Protein 3LL8 (pdb70)

CATH classification: 3.60.21.10

GO terms:
  GO:0005515 protein binding (F, IPI)
  GO:0033192 calmodulin-dependent protein phosphatase activity (F, IDA)
  GO:0110062 negative regulation of angiotensin-activated signaling pathway (P, IDA)
  GO:0005737 cytoplasm (C, IDA)
  GO:0005886 plasma membrane (C, IDA)
  GO:0019897 extrinsic component of plasma membrane (C, IC)
  GO:0045785 positive regulation of cell adhesion (P, IMP)
  GO:0030335 positive regulation of cell migration (P, IMP)
  GO:0033173 calcineurin-NFAT signaling cascade (P, IMP)
  GO:0051117 ATPase binding (F, IPI)
  GO:0004722 protein serine/threonine phosphatase activity (F, IDA)
  GO:0051592 response to calcium ion (P, IDA)
  GO:0006470 protein dephosphorylation (P, IDA)
  GO:0004722 protein serine/threonine phosphatase activity (F, EXP)
  GO:0005654 nucleoplasm (C, TAS)
  GO:0005829 cytosol (C, TAS)
  GO:0045944 positive regulation of transcription by RNA polymerase II (P, IDA)
  GO:0005955 calcineurin complex (C, IDA)
  GO:0033173 calcineurin-NFAT signaling cascade (P, IDA)
  GO:0042060 wound healing (P, TAS)

Foldseek 3Di:
DPDDDDDDDDD/DVDPPVVDDDQDADAAEPCRQAPPVRAGPLVSLLVNVQSVHHHAQVNLLVLLVLLLVLLLPDFLAAEAEPQEKEAEADAQQVQLVVVVCVQQDPLVPHAYEYAEHLHFLHLRSSSSVSNLSSSCSNNVPRYAYAYALCQADVNCVVTQNCLSCVVRPRNVSVVSSRQSNLSGHAWYQYNVAEIEGAADFAPQDLEPVSSRPDNSNDGQDQADGSCQRRHEHADPCAPNDPPPDQWDADVPRPGGTHGHNVNLLSSCVVHVHQAYEYENDDDQAQKDFADHDPVPRGGNYMYGHSHACRSVNSNGWHWMWRDHVPDTDITTHHGDDDDDADPSNDDVCVVCVVVVVVVVVVVVVVVVD/DVVVLVVLVVVQCVLPVVSPQWHAPVSVCVPVVCVPPLQSQLLQLLLPVVPPRIHHSVSVVVSQVLAAPPHDPLSLLVVVVSSQCNVPPQWRALVSNLVSVCSVCPPVDDSVRSSVVSQVVQVVLVPPPPRIHGSVSSCVVCVPVPCSVVRHDDD/DVDPPVVDQDADADAAEQCRQAPPVRAGPLVVLLVNVQSVHHHAQVNLLVLLQLLLVLLLPAFLAAEAEDQAKEAEAAAQQVQLVVVVCVQQDPLVPHAYAYAENQHFLHLRSSSSSSSLSSSCNNCVRRYAYAYALCQADVNCVVTFNCLSCVVPPRNVSVVSSNQSNLSHHAWYCYNVAEIEGAADFAPQDQEPVSSRVDRSNDGQDQADGSCQRRAEHAPPPAPNDPDPDQWDDDVVRPGGTHGHNVNLLNSCVSHVHQEYEYENDDDQAQKDFAAAHDVPRGGRYMYGHRHACRSVHSRGWHWMWGDGVVDIDIDTDHGDDGDDADPSNDDVCNVCVVVVVVVVVVVVVVVVD/DPVVLVVLVVVVVVLCVVPPQWHAPVSQVVDPVQVPPLQSQLLQCQLCPPNPRTHHSVSSVVSQVLQAPPHDPLSVLVSVVSSQVPVPPQWRALVSNLVSVCSVCPPVDDSVRSSVVSVVVCVVQVPPPPRIHGSVSSCVVCVVVPCSVVSHDDD

Organism: Homo sapiens (NCBI:txid9606)

InterPro domains:
  IPR004843 Calcineurin-like, phosphoesterase domain [PF00149] (84-283)
  IPR006186 Serine/threonine-specific protein phosphatase/bis(5-nucleosyl)-tetraphosphatase [PR00114] (84-111)
  IPR006186 Serine/threonine-specific protein phosphatase/bis(5-nucleosyl)-tetraphosphatase [PR00114] (113-140)
  IPR006186 Serine/threonine-specific protein phosphatase/bis(5-nucleosyl)-tetraphosphatase [PR00114] (146-170)
  IPR006186 Serine/threonine-specific protein phosphatase/bis(5-nucleosyl)-tetraphosphatase [PR00114] (180-206)
  IPR006186 Serine/threonine-specific protein phosphatase/bis(5-nucleosyl)-tetraphosphatase [PR00114] (209-236)
  IPR006186 Serine/threonine-specific protein phosphatase/bis(5-nucleosyl)-tetraphosphatase [PR00114] (273-293)
  IPR006186 Serine/threonine-specific protein phosphatase/bis(5-nucleosyl)-tetraphosphatase [PR00114] (301-317)
  IPR006186 Serine/threonine-specific protein phosphatase/bis(5-nucleosyl)-tetraphosphatase [PS00125] (147-152)
  IPR006186 Serine/threonine-specific protein phosphatase/bis(5-nucleosyl)-tetraphosphatase [SM00156] (56-347)
  IPR029052 Metallo-dependent phosphatase-like [G3DSA:3.60.21.10] (7-425)
  IPR029052 Metallo-dependent phosphatase-like [SSF56300] (15-485)
  IPR041751 PP2B, metallophosphatase domain [cd07416] (41-345)
  IPR043360 PP2B [PTHR45673] (11-502)

Sequence (1035 aa):
EPIAIIITDTETDRVVKAVPFPPSHRLTAKEVFDNDGKPRVDILKAHLMKEGRLEESVALRIITEGASILRQEKNLLDIDAPVTVCGDIHGQFFDLMKLFEVGGSPANTRYLFLGDYVDRGYFSIECVLYLWALKILYPKTLFLLRGNHECRHLTEYFTFKQECKIKYSERVYDACMDAFDCLPLAALMNQQFLCVHGGLSPEINTLDDIRKLDRFKEPPAYGPMCDILWSDPLEDFGNEKTQEHFTHNTVRGCSYFYSYPAVCEFLQHNNLLSILRAHEAQDAGYRMYRKSQTTGFPSLITIFSAPNYLDVYNNKAAVLKYENNVMNIRQFNCSPHPYWLPNFMDVFTWSLPFVGEKVTEMLVNVLNDADEIKRLGKRFKKLDLDNSGSLSVEEFMSLPELQQNPLVQRVIDIFDTDGNGEVDFKEFIEGVSQFSVKGDKEQKLRFAFRIYDMDKDGYISNGELFQVLKMMVGNNLKDTQLQQIVDKTIINADKDGDGRISFEEFCAVVGGLDIHKKMVVDVTDRVVKAVPFPPSHRLTAKEVFDNDGKPRVDILKAHLMKEGRLEESVALRIITEGASILRQEKNLLDIDAPVTVCGDIHGQFFDLMKLFEVGGSPANTRYLFLGDYVDRGYFSIECVLYLWALKILYPKTLFLLRGNHECRHLTEYFTFKQECKIKYSERVYDACMDAFDCLPLAALMNQQFLCVHGGLSPEINTLDDIRKLDRFKEPPAYGPMCDILWSDPLEDFGNEKTQEHFTHNTVRGCSYFYSYPAVCEFLQHNNLLSILRAHEAQDAGYRMYRKSQTTGFPSLITIFSAPNYLDVYNNKAAVLKYENNVMNIRQFNCSPHPYWLPNFMDVFTWSLPFVGEKVTEMLVNVLNDADEIKRLGKRFKKLDLDNSGSLSVEEFMSLPELQQNPLVQRVIDIFDTDGNGEVDFKEFIEGVSQFSVKGDKEQKLRFAFRIYDMDKDGYISNGELFQVLKMMVGNNLKDTQLQQIVDKTIINADKDGDGRISFEEFCAVVGGLDIHKKMVVDV

Structure (mmCIF, N/CA/C/O backbone):
data_3LL8
#
_entry.id   3LL8
#
_cell.length_a   86.275
_cell.length_b   89.699
_cell.length_c   158.914
_cell.angle_alpha   90.00
_cell.angle_beta   90.00
_cell.angle_gamma   90.00
#
_symmetry.space_group_name_H-M   'P 21 21 21'
#
loop_
_entity.id
_entity.type
_entity.pdbx_description
1 polymer 'AKAP79 peptide'
2 polymer 'Serine/threonine-protein phosphatase 2B catalytic subunit alpha isoform'
3 polymer 'Calcineurin subunit B type 1'
4 non-polymer 'PHOSPHATE ION'
5 non-polymer 'ZINC ION'
6 non-polymer 'FE (III) ION'
7 non-polymer 'CALCIUM ION'
8 water water
#
loop_
_atom_site.group_PDB
_atom_site.id
_atom_site.type_symbol
_atom_site.label_atom_id
_atom_site.label_alt_id
_atom_site.label_comp_id
_atom_site.label_asym_id
_atom_site.label_entity_id
_atom_site.label_seq_id
_atom_site.pdbx_PDB_ins_code
_atom_site.Cartn_x
_atom_site.Cartn_y
_atom_site.Cartn_z
_atom_site.occupancy
_atom_site.B_iso_or_equiv
_atom_site.auth_seq_id
_atom_site.auth_comp_id
_atom_site.auth_asym_id
_atom_site.auth_atom_id
_atom_site.pdbx_PDB_model_num
ATOM 1 N N . GLU A 1 1 ? -25.636 -25.831 28.967 1.00 70.32 4 GLU E N 1
ATOM 2 C CA . GLU A 1 1 ? -25.778 -24.409 28.503 1.00 70.14 4 GLU E CA 1
ATOM 3 C C . GLU A 1 1 ? -24.658 -23.883 27.569 1.00 69.08 4 GLU E C 1
ATOM 4 O O . GLU A 1 1 ? -24.589 -22.659 27.353 1.00 68.74 4 GLU E O 1
ATOM 10 N N . PRO A 1 2 ? -23.766 -24.778 27.044 1.00 67.83 5 PRO E N 1
ATOM 11 C CA . PRO A 1 2 ? -22.861 -24.256 25.991 1.00 66.69 5 PRO E CA 1
ATOM 12 C C . PRO A 1 2 ? -23.680 -23.994 24.714 1.00 64.88 5 PRO E C 1
ATOM 13 O O . PRO A 1 2 ? -24.381 -24.893 24.236 1.00 65.10 5 PRO E O 1
ATOM 17 N N . ILE A 1 3 ? -23.642 -22.761 24.202 1.00 62.08 6 ILE E N 1
ATOM 18 C CA . ILE A 1 3 ? -24.513 -22.405 23.080 1.00 58.44 6 ILE E CA 1
ATOM 19 C C . ILE A 1 3 ? -23.958 -23.084 21.820 1.00 55.97 6 ILE E C 1
ATOM 20 O O . ILE A 1 3 ? -22.733 -23.286 21.705 1.00 55.97 6 ILE E O 1
ATOM 25 N N . ALA A 1 4 ? -24.862 -23.454 20.911 1.00 51.80 7 ALA E N 1
ATOM 26 C CA . ALA A 1 4 ? -24.494 -24.116 19.660 1.00 48.33 7 ALA E CA 1
ATOM 27 C C . ALA A 1 4 ? -24.296 -23.152 18.454 1.00 44.90 7 ALA E C 1
ATOM 28 O O . ALA A 1 4 ? -25.038 -22.196 18.275 1.00 44.49 7 ALA E O 1
ATOM 30 N N . ILE A 1 5 ? -23.316 -23.458 17.620 1.00 40.80 8 ILE E N 1
ATOM 31 C CA . ILE A 1 5 ? -23.054 -22.714 16.415 1.00 36.26 8 ILE E CA 1
ATOM 32 C C . ILE A 1 5 ? -23.536 -23.525 15.197 1.00 33.80 8 ILE E C 1
ATOM 33 O O . ILE A 1 5 ? -23.122 -24.660 15.014 1.00 31.23 8 ILE E O 1
ATOM 38 N N . ILE A 1 6 ? -24.418 -22.941 14.393 1.00 30.49 9 ILE E N 1
ATOM 39 C CA . ILE A 1 6 ? -24.895 -23.547 13.137 1.00 29.18 9 ILE E CA 1
ATOM 40 C C . ILE A 1 6 ? -24.474 -22.616 11.987 1.00 29.95 9 ILE E C 1
ATOM 41 O O . ILE A 1 6 ? -24.819 -21.432 12.011 1.00 27.83 9 ILE E O 1
ATOM 46 N N . ILE A 1 7 ? -23.737 -23.159 11.010 1.00 28.88 10 ILE E N 1
ATOM 47 C CA . ILE A 1 7 ? -23.239 -22.407 9.850 1.00 29.39 10 ILE E CA 1
ATOM 48 C C . ILE A 1 7 ? -23.934 -22.990 8.605 1.00 32.18 10 ILE E C 1
ATOM 49 O O . ILE A 1 7 ? -23.857 -24.207 8.344 1.00 31.76 10 ILE E O 1
ATOM 54 N N . THR A 1 8 ? -24.633 -22.122 7.884 1.00 33.93 11 THR E N 1
ATOM 55 C CA . THR A 1 8 ? -25.372 -22.470 6.671 1.00 38.92 11 THR E CA 1
ATOM 56 C C . THR A 1 8 ? -25.045 -21.375 5.607 1.00 41.74 11 THR E C 1
ATOM 57 O O . THR A 1 8 ? -24.730 -20.237 5.966 1.00 40.03 11 THR E O 1
ATOM 61 N N . ASP A 1 9 ? -25.133 -21.729 4.330 1.00 45.85 12 ASP E N 1
ATOM 62 C CA . ASP A 1 9 ? -25.053 -20.765 3.217 1.00 51.20 12 ASP E CA 1
ATOM 63 C C . ASP A 1 9 ? -26.426 -20.269 2.745 1.00 54.10 12 ASP E C 1
ATOM 64 O O . ASP A 1 9 ? -27.415 -20.988 2.808 1.00 54.35 12 ASP E O 1
ATOM 69 N N . THR A 1 10 ? -26.472 -19.037 2.219 1.00 58.28 13 THR E N 1
ATOM 70 C CA . THR A 1 10 ? -27.702 -18.454 1.661 1.00 62.16 13 THR E CA 1
ATOM 71 C C . THR A 1 10 ? -27.493 -18.202 0.160 1.00 64.15 13 THR E C 1
ATOM 72 O O . THR A 1 10 ? -28.166 -18.812 -0.660 1.00 64.76 13 THR E O 1
ATOM 76 N N . GLU A 1 11 ? -26.542 -17.317 -0.182 1.00 66.75 14 GLU E N 1
ATOM 77 C CA . GLU A 1 11 ? -26.090 -17.108 -1.567 1.00 69.10 14 GLU E CA 1
ATOM 78 C C . GLU A 1 11 ? -27.147 -16.815 -2.645 1.00 70.09 14 GLU E C 1
ATOM 79 O O . GLU A 1 11 ? -28.278 -16.705 -2.467 1.00 70.22 14 GLU E O 1
ATOM 86 N N . THR B 2 1 ? -31.491 7.172 -29.252 1.00 54.87 14 THR A N 1
ATOM 87 C CA . THR B 2 1 ? -30.179 7.897 -29.306 1.00 54.56 14 THR A CA 1
ATOM 88 C C . THR B 2 1 ? -29.137 6.962 -29.882 1.00 53.41 14 THR A C 1
ATOM 89 O O . THR B 2 1 ? -29.461 5.805 -30.214 1.00 53.13 14 THR A O 1
ATOM 93 N N . ASP B 2 2 ? -27.892 7.433 -30.010 1.00 51.38 15 ASP A N 1
ATOM 94 C CA . ASP B 2 2 ? -26.836 6.574 -30.573 1.00 49.45 15 ASP A CA 1
ATOM 95 C C . ASP B 2 2 ? -26.078 5.717 -29.516 1.00 48.28 15 ASP A C 1
ATOM 96 O O . ASP B 2 2 ? -25.024 5.158 -29.800 1.00 48.00 15 ASP A O 1
ATOM 101 N N . ARG B 2 3 ? -26.633 5.616 -28.314 1.00 46.64 16 ARG A N 1
ATOM 102 C CA . ARG B 2 3 ? -26.056 4.834 -27.232 1.00 45.67 16 ARG A CA 1
ATOM 103 C C . ARG B 2 3 ? -25.768 3.382 -27.679 1.00 45.16 16 ARG A C 1
ATOM 104 O O . ARG B 2 3 ? -26.659 2.714 -28.199 1.00 44.23 16 ARG A O 1
ATOM 112 N N . VAL B 2 4 ? -24.534 2.907 -27.484 1.00 44.37 17 VAL A N 1
ATOM 113 C CA . VAL B 2 4 ? -24.096 1.664 -28.134 1.00 44.39 17 VAL A CA 1
ATOM 114 C C . VAL B 2 4 ? -24.558 0.395 -27.420 1.00 45.04 17 VAL A C 1
ATOM 115 O O . VAL B 2 4 ? -25.113 -0.518 -28.059 1.00 45.26 17 VAL A O 1
ATOM 119 N N . VAL B 2 5 ? -24.324 0.337 -26.107 1.00 44.49 18 VAL A N 1
ATOM 120 C CA . VAL B 2 5 ? -24.648 -0.856 -25.319 1.00 44.11 18 VAL A CA 1
ATOM 121 C C . VAL B 2 5 ? -25.969 -0.651 -24.634 1.00 44.37 18 VAL A C 1
ATOM 122 O O . VAL B 2 5 ? -26.055 -0.318 -23.446 1.00 43.37 18 VAL A O 1
ATOM 126 N N . LYS B 2 6 ? -27.014 -0.878 -25.414 1.00 45.48 19 LYS A N 1
ATOM 127 C CA . LYS B 2 6 ? -28.384 -0.633 -24.996 1.00 46.84 19 LYS A CA 1
ATOM 128 C C . LYS B 2 6 ? -28.810 -1.427 -23.769 1.00 46.92 19 LYS A C 1
ATOM 129 O O . LYS B 2 6 ? -29.534 -0.898 -22.922 1.00 47.31 19 LYS A O 1
ATOM 135 N N . ALA B 2 7 ? -28.354 -2.682 -23.668 1.00 46.97 20 ALA A N 1
ATOM 136 C CA . ALA B 2 7 ? -28.732 -3.544 -22.553 1.00 47.05 20 ALA A CA 1
ATOM 137 C C . ALA B 2 7 ? -28.368 -2.949 -21.179 1.00 47.13 20 ALA A C 1
ATOM 138 O O . ALA B 2 7 ? -29.023 -3.220 -20.172 1.00 48.01 20 ALA A O 1
ATOM 140 N N . VAL B 2 8 ? -27.335 -2.119 -21.145 1.00 46.65 21 VAL A N 1
ATOM 141 C CA . VAL B 2 8 ? -26.833 -1.528 -19.900 1.00 45.82 21 VAL A CA 1
ATOM 142 C C . VAL B 2 8 ? -27.763 -0.416 -19.451 1.00 45.38 21 VAL A C 1
ATOM 143 O O . VAL B 2 8 ? -27.950 0.533 -20.194 1.00 44.62 21 VAL A O 1
ATOM 147 N N . PRO B 2 9 ? -28.324 -0.506 -18.221 1.00 45.73 22 PRO A N 1
ATOM 148 C CA . PRO B 2 9 ? -29.192 0.584 -17.787 1.00 45.83 22 PRO A CA 1
ATOM 149 C C . PRO B 2 9 ? -28.415 1.870 -17.458 1.00 46.11 22 PRO A C 1
ATOM 150 O O . PRO B 2 9 ? -27.243 1.823 -17.049 1.00 45.40 22 PRO A O 1
ATOM 154 N N . PHE B 2 10 ? -29.105 2.986 -17.652 1.00 45.76 23 PHE A N 1
ATOM 155 C CA . PHE B 2 10 ? -28.570 4.337 -17.669 1.00 46.29 23 PHE A CA 1
ATOM 156 C C . PHE B 2 10 ? -28.945 4.913 -16.291 1.00 44.63 23 PHE A C 1
ATOM 157 O O . PHE B 2 10 ? -30.103 4.829 -15.907 1.00 44.68 23 PHE A O 1
ATOM 165 N N . PRO B 2 11 ? -27.992 5.486 -15.537 1.00 42.87 24 PRO A N 1
ATOM 166 C CA . PRO B 2 11 ? -28.383 6.069 -14.249 1.00 41.96 24 PRO A CA 1
ATOM 167 C C . PRO B 2 11 ? -29.375 7.231 -14.399 1.00 41.21 24 PRO A C 1
ATOM 168 O O . PRO B 2 11 ? -29.329 7.928 -15.387 1.00 40.46 24 PRO A O 1
ATOM 172 N N . PRO B 2 12 ? -30.264 7.450 -13.414 1.00 41.37 25 PRO A N 1
ATOM 173 C CA . PRO B 2 12 ? -31.149 8.621 -13.535 1.00 40.67 25 PRO A CA 1
ATOM 174 C C . PRO B 2 12 ? -30.384 9.897 -13.286 1.00 41.03 25 PRO A C 1
ATOM 175 O O . PRO B 2 12 ? -29.512 9.913 -12.420 1.00 39.73 25 PRO A O 1
ATOM 179 N N . SER B 2 13 ? -30.732 10.982 -13.996 1.00 40.60 26 SER A N 1
ATOM 180 C CA . SER B 2 13 ? -30.097 12.261 -13.732 1.00 40.47 26 SER A CA 1
ATOM 181 C C . SER B 2 13 ? -30.904 13.077 -12.734 1.00 39.80 26 SER A C 1
ATOM 182 O O . SER B 2 13 ? -30.381 13.994 -12.104 1.00 39.79 26 SER A O 1
ATOM 185 N N . HIS B 2 14 ? -32.164 12.711 -12.534 1.00 38.58 27 HIS A N 1
ATOM 186 C CA . HIS B 2 14 ? -32.959 13.396 -11.539 1.00 37.32 27 HIS A CA 1
ATOM 187 C C . HIS B 2 14 ? -32.384 13.170 -10.121 1.00 36.74 27 HIS A C 1
ATOM 188 O O . HIS B 2 14 ? -32.116 12.022 -9.734 1.00 35.79 27 HIS A O 1
ATOM 195 N N . ARG B 2 15 ? -32.196 14.243 -9.358 1.00 34.44 28 ARG A N 1
ATOM 196 C CA . ARG B 2 15 ? -31.704 14.113 -8.004 1.00 36.21 28 ARG A CA 1
ATOM 197 C C . ARG B 2 15 ? -32.880 14.158 -6.997 1.00 36.27 28 ARG A C 1
ATOM 198 O O . ARG B 2 15 ? -33.649 15.123 -7.019 1.00 35.89 28 ARG A O 1
ATOM 206 N N . LEU B 2 16 ? -33.001 13.162 -6.097 1.00 35.33 29 LEU A N 1
ATOM 207 C CA . LEU B 2 16 ? -34.152 13.102 -5.177 1.00 34.72 29 LEU A CA 1
ATOM 208 C C . LEU B 2 16 ? -34.228 14.314 -4.288 1.00 34.94 29 LEU A C 1
ATOM 209 O O . LEU B 2 16 ? -33.238 14.708 -3.671 1.00 33.73 29 LEU A O 1
ATOM 214 N N . THR B 2 17 ? -35.432 14.880 -4.191 1.00 35.24 30 THR A N 1
ATOM 215 C CA . THR B 2 17 ? -35.694 16.026 -3.322 1.00 36.52 30 THR A CA 1
ATOM 216 C C . THR B 2 17 ? -36.073 15.646 -1.880 1.00 35.93 30 THR A C 1
ATOM 217 O O . THR B 2 17 ? -36.320 14.494 -1.557 1.00 35.85 30 THR A O 1
ATOM 221 N N . ALA B 2 18 ? -36.182 16.649 -1.029 1.00 36.17 31 ALA A N 1
ATOM 222 C CA . ALA B 2 18 ? -36.529 16.451 0.367 1.00 37.49 31 ALA A CA 1
ATOM 223 C C . ALA B 2 18 ? -37.896 15.772 0.559 1.00 38.70 31 ALA A C 1
ATOM 224 O O . ALA B 2 18 ? -38.032 14.868 1.405 1.00 38.33 31 ALA A O 1
ATOM 226 N N . LYS B 2 19 ? -38.894 16.172 -0.237 1.00 39.54 32 LYS A N 1
ATOM 227 C CA . LYS B 2 19 ? -40.245 15.568 -0.126 1.00 40.63 32 LYS A CA 1
ATOM 228 C C . LYS B 2 19 ? -40.305 14.154 -0.674 1.00 40.65 32 LYS A C 1
ATOM 229 O O . LYS B 2 19 ? -41.155 13.336 -0.255 1.00 41.70 32 LYS A O 1
ATOM 235 N N . GLU B 2 20 ? -39.419 13.853 -1.612 1.00 39.57 33 GLU A N 1
ATOM 236 C CA . GLU B 2 20 ? -39.386 12.510 -2.157 1.00 39.50 33 GLU A CA 1
ATOM 237 C C . GLU B 2 20 ? -38.741 11.560 -1.147 1.00 38.11 33 GLU A C 1
ATOM 238 O O . GLU B 2 20 ? -39.178 10.431 -1.014 1.00 38.26 33 GLU A O 1
ATOM 244 N N . VAL B 2 21 ? -37.707 12.017 -0.446 1.00 36.49 34 VAL A N 1
ATOM 245 C CA . VAL B 2 21 ? -36.987 11.172 0.513 1.00 36.50 34 VAL A CA 1
ATOM 246 C C . VAL B 2 21 ? -37.614 11.125 1.914 1.00 37.21 34 VAL A C 1
ATOM 247 O O . VAL B 2 21 ? -37.689 10.036 2.513 1.00 37.76 34 VAL A O 1
ATOM 251 N N . PHE B 2 22 ? -38.062 12.277 2.432 1.00 36.24 35 PHE A N 1
ATOM 252 C CA . PHE B 2 22 ? -38.670 12.336 3.753 1.00 36.22 35 PHE A CA 1
ATOM 253 C C . PHE B 2 22 ? -40.198 12.618 3.660 1.00 37.37 35 PHE A C 1
ATOM 254 O O . PHE B 2 22 ? -40.582 13.666 3.120 1.00 35.89 35 PHE A O 1
ATOM 262 N N . ASP B 2 23 ? -41.032 11.726 4.214 1.00 38.00 36 ASP A N 1
ATOM 263 C CA . ASP B 2 23 ? -42.481 11.969 4.316 1.00 39.80 36 ASP A CA 1
ATOM 264 C C . ASP B 2 23 ? -42.796 13.041 5.381 1.00 39.93 36 ASP A C 1
ATOM 265 O O . ASP B 2 23 ? -41.891 13.497 6.127 1.00 38.42 36 ASP A O 1
ATOM 270 N N . ASN B 2 24 ? -44.065 13.456 5.455 1.00 39.69 37 ASN A N 1
ATOM 271 C CA . ASN B 2 24 ? -44.429 14.610 6.269 1.00 40.58 37 ASN A CA 1
ATOM 272 C C . ASN B 2 24 ? -44.416 14.318 7.764 1.00 42.01 37 ASN A C 1
ATOM 273 O O . ASN B 2 24 ? -44.697 15.191 8.575 1.00 43.05 37 ASN A O 1
ATOM 278 N N . ASP B 2 25 ? -44.094 13.080 8.122 1.00 43.89 38 ASP A N 1
ATOM 279 C CA . ASP B 2 25 ? -43.855 12.699 9.512 1.00 45.07 38 ASP A CA 1
ATOM 280 C C . ASP B 2 25 ? -42.357 12.682 9.860 1.00 45.06 38 ASP A C 1
ATOM 281 O O . ASP B 2 25 ? -41.983 12.299 10.955 1.00 45.02 38 ASP A O 1
ATOM 286 N N . GLY B 2 26 ? -41.487 13.067 8.926 1.00 44.58 39 GLY A N 1
ATOM 287 C CA . GLY B 2 26 ? -40.062 13.112 9.228 1.00 42.90 39 GLY A CA 1
ATOM 288 C C . GLY B 2 26 ? -39.323 11.811 8.995 1.00 43.25 39 GLY A C 1
ATOM 289 O O . GLY B 2 26 ? -38.118 11.748 9.209 1.00 42.01 39 GLY A O 1
ATOM 290 N N . LYS B 2 27 ? -40.033 10.775 8.533 1.00 43.42 40 LYS A N 1
ATOM 291 C CA . LYS B 2 27 ? -39.459 9.441 8.328 1.00 42.52 40 LYS A CA 1
ATOM 292 C C . LYS B 2 27 ? -38.943 9.296 6.902 1.00 41.49 40 LYS A C 1
ATOM 293 O O . LYS B 2 27 ? -39.662 9.632 5.948 1.00 41.37 40 LYS A O 1
ATOM 299 N N . PRO B 2 28 ? -37.692 8.798 6.741 1.00 40.23 41 PRO A N 1
ATOM 300 C CA . PRO B 2 28 ? -37.163 8.561 5.405 1.00 39.37 41 PRO A CA 1
ATOM 301 C C . PRO B 2 28 ? -37.897 7.412 4.720 1.00 39.00 41 PRO A C 1
ATOM 302 O O . PRO B 2 28 ? -38.242 6.402 5.375 1.00 38.36 41 PRO A O 1
ATOM 306 N N . ARG B 2 29 ? -38.071 7.526 3.412 1.00 38.42 42 ARG A N 1
ATOM 307 C CA . ARG B 2 29 ? -38.659 6.454 2.649 1.00 38.43 42 ARG A CA 1
ATOM 308 C C . ARG B 2 29 ? -37.538 5.572 2.170 1.00 38.50 42 ARG A C 1
ATOM 309 O O . ARG B 2 29 ? -36.976 5.809 1.107 1.00 37.95 42 ARG A O 1
ATOM 317 N N . VAL B 2 30 ? -37.207 4.548 2.948 1.00 38.24 43 VAL A N 1
ATOM 318 C CA . VAL B 2 30 ? -36.008 3.767 2.664 1.00 38.12 43 VAL A CA 1
ATOM 319 C C . VAL B 2 30 ? -36.121 2.916 1.399 1.00 38.54 43 VAL A C 1
ATOM 320 O O . VAL B 2 30 ? -35.111 2.616 0.757 1.00 37.94 43 VAL A O 1
ATOM 324 N N . ASP B 2 31 ? -37.347 2.538 1.026 1.00 39.54 44 ASP A N 1
ATOM 325 C CA . ASP B 2 31 ? -37.582 1.732 -0.177 1.00 40.74 44 ASP A CA 1
ATOM 326 C C . ASP B 2 31 ? -37.248 2.537 -1.447 1.00 39.96 44 ASP A C 1
ATOM 327 O O . ASP B 2 31 ? -36.700 2.018 -2.434 1.00 39.92 44 ASP A O 1
ATOM 332 N N . ILE B 2 32 ? -37.599 3.810 -1.390 1.00 39.10 45 ILE A N 1
ATOM 333 C CA . ILE B 2 32 ? -37.440 4.712 -2.504 1.00 38.83 45 ILE A CA 1
ATOM 334 C C . ILE B 2 32 ? -35.960 5.019 -2.614 1.00 37.40 45 ILE A C 1
ATOM 335 O O . ILE B 2 32 ? -35.376 4.903 -3.684 1.00 37.75 45 ILE A O 1
ATOM 340 N N . LEU B 2 33 ? -35.355 5.318 -1.483 1.00 36.19 46 LEU A N 1
ATOM 341 C CA . LEU B 2 33 ? -33.898 5.492 -1.399 1.00 36.22 46 LEU A CA 1
ATOM 342 C C . LEU B 2 33 ? -33.155 4.263 -1.937 1.00 35.72 46 LEU A C 1
ATOM 343 O O . LEU B 2 33 ? -32.288 4.389 -2.790 1.00 34.95 46 LEU A O 1
ATOM 348 N N . LYS B 2 34 ? -33.543 3.063 -1.503 1.00 35.72 47 LYS A N 1
ATOM 349 C CA . LYS B 2 34 ? -32.888 1.843 -1.977 1.00 35.58 47 LYS A CA 1
ATOM 350 C C . LYS B 2 34 ? -32.971 1.700 -3.495 1.00 35.36 47 LYS A C 1
ATOM 351 O O . LYS B 2 34 ? -31.965 1.478 -4.155 1.00 35.53 47 LYS A O 1
ATOM 357 N N . ALA B 2 35 ? -34.166 1.863 -4.060 1.00 34.45 48 ALA A N 1
ATOM 358 C CA . ALA B 2 35 ? -34.330 1.748 -5.508 1.00 34.46 48 ALA A CA 1
ATOM 359 C C . ALA B 2 35 ? -33.482 2.806 -6.277 1.00 33.97 48 ALA A C 1
ATOM 360 O O . ALA B 2 35 ? -32.806 2.482 -7.247 1.00 34.30 48 ALA A O 1
ATOM 362 N N . HIS B 2 36 ? -33.522 4.052 -5.839 1.00 32.59 49 HIS A N 1
ATOM 363 C CA . HIS B 2 36 ? -32.771 5.107 -6.523 1.00 32.96 49 HIS A CA 1
ATOM 364 C C . HIS B 2 36 ? -31.257 4.833 -6.459 1.00 32.19 49 HIS A C 1
ATOM 365 O O . HIS B 2 36 ? -30.567 4.953 -7.440 1.00 31.24 49 HIS A O 1
ATOM 372 N N . LEU B 2 37 ? -30.759 4.471 -5.274 1.00 33.85 50 LEU A N 1
ATOM 373 C CA . LEU B 2 37 ? -29.315 4.304 -5.061 1.00 33.37 50 LEU A CA 1
ATOM 374 C C . LEU B 2 37 ? -28.827 3.077 -5.835 1.00 34.28 50 LEU A C 1
ATOM 375 O O . LEU B 2 37 ? -27.748 3.083 -6.447 1.00 34.59 50 LEU A O 1
ATOM 380 N N . MET B 2 38 ? -29.644 2.029 -5.886 1.00 35.21 51 MET A N 1
ATOM 381 C CA . MET B 2 38 ? -29.289 0.874 -6.715 1.00 34.85 51 MET A CA 1
ATOM 382 C C . MET B 2 38 ? -29.104 1.224 -8.194 1.00 35.29 51 MET A C 1
ATOM 383 O O . MET B 2 38 ? -28.434 0.500 -8.931 1.00 35.25 51 MET A O 1
ATOM 388 N N . LYS B 2 39 ? -29.694 2.325 -8.637 1.00 35.35 52 LYS A N 1
ATOM 389 C CA . LYS B 2 39 ? -29.563 2.717 -10.024 1.00 35.63 52 LYS A CA 1
ATOM 390 C C . LYS B 2 39 ? -28.449 3.735 -10.226 1.00 35.27 52 LYS A C 1
ATOM 391 O O . LYS B 2 39 ? -28.280 4.265 -11.327 1.00 35.91 52 LYS A O 1
ATOM 397 N N . GLU B 2 40 ? -27.700 4.013 -9.170 1.00 34.86 53 GLU A N 1
ATOM 398 C CA . GLU B 2 40 ? -26.609 4.994 -9.195 1.00 35.54 53 GLU A CA 1
ATOM 399 C C . GLU B 2 40 ? -27.187 6.397 -9.328 1.00 34.80 53 GLU A C 1
ATOM 400 O O . GLU B 2 40 ? -26.574 7.294 -9.882 1.00 34.21 53 GLU A O 1
ATOM 406 N N . GLY B 2 41 ? -28.382 6.578 -8.779 1.00 34.81 54 GLY A N 1
ATOM 407 C CA . GLY B 2 41 ? -28.936 7.918 -8.625 1.00 33.46 54 GLY A CA 1
ATOM 408 C C . GLY B 2 41 ? -28.293 8.610 -7.445 1.00 34.29 54 GLY A C 1
ATOM 409 O O . GLY B 2 41 ? -27.634 7.960 -6.586 1.00 33.78 54 GLY A O 1
ATOM 410 N N . ARG B 2 42 ? -28.500 9.927 -7.405 1.00 31.98 55 ARG A N 1
ATOM 411 C CA . ARG B 2 42 ? -27.972 10.806 -6.388 1.00 32.66 55 ARG A CA 1
ATOM 412 C C . ARG B 2 42 ? -29.115 11.533 -5.698 1.00 32.16 55 ARG A C 1
ATOM 413 O O . ARG B 2 42 ? -30.192 11.613 -6.257 1.00 33.15 55 ARG A O 1
ATOM 421 N N . LEU B 2 43 ? -28.878 12.047 -4.495 1.00 32.29 56 LEU A N 1
ATOM 422 C CA . LEU B 2 43 ? -29.847 12.929 -3.833 1.00 32.40 56 LEU A CA 1
ATOM 423 C C . LEU B 2 43 ? -29.447 14.365 -4.122 1.00 34.12 56 LEU A C 1
ATOM 424 O O . LEU B 2 43 ? -28.295 14.630 -4.482 1.00 33.62 56 LEU A O 1
ATOM 429 N N . GLU B 2 44 ? -30.377 15.301 -3.965 1.00 35.35 57 GLU A N 1
ATOM 430 C CA . GLU B 2 44 ? -29.981 16.714 -3.930 1.00 36.88 57 GLU A CA 1
ATOM 431 C C . GLU B 2 44 ? -29.019 16.770 -2.808 1.00 36.76 57 GLU A C 1
ATOM 432 O O . GLU B 2 44 ? -29.151 15.978 -1.854 1.00 35.86 57 GLU A O 1
ATOM 438 N N . GLU B 2 45 ? -28.037 17.659 -2.899 1.00 36.82 58 GLU A N 1
ATOM 439 C CA . GLU B 2 45 ? -27.035 17.727 -1.840 1.00 37.26 58 GLU A CA 1
ATOM 440 C C . GLU B 2 45 ? -27.553 18.114 -0.468 1.00 36.58 58 GLU A C 1
ATOM 441 O O . GLU B 2 45 ? -27.089 17.571 0.556 1.00 36.38 58 GLU A O 1
ATOM 447 N N . SER B 2 46 ? -28.499 19.061 -0.417 1.00 36.22 59 SER A N 1
ATOM 448 C CA . SER B 2 46 ? -29.130 19.441 0.836 1.00 34.73 59 SER A CA 1
ATOM 449 C C . SER B 2 46 ? -29.859 18.217 1.462 1.00 33.81 59 SER A C 1
ATOM 450 O O . SER B 2 46 ? -30.000 18.148 2.654 1.00 33.37 59 SER A O 1
ATOM 453 N N . VAL B 2 47 ? -30.328 17.274 0.657 1.00 33.64 60 VAL A N 1
ATOM 454 C CA . VAL B 2 47 ? -31.039 16.108 1.221 1.00 33.64 60 VAL A CA 1
ATOM 455 C C . VAL B 2 47 ? -30.026 15.098 1.844 1.00 32.94 60 VAL A C 1
ATOM 456 O O . VAL B 2 47 ? -30.274 14.522 2.885 1.00 32.91 60 VAL A O 1
ATOM 460 N N . ALA B 2 48 ? -28.872 14.936 1.200 1.00 32.39 61 ALA A N 1
ATOM 461 C CA . ALA B 2 48 ? -27.827 14.067 1.688 1.00 31.44 61 ALA A CA 1
ATOM 462 C C . ALA B 2 48 ? -27.356 14.645 3.006 1.00 31.78 61 ALA A C 1
ATOM 463 O O . ALA B 2 48 ? -27.257 13.929 4.026 1.00 31.77 61 ALA A O 1
ATOM 465 N N . LEU B 2 49 ? -27.144 15.958 3.029 1.00 30.58 62 LEU A N 1
ATOM 466 C CA . LEU B 2 49 ? -26.784 16.669 4.270 1.00 31.41 62 LEU A CA 1
ATOM 467 C C . LEU B 2 49 ? -27.773 16.439 5.431 1.00 31.35 62 LEU A C 1
ATOM 468 O O . LEU B 2 49 ? -27.376 16.265 6.608 1.00 30.51 62 LEU A O 1
ATOM 473 N N . ARG B 2 50 ? -29.069 16.431 5.103 1.00 30.27 63 ARG A N 1
ATOM 474 C CA . ARG B 2 50 ? -30.099 16.253 6.134 1.00 30.26 63 ARG A CA 1
ATOM 475 C C . ARG B 2 50 ? -30.050 14.857 6.718 1.00 29.69 63 ARG A C 1
ATOM 476 O O . ARG B 2 50 ? -30.115 14.696 7.919 1.00 29.54 63 ARG A O 1
ATOM 484 N N . ILE B 2 51 ? -29.919 13.843 5.869 1.00 30.39 64 ILE A N 1
ATOM 485 C CA . ILE B 2 51 ? -29.724 12.481 6.364 1.00 29.88 64 ILE A CA 1
ATOM 486 C C . ILE B 2 51 ? -28.482 12.380 7.267 1.00 29.68 64 ILE A C 1
ATOM 487 O O . ILE B 2 51 ? -28.512 11.797 8.357 1.00 29.45 64 ILE A O 1
ATOM 492 N N . ILE B 2 52 ? -27.365 12.902 6.789 1.00 28.37 65 ILE A N 1
ATOM 493 C CA . ILE B 2 52 ? -26.117 12.758 7.531 1.00 29.25 65 ILE A CA 1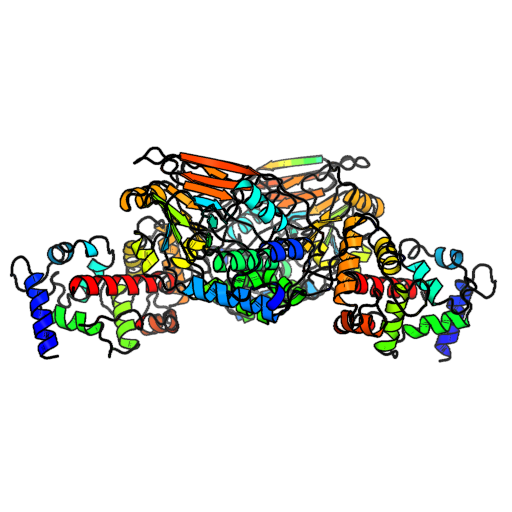
ATOM 494 C C . ILE B 2 52 ? -26.191 13.412 8.900 1.00 29.59 65 ILE A C 1
ATOM 495 O O . ILE B 2 52 ? -25.782 12.835 9.917 1.00 29.67 65 ILE A O 1
ATOM 500 N N . THR B 2 53 ? -26.752 14.604 8.951 1.00 29.13 66 THR A N 1
ATOM 501 C CA . THR B 2 53 ? -26.744 15.344 10.213 1.00 30.39 66 THR A CA 1
ATOM 502 C C . THR B 2 53 ? -27.865 14.864 11.130 1.00 30.97 66 THR A C 1
ATOM 503 O O . THR B 2 53 ? -27.738 14.969 12.363 1.00 30.59 66 THR A O 1
ATOM 507 N N . GLU B 2 54 ? -28.961 14.348 10.549 1.00 30.82 67 GLU A N 1
ATOM 508 C CA . GLU B 2 54 ? -30.029 13.814 11.428 1.00 32.50 67 GLU A CA 1
ATOM 509 C C . GLU B 2 54 ? -29.597 12.482 12.027 1.00 32.58 67 GLU A C 1
ATOM 510 O O . GLU B 2 54 ? -29.945 12.196 13.166 1.00 31.99 67 GLU A O 1
ATOM 516 N N . GLY B 2 55 ? -28.844 11.664 11.261 1.00 32.73 68 GLY A N 1
ATOM 517 C CA . GLY B 2 55 ? -28.243 10.441 11.838 1.00 32.25 68 GLY A CA 1
ATOM 518 C C . GLY B 2 55 ? -27.263 10.744 12.966 1.00 32.18 68 GLY A C 1
ATOM 519 O O . GLY B 2 55 ? -27.236 10.084 14.014 1.00 32.63 68 GLY A O 1
ATOM 520 N N . ALA B 2 56 ? -26.405 11.715 12.716 1.00 33.00 69 ALA A N 1
ATOM 521 C CA . ALA B 2 56 ? -25.396 12.161 13.666 1.00 33.37 69 ALA A CA 1
ATOM 522 C C . ALA B 2 56 ? -25.996 12.669 14.974 1.00 33.72 69 ALA A C 1
ATOM 523 O O . ALA B 2 56 ? -25.435 12.427 16.022 1.00 34.24 69 ALA A O 1
ATOM 525 N N . SER B 2 57 ? -27.120 13.383 14.935 1.00 34.41 70 SER A N 1
ATOM 526 C CA . SER B 2 57 ? -27.795 13.810 16.204 1.00 33.97 70 SER A CA 1
ATOM 527 C C . SER B 2 57 ? -28.365 12.639 17.006 1.00 32.89 70 SER A C 1
ATOM 528 O O . SER B 2 57 ? -28.353 12.661 18.242 1.00 32.78 70 SER A O 1
ATOM 531 N N . ILE B 2 58 ? -28.829 11.597 16.323 1.00 31.43 71 ILE A N 1
ATOM 532 C CA . ILE B 2 58 ? -29.200 10.367 17.036 1.00 30.97 71 ILE A CA 1
ATOM 533 C C . ILE B 2 58 ? -27.956 9.689 17.611 1.00 31.14 71 ILE A C 1
ATOM 534 O O . ILE B 2 58 ? -27.946 9.312 18.785 1.00 31.85 71 ILE A O 1
ATOM 539 N N . LEU B 2 59 ? -26.883 9.546 16.815 1.00 31.13 72 LEU A N 1
ATOM 540 C CA . LEU B 2 59 ? -25.640 8.881 17.300 1.00 31.24 72 LEU A CA 1
ATOM 541 C C . LEU B 2 59 ? -25.043 9.577 18.519 1.00 32.57 72 LEU A C 1
ATOM 542 O O . LEU B 2 59 ? -24.551 8.943 19.456 1.00 32.55 72 LEU A O 1
ATOM 547 N N . ARG B 2 60 ? -25.047 10.897 18.468 1.00 33.14 73 ARG A N 1
ATOM 548 C CA . ARG B 2 60 ? -24.460 11.756 19.502 1.00 34.72 73 ARG A CA 1
ATOM 549 C C . ARG B 2 60 ? -25.073 11.514 20.895 1.00 35.51 73 ARG A C 1
ATOM 550 O O . ARG B 2 60 ? -24.389 11.632 21.892 1.00 35.51 73 ARG A O 1
ATOM 558 N N . GLN B 2 61 ? -26.358 11.178 20.949 1.00 35.74 74 GLN A N 1
ATOM 559 C CA . GLN B 2 61 ? -27.030 10.882 22.200 1.00 37.12 74 GLN A CA 1
ATOM 560 C C . GLN B 2 61 ? -26.768 9.494 22.745 1.00 37.23 74 GLN A C 1
ATOM 561 O O . GLN B 2 61 ? -27.119 9.227 23.872 1.00 38.94 74 GLN A O 1
ATOM 567 N N . GLU B 2 62 ? -26.193 8.590 21.950 1.00 36.16 75 GLU A N 1
ATOM 568 C CA . GLU B 2 62 ? -25.884 7.234 22.416 1.00 35.75 75 GLU A CA 1
ATOM 569 C C . GLU B 2 62 ? -24.614 7.164 23.270 1.00 33.29 75 GLU A C 1
ATOM 570 O O . GLU B 2 62 ? -23.748 8.004 23.201 1.00 32.79 75 GLU A O 1
ATOM 576 N N . LYS B 2 63 ? -24.504 6.105 24.046 1.00 33.66 76 LYS A N 1
ATOM 577 C CA . LYS B 2 63 ? -23.362 5.857 24.917 1.00 33.15 76 LYS A CA 1
ATOM 578 C C . LYS B 2 63 ? -22.155 5.345 24.142 1.00 32.30 76 LYS A C 1
ATOM 579 O O . LYS B 2 63 ? -22.304 4.804 23.038 1.00 30.98 76 LYS A O 1
ATOM 585 N N . ASN B 2 64 ? -20.973 5.448 24.743 1.00 31.77 77 ASN A N 1
ATOM 586 C CA . ASN B 2 64 ? -19.749 4.894 24.144 1.00 31.22 77 ASN A CA 1
ATOM 587 C C . ASN B 2 64 ? -19.886 3.397 23.950 1.00 31.73 77 ASN A C 1
ATOM 588 O O . ASN B 2 64 ? -19.460 2.859 22.948 1.00 30.59 77 ASN A O 1
ATOM 593 N N . LEU B 2 65 ? -20.475 2.751 24.962 1.00 31.47 78 LEU A N 1
ATOM 594 C CA . LEU B 2 65 ? -20.679 1.308 25.035 1.00 30.70 78 LEU A CA 1
ATOM 595 C C . LEU B 2 65 ? -22.200 1.037 24.988 1.00 32.09 78 LEU A C 1
ATOM 596 O O . LEU B 2 65 ? -22.901 1.388 25.946 1.00 31.36 78 LEU A O 1
ATOM 601 N N . LEU B 2 66 ? -22.701 0.461 23.890 1.00 31.39 79 LEU A N 1
ATOM 602 C CA . LEU B 2 66 ? -24.148 0.238 23.694 1.00 33.49 79 LEU A CA 1
ATOM 603 C C . LEU B 2 66 ? -24.663 -1.018 24.431 1.00 33.91 79 LEU A C 1
ATOM 604 O O . LEU B 2 66 ? -23.952 -1.982 24.532 1.00 32.76 79 LEU A O 1
ATOM 609 N N . ASP B 2 67 ? -25.900 -1.037 24.913 1.00 35.74 80 ASP A N 1
ATOM 610 C CA . ASP B 2 67 ? -26.392 -2.265 25.578 1.00 37.97 80 ASP A CA 1
ATOM 611 C C . ASP B 2 67 ? -27.455 -2.820 24.651 1.00 38.01 80 ASP A C 1
ATOM 612 O O . ASP B 2 67 ? -28.494 -2.203 24.479 1.00 39.08 80 ASP A O 1
ATOM 617 N N . ILE B 2 68 ? -27.190 -3.979 24.045 1.00 37.48 81 ILE A N 1
ATOM 618 C CA . ILE B 2 68 ? -27.978 -4.507 22.921 1.00 36.11 81 ILE A CA 1
ATOM 619 C C . ILE B 2 68 ? -28.538 -5.886 23.256 1.00 35.34 81 ILE A C 1
ATOM 620 O O . ILE B 2 68 ? -27.784 -6.794 23.613 1.00 34.31 81 ILE A O 1
ATOM 625 N N . ASP B 2 69 ? -29.846 -6.052 23.079 1.00 35.12 82 ASP A N 1
ATOM 626 C CA . ASP B 2 69 ? -30.545 -7.284 23.421 1.00 35.85 82 ASP A CA 1
ATOM 627 C C . ASP B 2 69 ? -30.477 -8.337 22.313 1.00 35.37 82 ASP A C 1
ATOM 628 O O . ASP B 2 69 ? -30.375 -7.979 21.147 1.00 35.24 82 ASP A O 1
ATOM 633 N N . ALA B 2 70 ? -30.575 -9.620 22.652 1.00 34.73 83 ALA A N 1
ATOM 634 C CA . ALA B 2 70 ? -30.801 -10.650 21.605 1.00 34.07 83 ALA A CA 1
ATOM 635 C C . ALA B 2 70 ? -32.310 -10.677 21.283 1.00 34.04 83 ALA A C 1
ATOM 636 O O . ALA B 2 70 ? -33.091 -10.216 22.100 1.00 34.36 83 ALA A O 1
ATOM 638 N N . PRO B 2 71 ? -32.738 -11.144 20.091 1.00 32.74 84 PRO A N 1
ATOM 639 C CA . PRO B 2 71 ? -31.934 -11.568 18.963 1.00 32.15 84 PRO A CA 1
ATOM 640 C C . PRO B 2 71 ? -31.407 -10.352 18.212 1.00 30.43 84 PRO A C 1
ATOM 641 O O . PRO B 2 71 ? -31.997 -9.245 18.254 1.0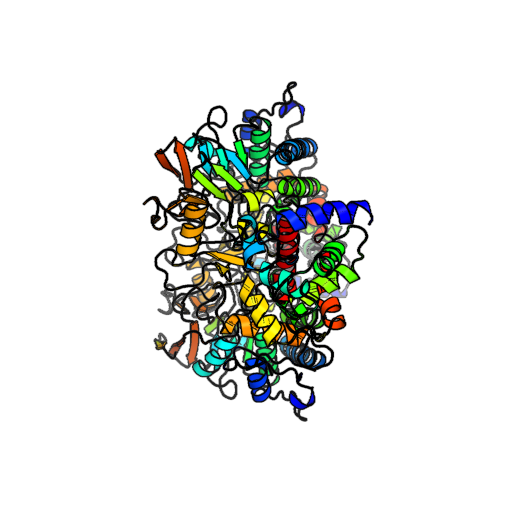0 29.49 84 PRO A O 1
ATOM 645 N N . VAL B 2 72 ? -30.301 -10.567 17.526 1.00 29.89 85 VAL A N 1
ATOM 646 C CA . VAL B 2 72 ? -29.633 -9.477 16.779 1.00 28.70 85 VAL A CA 1
ATOM 647 C C . VAL B 2 72 ? -28.787 -10.060 15.658 1.00 28.96 85 VAL A C 1
ATOM 648 O O . VAL B 2 72 ? -28.296 -11.187 15.791 1.00 29.32 85 VAL A O 1
ATOM 652 N N . THR B 2 73 ? -28.688 -9.325 14.540 1.00 28.22 86 THR A N 1
ATOM 653 C CA . THR B 2 73 ? -27.817 -9.700 13.455 1.00 27.80 86 THR A CA 1
ATOM 654 C C . THR B 2 73 ? -26.569 -8.806 13.494 1.00 28.19 86 THR A C 1
ATOM 655 O O . THR B 2 73 ? -26.658 -7.585 13.426 1.00 26.98 86 THR A O 1
ATOM 659 N N . VAL B 2 74 ? -25.414 -9.421 13.640 1.00 27.52 87 VAL A N 1
ATOM 660 C CA . VAL B 2 74 ? -24.157 -8.678 13.813 1.00 27.96 87 VAL A CA 1
ATOM 661 C C . VAL B 2 74 ? -23.400 -8.812 12.508 1.00 28.69 87 VAL A C 1
ATOM 662 O O . VAL B 2 74 ? -23.251 -9.945 11.987 1.00 27.13 87 VAL A O 1
ATOM 666 N N . CYS B 2 75 ? -22.983 -7.654 11.969 1.00 28.13 88 CYS A N 1
ATOM 667 C CA . CYS B 2 75 ? -22.332 -7.571 10.667 1.00 28.34 88 CYS A CA 1
ATOM 668 C C . CYS B 2 75 ? -20.974 -6.919 10.824 1.00 27.24 88 CYS A C 1
ATOM 669 O O . CYS B 2 75 ? -20.830 -6.046 11.639 1.00 25.08 88 CYS A O 1
ATOM 672 N N . GLY B 2 76 ? -20.006 -7.360 10.022 1.00 26.49 89 GLY A N 1
ATOM 673 C CA . GLY B 2 76 ? -18.639 -6.848 9.999 1.00 25.98 89 GLY A CA 1
ATOM 674 C C . GLY B 2 76 ? -18.488 -5.941 8.783 1.00 26.52 89 GLY A C 1
ATOM 675 O O . GLY B 2 76 ? -19.471 -5.343 8.325 1.00 27.27 89 GLY A O 1
ATOM 676 N N . ASP B 2 77 ? -17.291 -5.860 8.222 1.00 26.32 90 ASP A N 1
ATOM 677 C CA . ASP B 2 77 ? -16.984 -4.816 7.241 1.00 26.67 90 ASP A CA 1
ATOM 678 C C . ASP B 2 77 ? -17.823 -4.836 5.993 1.00 26.81 90 ASP A C 1
ATOM 679 O O . ASP B 2 77 ? -18.110 -5.905 5.459 1.00 28.20 90 ASP A O 1
ATOM 684 N N . ILE B 2 78 ? -18.133 -3.641 5.493 1.00 26.51 91 ILE A N 1
ATOM 685 C CA . ILE B 2 78 ? -18.894 -3.374 4.285 1.00 27.43 91 ILE A CA 1
ATOM 686 C C . ILE B 2 78 ? -17.990 -2.714 3.189 1.00 25.89 91 ILE A C 1
ATOM 687 O O . ILE B 2 78 ? -18.057 -3.072 2.007 1.00 25.99 91 ILE A O 1
ATOM 692 N N . HIS B 2 79 ? -17.181 -1.764 3.616 1.00 23.17 92 HIS A N 1
ATOM 693 C CA . HIS B 2 79 ? -16.230 -1.104 2.688 1.00 24.82 92 HIS A CA 1
ATOM 694 C C . HIS B 2 79 ? -16.826 -0.691 1.336 1.00 24.70 92 HIS A C 1
ATOM 695 O O . HIS B 2 79 ? -16.329 -1.093 0.263 1.00 26.28 92 HIS A O 1
ATOM 702 N N . GLY B 2 80 ? -17.916 0.049 1.392 1.00 24.92 93 GLY A N 1
ATOM 703 C CA . GLY B 2 80 ? -18.474 0.697 0.184 1.00 25.39 93 GLY A CA 1
ATOM 704 C C . GLY B 2 80 ? -19.062 -0.274 -0.816 1.00 25.44 93 GLY A C 1
ATOM 705 O O . GLY B 2 80 ? -19.273 0.096 -1.944 1.00 24.51 93 GLY A O 1
ATOM 706 N N . GLN B 2 81 ? -19.303 -1.507 -0.410 1.00 25.88 94 GLN A N 1
ATOM 707 C CA . GLN B 2 81 ? -19.871 -2.552 -1.317 1.00 26.58 94 GLN A CA 1
ATOM 708 C C . GLN B 2 81 ? -21.402 -2.533 -1.249 1.00 27.34 94 GLN A C 1
ATOM 709 O O . GLN B 2 81 ? -22.046 -3.461 -0.753 1.00 26.46 94 GLN A O 1
ATOM 715 N N . PHE B 2 82 ? -21.988 -1.447 -1.757 1.00 27.76 95 PHE A N 1
ATOM 716 C CA . PHE B 2 82 ? -23.416 -1.157 -1.560 1.00 27.98 95 PHE A CA 1
ATOM 717 C C . PHE B 2 82 ? -24.302 -2.308 -2.073 1.00 27.99 95 PHE A C 1
ATOM 718 O O . PHE B 2 82 ? -25.356 -2.625 -1.483 1.00 28.49 95 PHE A O 1
ATOM 726 N N . PHE B 2 83 ? -23.884 -2.927 -3.160 1.00 27.53 96 PHE A N 1
ATOM 727 C CA . PHE B 2 83 ? -24.706 -3.951 -3.802 1.00 29.29 96 PHE A CA 1
ATOM 728 C C . PHE B 2 83 ? -24.703 -5.283 -2.991 1.00 30.64 96 PHE A C 1
ATOM 729 O O . PHE B 2 83 ? -25.682 -6.046 -2.978 1.00 31.86 96 PHE A O 1
ATOM 737 N N . ASP B 2 84 ? -23.629 -5.504 -2.265 1.00 29.56 97 ASP A N 1
ATOM 738 C CA . ASP B 2 84 ? -23.561 -6.604 -1.314 1.00 29.83 97 ASP A CA 1
ATOM 739 C C . ASP B 2 84 ? -24.297 -6.245 -0.063 1.00 29.41 97 ASP A C 1
ATOM 740 O O . ASP B 2 84 ? -24.950 -7.100 0.506 1.00 29.14 97 ASP A O 1
ATOM 745 N N . LEU B 2 85 ? -24.243 -4.978 0.352 1.00 28.66 98 LEU A N 1
ATOM 746 C CA . LEU B 2 85 ? -25.086 -4.573 1.474 1.00 28.23 98 LEU A CA 1
ATOM 747 C C . LEU B 2 85 ? -26.591 -4.813 1.219 1.00 29.12 98 LEU A C 1
ATOM 748 O O . LEU B 2 85 ? -27.330 -5.187 2.131 1.00 28.15 98 LEU A O 1
ATOM 753 N N . MET B 2 86 ? -27.047 -4.596 -0.011 1.00 29.02 99 MET A N 1
ATOM 754 C CA . MET B 2 86 ? -28.435 -4.956 -0.355 1.00 30.13 99 MET A CA 1
ATOM 755 C C . MET B 2 86 ? -28.674 -6.434 -0.100 1.00 29.58 99 MET A C 1
ATOM 756 O O . MET B 2 86 ? -29.646 -6.771 0.538 1.00 30.58 99 MET A O 1
ATOM 761 N N . LYS B 2 87 ? -27.758 -7.312 -0.511 1.00 29.60 100 LYS A N 1
ATOM 762 C CA . LYS B 2 87 ? -27.965 -8.721 -0.268 1.00 29.98 100 LYS A CA 1
ATOM 763 C C . LYS B 2 87 ? -27.881 -9.090 1.209 1.00 30.58 100 LYS A C 1
ATOM 764 O O . LYS B 2 87 ? -28.689 -9.896 1.702 1.00 30.78 100 LYS A O 1
ATOM 770 N N . LEU B 2 88 ? -26.904 -8.516 1.924 1.00 29.42 101 LEU A N 1
ATOM 771 C CA . LEU B 2 88 ? -26.799 -8.663 3.391 1.00 29.70 101 LEU A CA 1
ATOM 772 C C . LEU B 2 88 ? -28.159 -8.522 4.080 1.00 30.69 101 LEU A C 1
ATOM 773 O O . LEU B 2 88 ? -28.524 -9.334 4.964 1.00 30.86 101 LEU A O 1
ATOM 778 N N . PHE B 2 89 ? -28.902 -7.465 3.743 1.00 30.97 102 PHE A N 1
ATOM 779 C CA . PHE B 2 89 ? -30.235 -7.258 4.386 1.00 31.60 102 PHE A CA 1
ATOM 780 C C . PHE B 2 89 ? -31.220 -8.395 4.081 1.00 32.95 102 PHE A C 1
ATOM 781 O O . PHE B 2 89 ? -31.981 -8.799 4.953 1.00 33.20 102 PHE A O 1
ATOM 789 N N . GLU B 2 90 ? -31.163 -8.967 2.888 1.00 34.43 103 GLU A N 1
ATOM 790 C CA . GLU B 2 90 ? -31.946 -10.196 2.588 1.00 35.89 103 GLU A CA 1
ATOM 791 C C . GLU B 2 90 ? -31.524 -11.386 3.453 1.00 35.36 103 GLU A C 1
ATOM 792 O O . GLU B 2 90 ? -32.357 -12.141 3.950 1.00 34.49 103 GLU A O 1
ATOM 798 N N . VAL B 2 91 ? -30.230 -11.542 3.650 1.00 34.12 104 VAL A N 1
ATOM 799 C CA . VAL B 2 91 ? -29.693 -12.701 4.352 1.00 33.48 104 VAL A CA 1
ATOM 800 C C . VAL B 2 91 ? -30.002 -12.525 5.848 1.00 34.03 104 VAL A C 1
ATOM 801 O O . VAL B 2 91 ? -30.420 -13.448 6.524 1.00 32.77 104 VAL A O 1
ATOM 805 N N . GLY B 2 92 ? -29.844 -11.314 6.342 1.00 33.16 105 GLY A N 1
ATOM 806 C CA . GLY B 2 92 ? -29.910 -11.062 7.763 1.00 34.70 105 GLY A CA 1
ATOM 807 C C . GLY B 2 92 ? -31.287 -10.774 8.339 1.00 35.30 105 GLY A C 1
ATOM 808 O O . GLY B 2 92 ? -31.452 -10.839 9.577 1.00 37.25 105 GLY A O 1
ATOM 809 N N . GLY B 2 93 ? -32.254 -10.439 7.478 1.00 35.03 106 GLY A N 1
ATOM 810 C CA . GLY B 2 93 ? -33.592 -10.028 7.931 1.00 34.74 106 GLY A CA 1
ATOM 811 C C . GLY B 2 93 ? -33.845 -8.547 7.689 1.00 35.84 106 GLY A C 1
ATOM 812 O O . GLY B 2 93 ? -32.922 -7.724 7.702 1.00 34.14 106 GLY A O 1
ATOM 813 N N . SER B 2 94 ? -35.119 -8.218 7.480 1.00 36.37 107 SER A N 1
ATOM 814 C CA . SER B 2 94 ? -35.573 -6.865 7.273 1.00 36.88 107 SER A CA 1
ATOM 815 C C . SER B 2 94 ? -35.351 -6.049 8.526 1.00 35.79 107 SER A C 1
ATOM 816 O O . SER B 2 94 ? -35.746 -6.470 9.617 1.00 35.76 107 SER A O 1
ATOM 819 N N . PRO B 2 95 ? -34.743 -4.864 8.380 1.00 35.50 108 PRO A N 1
ATOM 820 C CA . PRO B 2 95 ? -34.596 -3.936 9.517 1.00 34.49 108 PRO A CA 1
ATOM 821 C C . PRO B 2 95 ? -35.938 -3.559 10.170 1.00 34.43 108 PRO A C 1
ATOM 822 O O . PRO B 2 95 ? -35.946 -3.148 11.336 1.00 34.52 108 PRO A O 1
ATOM 826 N N . ALA B 2 96 ? -37.044 -3.699 9.434 1.00 34.43 109 ALA A N 1
ATOM 827 C CA . ALA B 2 96 ? -38.381 -3.503 9.980 1.00 36.10 109 ALA A CA 1
ATOM 828 C C . ALA B 2 96 ? -38.651 -4.462 11.123 1.00 36.59 109 ALA A C 1
ATOM 829 O O . ALA B 2 96 ? -39.396 -4.147 12.032 1.00 37.57 109 ALA A O 1
ATOM 831 N N . ASN B 2 97 ? -38.080 -5.656 11.088 1.00 37.61 110 ASN A N 1
ATOM 832 C CA . ASN B 2 97 ? -38.325 -6.586 12.206 1.00 38.40 110 ASN A CA 1
ATOM 833 C C . ASN B 2 97 ? -37.102 -7.330 12.749 1.00 37.94 110 ASN A C 1
ATOM 834 O O . ASN B 2 97 ? -37.257 -8.318 13.412 1.00 38.13 110 ASN A O 1
ATOM 839 N N . THR B 2 98 ? -35.889 -6.813 12.508 1.00 36.53 111 THR A N 1
ATOM 840 C CA . THR B 2 98 ? -34.664 -7.467 12.927 1.00 34.95 111 THR A CA 1
ATOM 841 C C . THR B 2 98 ? -33.801 -6.368 13.560 1.00 34.32 111 THR A C 1
ATOM 842 O O . THR B 2 98 ? -33.688 -5.275 12.994 1.00 34.10 111 THR A O 1
ATOM 846 N N . ARG B 2 99 ? -33.231 -6.650 14.731 1.00 32.10 112 ARG A N 1
ATOM 847 C CA . ARG B 2 99 ? -32.236 -5.798 15.342 1.00 31.44 112 ARG A CA 1
ATOM 848 C C . ARG B 2 99 ? -30.907 -6.019 14.619 1.00 30.16 112 ARG A C 1
ATOM 849 O O . ARG B 2 99 ? -30.553 -7.181 14.343 1.00 28.22 112 ARG A O 1
ATOM 857 N N . TYR B 2 100 ? -30.177 -4.926 14.326 1.00 28.44 113 TYR A N 1
ATOM 858 C CA . TYR B 2 100 ? -28.892 -5.049 13.609 1.00 27.74 113 TYR A CA 1
ATOM 859 C C . TYR B 2 100 ? -27.773 -4.389 14.417 1.00 26.76 113 TYR A C 1
ATOM 860 O O . TYR B 2 100 ? -28.012 -3.368 15.079 1.00 27.15 113 TYR A O 1
ATOM 869 N N . LEU B 2 101 ? -26.560 -4.917 14.320 1.00 25.49 114 LEU A N 1
ATOM 870 C CA . LEU B 2 101 ? -25.393 -4.242 14.905 1.00 25.85 114 LEU A CA 1
ATOM 871 C C . LEU B 2 101 ? -24.294 -4.338 13.904 1.00 25.87 114 LEU A C 1
ATOM 872 O O . LEU B 2 101 ? -23.927 -5.458 13.513 1.00 27.30 114 LEU A O 1
ATOM 877 N N . PHE B 2 102 ? -23.812 -3.196 13.420 1.00 24.57 115 PHE A N 1
ATOM 878 C CA . PHE B 2 102 ? -22.732 -3.184 12.446 1.00 24.88 115 PHE A CA 1
ATOM 879 C C . PHE B 2 102 ? -21.459 -2.796 13.139 1.00 25.61 115 PHE A C 1
ATOM 880 O O . PHE B 2 102 ? -21.452 -1.860 13.943 1.00 26.25 115 PHE A O 1
ATOM 888 N N . LEU B 2 103 ? -20.355 -3.434 12.772 1.00 25.21 116 LEU A N 1
ATOM 889 C CA . LEU B 2 103 ? -19.143 -3.211 13.526 1.00 25.92 116 LEU A CA 1
ATOM 890 C C . LEU B 2 103 ? -18.105 -2.259 12.905 1.00 26.91 116 LEU A C 1
ATOM 891 O O . LEU B 2 103 ? -16.969 -2.228 13.391 1.00 26.92 116 LEU A O 1
ATOM 896 N N . GLY B 2 104 ? -18.485 -1.458 11.903 1.00 27.20 117 GLY A N 1
ATOM 897 C CA . GLY B 2 104 ? -17.610 -0.385 11.375 1.00 26.36 117 GLY A CA 1
ATOM 898 C C . GLY B 2 104 ? -17.072 -0.647 9.980 1.00 26.83 117 GLY A C 1
ATOM 899 O O . GLY B 2 104 ? -17.446 -1.633 9.351 1.00 27.30 117 GLY A O 1
ATOM 900 N N . ASP B 2 105 ? -16.199 0.242 9.470 1.00 26.58 118 ASP A N 1
ATOM 901 C CA . ASP B 2 105 ? -15.638 0.092 8.101 1.00 25.63 118 ASP A CA 1
ATOM 902 C C . ASP B 2 105 ? -16.709 0.038 7.020 1.00 25.59 118 ASP A C 1
ATOM 903 O O . ASP B 2 105 ? -16.771 -0.878 6.221 1.00 24.88 118 ASP A O 1
ATOM 908 N N . TYR B 2 106 ? -17.558 1.050 7.035 1.00 25.67 119 TYR A N 1
ATOM 909 C CA . TYR B 2 106 ? -18.618 1.253 6.011 1.00 26.45 119 TYR A CA 1
ATOM 910 C C . TYR B 2 106 ? -18.060 1.807 4.738 1.00 27.07 119 TYR A C 1
ATOM 911 O O . TYR B 2 106 ? -18.617 1.540 3.676 1.00 28.43 119 TYR A O 1
ATOM 920 N N . VAL B 2 107 ? -16.916 2.503 4.840 1.00 26.75 120 VAL A N 1
ATOM 921 C CA . VAL B 2 107 ? -16.359 3.279 3.715 1.00 26.20 120 VAL A CA 1
ATOM 922 C C . VAL B 2 107 ? -14.956 2.819 3.241 1.00 27.34 120 VAL A C 1
ATOM 923 O O . VAL B 2 107 ? -14.275 2.074 3.970 1.00 26.50 120 VAL A O 1
ATOM 927 N N . ASP B 2 108 ? -14.531 3.319 2.067 1.00 26.75 121 ASP A N 1
ATOM 928 C CA . ASP B 2 108 ? -13.177 3.107 1.490 1.00 27.49 121 ASP A CA 1
ATOM 929 C C . ASP B 2 108 ? -13.102 1.763 0.795 1.00 27.99 121 ASP A C 1
ATOM 930 O O . ASP B 2 108 ? -13.782 0.795 1.203 1.00 28.52 121 ASP A O 1
ATOM 935 N N . ARG B 2 109 ? -12.289 1.713 -0.264 1.00 29.04 122 ARG A N 1
ATOM 936 C CA . ARG B 2 109 ? -11.976 0.487 -0.992 1.00 30.47 122 ARG A CA 1
ATOM 937 C C . ARG B 2 109 ? -13.063 0.171 -2.040 1.00 30.34 122 ARG A C 1
ATOM 938 O O . ARG B 2 109 ? -12.732 0.075 -3.212 1.00 31.96 122 ARG A O 1
ATOM 946 N N . GLY B 2 110 ? -14.323 0.014 -1.624 1.00 29.78 123 GLY A N 1
ATOM 947 C CA . GLY B 2 110 ? -15.499 -0.080 -2.525 1.00 29.14 123 GLY A CA 1
ATOM 948 C C . GLY B 2 110 ? -15.903 1.300 -3.042 1.00 29.63 123 GLY A C 1
ATOM 949 O O . GLY B 2 110 ? -15.786 2.316 -2.335 1.00 30.05 123 GLY A O 1
ATOM 950 N N . TYR B 2 111 ? -16.430 1.339 -4.265 1.00 28.60 124 TYR A N 1
ATOM 951 C CA . TYR B 2 111 ? -16.725 2.599 -4.898 1.00 29.36 124 TYR A CA 1
ATOM 952 C C . TYR B 2 111 ? -18.164 3.112 -4.619 1.00 28.55 124 TYR A C 1
ATOM 953 O O . TYR B 2 111 ? -18.627 4.056 -5.277 1.00 27.36 124 TYR A O 1
ATOM 962 N N . PHE B 2 112 ? -18.863 2.522 -3.637 1.00 25.85 125 PHE A N 1
ATOM 963 C CA . PHE B 2 112 ? -20.206 3.030 -3.303 1.00 25.66 125 PHE A CA 1
ATOM 964 C C . PHE B 2 112 ? -20.367 3.349 -1.834 1.00 25.69 125 PHE A C 1
ATOM 965 O O . PHE B 2 112 ? -21.419 3.053 -1.218 1.00 26.78 125 PHE A O 1
ATOM 973 N N . SER B 2 113 ? -19.337 3.980 -1.260 1.00 24.46 126 SER A N 1
ATOM 974 C CA . SER B 2 113 ? -19.293 4.221 0.165 1.00 25.91 126 SER A CA 1
ATOM 975 C C . SER B 2 113 ? -20.341 5.211 0.573 1.00 27.08 126 SER A C 1
ATOM 976 O O . SER B 2 113 ? -20.890 5.102 1.658 1.00 26.32 126 SER A O 1
ATOM 979 N N . ILE B 2 114 ? -20.568 6.244 -0.258 1.00 26.69 127 ILE A N 1
ATOM 980 C CA . ILE B 2 114 ? -21.523 7.296 0.161 1.00 27.36 127 ILE A CA 1
ATOM 981 C C . ILE B 2 114 ? -22.949 6.706 0.159 1.00 27.89 127 ILE A C 1
ATOM 982 O O . ILE B 2 114 ? -23.784 7.030 1.001 1.00 27.96 127 ILE A O 1
ATOM 987 N N . GLU B 2 115 ? -23.202 5.791 -0.775 1.00 27.90 128 GLU A N 1
ATOM 988 C CA . GLU B 2 115 ? -24.504 5.136 -0.821 1.00 29.65 128 GLU A CA 1
ATOM 989 C C . GLU B 2 115 ? -24.697 4.234 0.409 1.00 28.35 128 GLU A C 1
ATOM 990 O O . GLU B 2 115 ? -25.780 4.228 0.992 1.00 27.61 128 GLU A O 1
ATOM 996 N N . CYS B 2 116 ? -23.654 3.501 0.820 1.00 27.94 129 CYS A N 1
ATOM 997 C CA . CYS B 2 116 ? -23.736 2.721 2.071 1.00 26.96 129 CYS A CA 1
ATOM 998 C C . CYS B 2 116 ? -24.045 3.649 3.251 1.00 27.11 129 CYS A C 1
ATOM 999 O O . CYS B 2 116 ? -24.895 3.326 4.045 1.00 27.06 129 CYS A O 1
ATOM 1002 N N . VAL B 2 117 ? -23.324 4.768 3.376 1.00 26.83 130 VAL A N 1
ATOM 1003 C CA . VAL B 2 117 ? -23.509 5.710 4.496 1.00 27.36 130 VAL A CA 1
ATOM 1004 C C . VAL B 2 117 ? -24.887 6.337 4.412 1.00 27.27 130 VAL A C 1
ATOM 1005 O O . VAL B 2 117 ? -25.570 6.424 5.399 1.00 28.70 130 VAL A O 1
ATOM 1009 N N . LEU B 2 118 ? -25.315 6.782 3.236 1.00 27.98 131 LEU A N 1
ATOM 1010 C CA . LEU B 2 118 ? -26.642 7.400 3.162 1.00 27.21 131 LEU A CA 1
ATOM 1011 C C . LEU B 2 118 ? -27.728 6.401 3.583 1.00 26.96 131 LEU A C 1
ATOM 1012 O O . LEU B 2 118 ? -28.597 6.721 4.393 1.00 27.43 131 LEU A O 1
ATOM 1017 N N . TYR B 2 119 ? -27.645 5.190 3.065 1.00 27.15 132 TYR A N 1
ATOM 1018 C CA . TYR B 2 119 ? -28.607 4.114 3.405 1.00 27.20 132 TYR A CA 1
ATOM 1019 C C . TYR B 2 119 ? -28.633 3.753 4.897 1.00 27.75 132 TYR A C 1
ATOM 1020 O O . TYR B 2 119 ? -29.719 3.705 5.532 1.00 28.77 132 TYR A O 1
ATOM 1029 N N . LEU B 2 120 ? -27.467 3.488 5.481 1.00 27.18 133 LEU A N 1
ATOM 1030 C CA . LEU B 2 120 ? -27.399 3.098 6.898 1.00 26.45 133 LEU A CA 1
ATOM 1031 C C . LEU B 2 120 ? -27.806 4.251 7.776 1.00 27.48 133 LEU A C 1
ATOM 1032 O O . LEU B 2 120 ? -28.494 4.041 8.809 1.00 27.39 133 LEU A O 1
ATOM 1037 N N . TRP B 2 121 ? -27.425 5.483 7.411 1.00 27.33 134 TRP A N 1
ATOM 1038 C CA . TRP B 2 121 ? -27.856 6.635 8.262 1.00 28.14 134 TRP A CA 1
ATOM 1039 C C . TRP B 2 121 ? -29.395 6.801 8.168 1.00 28.57 134 TRP A C 1
ATOM 1040 O O . TRP B 2 121 ? -30.092 7.066 9.164 1.00 29.33 134 TRP A O 1
ATOM 1051 N N . ALA B 2 122 ? -29.942 6.602 6.976 1.00 29.69 135 ALA A N 1
ATOM 1052 C CA . ALA B 2 122 ? -31.403 6.660 6.766 1.00 29.40 135 ALA A CA 1
ATOM 1053 C C . ALA B 2 122 ? -32.115 5.592 7.619 1.00 30.66 135 ALA A C 1
ATOM 1054 O O . ALA B 2 122 ? -33.127 5.875 8.248 1.00 31.00 135 ALA A O 1
ATOM 1056 N N . LEU B 2 123 ? -31.559 4.388 7.609 1.00 30.22 136 LEU A N 1
ATOM 1057 C CA . LEU B 2 123 ? -32.059 3.314 8.488 1.00 30.16 136 LEU A CA 1
ATOM 1058 C C . LEU B 2 123 ? -31.960 3.617 9.968 1.00 30.33 136 LEU A C 1
ATOM 1059 O O . LEU B 2 123 ? -32.866 3.247 10.730 1.00 31.14 136 LEU A O 1
ATOM 1064 N N . LYS B 2 124 ? -30.866 4.243 10.392 1.00 30.47 137 LYS A N 1
ATOM 1065 C CA . LYS B 2 124 ? -30.745 4.689 11.781 1.00 31.33 137 LYS A CA 1
ATOM 1066 C C . LYS B 2 124 ? -31.808 5.734 12.197 1.00 32.05 137 LYS A C 1
ATOM 1067 O O . LYS B 2 124 ? -32.289 5.695 13.325 1.00 32.48 137 LYS A O 1
ATOM 1073 N N . ILE B 2 125 ? -32.093 6.701 11.311 1.00 32.30 138 ILE A N 1
ATOM 1074 C CA . ILE B 2 125 ? -33.161 7.668 11.532 1.00 33.03 138 ILE A CA 1
ATOM 1075 C C . ILE B 2 125 ? -34.528 6.953 11.647 1.00 33.05 138 ILE A C 1
ATOM 1076 O O . ILE B 2 125 ? -35.314 7.296 12.519 1.00 34.64 138 ILE A O 1
ATOM 1081 N N . LEU B 2 126 ? -34.787 5.974 10.781 1.00 31.09 139 LEU A N 1
ATOM 1082 C CA . LEU B 2 126 ? -36.058 5.260 10.789 1.00 31.86 139 LEU A CA 1
ATOM 1083 C C . LEU B 2 126 ? -36.202 4.260 11.969 1.00 32.15 139 LEU A C 1
ATOM 1084 O O . LEU B 2 126 ? -37.276 4.145 12.580 1.00 31.95 139 LEU A O 1
ATOM 1089 N N . TYR B 2 127 ? -35.120 3.564 12.305 1.00 31.54 140 TYR A N 1
ATOM 1090 C CA . TYR B 2 127 ? -35.150 2.570 13.391 1.00 31.72 140 TYR A CA 1
ATOM 1091 C C . TYR B 2 127 ? -34.146 2.905 14.478 1.00 31.91 140 TYR A C 1
ATOM 1092 O O . TYR B 2 127 ? -33.225 2.120 14.686 1.00 31.48 140 TYR A O 1
ATOM 1101 N N . PRO B 2 128 ? -34.323 4.060 15.188 1.00 32.15 141 PRO A N 1
ATOM 1102 C CA . PRO B 2 128 ? -33.278 4.470 16.111 1.00 31.94 141 PRO A CA 1
ATOM 1103 C C . PRO B 2 128 ? -32.997 3.509 17.246 1.00 32.49 141 PRO A C 1
ATOM 1104 O O . PRO B 2 128 ? -31.899 3.550 17.783 1.00 32.69 141 PRO A O 1
ATOM 1108 N N . LYS B 2 129 ? -33.932 2.635 17.591 1.00 33.09 142 LYS A N 1
ATOM 1109 C CA . LYS B 2 129 ? -33.737 1.761 18.746 1.00 34.53 142 LYS A CA 1
ATOM 1110 C C . LYS B 2 129 ? -33.358 0.349 18.370 1.00 33.92 142 LYS A C 1
ATOM 1111 O O . LYS B 2 129 ? -33.143 -0.473 19.258 1.00 34.54 142 LYS A O 1
ATOM 1117 N N . THR B 2 130 ? -33.332 0.027 17.085 1.00 33.82 143 THR A N 1
ATOM 1118 C CA . THR B 2 130 ? -33.075 -1.366 16.7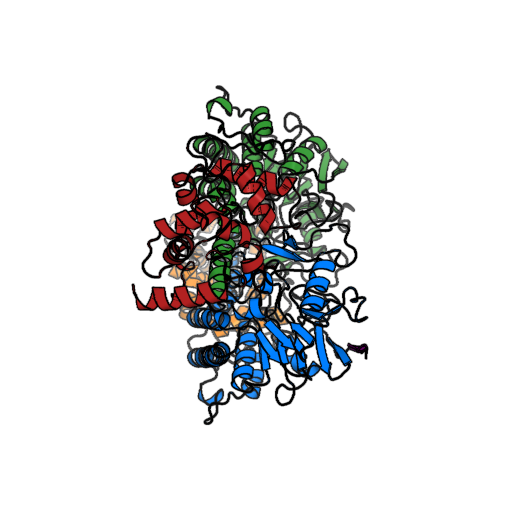14 1.00 34.57 143 THR A CA 1
ATOM 1119 C C . THR B 2 130 ? -31.941 -1.558 15.702 1.00 33.89 143 THR A C 1
ATOM 1120 O O . THR B 2 130 ? -31.540 -2.694 15.402 1.00 34.58 143 THR A O 1
ATOM 1124 N N . LEU B 2 131 ? -31.424 -0.461 15.180 1.00 32.33 144 LEU A N 1
ATOM 1125 C CA . LEU B 2 131 ? -30.302 -0.546 14.247 1.00 32.05 144 LEU A CA 1
ATOM 1126 C C . LEU B 2 131 ? -29.160 0.220 14.889 1.00 31.55 144 LEU A C 1
ATOM 1127 O O . LEU B 2 131 ? -29.330 1.382 15.256 1.00 30.49 144 LEU A O 1
ATOM 1132 N N . PHE B 2 132 ? -28.022 -0.456 15.060 1.00 29.57 145 PHE A N 1
ATOM 1133 C CA . PHE B 2 132 ? -26.869 0.108 15.792 1.00 29.00 145 PHE A CA 1
ATOM 1134 C C . PHE B 2 132 ? -25.618 0.069 14.927 1.00 28.46 145 PHE A C 1
ATOM 1135 O O . PHE B 2 132 ? -25.366 -0.900 14.137 1.00 26.19 145 PHE A O 1
ATOM 1143 N N . LEU B 2 133 ? -24.867 1.145 15.028 1.00 26.47 146 LEU A N 1
ATOM 1144 C CA . LEU B 2 133 ? -23.690 1.361 14.148 1.00 26.83 146 LEU A CA 1
ATOM 1145 C C . LEU B 2 133 ? -22.534 1.670 15.067 1.00 26.47 146 LEU A C 1
ATOM 1146 O O . LEU B 2 133 ? -22.644 2.561 15.951 1.00 27.09 146 LEU A O 1
ATOM 1151 N N . LEU B 2 134 ? -21.459 0.905 14.933 1.00 26.51 147 LEU A N 1
ATOM 1152 C CA . LEU B 2 134 ? -20.192 1.218 15.650 1.00 25.78 147 LEU A CA 1
ATOM 1153 C C . LEU B 2 134 ? -19.183 1.896 14.716 1.00 26.24 147 LEU A C 1
ATOM 1154 O O . LEU B 2 134 ? -19.283 1.817 13.474 1.00 26.08 147 LEU A O 1
ATOM 1159 N N . ARG B 2 135 ? -18.173 2.510 15.324 1.00 25.83 148 ARG A N 1
ATOM 1160 C CA . ARG B 2 135 ? -17.029 3.085 14.599 1.00 25.77 148 ARG A CA 1
ATOM 1161 C C . ARG B 2 135 ? -15.998 2.039 14.213 1.00 25.35 148 ARG A C 1
ATOM 1162 O O . ARG B 2 135 ? -15.665 1.154 15.025 1.00 26.35 148 ARG A O 1
ATOM 1170 N N . GLY B 2 136 ? -15.509 2.118 12.984 1.00 25.08 149 GLY A N 1
ATOM 1171 C CA . GLY B 2 136 ? -14.391 1.248 12.547 1.00 24.80 149 GLY A CA 1
ATOM 1172 C C . GLY B 2 136 ? -13.190 2.159 12.334 1.00 24.76 149 GLY A C 1
ATOM 1173 O O . GLY B 2 136 ? -13.355 3.390 12.410 1.00 25.50 149 GLY A O 1
ATOM 1174 N N . ASN B 2 137 ? -12.000 1.593 12.093 1.00 24.17 150 ASN A N 1
ATOM 1175 C CA . ASN B 2 137 ? -10.782 2.413 11.894 1.00 24.78 150 ASN A CA 1
ATOM 1176 C C . ASN B 2 137 ? -10.830 3.297 10.641 1.00 25.40 150 ASN A C 1
ATOM 1177 O O . ASN B 2 137 ? -10.162 4.350 10.589 1.00 26.87 150 ASN A O 1
ATOM 1182 N N . HIS B 2 138 ? -11.631 2.915 9.657 1.00 24.54 151 HIS A N 1
ATOM 1183 C CA . HIS B 2 138 ? -11.814 3.787 8.443 1.00 24.97 151 HIS A CA 1
ATOM 1184 C C . HIS B 2 138 ? -12.708 5.013 8.581 1.00 25.26 151 HIS A C 1
ATOM 1185 O O . HIS B 2 138 ? -12.675 5.923 7.741 1.00 26.08 151 HIS A O 1
ATOM 1192 N N . GLU B 2 139 ? -13.482 5.054 9.642 1.00 24.99 152 GLU A N 1
ATOM 1193 C CA . GLU B 2 139 ? -14.437 6.110 9.823 1.00 26.13 152 GLU A CA 1
ATOM 1194 C C . GLU B 2 139 ? -13.717 7.279 10.484 1.00 27.14 152 GLU A C 1
ATOM 1195 O O . GLU B 2 139 ? -14.015 7.624 11.639 1.00 27.15 152 GLU A O 1
ATOM 1201 N N . CYS B 2 140 ? -12.758 7.862 9.759 1.00 26.41 153 CYS A N 1
ATOM 1202 C CA . CYS B 2 140 ? -12.039 8.983 10.314 1.00 27.99 153 CYS A CA 1
ATOM 1203 C C . CYS B 2 140 ? -11.465 9.781 9.154 1.00 28.02 153 CYS A C 1
ATOM 1204 O O . CYS B 2 140 ? -11.542 9.349 7.989 1.00 29.03 153 CYS A O 1
ATOM 1207 N N . ARG B 2 141 ? -10.848 10.894 9.481 1.00 27.57 154 ARG A N 1
ATOM 1208 C CA . ARG B 2 141 ? -10.322 11.787 8.448 1.00 29.73 154 ARG A CA 1
ATOM 1209 C C . ARG B 2 141 ? -9.074 11.213 7.854 1.00 29.01 154 ARG A C 1
ATOM 1210 O O . ARG B 2 141 ? -8.935 11.246 6.659 1.00 29.24 154 ARG A O 1
ATOM 1218 N N . HIS B 2 142 ? -8.166 10.716 8.688 1.00 28.94 155 HIS A N 1
ATOM 1219 C CA . HIS B 2 142 ? -6.835 10.323 8.218 1.00 28.37 155 HIS A CA 1
ATOM 1220 C C . HIS B 2 142 ? -6.911 9.229 7.128 1.00 27.35 155 HIS A C 1
ATOM 1221 O O . HIS B 2 142 ? -6.229 9.309 6.071 1.00 25.95 155 HIS A O 1
ATOM 1228 N N . LEU B 2 143 ? -7.743 8.204 7.360 1.00 24.52 156 LEU A N 1
ATOM 1229 C CA . LEU B 2 143 ? -7.875 7.135 6.394 1.00 23.82 156 LEU A CA 1
ATOM 1230 C C . LEU B 2 143 ? -8.722 7.494 5.162 1.00 24.66 156 LEU A C 1
ATOM 1231 O O . LEU B 2 143 ? -8.413 7.090 4.054 1.00 24.88 156 LEU A O 1
ATOM 1236 N N . THR B 2 144 ? -9.792 8.250 5.327 1.00 24.72 157 THR A N 1
ATOM 1237 C CA . THR B 2 144 ? -10.638 8.537 4.155 1.00 25.63 157 THR A CA 1
ATOM 1238 C C . THR B 2 144 ? -9.990 9.539 3.187 1.00 27.61 157 THR A C 1
ATOM 1239 O O . THR B 2 144 ? -10.322 9.570 2.027 1.00 27.19 157 THR A O 1
ATOM 1243 N N . GLU B 2 145 ? -9.087 10.360 3.695 1.00 28.08 158 GLU A N 1
ATOM 1244 C CA . GLU B 2 145 ? -8.284 11.198 2.834 1.00 30.43 158 GLU A CA 1
ATOM 1245 C C . GLU B 2 145 ? -7.259 10.371 2.031 1.00 30.84 158 GLU A C 1
ATOM 1246 O O . GLU B 2 145 ? -7.016 10.695 0.869 1.00 32.02 158 GLU A O 1
ATOM 1252 N N . TYR B 2 146 ? -6.719 9.279 2.591 1.00 30.59 159 TYR A N 1
ATOM 1253 C CA . TYR B 2 146 ? -5.649 8.482 1.913 1.00 30.04 159 TYR A CA 1
ATOM 1254 C C . TYR B 2 146 ? -6.264 7.445 0.971 1.00 30.75 159 TYR A C 1
ATOM 1255 O O . TYR B 2 146 ? -5.731 7.170 -0.104 1.00 29.45 159 TYR A O 1
ATOM 1264 N N . PHE B 2 147 ? -7.374 6.836 1.403 1.00 29.73 160 PHE A N 1
ATOM 1265 C CA . PHE B 2 147 ? -8.140 5.892 0.599 1.00 30.71 160 PHE A CA 1
ATOM 1266 C C . PHE B 2 147 ? -9.123 6.663 -0.330 1.00 32.57 160 PHE A C 1
ATOM 1267 O O . PHE B 2 147 ? -8.745 7.669 -0.873 1.00 34.63 160 PHE A O 1
ATOM 1275 N N . THR B 2 148 ? -10.352 6.240 -0.537 1.00 32.41 161 THR A N 1
ATOM 1276 C CA . THR B 2 148 ? -11.123 6.776 -1.673 1.00 32.61 161 THR A CA 1
ATOM 1277 C C . THR B 2 148 ? -12.309 7.638 -1.267 1.00 31.08 161 THR A C 1
ATOM 1278 O O . THR B 2 148 ? -12.879 8.341 -2.122 1.00 30.32 161 THR A O 1
ATOM 1282 N N . PHE B 2 149 ? -12.701 7.567 -0.002 1.00 29.07 162 PHE A N 1
ATOM 1283 C CA . PHE B 2 149 ? -13.948 8.225 0.445 1.00 28.93 162 PHE A CA 1
ATOM 1284 C C . PHE B 2 149 ? -13.986 9.737 0.242 1.00 28.86 162 PHE A C 1
ATOM 1285 O O . PHE B 2 149 ? -15.015 10.284 -0.137 1.00 28.66 162 PHE A O 1
ATOM 1293 N N . LYS B 2 150 ? -12.908 10.436 0.552 1.00 30.03 163 LYS A N 1
ATOM 1294 C CA . LYS B 2 150 ? -12.956 11.900 0.374 1.00 30.29 163 LYS A CA 1
ATOM 1295 C C . LYS B 2 150 ? -13.143 12.271 -1.113 1.00 30.67 163 LYS A C 1
ATOM 1296 O O . LYS B 2 150 ? -13.964 13.116 -1.481 1.00 30.10 163 LYS A O 1
ATOM 1302 N N . GLN B 2 151 ? -12.407 11.570 -1.968 1.00 31.03 164 GLN A N 1
ATOM 1303 C CA . GLN B 2 151 ? -12.524 11.721 -3.410 1.00 31.46 164 GLN A CA 1
ATOM 1304 C C . GLN B 2 151 ? -13.925 11.339 -3.911 1.00 30.73 164 GLN A C 1
ATOM 1305 O O . GLN B 2 151 ? -14.478 12.025 -4.777 1.00 28.77 164 GLN A O 1
ATOM 1311 N N . GLU B 2 152 ? -14.495 10.259 -3.377 1.00 30.16 165 GLU A N 1
ATOM 1312 C CA . GLU B 2 152 ? -15.851 9.843 -3.728 1.00 30.61 165 GLU A CA 1
ATOM 1313 C C . GLU B 2 152 ? -16.864 10.968 -3.467 1.00 31.56 165 GLU A C 1
ATOM 1314 O O . GLU B 2 152 ? -17.712 11.248 -4.300 1.00 31.67 165 GLU A O 1
ATOM 1320 N N . CYS B 2 153 ? -16.786 11.572 -2.286 1.00 31.76 166 CYS A N 1
ATOM 1321 C CA . CYS B 2 153 ? -17.655 12.684 -1.930 1.00 32.94 166 CYS A CA 1
ATOM 1322 C C . CYS B 2 153 ? -17.409 13.866 -2.844 1.00 34.42 166 CYS A C 1
ATOM 1323 O O . CYS B 2 153 ? -18.366 14.428 -3.358 1.00 33.78 166 CYS A O 1
ATOM 1326 N N . LYS B 2 154 ? -16.141 14.240 -3.067 1.00 35.36 167 LYS A N 1
ATOM 1327 C CA . LYS B 2 154 ? -15.843 15.343 -4.002 1.00 36.44 167 LYS A CA 1
ATOM 1328 C C . LYS B 2 154 ? -16.462 15.173 -5.400 1.00 36.38 167 LYS A C 1
ATOM 1329 O O . LYS B 2 154 ? -17.000 16.117 -5.968 1.00 36.63 167 LYS A O 1
ATOM 1335 N N . ILE B 2 155 ? -16.367 13.971 -5.954 1.00 34.86 168 ILE A N 1
ATOM 1336 C CA . ILE B 2 155 ? -16.848 13.733 -7.292 1.00 35.11 168 ILE A CA 1
ATOM 1337 C C . ILE B 2 155 ? -18.377 13.529 -7.327 1.00 35.22 168 ILE A C 1
ATOM 1338 O O . ILE B 2 155 ? -19.063 14.028 -8.240 1.00 35.80 168 ILE A O 1
ATOM 1343 N N . LYS B 2 156 ? -18.922 12.797 -6.360 1.00 33.32 169 LYS A N 1
ATOM 1344 C CA . LYS B 2 156 ? -20.360 12.527 -6.406 1.00 32.84 169 LYS A CA 1
ATOM 1345 C C . LYS B 2 156 ? -21.160 13.672 -5.837 1.00 32.57 169 LYS A C 1
ATOM 1346 O O . LYS B 2 156 ? -22.224 13.972 -6.349 1.00 32.28 169 LYS A O 1
ATOM 1352 N N . TYR B 2 157 ? -20.685 14.253 -4.735 1.00 32.35 170 TYR A N 1
ATOM 1353 C CA . TYR B 2 157 ? -21.387 15.325 -4.056 1.00 33.97 170 TYR A CA 1
ATOM 1354 C C . TYR B 2 157 ? -20.497 16.556 -3.960 1.00 35.15 170 TYR A C 1
ATOM 1355 O O . TYR B 2 157 ? -20.265 17.219 -4.956 1.00 37.01 170 TYR A O 1
ATOM 1364 N N . SER B 2 158 ? -20.001 16.865 -2.781 1.00 36.27 171 SER A N 1
ATOM 1365 C CA . SER B 2 158 ? -19.065 17.954 -2.618 1.00 35.87 171 SER A CA 1
ATOM 1366 C C . SER B 2 158 ? -18.306 17.716 -1.317 1.00 36.26 171 SER A C 1
ATOM 1367 O O . SER B 2 158 ? -18.639 16.779 -0.574 1.00 35.18 171 SER A O 1
ATOM 1370 N N . GLU B 2 159 ? -17.335 18.588 -1.009 1.00 35.44 172 GLU A N 1
ATOM 1371 C CA . GLU B 2 159 ? -16.585 18.492 0.239 1.00 35.26 172 GLU A CA 1
ATOM 1372 C C . GLU B 2 159 ? -17.421 18.792 1.479 1.00 34.69 172 GLU A C 1
ATOM 1373 O O . GLU B 2 159 ? -17.091 18.320 2.553 1.00 33.26 172 GLU A O 1
ATOM 1379 N N . ARG B 2 160 ? -18.496 19.573 1.355 1.00 34.11 173 ARG A N 1
ATOM 1380 C CA . ARG B 2 160 ? -19.406 19.742 2.500 1.00 33.59 173 ARG A CA 1
ATOM 1381 C C . ARG B 2 160 ? -20.014 18.414 2.899 1.00 31.47 173 ARG A C 1
ATOM 1382 O O . ARG B 2 160 ? -20.307 18.207 4.043 1.00 31.27 173 ARG A O 1
ATOM 1390 N N . VAL B 2 161 ? -20.315 17.562 1.932 1.00 30.13 174 VAL A N 1
ATOM 1391 C CA . VAL B 2 161 ? -20.876 16.225 2.269 1.00 28.76 174 VAL A CA 1
ATOM 1392 C C . VAL B 2 161 ? -19.789 15.421 3.008 1.00 28.18 174 VAL A C 1
ATOM 1393 O O . VAL B 2 161 ? -20.001 14.889 4.104 1.00 29.55 174 VAL A O 1
ATOM 1397 N N . TYR B 2 162 ? -18.579 15.414 2.459 1.00 28.22 175 TYR A N 1
ATOM 1398 C CA . TYR B 2 162 ? -17.446 14.845 3.225 1.00 28.01 175 TYR A CA 1
ATOM 1399 C C . TYR B 2 162 ? -17.289 15.366 4.641 1.00 28.65 175 TYR A C 1
ATOM 1400 O O . TYR B 2 162 ? -17.244 14.570 5.580 1.00 28.59 175 TYR A O 1
ATOM 1409 N N . ASP B 2 163 ? -17.208 16.692 4.828 1.00 30.38 176 ASP A N 1
ATOM 1410 C CA . ASP B 2 163 ? -17.056 17.258 6.207 1.00 31.40 176 ASP A CA 1
ATOM 1411 C C . ASP B 2 163 ? -18.215 16.875 7.149 1.00 30.21 176 ASP A C 1
ATOM 1412 O O . ASP B 2 163 ? -18.012 16.625 8.351 1.00 29.44 176 ASP A O 1
ATOM 1417 N N . ALA B 2 164 ? -19.439 16.841 6.624 1.00 30.42 177 ALA A N 1
ATOM 1418 C CA . ALA B 2 164 ? -20.576 16.445 7.462 1.00 29.81 177 ALA A CA 1
ATOM 1419 C C . ALA B 2 164 ? -20.400 14.967 7.884 1.00 28.95 177 ALA A C 1
ATOM 1420 O O . ALA B 2 164 ? -20.642 14.610 9.036 1.00 29.18 177 ALA A O 1
ATOM 1422 N N . CYS B 2 165 ? -19.966 14.109 6.954 1.00 29.14 178 CYS A N 1
ATOM 1423 C CA . CYS B 2 165 ? -19.695 12.715 7.314 1.00 28.40 178 CYS A CA 1
ATOM 1424 C C . CYS B 2 165 ? -18.657 12.628 8.392 1.00 27.63 178 CYS A C 1
ATOM 1425 O O . CYS B 2 165 ? -18.789 11.801 9.302 1.00 26.52 178 CYS A O 1
ATOM 1428 N N . MET B 2 166 ? -17.590 13.436 8.293 1.00 28.08 179 MET A N 1
ATOM 1429 C CA . MET B 2 166 ? -16.536 13.349 9.312 1.00 28.77 179 MET A CA 1
ATOM 1430 C C . MET B 2 166 ? -17.056 13.688 10.713 1.00 30.20 179 MET A C 1
ATOM 1431 O O . MET B 2 166 ? -16.646 13.052 11.702 1.00 29.99 179 MET A O 1
ATOM 1436 N N . ASP B 2 167 ? -17.916 14.712 10.804 1.00 31.59 180 ASP A N 1
ATOM 1437 C CA . ASP B 2 167 ? -18.548 15.055 12.072 1.00 32.32 180 ASP A CA 1
ATOM 1438 C C . ASP B 2 167 ? -19.461 13.929 12.493 1.00 32.04 180 ASP A C 1
ATOM 1439 O O . ASP B 2 167 ? -19.514 13.653 13.666 1.00 32.76 180 ASP A O 1
ATOM 1444 N N . ALA B 2 168 ? -20.144 13.257 11.558 1.00 30.63 181 ALA A N 1
ATOM 1445 C CA . ALA B 2 168 ? -21.060 12.167 11.947 1.00 31.03 181 ALA A CA 1
ATOM 1446 C C . ALA B 2 168 ? -20.281 10.968 12.486 1.00 30.55 181 ALA A C 1
ATOM 1447 O O . ALA B 2 168 ? -20.688 10.324 13.433 1.00 29.12 181 ALA A O 1
ATOM 1449 N N . PHE B 2 169 ? -19.144 10.687 11.839 1.00 29.12 182 PHE A N 1
ATOM 1450 C CA . PHE B 2 169 ? -18.280 9.576 12.226 1.00 28.51 182 PHE A CA 1
ATOM 1451 C C . PHE B 2 169 ? -17.708 9.736 13.621 1.00 27.94 182 PHE A C 1
ATOM 1452 O O . PHE B 2 169 ? -17.544 8.770 14.328 1.00 26.86 182 PHE A O 1
ATOM 1460 N N . ASP B 2 170 ? -17.410 10.973 14.013 1.00 28.63 183 ASP A N 1
ATOM 1461 C CA . ASP B 2 170 ? -16.999 11.265 15.397 1.00 29.70 183 ASP A CA 1
ATOM 1462 C C . ASP B 2 170 ? -18.042 10.895 16.461 1.00 29.74 183 ASP A C 1
ATOM 1463 O O . ASP B 2 170 ? -17.679 10.642 17.598 1.00 30.99 183 ASP A O 1
ATOM 1468 N N . CYS B 2 171 ? -19.323 10.913 16.111 1.00 29.51 184 CYS A N 1
ATOM 1469 C CA . CYS B 2 171 ? -20.385 10.523 17.035 1.00 29.24 184 CYS A CA 1
ATOM 1470 C C . CYS B 2 171 ? -20.645 9.018 17.157 1.00 29.54 184 CYS A C 1
ATOM 1471 O O . CYS B 2 171 ? -21.374 8.642 18.029 1.00 28.58 184 CYS A O 1
ATOM 1474 N N . LEU B 2 172 ? -20.046 8.176 16.301 1.00 28.16 185 LEU A N 1
ATOM 1475 C CA . LEU B 2 172 ? -20.306 6.740 16.346 1.00 28.06 185 LEU A CA 1
ATOM 1476 C C . LEU B 2 172 ? -19.821 6.113 17.658 1.00 27.90 185 LEU A C 1
ATOM 1477 O O . LEU B 2 172 ? -18.690 6.366 18.083 1.00 27.01 185 LEU A O 1
ATOM 1482 N N . PRO B 2 173 ? -20.676 5.296 18.263 1.00 27.60 186 PRO A N 1
ATOM 1483 C CA . PRO B 2 173 ? -20.225 4.571 19.450 1.00 28.06 186 PRO A CA 1
ATOM 1484 C C . PRO B 2 173 ? -19.035 3.639 19.143 1.00 28.75 186 PRO A C 1
ATOM 1485 O O . PRO B 2 173 ? -18.822 3.253 17.964 1.00 27.46 186 PRO A O 1
ATOM 1489 N N . LEU B 2 174 ? -18.291 3.281 20.192 1.00 27.87 187 LEU A N 1
ATOM 1490 C CA . LEU B 2 174 ? -17.063 2.458 20.054 1.00 28.72 187 LEU A CA 1
ATOM 1491 C C . LEU B 2 174 ? -17.244 0.959 20.273 1.00 27.17 187 LEU A C 1
ATOM 1492 O O . LEU B 2 174 ? -16.437 0.160 19.802 1.00 28.74 187 LEU A O 1
ATOM 1497 N N . ALA B 2 175 ? -18.293 0.580 20.990 1.00 26.76 188 ALA A N 1
ATOM 1498 C CA . ALA B 2 175 ? -18.464 -0.792 21.427 1.00 26.29 188 ALA A CA 1
ATOM 1499 C C . ALA B 2 175 ? -19.902 -1.078 21.838 1.00 26.28 188 ALA A C 1
ATOM 1500 O O . ALA B 2 175 ? -20.679 -0.133 22.079 1.00 26.84 188 ALA A O 1
ATOM 1502 N N . ALA B 2 176 ? -20.266 -2.364 21.932 1.00 26.56 189 ALA A N 1
ATOM 1503 C CA . ALA B 2 176 ? -21.624 -2.777 22.326 1.00 26.49 189 ALA A CA 1
ATOM 1504 C C . ALA B 2 176 ? -21.461 -4.012 23.209 1.00 28.31 189 ALA A C 1
ATOM 1505 O O . ALA B 2 176 ? -20.594 -4.858 22.959 1.00 28.12 189 ALA A O 1
ATOM 1507 N N . LEU B 2 177 ? -22.278 -4.101 24.244 1.00 28.48 190 LEU A N 1
ATOM 1508 C CA . LEU B 2 177 ? -22.404 -5.308 25.047 1.00 30.43 190 LEU A CA 1
ATOM 1509 C C . LEU B 2 177 ? -23.683 -5.961 24.600 1.00 30.35 190 LEU A C 1
ATOM 1510 O O . LEU B 2 177 ? -24.762 -5.356 24.652 1.00 31.63 190 LEU A O 1
ATOM 1515 N N . MET B 2 178 ? -23.557 -7.152 24.066 1.00 30.61 191 MET A N 1
ATOM 1516 C CA . MET B 2 178 ? -24.693 -7.819 23.481 1.00 31.25 191 MET A CA 1
ATOM 1517 C C . MET B 2 178 ? -25.159 -8.976 24.363 1.00 30.73 191 MET A C 1
ATOM 1518 O O . MET B 2 178 ? -24.358 -9.887 24.675 1.00 30.37 191 MET A O 1
ATOM 1523 N N . ASN B 2 179 ? -26.442 -8.938 24.745 1.00 30.81 192 ASN A N 1
ATOM 1524 C CA . ASN B 2 179 ? -27.097 -10.038 25.514 1.00 31.40 192 ASN A CA 1
ATOM 1525 C C . ASN B 2 179 ? -26.398 -10.233 26.846 1.00 32.03 192 ASN A C 1
ATOM 1526 O O . ASN B 2 179 ? -26.416 -11.335 27.416 1.00 32.31 192 ASN A O 1
ATOM 1531 N N . GLN B 2 180 ? -25.779 -9.155 27.324 1.00 32.32 193 GLN A N 1
ATOM 1532 C CA . GLN B 2 180 ? -24.923 -9.164 28.510 1.00 34.27 193 GLN A CA 1
ATOM 1533 C C . GLN B 2 180 ? -23.790 -10.214 28.479 1.00 34.39 193 GLN A C 1
ATOM 1534 O O . GLN B 2 180 ? -23.229 -10.540 29.516 1.00 35.41 193 GLN A O 1
ATOM 1540 N N . GLN B 2 181 ? -23.465 -10.737 27.304 1.00 32.79 194 GLN A N 1
ATOM 1541 C CA . GLN B 2 181 ? -22.489 -11.819 27.182 1.00 32.84 194 GLN A CA 1
ATOM 1542 C C . GLN B 2 181 ? -21.306 -11.519 26.272 1.00 32.47 194 GLN A C 1
ATOM 1543 O O . GLN B 2 181 ? -20.230 -12.093 26.438 1.00 32.67 194 GLN A O 1
ATOM 1549 N N . PHE B 2 182 ? -21.508 -10.665 25.270 1.00 31.65 195 PHE A N 1
ATOM 1550 C CA . PHE B 2 182 ? -20.468 -10.452 24.255 1.00 32.24 195 PHE A CA 1
ATOM 1551 C C . PHE B 2 182 ? -20.038 -9.035 24.211 1.00 31.84 195 PHE A C 1
ATOM 1552 O O . PHE B 2 182 ? -20.876 -8.158 24.149 1.00 33.16 195 PHE A O 1
ATOM 1560 N N . LEU B 2 183 ? -18.741 -8.799 24.179 1.00 31.48 196 LEU A N 1
ATOM 1561 C CA . LEU B 2 183 ? -18.257 -7.478 23.816 1.00 30.89 196 LEU A CA 1
ATOM 1562 C C . LEU B 2 183 ? -17.978 -7.419 22.306 1.00 30.24 196 LEU A C 1
ATOM 1563 O O . LEU B 2 183 ? -17.235 -8.235 21.768 1.00 29.47 196 LEU A O 1
ATOM 1568 N N . CYS B 2 184 ? -18.585 -6.431 21.652 1.00 28.98 197 CYS A N 1
ATOM 1569 C CA . CYS B 2 184 ? -18.515 -6.267 20.207 1.00 28.20 197 CYS A CA 1
ATOM 1570 C C . CYS B 2 184 ? -17.784 -4.967 19.920 1.00 27.37 197 CYS A C 1
ATOM 1571 O O . CYS B 2 184 ? -18.156 -3.937 20.494 1.00 27.75 197 CYS A O 1
ATOM 1574 N N . VAL B 2 185 ? -16.763 -5.031 19.059 1.00 25.49 198 VAL A N 1
ATOM 1575 C CA . VAL B 2 185 ? -15.910 -3.870 18.724 1.00 25.08 198 VAL A CA 1
ATOM 1576 C C . VAL B 2 185 ? -15.387 -4.084 17.325 1.00 24.58 198 VAL A C 1
ATOM 1577 O O . VAL B 2 185 ? -15.414 -5.198 16.832 1.00 23.44 198 VAL A O 1
ATOM 1581 N N . HIS B 2 186 ? -14.849 -3.040 16.686 1.00 23.48 199 HIS A N 1
ATOM 1582 C CA . HIS B 2 186 ? -14.299 -3.267 15.372 1.00 23.50 199 HIS A CA 1
ATOM 1583 C C . HIS B 2 186 ? -13.034 -4.098 15.462 1.00 24.18 199 HIS A C 1
ATOM 1584 O O . HIS B 2 186 ? -12.925 -5.148 14.790 1.00 25.98 199 HIS A O 1
ATOM 1591 N N . GLY B 2 187 ? -12.068 -3.640 16.254 1.00 24.80 200 GLY A N 1
ATOM 1592 C CA . GLY B 2 187 ? -10.721 -4.247 16.293 1.00 25.71 200 GLY A CA 1
ATOM 1593 C C . GLY B 2 187 ? -10.509 -5.197 17.469 1.00 26.27 200 GLY A C 1
ATOM 1594 O O . GLY B 2 187 ? -10.314 -6.418 17.302 1.00 25.34 200 GLY A O 1
ATOM 1595 N N . GLY B 2 188 ? -10.541 -4.658 18.678 1.00 26.38 201 GLY A N 1
ATOM 1596 C CA . GLY B 2 188 ? -10.351 -5.532 19.819 1.00 28.10 201 GLY A CA 1
ATOM 1597 C C . GLY B 2 188 ? -10.000 -4.794 21.093 1.00 30.05 201 GLY A C 1
ATOM 1598 O O . GLY B 2 188 ? -10.582 -3.741 21.399 1.00 29.84 201 GLY A O 1
ATOM 1599 N N . LEU B 2 189 ? -9.024 -5.355 21.800 1.00 30.87 202 LEU A N 1
ATOM 1600 C CA . LEU B 2 189 ? -8.686 -4.994 23.173 1.00 31.98 202 LEU A CA 1
ATOM 1601 C C . LEU B 2 189 ? -7.506 -4.061 23.252 1.00 31.83 202 LEU A C 1
ATOM 1602 O O . LEU B 2 189 ? -6.743 -3.927 22.274 1.00 31.02 202 LEU A O 1
ATOM 1607 N N . SER B 2 190 ? -7.385 -3.404 24.408 1.00 31.49 203 SER A N 1
ATOM 1608 C CA . SER B 2 190 ? -6.269 -2.511 24.737 1.00 32.53 203 SER A CA 1
ATOM 1609 C C . SER B 2 190 ? -5.583 -3.006 26.022 1.00 32.21 203 SER A C 1
ATOM 1610 O O . SER B 2 190 ? -6.266 -3.439 26.959 1.00 31.32 203 SER A O 1
ATOM 1613 N N . PRO B 2 191 ? -4.252 -2.796 26.153 1.00 33.36 204 PRO A N 1
ATOM 1614 C CA . PRO B 2 191 ? -3.658 -2.995 27.453 1.00 34.70 204 PRO A CA 1
ATOM 1615 C C . PRO B 2 191 ? -4.239 -2.000 28.499 1.00 36.37 204 PRO A C 1
ATOM 1616 O O . PRO B 2 191 ? -4.110 -2.223 29.701 1.00 37.42 204 PRO A O 1
ATOM 1620 N N . GLU B 2 192 ? -4.871 -0.920 28.048 1.00 37.45 205 GLU A N 1
ATOM 1621 C CA . GLU B 2 192 ? -5.500 0.055 28.972 1.00 40.61 205 GLU A CA 1
ATOM 1622 C C . GLU B 2 192 ? -6.991 -0.172 29.283 1.00 41.21 205 GLU A C 1
ATOM 1623 O O . GLU B 2 192 ? -7.587 0.581 30.059 1.00 43.19 205 GLU A O 1
ATOM 1629 N N . ILE B 2 193 ? -7.616 -1.168 28.679 1.00 40.49 206 ILE A N 1
ATOM 1630 C CA . ILE B 2 193 ? -9.020 -1.452 28.954 1.00 39.88 206 ILE A CA 1
ATOM 1631 C C . ILE B 2 193 ? -9.107 -2.774 29.686 1.00 39.76 206 ILE A C 1
ATOM 1632 O O . ILE B 2 193 ? -9.011 -3.831 29.077 1.00 40.44 206 ILE A O 1
ATOM 1637 N N . ASN B 2 194 ? -9.260 -2.715 31.001 1.00 39.12 207 ASN A N 1
ATOM 1638 C CA . ASN B 2 194 ? -9.408 -3.942 31.812 1.00 38.41 207 ASN A CA 1
ATOM 1639 C C . ASN B 2 194 ? -10.848 -4.255 32.207 1.00 37.31 207 ASN A C 1
ATOM 1640 O O . ASN B 2 194 ? -11.169 -5.400 32.550 1.00 36.14 207 ASN A O 1
ATOM 1645 N N . THR B 2 195 ? -11.704 -3.225 32.172 1.00 36.80 208 THR A N 1
ATOM 1646 C CA . THR B 2 195 ? -13.134 -3.357 32.473 1.00 36.94 208 THR A CA 1
ATOM 1647 C C . THR B 2 195 ? -13.980 -2.584 31.468 1.00 36.41 208 THR A C 1
ATOM 1648 O O . THR B 2 195 ? -13.475 -1.749 30.703 1.00 35.21 208 THR A O 1
ATOM 1652 N N . LEU B 2 196 ? -15.279 -2.845 31.477 1.00 36.41 209 LEU A N 1
ATOM 1653 C CA . LEU B 2 196 ? -16.203 -2.091 30.642 1.00 36.95 209 LEU A CA 1
ATOM 1654 C C . LEU B 2 196 ? -16.272 -0.596 31.001 1.00 38.37 209 LEU A C 1
ATOM 1655 O O . LEU B 2 196 ? -16.413 0.258 30.112 1.00 37.33 209 LEU A O 1
ATOM 1660 N N . ASP B 2 197 ? -16.125 -0.274 32.289 1.00 39.88 210 ASP A N 1
ATOM 1661 C CA . ASP B 2 197 ? -15.993 1.139 32.717 1.00 41.23 210 ASP A CA 1
ATOM 1662 C C . ASP B 2 197 ? -14.899 1.887 32.004 1.00 40.36 210 ASP A C 1
ATOM 1663 O O . ASP B 2 197 ? -15.026 3.112 31.780 1.00 40.74 210 ASP A O 1
ATOM 1668 N N . ASP B 2 198 ? -13.815 1.185 31.651 1.00 39.41 211 ASP A N 1
ATOM 1669 C CA . ASP B 2 198 ? -12.721 1.820 30.926 1.00 38.69 211 ASP A CA 1
ATOM 1670 C C . ASP B 2 198 ? -13.221 2.296 29.556 1.00 37.98 211 ASP A C 1
ATOM 1671 O O . ASP B 2 198 ? -12.695 3.259 29.016 1.00 37.09 211 ASP A O 1
ATOM 1676 N N . ILE B 2 199 ? -14.249 1.653 28.997 1.00 36.59 212 ILE A N 1
ATOM 1677 C CA . ILE B 2 199 ? -14.780 2.131 27.699 1.00 35.44 212 ILE A CA 1
ATOM 1678 C C . ILE B 2 199 ? -15.707 3.312 27.911 1.00 36.86 212 ILE A C 1
ATOM 1679 O O . ILE B 2 199 ? -15.686 4.297 27.133 1.00 36.35 212 ILE A O 1
ATOM 1684 N N . ARG B 2 200 ? -16.514 3.236 28.978 1.00 37.43 213 ARG A N 1
ATOM 1685 C CA . ARG B 2 200 ? -17.484 4.306 29.287 1.00 38.43 213 ARG A CA 1
ATOM 1686 C C . ARG B 2 200 ? -16.835 5.659 29.564 1.00 38.49 213 ARG A C 1
ATOM 1687 O O . ARG B 2 200 ? -17.448 6.703 29.344 1.00 39.57 213 ARG A O 1
ATOM 1695 N N . LYS B 2 201 ? -15.589 5.644 29.994 1.00 38.59 214 LYS A N 1
ATOM 1696 C CA . LYS B 2 201 ? -14.876 6.864 30.419 1.00 39.07 214 LYS A CA 1
ATOM 1697 C C . LYS B 2 201 ? -14.259 7.627 29.252 1.00 38.76 214 LYS A C 1
ATOM 1698 O O . LYS B 2 201 ? -13.790 8.745 29.431 1.00 38.91 214 LYS A O 1
ATOM 1704 N N . LEU B 2 202 ? -14.217 7.031 28.058 1.00 37.61 215 LEU A N 1
ATOM 1705 C CA . LEU B 2 202 ? -13.495 7.660 26.958 1.00 36.64 215 LEU A CA 1
ATOM 1706 C C . LEU B 2 202 ? -14.247 8.846 26.402 1.00 36.31 215 LEU A C 1
ATOM 1707 O O . LEU B 2 202 ? -15.490 8.882 26.430 1.00 35.34 215 LEU A O 1
ATOM 1712 N N . ASP B 2 203 ? -13.503 9.814 25.882 1.00 36.09 216 ASP A N 1
ATOM 1713 C CA . ASP B 2 203 ? -14.124 10.856 25.060 1.00 37.08 216 ASP A CA 1
ATOM 1714 C C . ASP B 2 203 ? -14.041 10.455 23.601 1.00 36.13 216 ASP A C 1
ATOM 1715 O O . ASP B 2 203 ? -12.971 10.608 22.964 1.00 35.69 216 ASP A O 1
ATOM 1720 N N . ARG B 2 204 ? -15.162 9.981 23.046 1.00 34.41 217 ARG A N 1
ATOM 1721 C CA . ARG B 2 204 ? -15.131 9.439 21.679 1.00 34.28 217 ARG A CA 1
ATOM 1722 C C . ARG B 2 204 ? -15.279 10.483 20.565 1.00 34.78 217 ARG A C 1
ATOM 1723 O O . ARG B 2 204 ? -15.048 10.202 19.386 1.00 33.37 217 ARG A O 1
ATOM 1731 N N . PHE B 2 205 ? -15.640 11.705 20.945 1.00 35.32 218 PHE A N 1
ATOM 1732 C CA . PHE B 2 205 ? -16.083 12.693 19.937 1.00 34.85 218 PHE A CA 1
ATOM 1733 C C . PHE B 2 205 ? -14.927 13.420 19.317 1.00 35.89 218 PHE A C 1
ATOM 1734 O O . PHE B 2 205 ? -14.773 14.626 19.483 1.00 35.13 218 PHE A O 1
ATOM 1742 N N . LYS B 2 206 ? -14.108 12.681 18.577 1.00 34.51 219 LYS A N 1
ATOM 1743 C CA . LYS B 2 206 ? -12.916 13.262 18.028 1.00 34.12 219 LYS A CA 1
ATOM 1744 C C . LYS B 2 206 ? -12.350 12.290 17.010 1.00 33.56 219 LYS A C 1
ATOM 1745 O O . LYS B 2 206 ? -12.762 11.138 16.922 1.00 31.77 219 LYS A O 1
ATOM 1751 N N . GLU B 2 207 ? -11.420 12.791 16.220 1.00 33.33 220 GLU A N 1
ATOM 1752 C CA . GLU B 2 207 ? -10.602 11.974 15.347 1.00 33.13 220 GLU A CA 1
ATOM 1753 C C . GLU B 2 207 ? -9.842 10.978 16.235 1.00 34.20 220 GLU A C 1
ATOM 1754 O O . GLU B 2 207 ? -9.340 11.362 17.285 1.00 34.05 220 GLU A O 1
ATOM 1760 N N . PRO B 2 208 ? -9.788 9.688 15.846 1.00 34.35 221 PRO A N 1
ATOM 1761 C CA . PRO B 2 208 ? -9.126 8.728 16.724 1.00 35.53 221 PRO A CA 1
ATOM 1762 C C . PRO B 2 208 ? -7.626 9.056 16.857 1.00 36.48 221 PRO A C 1
ATOM 1763 O O . PRO B 2 208 ? -6.984 9.429 15.864 1.00 36.55 221 PRO A O 1
ATOM 1767 N N . PRO B 2 209 ? -7.081 8.972 18.078 1.00 36.92 222 PRO A N 1
ATOM 1768 C CA . PRO B 2 209 ? -5.655 9.352 18.255 1.00 37.59 222 PRO A CA 1
ATOM 1769 C C . PRO B 2 209 ? -4.729 8.302 17.662 1.00 37.69 222 PRO A C 1
ATOM 1770 O O . PRO B 2 209 ? -5.191 7.220 17.307 1.00 37.27 222 PRO A O 1
ATOM 1774 N N . ALA B 2 210 ? -3.426 8.589 17.582 1.00 37.96 223 ALA A N 1
ATOM 1775 C CA . ALA B 2 210 ? -2.468 7.630 17.027 1.00 37.23 223 ALA A CA 1
ATOM 1776 C C . ALA B 2 210 ? -2.089 6.503 17.990 1.00 36.82 223 ALA A C 1
ATOM 1777 O O . ALA B 2 210 ? -1.431 5.534 17.594 1.00 36.90 223 ALA A O 1
ATOM 1779 N N . TYR B 2 211 ? -2.499 6.617 19.252 1.00 35.25 224 TYR A N 1
ATOM 1780 C CA . TYR B 2 211 ? -2.248 5.557 20.227 1.00 33.93 224 TYR A CA 1
ATOM 1781 C C . TYR B 2 211 ? -3.218 5.720 21.373 1.00 32.91 224 TYR A C 1
ATOM 1782 O O . TYR B 2 211 ? -3.857 6.746 21.474 1.00 32.08 224 TYR A O 1
ATOM 1791 N N . GLY B 2 212 ? -3.279 4.739 22.258 1.00 32.18 225 GLY A N 1
ATOM 1792 C CA . GLY B 2 212 ? -4.213 4.811 23.377 1.00 32.72 225 G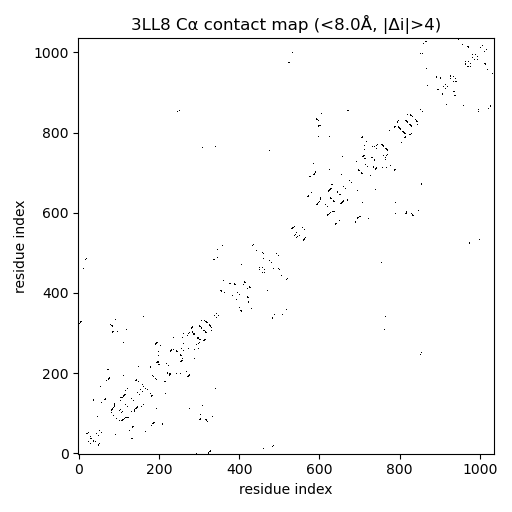LY A CA 1
ATOM 1793 C C . GLY B 2 212 ? -5.433 3.928 23.158 1.00 33.55 225 GLY A C 1
ATOM 1794 O O . GLY B 2 212 ? -5.532 3.221 22.122 1.00 33.25 225 GLY A O 1
ATOM 1795 N N . PRO B 2 213 ? -6.350 3.921 24.134 1.00 33.19 226 PRO A N 1
ATOM 1796 C CA . PRO B 2 213 ? -7.473 2.977 24.182 1.00 33.16 226 PRO A CA 1
ATOM 1797 C C . PRO B 2 213 ? -8.462 3.114 23.026 1.00 32.02 226 PRO A C 1
ATOM 1798 O O . PRO B 2 213 ? -8.877 2.099 22.458 1.00 31.11 226 PRO A O 1
ATOM 1802 N N . MET B 2 214 ? -8.807 4.335 22.652 1.00 32.19 227 MET A N 1
ATOM 1803 C CA . MET B 2 214 ? -9.690 4.537 21.516 1.00 32.13 227 MET A CA 1
ATOM 1804 C C . MET B 2 214 ? -9.070 3.973 20.248 1.00 31.87 227 MET A C 1
ATOM 1805 O O . MET B 2 214 ? -9.749 3.283 19.507 1.00 30.97 227 MET A O 1
ATOM 1810 N N . CYS B 2 215 ? -7.789 4.279 20.006 1.00 30.57 228 CYS A N 1
ATOM 1811 C CA . CYS B 2 215 ? -7.044 3.734 18.882 1.00 30.45 228 CYS A CA 1
ATOM 1812 C C . CYS B 2 215 ? -7.116 2.215 18.931 1.00 29.30 228 CYS A C 1
ATOM 1813 O O . CYS B 2 215 ? -7.508 1.571 17.939 1.00 27.62 228 CYS A O 1
ATOM 1816 N N . ASP B 2 216 ? -6.823 1.631 20.094 1.00 28.04 229 ASP A N 1
ATOM 1817 C CA . ASP B 2 216 ? -6.754 0.174 20.177 1.00 28.00 229 ASP A CA 1
ATOM 1818 C C . ASP B 2 216 ? -8.094 -0.521 19.904 1.00 27.68 229 ASP A C 1
ATOM 1819 O O . ASP B 2 216 ? -8.129 -1.567 19.233 1.00 29.15 229 ASP A O 1
ATOM 1824 N N . ILE B 2 217 ? -9.184 0.005 20.437 1.00 26.29 230 ILE A N 1
ATOM 1825 C CA . ILE B 2 217 ? -10.508 -0.588 20.186 1.00 26.21 230 ILE A CA 1
ATOM 1826 C C . ILE B 2 217 ? -10.750 -0.707 18.662 1.00 26.28 230 ILE A C 1
ATOM 1827 O O . ILE B 2 217 ? -11.337 -1.680 18.180 1.00 26.72 230 ILE A O 1
ATOM 1832 N N . LEU B 2 218 ? -10.331 0.299 17.901 1.00 25.25 231 LEU A N 1
ATOM 1833 C CA . LEU B 2 218 ? -10.579 0.328 16.461 1.00 24.78 231 LEU A CA 1
ATOM 1834 C C . LEU B 2 218 ? -9.530 -0.448 15.630 1.00 24.42 231 LEU A C 1
ATOM 1835 O O . LEU B 2 218 ? -9.816 -0.805 14.506 1.00 24.48 231 LEU A O 1
ATOM 1840 N N . TRP B 2 219 ? -8.328 -0.648 16.159 1.00 22.14 232 TRP A N 1
ATOM 1841 C CA . TRP B 2 219 ? -7.199 -1.084 15.324 1.00 24.61 232 TRP A CA 1
ATOM 1842 C C . TRP B 2 219 ? -6.543 -2.428 15.671 1.00 23.48 232 TRP A C 1
ATOM 1843 O O . TRP B 2 219 ? -5.837 -2.985 14.838 1.00 23.91 232 TRP A O 1
ATOM 1854 N N . SER B 2 220 ? -6.759 -2.957 16.861 1.00 22.45 233 SER A N 1
ATOM 1855 C CA . SER B 2 220 ? -5.954 -4.099 17.300 1.00 22.88 233 SER A CA 1
ATOM 1856 C C . SER B 2 220 ? -6.452 -5.397 16.655 1.00 22.34 233 SER A C 1
ATOM 1857 O O . SER B 2 220 ? -7.556 -5.438 16.116 1.00 22.05 233 SER A O 1
ATOM 1860 N N . ASP B 2 221 ? -5.618 -6.430 16.668 1.00 22.62 234 ASP A N 1
ATOM 1861 C CA . ASP B 2 221 ? -5.916 -7.679 15.989 1.00 21.72 234 ASP A CA 1
ATOM 1862 C C . ASP B 2 221 ? -5.442 -8.793 16.932 1.00 22.39 234 ASP A C 1
ATOM 1863 O O . ASP B 2 221 ? -4.472 -8.592 17.670 1.00 21.41 234 ASP A O 1
ATOM 1868 N N . PRO B 2 222 ? -5.971 -10.017 16.774 1.00 22.73 235 PRO A N 1
ATOM 1869 C CA . PRO B 2 222 ? -5.405 -11.158 17.522 1.00 22.56 235 PRO A CA 1
ATOM 1870 C C . PRO B 2 222 ? -4.068 -11.498 16.889 1.00 24.45 235 PRO A C 1
ATOM 1871 O O . PRO B 2 222 ? -3.860 -11.197 15.705 1.00 23.88 235 PRO A O 1
ATOM 1875 N N . LEU B 2 223 ? -3.140 -12.073 17.661 1.00 25.37 236 LEU A N 1
ATOM 1876 C CA . LEU B 2 223 ? -1.929 -12.626 17.096 1.00 26.69 236 LEU A CA 1
ATOM 1877 C C . LEU B 2 223 ? -2.235 -13.595 15.992 1.00 28.28 236 LEU A C 1
ATOM 1878 O O . LEU B 2 223 ? -3.203 -14.334 16.057 1.00 26.92 236 LEU A O 1
ATOM 1883 N N . GLU B 2 224 ? -1.351 -13.615 15.011 1.00 29.50 237 GLU A N 1
ATOM 1884 C CA . GLU B 2 224 ? -1.374 -14.597 13.968 1.00 32.21 237 GLU A CA 1
ATOM 1885 C C . GLU B 2 224 ? -1.544 -16.014 14.531 1.00 32.64 237 GLU A C 1
ATOM 1886 O O . GLU B 2 224 ? -2.295 -16.794 13.999 1.00 32.20 237 GLU A O 1
ATOM 1892 N N . ASP B 2 225 ? -0.818 -16.317 15.606 1.00 32.80 238 ASP A N 1
ATOM 1893 C CA . ASP B 2 225 ? -0.862 -17.616 16.302 1.00 34.18 238 ASP A CA 1
ATOM 1894 C C . ASP B 2 225 ? -1.735 -17.642 17.537 1.00 32.53 238 ASP A C 1
ATOM 1895 O O . ASP B 2 225 ? -1.469 -18.438 18.488 1.00 31.81 238 ASP A O 1
ATOM 1900 N N . PHE B 2 226 ? -2.745 -16.769 17.542 1.00 29.06 239 PHE A N 1
ATOM 1901 C CA . PHE B 2 226 ? -3.662 -16.648 18.640 1.00 28.58 239 PHE A CA 1
ATOM 1902 C C . PHE B 2 226 ? -4.130 -18.072 19.103 1.00 28.69 239 PHE A C 1
ATOM 1903 O O . PHE B 2 226 ? -4.609 -18.843 18.302 1.00 27.06 239 PHE A O 1
ATOM 1911 N N . GLY B 2 227 ? -3.983 -18.353 20.396 1.00 28.77 240 GLY A N 1
ATOM 1912 C CA . GLY B 2 227 ? -4.345 -19.649 20.993 1.00 30.93 240 GLY A CA 1
ATOM 1913 C C . GLY B 2 227 ? -3.216 -20.655 21.032 1.00 31.55 240 GLY A C 1
ATOM 1914 O O . GLY B 2 227 ? -3.266 -21.657 21.754 1.00 31.53 240 GLY A O 1
ATOM 1915 N N . ASN B 2 228 ? -2.189 -20.387 20.259 1.00 31.76 241 ASN A N 1
ATOM 1916 C CA . ASN B 2 228 ? -1.087 -21.336 20.093 1.00 35.07 241 ASN A CA 1
ATOM 1917 C C . ASN B 2 228 ? 0.213 -20.617 20.386 1.00 34.74 241 ASN A C 1
ATOM 1918 O O . ASN B 2 228 ? 1.212 -20.866 19.752 1.00 35.86 241 ASN A O 1
ATOM 1923 N N . GLU B 2 229 ? 0.176 -19.701 21.353 1.00 36.98 242 GLU A N 1
ATOM 1924 C CA . GLU B 2 229 ? 1.296 -18.809 21.655 1.00 38.66 242 GLU A CA 1
ATOM 1925 C C . GLU B 2 229 ? 2.519 -19.526 22.211 1.00 41.39 242 GLU A C 1
ATOM 1926 O O . GLU B 2 229 ? 2.395 -20.478 22.973 1.00 40.89 242 GLU A O 1
ATOM 1932 N N . LYS B 2 230 ? 3.688 -19.001 21.853 1.00 44.72 243 LYS A N 1
ATOM 1933 C CA . LYS B 2 230 ? 4.940 -19.187 22.578 1.00 48.93 243 LYS A CA 1
ATOM 1934 C C . LYS B 2 230 ? 5.517 -17.806 23.015 1.00 50.90 243 LYS A C 1
ATOM 1935 O O . LYS B 2 230 ? 6.614 -17.717 23.526 1.00 52.20 243 LYS A O 1
ATOM 1941 N N . THR B 2 231 ? 4.784 -16.717 22.738 1.00 54.33 244 THR A N 1
ATOM 1942 C CA . THR B 2 231 ? 5.078 -15.396 23.312 1.00 55.25 244 THR A CA 1
ATOM 1943 C C . THR B 2 231 ? 4.148 -15.158 24.488 1.00 56.56 244 THR A C 1
ATOM 1944 O O . THR B 2 231 ? 2.945 -14.818 24.323 1.00 57.63 244 THR A O 1
ATOM 1948 N N . GLN B 2 232 ? 4.693 -15.296 25.691 1.00 56.17 245 GLN A N 1
ATOM 1949 C CA . GLN B 2 232 ? 3.886 -14.996 26.878 1.00 55.31 245 GLN A CA 1
ATOM 1950 C C . GLN B 2 232 ? 3.498 -13.496 26.980 1.00 53.11 245 GLN A C 1
ATOM 1951 O O . GLN B 2 232 ? 3.025 -13.044 28.028 1.00 53.65 245 GLN A O 1
ATOM 1957 N N . GLU B 2 233 ? 3.646 -12.743 25.878 1.00 49.57 246 GLU A N 1
ATOM 1958 C CA . GLU B 2 233 ? 3.211 -11.347 25.872 1.00 44.97 246 GLU A CA 1
ATOM 1959 C C . GLU B 2 233 ? 1.742 -11.141 25.488 1.00 40.65 246 GLU A C 1
ATOM 1960 O O . GLU B 2 233 ? 1.288 -11.571 24.433 1.00 38.57 246 GLU A O 1
ATOM 1966 N N . HIS B 2 234 ? 1.009 -10.461 26.364 1.00 36.37 247 HIS A N 1
ATOM 1967 C CA . HIS B 2 234 ? -0.416 -10.275 26.179 1.00 33.06 247 HIS A CA 1
ATOM 1968 C C . HIS B 2 234 ? -0.692 -9.311 24.985 1.00 32.06 247 HIS A C 1
ATOM 1969 O O . HIS B 2 234 ? -1.613 -9.548 24.171 1.00 29.51 247 HIS A O 1
ATOM 1976 N N . PHE B 2 235 ? 0.105 -8.232 24.910 1.00 27.91 248 PHE A N 1
ATOM 1977 C CA . PHE B 2 235 ? -0.088 -7.173 23.906 1.00 28.58 248 PHE A CA 1
ATOM 1978 C C . PHE B 2 235 ? 1.282 -6.900 23.326 1.00 29.96 248 PHE A C 1
ATOM 1979 O O . PHE B 2 235 ? 2.232 -6.570 24.074 1.00 30.72 248 PHE A O 1
ATOM 1987 N N . THR B 2 236 ? 1.426 -7.125 22.024 1.00 29.66 249 THR A N 1
ATOM 1988 C CA . THR B 2 236 ? 2.680 -6.848 21.343 1.00 30.25 249 THR A CA 1
ATOM 1989 C C . THR B 2 236 ? 2.410 -5.792 20.261 1.00 29.57 249 THR A C 1
ATOM 1990 O O . THR B 2 236 ? 1.326 -5.765 19.668 1.00 28.19 249 THR A O 1
ATOM 1994 N N . HIS B 2 237 ? 3.346 -4.882 20.017 1.00 27.88 250 HIS A N 1
ATOM 1995 C CA . HIS B 2 237 ? 3.042 -3.829 19.038 1.00 28.45 250 HIS A CA 1
ATOM 1996 C C . HIS B 2 237 ? 2.706 -4.373 17.646 1.00 27.25 250 HIS A C 1
ATOM 1997 O O . HIS B 2 237 ? 3.329 -5.355 17.175 1.00 26.18 250 HIS A O 1
ATOM 2004 N N . ASN B 2 238 ? 1.653 -3.797 17.048 1.00 25.86 251 ASN A N 1
ATOM 2005 C CA . ASN B 2 238 ? 1.114 -4.279 15.785 1.00 25.83 251 ASN A CA 1
ATOM 2006 C C . ASN B 2 238 ? 1.895 -3.676 14.621 1.00 27.98 251 ASN A C 1
ATOM 2007 O O . ASN B 2 238 ? 1.587 -2.554 14.143 1.00 28.25 251 ASN A O 1
ATOM 2012 N N . THR B 2 239 ? 2.906 -4.405 14.139 1.00 28.99 252 THR A N 1
ATOM 2013 C CA . THR B 2 239 ? 3.747 -3.851 13.081 1.00 32.22 252 THR A CA 1
ATOM 2014 C C . THR B 2 239 ? 3.072 -3.829 11.704 1.00 32.73 252 THR A C 1
ATOM 2015 O O . THR B 2 239 ? 3.454 -3.032 10.847 1.00 34.89 252 THR A O 1
ATOM 2019 N N . VAL B 2 240 ? 2.050 -4.661 11.514 1.00 30.59 253 VAL A N 1
ATOM 2020 C CA . VAL B 2 240 ? 1.295 -4.736 10.275 1.00 29.51 253 VAL A CA 1
ATOM 2021 C C . VAL B 2 240 ? 0.415 -3.500 10.112 1.00 29.48 253 VAL A C 1
ATOM 2022 O O . VAL B 2 240 ? 0.365 -2.905 9.042 1.00 30.15 253 VAL A O 1
ATOM 2026 N N . ARG B 2 241 ? -0.322 -3.134 11.149 1.00 28.01 254 ARG A N 1
ATOM 2027 C CA . ARG B 2 241 ? -1.119 -1.908 11.104 1.00 28.88 254 ARG A CA 1
ATOM 2028 C C . ARG B 2 241 ? -0.287 -0.629 11.284 1.00 29.04 254 ARG A C 1
ATOM 2029 O O . ARG B 2 241 ? -0.745 0.475 10.868 1.00 29.04 254 ARG A O 1
ATOM 2037 N N . GLY B 2 242 ? 0.827 -0.730 12.010 1.00 28.10 255 GLY A N 1
ATOM 2038 C CA . GLY B 2 242 ? 1.681 0.467 12.237 1.00 28.77 255 GLY A CA 1
ATOM 2039 C C . GLY B 2 242 ? 1.207 1.289 13.433 1.00 28.62 255 GLY A C 1
ATOM 2040 O O . GLY B 2 242 ? 1.684 2.396 13.701 1.00 28.38 255 GLY A O 1
ATOM 2041 N N . CYS B 2 243 ? 0.280 0.715 14.197 1.00 28.08 256 CYS A N 1
ATOM 2042 C CA . CYS B 2 243 ? -0.202 1.321 15.422 1.00 27.61 256 CYS A CA 1
ATOM 2043 C C . CYS B 2 243 ? -0.888 0.199 16.185 1.00 27.18 256 CYS A C 1
ATOM 2044 O O . CYS B 2 243 ? -1.212 -0.867 15.594 1.00 26.35 256 CYS A O 1
ATOM 2047 N N . SER B 2 244 ? -1.100 0.466 17.468 1.00 25.76 257 SER A N 1
ATOM 2048 C CA . SER B 2 244 ? -1.862 -0.400 18.360 1.00 26.64 257 SER A CA 1
ATOM 2049 C C . SER B 2 244 ? -1.185 -1.750 18.507 1.00 25.99 257 SER A C 1
ATOM 2050 O O . SER B 2 244 ? 0.051 -1.838 18.442 1.00 27.66 257 SER A O 1
ATOM 2053 N N . TYR B 2 245 ? -1.969 -2.809 18.690 1.00 25.12 258 TYR A N 1
ATOM 2054 C CA . TYR B 2 245 ? -1.422 -4.059 19.237 1.00 25.04 258 TYR A CA 1
ATOM 2055 C C . TYR B 2 245 ? -1.988 -5.316 18.537 1.00 25.37 258 TYR A C 1
ATOM 2056 O O . TYR B 2 245 ? -3.060 -5.244 17.928 1.00 24.46 258 TYR A O 1
ATOM 2065 N N . PHE B 2 246 ? -1.244 -6.434 18.673 1.00 24.01 259 PHE A N 1
ATOM 2066 C CA . PHE B 2 246 ? -1.768 -7.786 18.595 1.00 24.57 259 PHE A CA 1
ATOM 2067 C C . PHE B 2 246 ? -2.045 -8.256 20.005 1.00 24.66 259 PHE A C 1
ATOM 2068 O O . PHE B 2 246 ? -1.190 -8.095 20.912 1.00 26.09 259 PHE A O 1
ATOM 2076 N N . TYR B 2 247 ? -3.192 -8.879 20.209 1.00 23.44 260 TYR A N 1
ATOM 2077 C CA . TYR B 2 247 ? -3.495 -9.398 21.545 1.00 24.16 260 TYR A CA 1
ATOM 2078 C C . TYR B 2 247 ? -3.504 -10.916 21.524 1.00 24.39 260 TYR A C 1
ATOM 2079 O O . TYR B 2 247 ? -3.784 -11.548 20.466 1.00 22.91 260 TYR A O 1
ATOM 2088 N N . SER B 2 248 ? -3.149 -11.535 22.657 1.00 25.77 261 SER A N 1
ATOM 2089 C CA . SER B 2 248 ? -3.016 -12.981 22.683 1.00 24.91 261 SER A CA 1
ATOM 2090 C C . SER B 2 248 ? -4.260 -13.606 23.314 1.00 26.05 261 SER A C 1
ATOM 2091 O O . SER B 2 248 ? -5.110 -12.903 23.870 1.00 24.71 261 SER A O 1
ATOM 2094 N N . TYR B 2 249 ? -4.329 -14.932 23.234 1.00 25.24 262 TYR A N 1
ATOM 2095 C CA . TYR B 2 249 ? -5.406 -15.734 23.865 1.00 27.03 262 TYR A CA 1
ATOM 2096 C C . TYR B 2 249 ? -5.515 -15.572 25.383 1.00 26.63 262 TYR A C 1
ATOM 2097 O O . TYR B 2 249 ? -6.620 -15.355 25.906 1.00 28.54 262 TYR A O 1
ATOM 2106 N N . PRO B 2 250 ? -4.384 -15.648 26.121 1.00 27.63 263 PRO A N 1
ATOM 2107 C CA . PRO B 2 250 ? -4.439 -15.326 27.563 1.00 26.63 263 PRO A CA 1
ATOM 2108 C C . PRO B 2 250 ? -4.923 -13.893 27.856 1.00 27.48 263 PRO A C 1
ATOM 2109 O O . PRO B 2 250 ? -5.669 -13.681 28.806 1.00 26.13 263 PRO A O 1
ATOM 2113 N N . ALA B 2 251 ? -4.535 -12.905 27.043 1.00 27.36 264 ALA A N 1
ATOM 2114 C CA . ALA B 2 251 ? -5.071 -11.552 27.179 1.00 26.73 264 ALA A CA 1
ATOM 2115 C C . ALA B 2 251 ? -6.590 -11.484 27.095 1.00 27.68 264 ALA A C 1
ATOM 2116 O O . ALA B 2 251 ? -7.269 -10.742 27.862 1.00 26.72 264 ALA A O 1
ATOM 2118 N N . VAL B 2 252 ? -7.148 -12.207 26.119 1.00 27.89 265 VAL A N 1
ATOM 2119 C CA . VAL B 2 252 ? -8.579 -12.213 25.925 1.00 28.57 265 VAL A CA 1
ATOM 2120 C C . VAL B 2 252 ? -9.275 -12.965 27.077 1.00 29.74 265 VAL A C 1
ATOM 2121 O O . VAL B 2 252 ? -10.290 -12.512 27.608 1.00 30.22 265 VAL A O 1
ATOM 2125 N N . CYS B 2 253 ? -8.759 -14.120 27.448 1.00 31.00 266 CYS A N 1
ATOM 2126 C CA . CYS B 2 253 ? -9.394 -14.887 28.519 1.00 33.59 266 CYS A CA 1
ATOM 2127 C C . CYS B 2 253 ? -9.322 -14.125 29.828 1.00 33.99 266 CYS A C 1
ATOM 2128 O O . CYS B 2 253 ? -10.264 -14.153 30.628 1.00 34.56 266 CYS A O 1
ATOM 2131 N N . GLU B 2 254 ? -8.228 -13.410 30.049 1.00 34.13 267 GLU A N 1
ATOM 2132 C CA . GLU B 2 254 ? -8.161 -12.620 31.253 1.00 34.23 267 GLU A CA 1
ATOM 2133 C C . GLU B 2 254 ? -9.284 -11.582 31.302 1.00 33.56 267 GLU A C 1
ATOM 2134 O O . GLU B 2 254 ? -9.920 -11.374 32.359 1.00 33.26 267 GLU A O 1
ATOM 2140 N N . PHE B 2 255 ? -9.477 -10.880 30.188 1.00 31.13 268 PHE A N 1
ATOM 2141 C CA . PHE B 2 255 ? -10.490 -9.839 30.115 1.00 31.22 268 PHE A CA 1
ATOM 2142 C C . PHE B 2 255 ? -11.875 -10.472 30.282 1.00 31.14 268 PHE A C 1
ATOM 2143 O O . PHE B 2 255 ? -12.714 -9.943 31.011 1.00 30.91 268 PHE A O 1
ATOM 2151 N N . LEU B 2 256 ? -12.118 -11.592 29.596 1.00 30.82 269 LEU A N 1
ATOM 2152 C CA . LEU B 2 256 ? -13.420 -12.248 29.656 1.00 32.89 269 LEU A CA 1
ATOM 2153 C C . LEU B 2 256 ? -13.802 -12.707 31.082 1.00 34.57 269 LEU A C 1
ATOM 2154 O O . LEU B 2 256 ? -14.910 -12.418 31.565 1.00 33.52 269 LEU A O 1
ATOM 2159 N N . GLN B 2 257 ? -12.910 -13.429 31.759 1.00 36.09 270 GLN A N 1
ATOM 2160 C CA . GLN B 2 257 ? -13.257 -13.862 33.130 1.00 38.62 270 GLN A CA 1
ATOM 2161 C C . GLN B 2 257 ? -13.354 -12.714 34.115 1.00 38.72 270 GLN A C 1
ATOM 2162 O O . GLN B 2 257 ? -14.250 -12.692 34.940 1.00 39.36 270 GLN A O 1
ATOM 2168 N N . HIS B 2 258 ? -12.501 -11.712 33.969 1.00 38.84 271 HIS A N 1
ATOM 2169 C CA . HIS B 2 258 ? -12.558 -10.573 34.848 1.00 39.44 271 HIS A CA 1
ATOM 2170 C C . HIS B 2 258 ? -13.916 -9.887 34.717 1.00 39.90 271 HIS A C 1
ATOM 2171 O O . HIS B 2 258 ? -14.527 -9.551 35.719 1.00 39.69 271 HIS A O 1
ATOM 2178 N N . ASN B 2 259 ? -14.412 -9.737 33.490 1.00 38.77 272 ASN A N 1
ATOM 2179 C CA . ASN B 2 259 ? -15.638 -9.007 33.271 1.00 38.75 272 ASN A CA 1
ATOM 2180 C C . ASN B 2 259 ? -16.888 -9.873 33.173 1.00 39.15 272 ASN A C 1
ATOM 2181 O O . ASN B 2 259 ? -17.947 -9.367 32.804 1.00 39.59 272 ASN A O 1
ATOM 2186 N N . ASN B 2 260 ? -16.760 -11.155 33.493 1.00 38.65 273 ASN A N 1
ATOM 2187 C CA . ASN B 2 260 ? -17.822 -12.151 33.291 1.00 39.38 273 ASN A CA 1
ATOM 2188 C C . ASN B 2 260 ? -18.482 -12.123 31.922 1.00 38.76 273 ASN A C 1
ATOM 2189 O O . ASN B 2 260 ? -19.723 -12.120 31.821 1.00 37.98 273 ASN A O 1
ATOM 2194 N N . LEU B 2 261 ? -17.657 -12.142 30.870 1.00 36.83 274 LEU A N 1
ATOM 2195 C CA . LEU B 2 261 ? -18.181 -12.215 29.494 1.00 35.45 274 LEU A CA 1
ATOM 2196 C C . LEU B 2 261 ? -17.885 -13.562 28.875 1.00 34.57 274 LEU A C 1
ATOM 2197 O O . LEU B 2 261 ? -17.032 -14.275 29.363 1.00 33.65 274 LEU A O 1
ATOM 2202 N N . LEU B 2 262 ? -18.618 -13.916 27.815 1.00 34.02 275 LEU A N 1
ATOM 2203 C CA . LEU B 2 262 ? -18.416 -15.171 27.089 1.00 34.40 275 LEU A CA 1
ATOM 2204 C C . LEU B 2 262 ? -17.413 -15.062 25.921 1.00 33.53 275 LEU A C 1
ATOM 2205 O O . LEU B 2 262 ? -16.612 -15.959 25.721 1.00 32.92 275 LEU A O 1
ATOM 2210 N N . SER B 2 263 ? -17.454 -13.963 25.143 1.00 31.64 276 SER A N 1
ATOM 2211 C CA . SER B 2 263 ? -16.620 -13.873 23.946 1.00 31.72 276 SER A CA 1
ATOM 2212 C C . SER B 2 263 ? -16.493 -12.420 23.486 1.00 30.09 276 SER A C 1
ATOM 2213 O O . SER B 2 263 ? -17.280 -11.570 23.849 1.00 29.63 276 SER A O 1
ATOM 2216 N N . ILE B 2 264 ? -15.467 -12.145 22.711 1.00 30.03 277 ILE A N 1
ATOM 2217 C CA . ILE B 2 264 ? -15.349 -10.896 21.950 1.00 28.28 277 ILE A CA 1
ATOM 2218 C C . ILE B 2 264 ? -15.763 -11.124 20.459 1.00 27.19 277 ILE A C 1
ATOM 2219 O O . ILE B 2 264 ? -15.240 -12.014 19.769 1.00 27.14 277 ILE A O 1
ATOM 2224 N N . LEU B 2 265 ? -16.692 -10.317 19.957 1.00 27.28 278 LEU A N 1
ATOM 2225 C CA . LEU B 2 265 ? -17.132 -10.415 18.575 1.00 26.72 278 LEU A CA 1
ATOM 2226 C C . LEU B 2 265 ? -16.502 -9.208 17.881 1.00 25.85 278 LEU A C 1
ATOM 2227 O O . LEU B 2 265 ? -16.710 -8.082 18.303 1.00 25.84 278 LEU A O 1
ATOM 2232 N N . ARG B 2 266 ? -15.694 -9.441 16.861 1.00 24.36 279 ARG A N 1
ATOM 2233 C CA . ARG B 2 266 ? -15.053 -8.309 16.197 1.00 24.06 279 ARG A CA 1
ATOM 2234 C C . ARG B 2 266 ? -15.001 -8.543 14.701 1.00 22.64 279 ARG A C 1
ATOM 2235 O O . ARG B 2 266 ? -15.474 -9.593 14.209 1.00 23.03 279 ARG A O 1
ATOM 2243 N N . ALA B 2 267 ? -14.457 -7.577 13.957 1.00 22.34 280 ALA A N 1
ATOM 2244 C CA . ALA B 2 267 ? -14.430 -7.643 12.479 1.00 21.88 280 ALA A CA 1
ATOM 2245 C C . ALA B 2 267 ? -12.989 -7.336 12.031 1.00 22.30 280 ALA A C 1
ATOM 2246 O O . ALA B 2 267 ? -12.069 -7.979 12.523 1.00 23.17 280 ALA A O 1
ATOM 2248 N N . HIS B 2 268 ? -12.770 -6.397 11.105 1.00 21.95 281 HIS A N 1
ATOM 2249 C CA . HIS B 2 268 ? -11.405 -5.816 10.878 1.00 21.99 281 HIS A CA 1
ATOM 2250 C C . HIS B 2 268 ? -10.400 -6.659 10.106 1.00 23.14 281 HIS A C 1
ATOM 2251 O O . HIS B 2 268 ? -9.464 -6.089 9.566 1.00 24.08 281 HIS A O 1
ATOM 2258 N N . GLU B 2 269 ? -10.560 -7.974 10.033 1.00 23.23 282 GLU A N 1
ATOM 2259 C CA . GLU B 2 269 ? -9.681 -8.793 9.167 1.00 25.26 282 GLU A CA 1
ATOM 2260 C C . GLU B 2 269 ? -10.478 -9.675 8.210 1.00 25.84 282 GLU A C 1
ATOM 2261 O O . GLU B 2 269 ? -11.374 -10.434 8.640 1.00 26.46 282 GLU A O 1
ATOM 2267 N N . ALA B 2 270 ? -10.172 -9.577 6.921 1.00 26.47 283 ALA A N 1
ATOM 2268 C CA . ALA B 2 270 ? -10.855 -10.375 5.904 1.00 27.15 283 ALA A CA 1
ATOM 2269 C C . ALA B 2 270 ? -10.757 -11.878 6.173 1.00 27.72 283 ALA A C 1
ATOM 2270 O O . ALA B 2 270 ? -9.715 -12.384 6.625 1.00 27.20 283 ALA A O 1
ATOM 2272 N N . GLN B 2 271 ? -11.847 -12.592 5.900 1.00 26.25 284 GLN A N 1
ATOM 2273 C CA . GLN B 2 271 ? -11.877 -14.020 6.096 1.00 27.22 284 GLN A CA 1
ATOM 2274 C C . GLN B 2 271 ? -12.465 -14.718 4.868 1.00 28.16 284 GLN A C 1
ATOM 2275 O O . GLN B 2 271 ? -13.496 -14.316 4.332 1.00 26.92 284 GLN A O 1
ATOM 2281 N N . ASP B 2 272 ? -11.819 -15.800 4.451 1.00 28.64 285 ASP A N 1
ATOM 2282 C CA . ASP B 2 272 ? -12.260 -16.494 3.257 1.00 30.21 285 ASP A CA 1
ATOM 2283 C C . ASP B 2 272 ? -13.684 -17.012 3.368 1.00 29.26 285 ASP A C 1
ATOM 2284 O O . ASP B 2 272 ? -14.439 -16.938 2.405 1.00 29.96 285 ASP A O 1
ATOM 2289 N N . ALA B 2 273 ? -14.011 -17.551 4.540 1.00 28.11 286 ALA A N 1
ATOM 2290 C CA . ALA B 2 273 ? -15.343 -18.054 4.889 1.00 26.95 286 ALA A CA 1
ATOM 2291 C C . ALA B 2 273 ? -16.338 -16.971 5.329 1.00 27.01 286 ALA A C 1
ATOM 2292 O O . ALA B 2 273 ? -17.523 -17.256 5.495 1.00 26.68 286 ALA A O 1
ATOM 2294 N N . GLY B 2 274 ? -15.865 -15.732 5.518 1.00 26.55 287 GLY A N 1
ATOM 2295 C CA . GLY B 2 274 ? -16.723 -14.645 6.064 1.00 24.41 287 GLY A CA 1
ATOM 2296 C C . GLY B 2 274 ? -16.731 -14.577 7.585 1.00 25.08 287 GLY A C 1
ATOM 2297 O O . GLY B 2 274 ? -17.283 -13.636 8.195 1.00 24.82 287 GLY A O 1
ATOM 2298 N N . TYR B 2 275 ? -16.102 -15.567 8.232 1.00 24.90 288 TYR A N 1
ATOM 2299 C CA . TYR B 2 275 ? -16.016 -15.571 9.683 1.00 25.31 288 TYR A CA 1
ATOM 2300 C C . TYR B 2 275 ? -14.831 -16.455 10.092 1.00 25.97 288 TYR A C 1
ATOM 2301 O O . TYR B 2 275 ? -14.293 -17.234 9.274 1.00 25.29 288 TYR A O 1
ATOM 2310 N N . ARG B 2 276 ? -14.422 -16.334 11.345 1.00 26.26 289 ARG A N 1
ATOM 2311 C CA . ARG B 2 276 ? -13.429 -17.259 11.917 1.00 26.66 289 ARG A CA 1
ATOM 2312 C C . ARG B 2 276 ? -13.674 -17.374 13.395 1.00 26.97 289 ARG A C 1
ATOM 2313 O O . ARG B 2 276 ? -13.900 -16.371 14.080 1.00 26.28 289 ARG A O 1
ATOM 2321 N N . MET B 2 277 ? -13.657 -18.605 13.887 1.00 27.22 290 MET A N 1
ATOM 2322 C CA . MET B 2 277 ? -13.847 -18.802 15.303 1.00 28.48 290 MET A CA 1
ATOM 2323 C C . MET B 2 277 ? -12.510 -19.214 15.863 1.00 28.61 290 MET A C 1
ATOM 2324 O O . MET B 2 277 ? -11.809 -19.989 15.228 1.00 28.86 290 MET A O 1
ATOM 2329 N N . TYR B 2 278 ? -12.140 -18.641 16.999 1.00 26.75 291 TYR A N 1
ATOM 2330 C CA . TYR B 2 278 ? -10.819 -18.883 17.541 1.00 28.33 291 TYR A CA 1
ATOM 2331 C C . TYR B 2 278 ? -10.938 -19.803 18.736 1.00 29.38 291 TYR A C 1
ATOM 2332 O O . TYR B 2 278 ? -12.035 -20.245 19.069 1.00 29.28 291 TYR A O 1
ATOM 2341 N N . ARG B 2 279 ? -9.809 -20.067 19.386 1.00 30.04 292 ARG A N 1
ATOM 2342 C CA . ARG B 2 279 ? -9.762 -21.074 20.438 1.00 30.80 292 ARG A CA 1
ATOM 2343 C C . ARG B 2 279 ? -10.806 -20.880 21.532 1.00 31.21 292 ARG A C 1
ATOM 2344 O O . ARG B 2 279 ? -11.045 -19.755 22.049 1.00 30.38 292 ARG A O 1
ATOM 2352 N N . LYS B 2 280 ? -11.417 -21.997 21.898 1.00 33.95 293 LYS A N 1
ATOM 2353 C CA . LYS B 2 280 ? -12.449 -21.995 22.903 1.00 38.06 293 LYS A CA 1
ATOM 2354 C C . LYS B 2 280 ? -11.856 -21.574 24.234 1.00 39.36 293 LYS A C 1
ATOM 2355 O O . LYS B 2 280 ? -10.708 -21.900 24.538 1.00 38.17 293 LYS A O 1
ATOM 2361 N N . SER B 2 281 ? -12.631 -20.817 24.996 1.00 42.35 294 SER A N 1
ATOM 2362 C CA . SER B 2 281 ? -12.380 -20.670 26.413 1.00 46.94 294 SER A CA 1
ATOM 2363 C C . SER B 2 281 ? -12.574 -22.044 27.117 1.00 48.68 294 SER A C 1
ATOM 2364 O O . SER B 2 281 ? -13.534 -22.778 26.880 1.00 48.57 294 SER A O 1
ATOM 2367 N N . GLN B 2 282 ? -11.647 -22.396 27.984 1.00 52.33 295 GLN A N 1
ATOM 2368 C CA . GLN B 2 282 ? -11.774 -23.669 28.727 1.00 55.03 295 GLN A CA 1
ATOM 2369 C C . GLN B 2 282 ? -12.878 -23.600 29.821 1.00 55.37 295 GLN A C 1
ATOM 2370 O O . GLN B 2 282 ? -13.602 -24.576 30.030 1.00 55.71 295 GLN A O 1
ATOM 2376 N N . THR B 2 283 ? -13.038 -22.435 30.457 1.00 55.62 296 THR A N 1
ATOM 2377 C CA . THR B 2 283 ? -14.125 -22.238 31.428 1.00 55.71 296 THR A CA 1
ATOM 2378 C C . THR B 2 283 ? -15.554 -22.358 30.845 1.00 55.39 296 THR A C 1
ATOM 2379 O O . THR B 2 283 ? -16.480 -22.669 31.599 1.00 56.02 296 THR A O 1
ATOM 2383 N N . THR B 2 284 ? -15.738 -22.121 29.530 1.00 53.32 297 THR A N 1
ATOM 2384 C CA . THR B 2 284 ? -17.085 -22.088 28.895 1.00 50.83 297 THR A CA 1
ATOM 2385 C C . THR B 2 284 ? -17.296 -23.060 27.722 1.00 50.05 297 THR A C 1
ATOM 2386 O O . THR B 2 284 ? -18.451 -23.356 27.363 1.00 50.53 297 THR A O 1
ATOM 2390 N N . GLY B 2 285 ? -16.205 -23.497 27.088 1.00 47.82 298 GLY A N 1
ATOM 2391 C CA . GLY B 2 285 ? -16.298 -24.295 25.853 1.00 45.60 298 GLY A CA 1
ATOM 2392 C C . GLY B 2 285 ? -16.733 -23.505 24.603 1.00 44.28 298 GLY A C 1
ATOM 2393 O O . GLY B 2 285 ? -16.979 -24.096 23.545 1.00 43.88 298 GLY A O 1
ATOM 2394 N N . PHE B 2 286 ? -16.819 -22.174 24.718 1.00 41.59 299 PHE A N 1
ATOM 2395 C CA . PHE B 2 286 ? -17.245 -21.321 23.597 1.00 39.39 299 PHE A CA 1
ATOM 2396 C C . PHE B 2 286 ? -16.044 -20.539 23.007 1.00 36.72 299 PHE A C 1
ATOM 2397 O O . PHE B 2 286 ? -15.141 -20.177 23.778 1.00 35.60 299 PHE A O 1
ATOM 2405 N N . PRO B 2 287 ? -16.031 -20.260 21.661 1.00 34.06 300 PRO A N 1
ATOM 2406 C CA . PRO B 2 287 ? -14.858 -19.540 21.100 1.00 32.25 300 PRO A CA 1
ATOM 2407 C C . PRO B 2 287 ? -14.570 -18.272 21.916 1.00 30.22 300 PRO A C 1
ATOM 2408 O O . PRO B 2 287 ? -15.493 -17.556 22.210 1.00 30.33 300 PRO A O 1
ATOM 2412 N N . SER B 2 288 ? -13.318 -18.016 22.305 1.00 28.39 301 SER A N 1
ATOM 2413 C CA . SER B 2 288 ? -12.961 -16.782 23.038 1.00 27.24 301 SER A CA 1
ATOM 2414 C C . SER B 2 288 ? -13.138 -15.488 22.209 1.00 27.03 301 SER A C 1
ATOM 2415 O O . SER B 2 288 ? -13.261 -14.384 22.761 1.00 27.06 301 SER A O 1
ATOM 2418 N N . LEU B 2 289 ? -13.078 -15.643 20.895 1.00 25.58 302 LEU A N 1
ATOM 2419 C CA . LEU B 2 289 ? -13.055 -14.541 19.935 1.00 24.75 302 LEU A CA 1
ATOM 2420 C C . LEU B 2 289 ? -13.677 -15.070 18.678 1.00 24.45 302 LEU A C 1
ATOM 2421 O O . LEU B 2 289 ? -13.398 -16.217 18.295 1.00 25.69 302 LEU A O 1
ATOM 2426 N N . ILE B 2 290 ? -14.465 -14.229 18.009 1.00 24.63 303 ILE A N 1
ATOM 2427 C CA . ILE B 2 290 ? -14.998 -14.505 16.694 1.00 23.95 303 ILE A CA 1
ATOM 2428 C C . ILE B 2 290 ? -14.776 -13.259 15.809 1.00 24.48 303 ILE A C 1
ATOM 2429 O O . ILE B 2 290 ? -15.032 -12.142 16.248 1.00 25.38 303 ILE A O 1
ATOM 2434 N N . THR B 2 291 ? -14.276 -13.457 14.582 1.00 23.76 304 THR A N 1
ATOM 2435 C CA . THR B 2 291 ? -14.173 -12.367 13.604 1.00 22.86 304 THR A CA 1
ATOM 2436 C C . THR B 2 291 ? -15.308 -12.580 12.619 1.00 24.22 304 THR A C 1
ATOM 2437 O O . THR B 2 291 ? -15.518 -13.715 12.106 1.00 24.25 304 THR A O 1
ATOM 2441 N N . ILE B 2 292 ? -16.047 -11.522 12.340 1.00 24.89 305 ILE A N 1
ATOM 2442 C CA . ILE B 2 292 ? -17.094 -11.575 11.311 1.00 25.42 305 ILE A CA 1
ATOM 2443 C C . ILE B 2 292 ? -16.715 -10.557 10.214 1.00 25.38 305 ILE A C 1
ATOM 2444 O O . ILE B 2 292 ? -16.236 -9.484 10.520 1.00 26.84 305 ILE A O 1
ATOM 2449 N N . PHE B 2 293 ? -16.960 -10.883 8.956 1.00 23.80 306 PHE A N 1
ATOM 2450 C CA . PHE B 2 293 ? -16.537 -10.013 7.840 1.00 24.63 306 PHE A CA 1
ATOM 2451 C C . PHE B 2 293 ? -17.621 -10.126 6.771 1.00 25.27 306 PHE A C 1
ATOM 2452 O O . PHE B 2 293 ? -17.886 -11.239 6.266 1.00 26.69 306 PHE A O 1
ATOM 2460 N N . SER B 2 294 ? -18.210 -8.994 6.397 1.00 25.79 307 SER A N 1
ATOM 2461 C CA . SER B 2 294 ? -19.458 -8.993 5.652 1.00 25.38 307 SER A CA 1
ATOM 2462 C C . SER B 2 294 ? -19.304 -8.417 4.217 1.00 26.94 307 SER A C 1
ATOM 2463 O O . SER B 2 294 ? -20.314 -8.044 3.586 1.00 28.46 307 SER A O 1
ATOM 2466 N N . ALA B 2 295 ? -18.080 -8.395 3.683 1.00 26.29 308 ALA A N 1
ATOM 2467 C CA . ALA B 2 295 ? -17.803 -7.912 2.313 1.00 25.39 308 ALA A CA 1
ATOM 2468 C C . ALA B 2 295 ? -17.391 -9.082 1.400 1.00 25.85 308 ALA A C 1
ATOM 2469 O O . ALA B 2 295 ? -16.237 -9.479 1.380 1.00 25.42 308 ALA A O 1
ATOM 2471 N N . PRO B 2 296 ? -18.356 -9.644 0.627 1.00 25.72 309 PRO A N 1
ATOM 2472 C CA . PRO B 2 296 ? -18.013 -10.811 -0.208 1.00 26.63 309 PRO A CA 1
ATOM 2473 C C . PRO B 2 296 ? -17.142 -10.415 -1.383 1.00 26.63 309 PRO A C 1
ATOM 2474 O O . PRO B 2 296 ? -17.197 -9.259 -1.822 1.00 26.69 309 PRO A O 1
ATOM 2478 N N . ASN B 2 297 ? -16.370 -11.360 -1.901 1.00 26.65 310 ASN A N 1
ATOM 2479 C CA . ASN B 2 297 ? -15.440 -11.042 -3.001 1.00 28.38 310 ASN A CA 1
ATOM 2480 C C . ASN B 2 297 ? -14.812 -9.677 -2.781 1.00 28.18 310 ASN A C 1
ATOM 2481 O O . ASN B 2 297 ? -14.930 -8.775 -3.607 1.00 29.66 310 ASN A O 1
ATOM 2486 N N . TYR B 2 298 ? -14.208 -9.520 -1.619 1.00 27.01 311 TYR A N 1
ATOM 2487 C CA . TYR B 2 298 ? -13.545 -8.268 -1.198 1.00 27.10 311 TYR A CA 1
ATOM 2488 C C . TYR B 2 298 ? -12.554 -7.749 -2.232 1.00 26.64 311 TYR A C 1
ATOM 2489 O O . TYR B 2 298 ? -11.702 -8.472 -2.730 1.00 23.87 311 TYR A O 1
ATOM 2498 N N . LEU B 2 299 ? -12.673 -6.448 -2.536 1.00 27.34 312 LEU A N 1
ATOM 2499 C CA . LEU B 2 299 ? -11.768 -5.791 -3.524 1.00 29.60 312 LEU A CA 1
ATOM 2500 C C . LEU B 2 299 ? -11.921 -6.368 -4.943 1.00 30.67 312 LEU A C 1
ATOM 2501 O O . LEU B 2 299 ? -11.039 -6.168 -5.790 1.00 32.10 312 LEU A O 1
ATOM 2506 N N . ASP B 2 300 ? -13.027 -7.082 -5.192 1.00 31.61 313 ASP A N 1
ATOM 2507 C CA . ASP B 2 300 ? -13.306 -7.735 -6.455 1.00 32.95 313 ASP A CA 1
ATOM 2508 C C . ASP B 2 300 ? -12.298 -8.844 -6.793 1.00 33.70 313 ASP A C 1
ATOM 2509 O O . ASP B 2 300 ? -12.268 -9.343 -7.931 1.00 34.83 313 ASP A O 1
ATOM 2514 N N . VAL B 2 301 ? -11.453 -9.229 -5.845 1.00 32.88 314 VAL A N 1
ATOM 2515 C CA . VAL B 2 301 ? -10.475 -10.285 -6.089 1.00 34.14 314 VAL A CA 1
ATOM 2516 C C . VAL B 2 301 ? -10.422 -11.410 -5.034 1.00 35.05 314 VAL A C 1
ATOM 2517 O O . VAL B 2 301 ? -9.998 -12.534 -5.358 1.00 35.45 314 VAL A O 1
ATOM 2521 N N . TYR B 2 302 ? -10.813 -11.159 -3.787 1.00 34.30 315 TYR A N 1
ATOM 2522 C CA . TYR B 2 302 ? -10.516 -12.184 -2.773 1.00 35.01 315 TYR A CA 1
ATOM 2523 C C . TYR B 2 302 ? -11.288 -13.473 -3.041 1.00 34.20 315 TYR A C 1
ATOM 2524 O O . TYR B 2 302 ? -10.871 -14.529 -2.569 1.00 34.32 315 TYR A O 1
ATOM 2533 N N . ASN B 2 303 ? -12.406 -13.382 -3.756 1.00 33.35 316 ASN A N 1
ATOM 2534 C CA . ASN B 2 303 ? -13.335 -14.536 -3.915 1.00 34.16 316 ASN A CA 1
ATOM 2535 C C . ASN B 2 303 ? -13.824 -15.129 -2.587 1.00 32.60 316 ASN A C 1
ATOM 2536 O O . ASN B 2 303 ? -14.118 -16.332 -2.514 1.00 31.92 316 ASN A O 1
ATOM 2541 N N . ASN B 2 304 ? -13.917 -14.313 -1.538 1.00 29.18 317 ASN A N 1
ATOM 2542 C CA . ASN B 2 304 ? -14.351 -14.864 -0.262 1.00 28.33 317 ASN A CA 1
ATOM 2543 C C . ASN B 2 304 ? -15.850 -14.793 -0.199 1.00 27.37 317 ASN A C 1
ATOM 2544 O O . ASN B 2 304 ? -16.475 -14.031 -0.929 1.00 27.14 317 ASN A O 1
ATOM 2549 N N . LYS B 2 305 ? -16.427 -15.597 0.692 1.00 26.99 318 LYS A N 1
ATOM 2550 C CA . LYS B 2 305 ? -17.806 -15.428 1.113 1.00 27.28 318 LYS A CA 1
ATOM 2551 C C . LYS B 2 305 ? -17.797 -14.324 2.165 1.00 25.87 318 LYS A C 1
ATOM 2552 O O . LYS B 2 305 ? -16.749 -14.043 2.794 1.00 26.27 318 LYS A O 1
ATOM 2558 N N . ALA B 2 306 ? -18.953 -13.723 2.373 1.00 25.00 319 ALA A N 1
ATOM 2559 C CA . ALA B 2 306 ? -19.140 -12.850 3.527 1.00 25.48 319 ALA A CA 1
ATOM 2560 C C . ALA B 2 306 ? -20.027 -13.642 4.506 1.00 25.09 319 ALA A C 1
ATOM 2561 O O . ALA B 2 306 ? -20.598 -14.644 4.117 1.00 24.58 319 ALA A O 1
ATOM 2563 N N . ALA B 2 307 ? -20.173 -13.177 5.751 1.00 24.49 320 ALA A N 1
ATOM 2564 C CA . ALA B 2 307 ? -21.143 -13.773 6.647 1.00 23.31 320 ALA A CA 1
ATOM 2565 C C . ALA B 2 307 ? -21.690 -12.683 7.525 1.00 24.94 320 ALA A C 1
ATOM 2566 O O . ALA B 2 307 ? -21.051 -11.620 7.674 1.00 24.51 320 ALA A O 1
ATOM 2568 N N . VAL B 2 308 ? -22.862 -12.939 8.107 1.00 25.03 321 VAL A N 1
ATOM 2569 C CA . VAL B 2 308 ? -23.328 -12.201 9.294 1.00 25.75 321 VAL A CA 1
ATOM 2570 C C . VAL B 2 308 ? -23.633 -13.232 10.412 1.00 26.82 321 VAL A C 1
ATOM 2571 O O . VAL B 2 308 ? -23.790 -14.423 10.142 1.00 26.98 321 VAL A O 1
ATOM 2575 N N . LEU B 2 309 ? -23.713 -12.780 11.645 1.00 26.40 322 LEU A N 1
ATOM 2576 C CA . LEU B 2 309 ? -24.014 -13.684 12.731 1.00 28.23 322 LEU A CA 1
ATOM 2577 C C . LEU B 2 309 ? -25.392 -13.411 13.205 1.00 29.01 322 LEU A C 1
ATOM 2578 O O . LEU B 2 309 ? -25.660 -12.317 13.674 1.00 30.36 322 LEU A O 1
ATOM 2583 N N . LYS B 2 310 ? -26.280 -14.386 13.177 1.00 29.81 323 LYS A N 1
ATOM 2584 C CA . LYS B 2 310 ? -27.625 -14.117 13.712 1.00 31.12 323 LYS A CA 1
ATOM 2585 C C . LYS B 2 310 ? -27.682 -14.767 15.076 1.00 32.77 323 LYS A C 1
ATOM 2586 O O . LYS B 2 310 ? -27.740 -16.008 15.188 1.00 32.14 323 LYS A O 1
ATOM 2592 N N . TYR B 2 311 ? -27.606 -13.954 16.124 1.00 31.80 324 TYR A N 1
ATOM 2593 C CA . TYR B 2 311 ? -27.579 -14.532 17.453 1.00 34.25 324 TYR A CA 1
ATOM 2594 C C . TYR B 2 311 ? -28.969 -14.542 18.074 1.00 35.13 324 TYR A C 1
ATOM 2595 O O . TYR B 2 311 ? -29.678 -13.549 18.057 1.00 33.04 324 TYR A O 1
ATOM 2604 N N . GLU B 2 312 ? -29.325 -15.671 18.651 1.00 36.69 325 GLU A N 1
ATOM 2605 C CA . GLU B 2 312 ? -30.626 -15.823 19.254 1.00 40.09 325 GLU A CA 1
ATOM 2606 C C . GLU B 2 312 ? -30.464 -16.761 20.449 1.00 41.02 325 GLU A C 1
ATOM 2607 O O . GLU B 2 312 ? -29.525 -17.559 20.478 1.00 39.91 325 GLU A O 1
ATOM 2613 N N . ASN B 2 313 ? -31.383 -16.672 21.421 1.00 42.70 326 ASN A N 1
ATOM 2614 C CA . ASN B 2 313 ? -31.293 -17.491 22.646 1.00 43.95 326 ASN A CA 1
ATOM 2615 C C . ASN B 2 313 ? -30.785 -18.890 22.399 1.00 43.90 326 ASN A C 1
ATOM 2616 O O . ASN B 2 313 ? -31.471 -19.719 21.775 1.00 43.79 326 ASN A O 1
ATOM 2621 N N . ASN B 2 314 ? -29.547 -19.098 22.858 1.00 43.82 327 ASN A N 1
ATOM 2622 C CA . ASN B 2 314 ? -28.802 -20.358 22.790 1.00 44.57 327 ASN A CA 1
ATOM 2623 C C . ASN B 2 314 ? -28.256 -20.846 21.443 1.00 43.64 327 ASN A C 1
ATOM 2624 O O . ASN B 2 314 ? -27.828 -22.003 21.338 1.00 42.12 327 ASN A O 1
ATOM 2629 N N . VAL B 2 315 ? -28.254 -19.969 20.435 1.00 41.97 328 VAL A N 1
ATOM 2630 C CA . VAL B 2 315 ? -27.741 -20.346 19.119 1.00 40.53 328 VAL A CA 1
ATOM 2631 C C . VAL B 2 315 ? -27.106 -19.195 18.359 1.00 38.90 328 VAL A C 1
ATOM 2632 O O . VAL B 2 315 ? -27.673 -18.113 18.205 1.00 37.35 328 VAL A O 1
ATOM 2636 N N . MET B 2 316 ? -25.926 -19.475 17.842 1.00 36.97 329 MET A N 1
ATOM 2637 C CA . MET B 2 316 ? -25.242 -18.557 16.981 1.00 35.39 329 MET A CA 1
ATOM 2638 C C . MET B 2 316 ? -25.334 -19.085 15.543 1.00 33.51 329 MET A C 1
ATOM 2639 O O . MET B 2 316 ? -24.635 -20.034 15.173 1.00 31.46 329 MET A O 1
ATOM 2644 N N . ASN B 2 317 ? -26.226 -18.523 14.742 1.00 31.66 330 ASN A N 1
ATOM 2645 C CA . ASN B 2 317 ? -26.321 -18.964 13.345 1.00 33.22 330 ASN A CA 1
ATOM 2646 C C . ASN B 2 317 ? -25.420 -18.076 12.493 1.00 32.08 330 ASN A C 1
ATOM 2647 O O . ASN B 2 317 ? -25.631 -16.860 12.382 1.00 32.89 330 ASN A O 1
ATOM 2652 N N . ILE B 2 318 ? -24.396 -18.647 11.912 1.00 29.93 331 ILE A N 1
ATOM 2653 C CA . ILE B 2 318 ? -23.559 -17.849 11.025 1.00 28.83 331 ILE A CA 1
ATOM 2654 C C . ILE B 2 318 ? -24.127 -18.045 9.613 1.00 29.40 331 ILE A C 1
ATOM 2655 O O . ILE B 2 318 ? -24.274 -19.201 9.179 1.00 29.74 331 ILE A O 1
ATOM 2660 N N . ARG B 2 319 ? -24.484 -16.961 8.918 1.00 28.27 332 ARG A N 1
ATOM 2661 C CA . ARG B 2 319 ? -25.067 -17.108 7.576 1.00 28.56 332 ARG A CA 1
ATOM 2662 C C . ARG B 2 319 ? -24.141 -16.518 6.535 1.00 28.83 332 ARG A C 1
ATOM 2663 O O . ARG B 2 319 ? -23.818 -15.319 6.576 1.00 27.41 332 ARG A O 1
ATOM 2671 N N . GLN B 2 320 ? -23.680 -17.378 5.641 1.00 28.00 333 GLN A N 1
ATOM 2672 C CA . GLN B 2 320 ? -22.754 -16.971 4.595 1.00 28.52 333 GLN A CA 1
ATOM 2673 C C . GLN B 2 320 ? -23.512 -16.561 3.324 1.00 28.37 333 GLN A C 1
ATOM 2674 O O . GLN B 2 320 ? -24.617 -17.028 3.067 1.00 26.80 333 GLN A O 1
ATOM 2680 N N . PHE B 2 321 ? -22.897 -15.677 2.539 1.00 27.65 334 PHE A N 1
ATOM 2681 C CA . PHE B 2 321 ? -23.445 -15.287 1.244 1.00 27.76 334 PHE A CA 1
ATOM 2682 C C . PHE B 2 321 ? -22.305 -14.888 0.327 1.00 28.97 334 PHE A C 1
ATOM 2683 O O . PHE B 2 321 ? -21.200 -14.619 0.786 1.00 27.04 334 PHE A O 1
ATOM 2691 N N . ASN B 2 322 ? -22.594 -14.889 -0.970 1.00 30.27 335 ASN A N 1
ATOM 2692 C CA . ASN B 2 322 ? -21.668 -14.534 -2.025 1.00 32.36 335 ASN A CA 1
ATOM 2693 C C . ASN B 2 322 ? -21.915 -13.144 -2.574 1.00 32.22 335 ASN A C 1
ATOM 2694 O O . ASN B 2 322 ? -22.923 -12.520 -2.261 1.00 31.30 335 ASN A O 1
ATOM 2699 N N . CYS B 2 323 ? -21.014 -12.682 -3.443 1.00 33.00 336 CYS A N 1
ATOM 2700 C CA . CYS B 2 323 ? -21.114 -11.306 -3.973 1.00 33.57 336 CYS A CA 1
ATOM 2701 C C . CYS B 2 323 ? -22.229 -11.171 -5.014 1.00 33.48 336 CYS A C 1
ATOM 2702 O O . CYS B 2 323 ? -22.730 -12.164 -5.514 1.00 33.75 336 CYS A O 1
ATOM 2705 N N . SER B 2 324 ? -22.635 -9.943 -5.296 1.00 33.03 337 SER A N 1
ATOM 2706 C CA . SER B 2 324 ? -23.618 -9.604 -6.339 1.00 33.32 337 SER A CA 1
ATOM 2707 C C . SER B 2 324 ? -22.965 -8.647 -7.351 1.00 32.71 337 SER A C 1
ATOM 2708 O O . SER B 2 324 ? -21.957 -7.961 -7.006 1.00 32.85 337 SER A O 1
ATOM 2711 N N . PRO B 2 325 ? -23.547 -8.540 -8.576 1.00 32.93 338 PRO A N 1
ATOM 2712 C CA . PRO B 2 325 ? -22.985 -7.615 -9.586 1.00 32.12 338 PRO A CA 1
ATOM 2713 C C . PRO B 2 325 ? -22.987 -6.196 -9.088 1.00 30.61 338 PRO A C 1
ATOM 2714 O O . PRO B 2 325 ? -23.837 -5.839 -8.297 1.00 28.25 338 PRO A O 1
ATOM 2718 N N . HIS B 2 326 ? -22.049 -5.376 -9.583 1.00 29.85 339 HIS A N 1
ATOM 2719 C CA . HIS B 2 326 ? -22.108 -3.932 -9.318 1.00 29.01 339 HIS A CA 1
ATOM 2720 C C . HIS B 2 326 ? -21.534 -3.182 -10.525 1.00 29.17 339 HIS A C 1
ATOM 2721 O O . HIS B 2 326 ? -20.812 -3.769 -11.331 1.00 28.77 339 HIS A O 1
ATOM 2728 N N . PRO B 2 327 ? -21.890 -1.903 -10.666 1.00 28.92 340 PRO A N 1
ATOM 2729 C CA . PRO B 2 327 ? -21.405 -1.057 -11.745 1.00 29.31 340 PRO A CA 1
ATOM 2730 C C . PRO B 2 327 ? -19.892 -0.804 -11.695 1.00 30.23 340 PRO A C 1
ATOM 2731 O O . PRO B 2 327 ? -19.291 -0.851 -10.610 1.00 31.39 340 PRO A O 1
ATOM 2735 N N . TYR B 2 328 ? -19.314 -0.459 -12.849 1.00 29.97 341 TYR A N 1
ATOM 2736 C CA . TYR B 2 328 ? -17.890 -0.274 -13.006 1.00 29.92 341 TYR A CA 1
ATOM 2737 C C . TYR B 2 328 ? -17.574 1.177 -12.785 1.00 30.79 341 TYR A C 1
ATOM 2738 O O . TYR B 2 328 ? -18.381 2.061 -13.141 1.00 30.13 341 TYR A O 1
ATOM 2747 N N . TRP B 2 329 ? -16.419 1.416 -12.167 1.00 29.33 342 TRP A N 1
ATOM 2748 C CA . TRP B 2 329 ? -15.899 2.763 -11.958 1.00 30.31 342 TRP A CA 1
ATOM 2749 C C . TRP B 2 329 ? -14.389 2.726 -12.272 1.00 31.34 342 TRP A C 1
ATOM 2750 O O . TRP B 2 329 ? -13.694 1.778 -11.842 1.00 30.84 342 TRP A O 1
ATOM 2761 N N . LEU B 2 330 ? -13.873 3.763 -12.944 1.00 30.60 343 LEU A N 1
ATOM 2762 C CA . LEU B 2 330 ? -12.415 3.912 -13.097 1.00 30.82 343 LEU A CA 1
ATOM 2763 C C . LEU B 2 330 ? -11.794 4.231 -11.747 1.00 30.89 343 LEU A C 1
ATOM 2764 O O . LEU B 2 330 ? -12.471 4.842 -10.904 1.00 29.83 343 LEU A O 1
ATOM 2769 N N . PRO B 2 331 ? -10.484 3.902 -11.554 1.00 31.02 344 PRO A N 1
ATOM 2770 C CA . PRO B 2 331 ? -9.835 4.378 -10.297 1.00 30.85 344 PRO A CA 1
ATOM 2771 C C . PRO B 2 331 ? -10.065 5.843 -9.969 1.00 31.49 344 PRO A C 1
ATOM 2772 O O . PRO B 2 331 ? -10.040 6.716 -10.868 1.00 32.69 344 PRO A O 1
ATOM 2776 N N . ASN B 2 332 ? -10.202 6.123 -8.684 1.00 31.87 345 ASN A N 1
ATOM 2777 C CA . ASN B 2 332 ? -10.407 7.499 -8.205 1.00 33.20 345 ASN A CA 1
ATOM 2778 C C . ASN B 2 332 ? -11.574 8.219 -8.782 1.00 31.79 345 ASN A C 1
ATOM 2779 O O . ASN B 2 332 ? -11.544 9.443 -8.805 1.00 30.76 345 ASN A O 1
ATOM 2784 N N . PHE B 2 333 ? -12.577 7.489 -9.248 1.00 30.66 346 PHE A N 1
ATOM 2785 C CA . PHE B 2 333 ? -13.799 8.131 -9.770 1.00 30.90 346 PHE A CA 1
ATOM 2786 C C . PHE B 2 333 ? -13.482 9.106 -10.921 1.00 32.07 346 PHE A C 1
ATOM 2787 O O . PHE B 2 333 ? -14.178 10.096 -11.111 1.00 32.24 346 PHE A O 1
ATOM 2795 N N . MET B 2 334 ? -12.436 8.812 -11.685 1.00 32.00 347 MET A N 1
ATOM 2796 C CA . MET B 2 334 ? -12.021 9.649 -12.797 1.00 34.19 347 MET A CA 1
ATOM 2797 C C . MET B 2 334 ? -13.085 9.617 -13.905 1.00 34.39 347 MET A C 1
ATOM 2798 O O . MET B 2 334 ? -13.636 8.553 -14.208 1.00 34.51 347 MET A O 1
ATOM 2803 N N . ASP B 2 335 ? -13.326 10.756 -14.560 1.00 34.66 348 ASP A N 1
ATOM 2804 C CA . ASP B 2 335 ? -14.164 10.765 -15.765 1.00 35.70 348 ASP A CA 1
ATOM 2805 C C . ASP B 2 335 ? -13.385 10.282 -17.018 1.00 34.50 348 ASP A C 1
ATOM 2806 O O . ASP B 2 335 ? -12.143 10.293 -17.025 1.00 33.87 348 ASP A O 1
ATOM 2811 N N . VAL B 2 336 ? -14.074 9.839 -18.079 1.00 32.95 349 VAL A N 1
ATOM 2812 C CA . VAL B 2 336 ? -13.347 9.332 -19.266 1.00 32.35 349 VAL A CA 1
ATOM 2813 C C . VAL B 2 336 ? -12.529 10.364 -20.051 1.00 32.22 349 VAL A C 1
ATOM 2814 O O . VAL B 2 336 ? -11.594 9.984 -20.737 1.00 31.98 349 VAL A O 1
ATOM 2818 N N . PHE B 2 337 ? -12.855 11.652 -19.937 1.00 32.30 350 PHE A N 1
ATOM 2819 C CA . PHE B 2 337 ? -12.043 12.700 -20.596 1.00 32.95 350 PHE A CA 1
ATOM 2820 C C . PHE B 2 337 ? -10.702 12.841 -19.885 1.00 33.46 350 PHE A C 1
ATOM 2821 O O . PHE B 2 337 ? -9.643 12.787 -20.502 1.00 33.31 350 PHE A O 1
ATOM 2829 N N . THR B 2 338 ? -10.751 12.992 -18.569 1.00 34.31 351 THR A N 1
ATOM 2830 C CA . THR B 2 338 ? -9.526 13.078 -17.781 1.00 33.75 351 THR A CA 1
ATOM 2831 C C . THR B 2 338 ? -8.659 11.855 -18.011 1.00 33.64 351 THR A C 1
ATOM 2832 O O . THR B 2 338 ? -7.437 11.967 -18.176 1.00 32.75 351 THR A O 1
ATOM 2836 N N . TRP B 2 339 ? -9.295 10.689 -18.036 1.00 32.92 352 TRP A N 1
ATOM 2837 C CA . TRP B 2 339 ? -8.598 9.435 -18.218 1.00 32.56 352 TRP A CA 1
ATOM 2838 C C . TRP B 2 339 ? -7.895 9.337 -19.559 1.00 32.83 352 TRP A C 1
ATOM 2839 O O . TRP B 2 339 ? -6.735 8.887 -19.604 1.00 32.53 352 TRP A O 1
ATOM 2850 N N . SER B 2 340 ? -8.571 9.781 -20.642 1.00 32.64 353 SER A N 1
ATOM 2851 C CA . SER B 2 340 ? -8.128 9.511 -22.041 1.00 32.45 353 SER A CA 1
ATOM 2852 C C . SER B 2 340 ? -7.384 10.669 -22.698 1.00 33.09 353 SER A C 1
ATOM 2853 O O . SER B 2 340 ? -6.563 10.458 -23.601 1.00 32.62 353 SER A O 1
ATOM 2856 N N . LEU B 2 341 ? -7.666 11.888 -22.246 1.00 34.31 354 LEU A N 1
ATOM 2857 C CA . LEU B 2 341 ? -7.167 13.082 -22.921 1.00 35.86 354 LEU A CA 1
ATOM 2858 C C . LEU B 2 341 ? -5.633 13.185 -23.017 1.00 36.98 354 LEU A C 1
ATOM 2859 O O . LEU B 2 341 ? -5.107 13.478 -24.090 1.00 37.21 354 LEU A O 1
ATOM 2864 N N . PRO B 2 342 ? -4.893 12.921 -21.914 1.00 36.87 355 PRO A N 1
ATOM 2865 C CA . PRO B 2 342 ? -3.435 12.914 -22.095 1.00 36.46 355 PRO A CA 1
ATOM 2866 C C . PRO B 2 342 ? -2.971 11.962 -23.181 1.00 35.82 355 PRO A C 1
ATOM 2867 O O . PRO B 2 342 ? -2.044 12.265 -23.928 1.00 35.65 355 PRO A O 1
ATOM 2871 N N . PHE B 2 343 ? -3.615 10.820 -23.308 1.00 35.48 356 PHE A N 1
ATOM 2872 C CA . PHE B 2 343 ? -3.144 9.830 -24.266 1.00 36.35 356 PHE A CA 1
ATOM 2873 C C . PHE B 2 343 ? -3.513 10.310 -25.659 1.00 35.96 356 PHE A C 1
ATOM 2874 O O . PHE B 2 343 ? -2.785 10.079 -26.632 1.00 36.08 356 PHE A O 1
ATOM 2882 N N . VAL B 2 344 ? -4.660 10.955 -25.747 1.00 35.29 357 VAL A N 1
ATOM 2883 C CA . VAL B 2 344 ? -5.146 11.502 -27.025 1.00 35.34 357 VAL A CA 1
ATOM 2884 C C . VAL B 2 344 ? -4.110 12.529 -27.475 1.00 35.97 357 VAL A C 1
ATOM 2885 O O . VAL B 2 344 ? -3.592 12.453 -28.586 1.00 36.06 357 VAL A O 1
ATOM 2889 N N . GLY B 2 345 ? -3.791 13.462 -26.579 1.00 37.50 358 GLY A N 1
ATOM 2890 C CA . GLY B 2 345 ? -2.783 14.475 -26.848 1.00 39.46 358 GLY A CA 1
ATOM 2891 C C . GLY B 2 345 ? -1.468 13.922 -27.356 1.00 40.30 358 GLY A C 1
ATOM 2892 O O . GLY B 2 345 ? -0.950 14.365 -28.396 1.00 41.49 358 GLY A O 1
ATOM 2893 N N . GLU B 2 346 ? -0.891 12.974 -26.638 1.00 41.48 359 GLU A N 1
ATOM 2894 C CA . GLU B 2 346 ? 0.370 12.439 -27.068 1.00 42.74 359 GLU A CA 1
ATOM 2895 C C . GLU B 2 346 ? 0.267 11.647 -28.410 1.00 42.79 359 GLU A C 1
ATOM 2896 O O . GLU B 2 346 ? 1.178 11.738 -29.243 1.00 42.69 359 GLU A O 1
ATOM 2902 N N . LYS B 2 347 ? -0.827 10.908 -28.633 1.00 41.56 360 LYS A N 1
ATOM 2903 C CA . LYS B 2 347 ? -0.960 10.110 -29.861 1.00 41.35 360 LYS A CA 1
ATOM 2904 C C . LYS B 2 347 ? -1.232 10.928 -31.144 1.00 40.97 360 LYS A C 1
ATOM 2905 O O . LYS B 2 347 ? -0.793 10.512 -32.221 1.00 41.07 360 LYS A O 1
ATOM 2911 N N . VAL B 2 348 ? -1.931 12.061 -31.039 1.00 39.91 361 VAL A N 1
ATOM 2912 C CA . VAL B 2 348 ? -2.106 12.942 -32.197 1.00 40.72 361 VAL A CA 1
ATOM 2913 C C . VAL B 2 348 ? -0.798 13.662 -32.547 1.00 42.08 361 VAL A C 1
ATOM 2914 O O . VAL B 2 348 ? -0.373 13.665 -33.707 1.00 41.80 361 VAL A O 1
ATOM 2918 N N . THR B 2 349 ? -0.150 14.238 -31.536 1.00 42.04 362 THR A N 1
ATOM 2919 C CA . THR B 2 349 ? 1.117 14.884 -31.711 1.00 42.96 362 THR A CA 1
ATOM 2920 C C . THR B 2 349 ? 2.125 13.921 -32.304 1.00 43.34 362 THR A C 1
ATOM 2921 O O . THR B 2 349 ? 2.795 14.271 -33.268 1.00 42.55 362 THR A O 1
ATOM 2925 N N . GLU B 2 350 ? 2.215 12.708 -31.769 1.00 43.69 363 GLU A N 1
ATOM 2926 C CA . GLU B 2 350 ? 3.142 11.711 -32.306 1.00 44.47 363 GLU A CA 1
ATOM 2927 C C . GLU B 2 350 ? 2.880 11.342 -33.777 1.00 44.73 363 GLU A C 1
ATOM 2928 O O . GLU B 2 350 ? 3.828 11.141 -34.571 1.00 43.71 363 GLU A O 1
ATOM 2934 N N . MET B 2 351 ? 1.601 11.246 -34.136 1.00 44.19 364 MET A N 1
ATOM 2935 C CA . MET B 2 351 ? 1.232 11.021 -35.525 1.00 45.17 364 MET A CA 1
ATOM 2936 C C . MET B 2 351 ? 1.782 12.144 -36.397 1.00 45.33 364 MET A C 1
ATOM 2937 O O . MET B 2 351 ? 2.470 11.884 -37.383 1.00 45.18 364 MET A O 1
ATOM 2942 N N . LEU B 2 352 ? 1.494 13.382 -36.029 1.00 46.46 365 LEU A N 1
ATOM 2943 C CA . LEU B 2 352 ? 1.963 14.515 -36.834 1.00 47.76 365 LEU A CA 1
ATOM 2944 C C . LEU B 2 352 ? 3.489 14.607 -36.912 1.00 48.38 365 LEU A C 1
ATOM 2945 O O . LEU B 2 352 ? 4.020 14.966 -37.958 1.00 47.62 365 LEU A O 1
ATOM 2950 N N . VAL B 2 353 ? 4.188 14.261 -35.827 1.00 49.25 366 VAL A N 1
ATOM 2951 C CA . VAL B 2 353 ? 5.661 14.261 -35.852 1.00 50.21 366 VAL A CA 1
ATOM 2952 C C . VAL B 2 353 ? 6.139 13.267 -36.908 1.00 50.87 366 VAL A C 1
ATOM 2953 O O . VAL B 2 353 ? 7.003 13.595 -37.726 1.00 50.99 366 VAL A O 1
ATOM 2957 N N . ASN B 2 354 ? 5.552 12.081 -36.925 1.00 51.47 367 ASN A N 1
ATOM 2958 C CA . ASN B 2 354 ? 5.945 11.075 -37.900 1.00 53.18 367 ASN A CA 1
ATOM 2959 C C . ASN B 2 354 ? 5.560 11.442 -39.314 1.00 53.67 367 ASN A C 1
ATOM 2960 O O . ASN B 2 354 ? 6.331 11.191 -40.229 1.00 54.10 367 ASN A O 1
ATOM 2965 N N . VAL B 2 355 ? 4.396 12.065 -39.496 1.00 54.33 368 VAL A N 1
ATOM 2966 C CA . VAL B 2 355 ? 4.014 12.563 -40.817 1.00 55.07 368 VAL A CA 1
ATOM 2967 C C . VAL B 2 355 ? 4.992 13.672 -41.278 1.00 56.36 368 VAL A C 1
ATOM 2968 O O . VAL B 2 355 ? 5.547 13.595 -42.373 1.00 57.09 368 VAL A O 1
ATOM 2972 N N . LEU B 2 356 ? 5.237 14.674 -40.443 1.00 57.49 369 LEU A N 1
ATOM 2973 C CA . LEU B 2 356 ? 6.123 15.754 -40.849 1.00 59.09 369 LEU A CA 1
ATOM 2974 C C . LEU B 2 356 ? 7.586 15.307 -41.020 1.00 60.17 369 LEU A C 1
ATOM 2975 O O . LEU B 2 356 ? 8.338 15.921 -41.779 1.00 60.79 369 LEU A O 1
ATOM 2980 N N . ASN B 2 357 ? 7.984 14.222 -40.363 1.00 61.34 370 ASN A N 1
ATOM 2981 C CA . ASN B 2 357 ? 9.370 13.743 -40.452 1.00 62.71 370 ASN A CA 1
ATOM 2982 C C . ASN B 2 357 ? 9.591 12.848 -41.665 1.00 63.35 370 ASN A C 1
ATOM 2983 O O . ASN B 2 357 ? 9.651 11.620 -41.530 1.00 63.74 370 ASN A O 1
ATOM 2989 N N . ASP C 3 1 ? 1.903 31.197 -43.728 1.00 81.24 15 ASP B N 1
ATOM 2990 C CA . ASP C 3 1 ? 3.284 30.808 -43.985 1.00 81.21 15 ASP B CA 1
ATOM 2991 C C . ASP C 3 1 ? 3.557 30.699 -45.481 1.00 80.93 15 ASP B C 1
ATOM 2992 O O . ASP C 3 1 ? 2.746 30.157 -46.232 1.00 81.01 15 ASP B O 1
ATOM 2997 N N . ALA C 3 2 ? 4.704 31.217 -45.908 1.00 80.27 16 ALA B N 1
ATOM 2998 C CA . ALA C 3 2 ? 5.086 31.179 -47.314 1.00 79.85 16 ALA B CA 1
ATOM 2999 C C . ALA C 3 2 ? 5.943 29.955 -47.620 1.00 79.35 16 ALA B C 1
ATOM 3000 O O . ALA C 3 2 ? 5.556 29.097 -48.414 1.00 79.30 16 ALA B O 1
ATOM 3002 N N . ASP C 3 3 ? 7.107 29.880 -46.985 1.00 78.83 17 ASP B N 1
ATOM 3003 C CA . ASP C 3 3 ? 8.020 28.761 -47.188 1.00 78.25 17 ASP B CA 1
ATOM 3004 C C . ASP C 3 3 ? 7.612 27.557 -46.345 1.00 77.26 17 ASP B C 1
ATOM 3005 O O . ASP C 3 3 ? 8.100 26.447 -46.554 1.00 76.97 17 ASP B O 1
ATOM 3010 N N . GLU C 3 4 ? 6.715 27.786 -45.391 1.00 76.07 18 GLU B N 1
ATOM 3011 C CA . GLU C 3 4 ? 6.240 26.724 -44.517 1.00 75.28 18 GLU B CA 1
ATOM 3012 C C . GLU C 3 4 ? 5.263 25.847 -45.304 1.00 73.79 18 GLU B C 1
ATOM 3013 O O . GLU C 3 4 ? 5.213 24.632 -45.100 1.00 73.21 18 GLU B O 1
ATOM 3019 N N . ILE C 3 5 ? 4.497 26.485 -46.198 1.00 72.32 19 ILE B N 1
ATOM 3020 C CA . ILE C 3 5 ? 3.593 25.792 -47.127 1.00 71.10 19 ILE B CA 1
ATOM 3021 C C . ILE C 3 5 ? 4.410 24.998 -48.143 1.00 70.57 19 ILE B C 1
ATOM 3022 O O . ILE C 3 5 ? 4.096 23.843 -48.447 1.00 70.38 19 ILE B O 1
ATOM 3027 N N . LYS C 3 6 ? 5.470 25.619 -48.652 1.00 69.74 20 LYS B N 1
ATOM 3028 C CA . LYS C 3 6 ? 6.340 24.958 -49.613 1.00 68.90 20 LYS B CA 1
ATOM 3029 C C . LYS C 3 6 ? 7.023 23.714 -49.035 1.00 67.93 20 LYS B C 1
ATOM 3030 O O . LYS C 3 6 ? 7.156 22.694 -49.716 1.00 67.76 20 LYS B O 1
ATOM 3036 N N . ARG C 3 7 ? 7.426 23.788 -47.772 1.00 66.82 21 ARG B N 1
ATOM 3037 C CA . ARG C 3 7 ? 8.015 22.636 -47.098 1.00 66.08 21 ARG B CA 1
ATOM 3038 C C . ARG C 3 7 ? 6.980 21.534 -46.821 1.00 64.79 21 ARG B C 1
ATOM 3039 O O . ARG C 3 7 ? 7.263 20.346 -47.014 1.00 64.63 21 ARG B O 1
ATOM 3047 N N . LEU C 3 8 ? 5.779 21.929 -46.398 1.00 63.14 22 LEU B N 1
ATOM 3048 C CA . LEU C 3 8 ? 4.669 20.986 -46.262 1.00 61.87 22 LEU B CA 1
ATOM 3049 C C . LEU C 3 8 ? 4.318 20.305 -47.599 1.00 61.38 22 LEU B C 1
ATOM 3050 O O . LEU C 3 8 ? 4.097 19.083 -47.651 1.00 60.87 22 LEU B O 1
ATOM 3055 N N . GLY C 3 9 ? 4.293 21.101 -48.671 1.00 60.70 23 GLY B N 1
ATOM 3056 C CA . GLY C 3 9 ? 4.167 20.595 -50.039 1.00 60.19 23 GLY B CA 1
ATOM 3057 C C . GLY C 3 9 ? 5.153 19.480 -50.363 1.00 60.48 23 GLY B C 1
ATOM 3058 O O . GLY C 3 9 ? 4.768 18.471 -50.960 1.00 60.59 23 GLY B O 1
ATOM 3059 N N . LYS C 3 10 ? 6.420 19.636 -49.959 1.00 59.89 24 LYS B N 1
ATOM 3060 C CA . LYS C 3 10 ? 7.406 18.575 -50.160 1.00 59.18 24 LYS B CA 1
ATOM 3061 C C . LYS C 3 10 ? 6.983 17.275 -49.510 1.00 58.65 24 LYS B C 1
ATOM 3062 O O . LYS C 3 10 ? 6.912 16.250 -50.212 1.00 59.01 24 LYS B O 1
ATOM 3068 N N . ARG C 3 11 ? 6.685 17.317 -48.198 1.00 57.21 25 ARG B N 1
ATOM 3069 C CA . ARG C 3 11 ? 6.252 16.119 -47.447 1.00 56.82 25 ARG B CA 1
ATOM 3070 C C . ARG C 3 11 ? 4.947 15.524 -47.995 1.00 55.36 25 ARG B C 1
ATOM 3071 O O . ARG C 3 11 ? 4.763 14.311 -47.989 1.00 54.92 25 ARG B O 1
ATOM 3079 N N . PHE C 3 12 ? 4.056 16.388 -48.463 1.00 54.76 26 PHE B N 1
ATOM 3080 C CA . PHE C 3 12 ? 2.777 15.966 -49.038 1.00 54.33 26 PHE B CA 1
ATOM 3081 C C . PHE C 3 12 ? 2.974 15.122 -50.277 1.00 53.60 26 PHE B C 1
ATOM 3082 O O . PHE C 3 12 ? 2.413 14.048 -50.377 1.00 53.23 26 PHE B O 1
ATOM 3090 N N . LYS C 3 13 ? 3.759 15.635 -51.221 1.00 54.27 27 LYS B N 1
ATOM 3091 C CA . LYS C 3 13 ? 4.082 14.914 -52.460 1.00 54.39 27 LYS B CA 1
ATOM 3092 C C . LYS C 3 13 ? 4.791 13.603 -52.155 1.00 54.44 27 LYS B C 1
ATOM 3093 O O . LYS C 3 13 ? 4.486 12.579 -52.759 1.00 54.72 27 LYS B O 1
ATOM 3099 N N . LYS C 3 14 ? 5.705 13.609 -51.191 1.00 54.75 28 LYS B N 1
ATOM 3100 C CA . LYS C 3 14 ? 6.348 12.356 -50.778 1.00 55.65 28 LYS B CA 1
ATOM 3101 C C . LYS C 3 14 ? 5.365 11.323 -50.233 1.00 55.63 28 LYS B C 1
ATOM 3102 O O . LYS C 3 14 ? 5.551 10.126 -50.430 1.00 56.21 28 LYS B O 1
ATOM 3108 N N . LEU C 3 15 ? 4.316 11.775 -49.543 1.00 55.48 29 LEU B N 1
ATOM 3109 C CA . LEU C 3 15 ? 3.332 10.847 -48.964 1.00 55.43 29 LEU B CA 1
ATOM 3110 C C . LEU C 3 15 ? 2.314 10.336 -50.008 1.00 54.73 29 LEU B C 1
ATOM 3111 O O . LEU C 3 15 ? 1.790 9.240 -49.894 1.00 54.01 29 LEU B O 1
ATOM 3116 N N . ASP C 3 16 ? 2.043 11.164 -51.009 1.00 54.90 30 ASP B N 1
ATOM 3117 C CA . ASP C 3 16 ? 1.036 10.892 -52.028 1.00 54.54 30 ASP B CA 1
ATOM 3118 C C . ASP C 3 16 ? 1.609 9.907 -53.056 1.00 55.49 30 ASP B C 1
ATOM 3119 O O . ASP C 3 16 ? 1.944 10.277 -54.188 1.00 55.51 30 ASP B O 1
ATOM 3124 N N . LEU C 3 17 ? 1.731 8.652 -52.625 1.00 56.15 31 LEU B N 1
ATOM 3125 C CA . LEU C 3 17 ? 2.284 7.565 -53.432 1.00 57.52 31 LEU B CA 1
ATOM 3126 C C . LEU C 3 17 ? 1.738 7.557 -54.863 1.00 58.06 31 LEU B C 1
ATOM 3127 O O . LEU C 3 17 ? 2.506 7.705 -55.808 1.00 59.54 31 LEU B O 1
ATOM 3132 N N . ASP C 3 18 ? 0.424 7.450 -55.026 1.00 57.93 32 ASP B N 1
ATOM 3133 C CA . ASP C 3 18 ? -0.166 7.374 -56.359 1.00 57.82 32 ASP B CA 1
ATOM 3134 C C . ASP C 3 18 ? -0.321 8.749 -57.055 1.00 57.76 32 ASP B C 1
ATOM 3135 O O . ASP C 3 18 ? -1.127 8.907 -57.973 1.00 58.54 32 ASP B O 1
ATOM 3140 N N . ASN C 3 19 ? 0.454 9.736 -56.619 1.00 57.11 33 ASN B N 1
ATOM 3141 C CA . ASN C 3 19 ? 0.362 11.113 -57.127 1.00 56.09 33 ASN B CA 1
ATOM 3142 C C . ASN C 3 19 ? -1.027 11.631 -57.438 1.00 55.22 33 ASN B C 1
ATOM 3143 O O . ASN C 3 19 ? -1.170 12.498 -58.298 1.00 55.13 33 ASN B O 1
ATOM 3148 N N . SER C 3 20 ? -2.045 11.136 -56.739 1.00 53.78 34 SER B N 1
ATOM 3149 C CA . SER C 3 20 ? -3.410 11.623 -56.969 1.00 51.95 34 SER B CA 1
ATOM 3150 C C . SER C 3 20 ? -3.656 13.101 -56.610 1.00 51.76 34 SER B C 1
ATOM 3151 O O . SER C 3 20 ? -4.618 13.696 -57.091 1.00 51.85 34 SER B O 1
ATOM 3154 N N . GLY C 3 21 ? -2.798 13.700 -55.781 1.00 50.84 35 GLY B N 1
ATOM 3155 C CA . GLY C 3 21 ? -3.122 15.004 -55.184 1.00 49.40 35 GLY B CA 1
ATOM 3156 C C . GLY C 3 21 ? -3.874 14.940 -53.848 1.00 48.48 35 GLY B C 1
ATOM 3157 O O . GLY C 3 21 ? -4.261 15.969 -53.290 1.00 48.21 35 GLY B O 1
ATOM 3158 N N . SER C 3 22 ? -4.095 13.737 -53.333 1.00 47.41 36 SER B N 1
ATOM 3159 C CA . SER C 3 22 ? -4.772 13.591 -52.059 1.00 47.34 36 SER B CA 1
ATOM 3160 C C . SER C 3 22 ? -4.230 12.411 -51.310 1.00 46.64 36 SER B C 1
ATOM 3161 O O . SER C 3 22 ? -3.713 11.492 -51.900 1.00 46.69 36 SER B O 1
ATOM 3164 N N . LEU C 3 23 ? -4.352 12.447 -49.995 1.00 46.07 37 LEU B N 1
ATOM 3165 C CA . LEU C 3 23 ? -3.805 11.397 -49.188 1.00 45.51 37 LEU B CA 1
ATOM 3166 C C . LEU C 3 23 ? -4.923 10.500 -48.703 1.00 44.99 37 LEU B C 1
ATOM 3167 O O . LEU C 3 23 ? -5.871 10.965 -48.055 1.00 44.30 37 LEU B O 1
ATOM 3172 N N . SER C 3 24 ? -4.790 9.217 -49.032 1.00 44.89 38 SER B N 1
ATOM 3173 C CA . SER C 3 24 ? -5.706 8.174 -48.621 1.00 44.98 38 SER B CA 1
ATOM 3174 C C . SER C 3 24 ? -5.270 7.606 -47.284 1.00 45.27 38 SER B C 1
ATOM 3175 O O . SER C 3 24 ? -4.097 7.678 -46.920 1.00 45.44 38 SER B O 1
ATOM 3178 N N . VAL C 3 25 ? -6.197 6.987 -46.577 1.00 45.71 39 VAL B N 1
ATOM 3179 C CA . VAL C 3 25 ? -5.889 6.255 -45.357 1.00 46.41 39 VAL B CA 1
ATOM 3180 C C . VAL C 3 25 ? -4.713 5.289 -45.582 1.00 47.09 39 VAL B C 1
ATOM 3181 O O . VAL C 3 25 ? -3.729 5.308 -44.847 1.00 46.57 39 VAL B O 1
ATOM 3185 N N . GLU C 3 26 ? -4.804 4.484 -46.635 1.00 48.21 40 GLU B N 1
ATOM 3186 C CA . GLU C 3 26 ? -3.709 3.592 -47.053 1.00 49.25 40 GLU B CA 1
ATOM 3187 C C . GLU C 3 26 ? -2.333 4.294 -47.137 1.00 48.58 40 GLU B C 1
ATOM 3188 O O . GLU C 3 26 ? -1.327 3.750 -46.719 1.00 48.20 40 GLU B O 1
ATOM 3194 N N . GLU C 3 27 ? -2.308 5.516 -47.655 1.00 48.95 41 GLU B N 1
ATOM 3195 C CA . GLU C 3 27 ? -1.070 6.278 -47.789 1.00 49.46 41 GLU B CA 1
ATOM 3196 C C . GLU C 3 27 ? -0.496 6.818 -46.471 1.00 50.05 41 GLU B C 1
ATOM 3197 O O . GLU C 3 27 ? 0.717 7.060 -46.372 1.00 50.69 41 GLU B O 1
ATOM 3203 N N . PHE C 3 28 ? -1.354 7.030 -45.472 1.00 49.90 42 PHE B N 1
ATOM 3204 C CA . PHE C 3 28 ? -0.884 7.369 -44.128 1.00 49.76 42 PHE B CA 1
ATOM 3205 C C . PHE C 3 28 ? -0.401 6.083 -43.483 1.00 50.16 42 PHE B C 1
ATOM 3206 O O . PHE C 3 28 ? 0.602 6.071 -42.793 1.00 50.02 42 PHE B O 1
ATOM 3214 N N . MET C 3 29 ? -1.118 4.995 -43.732 1.00 51.22 43 MET B N 1
ATOM 3215 C CA . MET C 3 29 ? -0.787 3.700 -43.140 1.00 53.38 43 MET B CA 1
ATOM 3216 C C . MET C 3 29 ? 0.495 3.057 -43.717 1.00 53.98 43 MET B C 1
ATOM 3217 O O . MET C 3 29 ? 0.897 1.980 -43.297 1.00 54.07 43 MET B O 1
ATOM 3222 N N . SER C 3 30 ? 1.123 3.735 -44.668 1.00 55.46 44 SER B N 1
ATOM 3223 C CA . SER C 3 30 ? 2.370 3.280 -45.280 1.00 56.97 44 SER B CA 1
ATOM 3224 C C . SER C 3 30 ? 3.550 3.584 -44.382 1.00 57.64 44 SER B C 1
ATOM 3225 O O . SER C 3 30 ? 4.579 2.918 -44.483 1.00 57.94 44 SER B O 1
ATOM 3228 N N . LEU C 3 31 ? 3.419 4.614 -43.544 1.00 58.09 45 LEU B N 1
ATOM 3229 C CA . LEU C 3 31 ? 4.439 4.938 -42.544 1.00 58.88 45 LEU B CA 1
ATOM 3230 C C . LEU C 3 31 ? 4.285 3.955 -41.391 1.00 59.23 45 LEU B C 1
ATOM 3231 O O . LEU C 3 31 ? 3.215 3.855 -40.794 1.00 59.14 45 LEU B O 1
ATOM 3236 N N . PRO C 3 32 ? 5.355 3.217 -41.074 1.00 59.85 46 PRO B N 1
ATOM 3237 C CA . PRO C 3 32 ? 5.219 2.157 -40.073 1.00 59.85 46 PRO B CA 1
ATOM 3238 C C . PRO C 3 32 ? 4.990 2.684 -38.651 1.00 59.71 46 PRO B C 1
ATOM 3239 O O . PRO C 3 32 ? 4.396 1.987 -37.837 1.00 59.69 46 PRO B O 1
ATOM 3243 N N . GLU C 3 33 ? 5.435 3.907 -38.368 1.00 59.48 47 GLU B N 1
ATOM 3244 C CA . GLU C 3 33 ? 5.270 4.492 -37.039 1.00 59.38 47 GLU B CA 1
ATOM 3245 C C . GLU C 3 33 ? 3.815 4.881 -36.719 1.00 58.74 47 GLU B C 1
ATOM 3246 O O . GLU C 3 33 ? 3.489 5.178 -35.565 1.00 58.89 47 GLU B O 1
ATOM 3252 N N . LEU C 3 34 ? 2.949 4.860 -37.739 1.00 57.42 48 LEU B N 1
ATOM 3253 C CA . LEU C 3 34 ? 1.524 5.196 -37.596 1.00 55.48 48 LEU B CA 1
ATOM 3254 C C . LEU C 3 34 ? 0.641 3.960 -37.513 1.00 55.57 48 LEU B C 1
ATOM 3255 O O . LEU C 3 34 ? -0.571 4.059 -37.247 1.00 55.27 48 LEU B O 1
ATOM 3260 N N . GLN C 3 35 ? 1.232 2.793 -37.730 1.00 55.12 49 GLN B N 1
ATOM 3261 C CA . GLN C 3 35 ? 0.411 1.617 -37.966 1.00 55.16 49 GLN B CA 1
ATOM 3262 C C . GLN C 3 35 ? -0.196 1.104 -36.677 1.00 54.41 49 GLN B C 1
ATOM 3263 O O . GLN C 3 35 ? -1.260 0.488 -36.685 1.00 54.64 49 GLN B O 1
ATOM 3269 N N . GLN C 3 36 ? 0.444 1.436 -35.565 1.00 53.46 50 GLN B N 1
ATOM 3270 C CA . GLN C 3 36 ? -0.045 1.009 -34.274 1.00 53.06 50 GLN B CA 1
ATOM 3271 C C . GLN C 3 36 ? -0.656 2.150 -33.441 1.00 51.17 50 GLN B C 1
ATOM 3272 O O . GLN C 3 36 ? -0.807 1.999 -32.218 1.00 51.92 50 GLN B O 1
ATOM 3278 N N . ASN C 3 37 ? -0.983 3.271 -34.097 1.00 48.21 51 ASN B N 1
ATOM 3279 C CA . ASN C 3 37 ? -1.533 4.481 -33.443 1.00 45.98 51 ASN B CA 1
ATOM 3280 C C . ASN C 3 37 ? -3.038 4.503 -33.650 1.00 44.58 51 ASN B C 1
ATOM 3281 O O . ASN C 3 37 ? -3.496 4.728 -34.760 1.00 43.73 51 ASN B O 1
ATOM 3286 N N . PRO C 3 38 ? -3.816 4.243 -32.588 1.00 43.36 52 PRO B N 1
ATOM 3287 C CA . PRO C 3 38 ? -5.253 4.049 -32.822 1.00 42.18 52 PRO B CA 1
ATOM 3288 C C . PRO C 3 38 ? -6.001 5.337 -33.143 1.00 41.16 52 PRO B C 1
ATOM 3289 O O . PRO C 3 38 ? -7.192 5.278 -33.358 1.00 40.87 52 PRO B O 1
ATOM 3293 N N . LEU C 3 39 ? -5.318 6.478 -33.154 1.00 40.39 53 LEU B N 1
ATOM 3294 C CA . LEU C 3 39 ? -5.966 7.784 -33.365 1.00 39.88 53 LEU B CA 1
ATOM 3295 C C . LEU C 3 39 ? -5.784 8.337 -34.770 1.00 39.12 53 LEU B C 1
ATOM 3296 O O . LEU C 3 39 ? -6.387 9.355 -35.128 1.00 36.54 53 LEU B O 1
ATOM 3301 N N . VAL C 3 40 ? -4.964 7.656 -35.566 1.00 38.23 54 VAL B N 1
ATOM 3302 C CA . VAL C 3 40 ? -4.742 8.055 -36.945 1.00 37.86 54 VAL B CA 1
ATOM 3303 C C . VAL C 3 40 ? -6.075 8.222 -37.688 1.00 37.40 54 VAL B C 1
ATOM 3304 O O . VAL C 3 40 ? -6.303 9.247 -38.313 1.00 36.19 54 VAL B O 1
ATOM 3308 N N . GLN C 3 41 ? -6.970 7.245 -37.596 1.00 38.05 55 GLN B N 1
ATOM 3309 C CA . GLN C 3 41 ? -8.242 7.330 -38.340 1.00 39.30 55 GLN B CA 1
ATOM 3310 C C . GLN C 3 41 ? -9.134 8.515 -37.904 1.00 37.78 55 GLN B C 1
ATOM 3311 O O . GLN C 3 41 ? -9.905 9.055 -38.724 1.00 37.60 55 GLN B O 1
ATOM 3317 N N . ARG C 3 42 ? -9.025 8.915 -36.632 1.00 35.84 56 ARG B N 1
ATOM 3318 C CA . ARG C 3 42 ? -9.718 10.135 -36.134 1.00 35.18 56 ARG B CA 1
ATOM 3319 C C . ARG C 3 42 ? -9.089 11.391 -36.705 1.00 33.87 56 ARG B C 1
ATOM 3320 O O . ARG C 3 42 ? -9.809 12.276 -37.146 1.00 33.95 56 ARG B O 1
ATOM 3328 N N . VAL C 3 43 ? -7.756 11.475 -36.694 1.00 32.51 57 VAL B N 1
ATOM 3329 C CA . VAL C 3 43 ? -7.055 12.669 -37.200 1.00 32.23 57 VAL B CA 1
ATOM 3330 C C . VAL C 3 43 ? -7.326 12.866 -38.697 1.00 32.52 57 VAL B C 1
ATOM 3331 O O . VAL C 3 43 ? -7.613 14.003 -39.147 1.00 31.26 57 VAL B O 1
ATOM 3335 N N . ILE C 3 44 ? -7.272 11.766 -39.457 1.00 31.58 58 ILE B N 1
ATOM 3336 C CA . ILE C 3 44 ? -7.589 11.837 -40.897 1.00 33.35 58 ILE B CA 1
ATOM 3337 C C . ILE C 3 44 ? -9.010 12.371 -41.080 1.00 33.36 58 ILE B C 1
ATOM 3338 O O . ILE C 3 44 ? -9.249 13.284 -41.888 1.00 34.60 58 ILE B O 1
ATOM 3343 N N . ASP C 3 45 ? -9.953 11.819 -40.337 1.00 33.36 59 ASP B N 1
ATOM 3344 C CA . ASP C 3 45 ? -11.351 12.195 -40.531 1.00 34.77 59 ASP B CA 1
ATOM 3345 C C . ASP C 3 45 ? -11.609 13.664 -40.231 1.00 34.33 59 ASP B C 1
ATOM 3346 O O . ASP C 3 45 ? -12.485 14.311 -40.864 1.00 34.66 59 ASP B O 1
ATOM 3351 N N . ILE C 3 46 ? -10.868 14.169 -39.247 1.00 32.60 60 ILE B N 1
ATOM 3352 C CA . ILE C 3 46 ? -10.960 15.571 -38.863 1.00 31.96 60 ILE B CA 1
ATOM 3353 C C . ILE C 3 46 ? -10.344 16.463 -39.932 1.00 32.79 60 ILE B C 1
ATOM 3354 O O . ILE C 3 46 ? -10.895 17.532 -40.230 1.00 33.18 60 ILE B O 1
ATOM 3359 N N . PHE C 3 47 ? -9.199 16.049 -40.481 1.00 32.04 61 PHE B N 1
ATOM 3360 C CA . PHE C 3 47 ? -8.555 16.829 -41.537 1.00 33.20 61 PHE B CA 1
ATOM 3361 C C . PHE C 3 47 ? -9.430 16.826 -42.785 1.00 33.66 61 PHE B C 1
ATOM 3362 O O . PHE C 3 47 ? -9.475 17.823 -43.513 1.00 34.84 61 PHE B O 1
ATOM 3370 N N . ASP C 3 48 ? -10.072 15.684 -43.051 1.00 33.99 62 ASP B N 1
ATOM 3371 C CA . ASP C 3 48 ? -10.979 15.484 -44.203 1.00 35.20 62 ASP B CA 1
ATOM 3372 C C . ASP C 3 48 ? -12.303 16.289 -44.065 1.00 36.21 62 ASP B C 1
ATOM 3373 O O . ASP C 3 48 ? -13.401 15.730 -43.883 1.00 35.73 62 ASP B O 1
ATOM 3378 N N . THR C 3 49 ? -12.170 17.603 -44.174 1.00 36.96 63 THR B N 1
ATOM 3379 C CA . THR C 3 49 ? -13.302 18.532 -44.081 1.00 40.41 63 THR B CA 1
ATOM 3380 C C . THR C 3 49 ? -14.481 18.281 -45.043 1.00 40.35 63 THR B C 1
ATOM 3381 O O . THR C 3 49 ? -15.627 18.567 -44.704 1.00 41.28 63 THR B O 1
ATOM 3385 N N . ASP C 3 50 ? -14.226 17.787 -46.248 1.00 40.86 64 ASP B N 1
ATOM 3386 C CA . ASP C 3 50 ? -15.351 17.550 -47.175 1.00 41.07 64 ASP B CA 1
ATOM 3387 C C . ASP C 3 50 ? -15.908 16.121 -47.074 1.00 41.04 64 ASP B C 1
ATOM 3388 O O . ASP C 3 50 ? -16.798 15.739 -47.839 1.00 42.00 64 ASP B O 1
ATOM 3393 N N . GLY C 3 51 ? -15.410 15.322 -46.143 1.00 38.98 65 GLY B N 1
ATOM 3394 C CA . GLY C 3 51 ? -15.957 13.977 -45.997 1.00 38.04 65 GLY B CA 1
ATOM 3395 C C . GLY C 3 51 ? -15.790 13.048 -47.201 1.00 37.77 65 GLY B C 1
ATOM 3396 O O . GLY C 3 51 ? -16.518 12.084 -47.348 1.00 37.05 65 GLY B O 1
ATOM 3397 N N . ASN C 3 52 ? -14.832 13.308 -48.082 1.00 37.66 66 ASN B N 1
ATOM 3398 C CA . ASN C 3 52 ? -14.661 12.356 -49.211 1.00 38.20 66 ASN B CA 1
ATOM 3399 C C . ASN C 3 52 ? -13.747 11.164 -48.894 1.00 38.51 66 ASN B C 1
ATOM 3400 O O . ASN C 3 52 ? -13.653 10.228 -49.684 1.00 39.48 66 ASN B O 1
ATOM 3405 N N . GLY C 3 53 ? -13.105 11.177 -47.726 1.00 38.47 67 GLY B N 1
ATOM 3406 C CA . GLY C 3 53 ? -12.307 10.026 -47.263 1.00 37.82 67 GLY B CA 1
ATOM 3407 C C . GLY C 3 53 ? -10.816 10.230 -47.457 1.00 38.03 67 GLY B C 1
ATOM 3408 O O . GLY C 3 53 ? -9.991 9.414 -47.025 1.00 38.83 67 GLY B O 1
ATOM 3409 N N . GLU C 3 54 ? -10.462 11.301 -48.164 1.00 37.64 68 GLU B N 1
ATOM 3410 C CA . GLU C 3 54 ? -9.074 11.599 -48.444 1.00 38.28 68 GLU B CA 1
ATOM 3411 C C . GLU C 3 54 ? -8.757 13.020 -48.022 1.00 36.15 68 GLU B C 1
ATOM 3412 O O . GLU C 3 54 ? -9.650 13.875 -47.949 1.00 35.01 68 GLU B O 1
ATOM 3418 N N . VAL C 3 55 ? -7.471 13.260 -47.793 1.00 35.14 69 VAL B N 1
ATOM 3419 C CA . VAL C 3 55 ? -6.959 14.603 -47.379 1.00 35.30 69 VAL B CA 1
ATOM 3420 C C . VAL C 3 55 ? -6.294 15.322 -48.540 1.00 35.34 69 VAL B C 1
ATOM 3421 O O . VAL C 3 55 ? -5.231 14.923 -48.990 1.00 36.38 69 VAL B O 1
ATOM 3425 N N . ASP C 3 56 ? -6.928 16.367 -49.041 1.00 36.37 70 ASP B N 1
ATOM 3426 C CA . ASP C 3 56 ? -6.324 17.171 -50.110 1.00 37.53 70 ASP B CA 1
ATOM 3427 C C . ASP C 3 56 ? -5.335 18.170 -49.478 1.00 37.99 70 ASP B C 1
ATOM 3428 O O . ASP C 3 56 ? -5.185 18.176 -48.264 1.00 37.22 70 ASP B O 1
ATOM 3433 N N . PHE C 3 57 ? -4.675 19.008 -50.294 1.00 38.76 71 PHE B N 1
ATOM 3434 C CA . PHE C 3 57 ? -3.525 19.783 -49.802 1.00 38.79 71 PHE B CA 1
ATOM 3435 C C . PHE C 3 57 ? -3.985 20.895 -48.881 1.00 39.19 71 PHE B C 1
ATOM 3436 O O . PHE C 3 57 ? -3.367 21.136 -47.843 1.00 37.91 71 PHE B O 1
ATOM 3444 N N . LYS C 3 58 ? -5.092 21.530 -49.247 1.00 39.18 72 LYS B N 1
ATOM 3445 C CA . LYS C 3 58 ? -5.662 22.589 -48.437 1.00 40.88 72 LYS B CA 1
ATOM 3446 C C . LYS C 3 58 ? -6.086 22.038 -47.075 1.00 39.78 72 LYS B C 1
ATOM 3447 O O . LYS C 3 58 ? -5.856 22.664 -46.052 1.00 39.94 72 LYS B O 1
ATOM 3453 N N . GLU C 3 59 ? -6.721 20.871 -47.095 1.00 39.25 73 GLU B N 1
ATOM 3454 C CA . GLU C 3 59 ? -7.126 20.147 -45.888 1.00 38.26 73 GLU B CA 1
ATOM 3455 C C . GLU C 3 59 ? -5.917 19.845 -44.992 1.00 39.13 73 GLU B C 1
ATOM 3456 O O . GLU C 3 59 ? -5.990 20.030 -43.755 1.00 39.11 73 GLU B O 1
ATOM 3462 N N . PHE C 3 60 ? -4.838 19.370 -45.623 1.00 39.31 74 PHE B N 1
ATOM 3463 C CA . PHE C 3 60 ? -3.561 19.082 -44.987 1.00 39.80 74 PHE B CA 1
ATOM 3464 C C . PHE C 3 60 ? -2.947 20.311 -44.326 1.00 40.91 74 PHE B C 1
ATOM 3465 O O . PHE C 3 60 ? -2.580 20.259 -43.137 1.00 41.50 74 PHE B O 1
ATOM 3473 N N . ILE C 3 61 ? -2.830 21.413 -45.064 1.00 41.07 75 ILE B N 1
ATOM 3474 C CA . ILE C 3 61 ? -2.350 22.663 -44.492 1.00 41.64 75 ILE B CA 1
ATOM 3475 C C . ILE C 3 61 ? -3.148 23.056 -43.263 1.00 42.53 75 ILE B C 1
ATOM 3476 O O . ILE C 3 61 ? -2.571 23.227 -42.190 1.00 41.58 75 ILE B O 1
ATOM 3481 N N . GLU C 3 62 ? -4.462 23.217 -43.430 1.00 43.31 76 GLU B N 1
ATOM 3482 C CA . GLU C 3 62 ? -5.294 23.778 -42.371 1.00 44.69 76 GLU B CA 1
ATOM 3483 C C . GLU C 3 62 ? -5.326 22.854 -41.146 1.00 44.93 76 GLU B C 1
ATOM 3484 O O . GLU C 3 62 ? -5.485 23.321 -40.025 1.00 44.63 76 GLU B O 1
ATOM 3490 N N . GLY C 3 63 ? -5.176 21.554 -41.371 1.00 44.37 77 GLY B N 1
ATOM 3491 C CA . GLY C 3 63 ? -5.151 20.596 -40.282 1.00 45.00 77 GLY B CA 1
ATOM 3492 C C . GLY C 3 63 ? -3.879 20.782 -39.472 1.00 46.01 77 GLY B C 1
ATOM 3493 O O . GLY C 3 63 ? -3.934 20.902 -38.255 1.00 46.09 77 GLY B O 1
ATOM 3494 N N . VAL C 3 64 ? -2.745 20.880 -40.166 1.00 46.77 78 VAL B N 1
ATOM 3495 C CA . VAL C 3 64 ? -1.436 20.936 -39.527 1.00 48.02 78 VAL B CA 1
ATOM 3496 C C . VAL C 3 64 ? -1.237 22.239 -38.777 1.00 48.89 78 VAL B C 1
ATOM 3497 O O . VAL C 3 64 ? -0.564 22.266 -37.738 1.00 49.11 78 VAL B O 1
ATOM 3501 N N . SER C 3 65 ? -1.852 23.306 -39.274 1.00 49.88 79 SER B N 1
ATOM 3502 C CA . SER C 3 65 ? -1.724 24.614 -38.642 1.00 51.34 79 SER B CA 1
ATOM 3503 C C . SER C 3 65 ? -2.514 24.709 -37.321 1.00 51.91 79 SER B C 1
ATOM 3504 O O . SER C 3 65 ? -2.442 25.705 -36.617 1.00 52.42 79 SER B O 1
ATOM 3507 N N . GLN C 3 66 ? -3.268 23.673 -36.979 1.00 52.64 80 GLN B N 1
ATOM 3508 C CA . GLN C 3 66 ? -3.904 23.622 -35.661 1.00 53.47 80 GLN B CA 1
ATOM 3509 C C . GLN C 3 66 ? -2.875 23.323 -34.553 1.00 54.07 80 GLN B C 1
ATOM 3510 O O . GLN C 3 66 ? -3.147 23.530 -33.377 1.00 54.76 80 GLN B O 1
ATOM 3516 N N . PHE C 3 67 ? -1.694 22.858 -34.934 1.00 54.57 81 PHE B N 1
ATOM 3517 C CA . PHE C 3 67 ? -0.688 22.446 -33.967 1.00 55.60 81 PHE B CA 1
ATOM 3518 C C . PHE C 3 67 ? 0.525 23.378 -33.874 1.00 56.77 81 PHE B C 1
ATOM 3519 O O . PHE C 3 67 ? 1.599 22.968 -33.439 1.00 56.87 81 PHE B O 1
ATOM 3527 N N . SER C 3 68 ? 0.340 24.635 -34.263 1.00 58.28 82 SER B N 1
ATOM 3528 C CA . SER C 3 68 ? 1.408 25.639 -34.183 1.00 60.52 82 SER B CA 1
ATOM 3529 C C . SER C 3 68 ? 1.671 26.123 -32.738 1.00 61.86 82 SER B C 1
ATOM 3530 O O . SER C 3 68 ? 0.822 25.960 -31.856 1.00 61.46 82 SER B O 1
ATOM 3533 N N . VAL C 3 69 ? 2.848 26.717 -32.506 1.00 63.49 83 VAL B N 1
ATOM 3534 C CA . VAL C 3 69 ? 3.212 27.190 -31.155 1.00 64.99 83 VAL B CA 1
ATOM 3535 C C . VAL C 3 69 ? 2.377 28.398 -30.755 1.00 65.70 83 VAL B C 1
ATOM 3536 O O . VAL C 3 69 ? 2.105 28.602 -29.567 1.00 66.13 83 VAL B O 1
ATOM 3540 N N . LYS C 3 70 ? 1.988 29.190 -31.758 1.00 66.57 84 LYS B N 1
ATOM 3541 C CA . LYS C 3 70 ? 1.207 30.411 -31.572 1.00 67.43 84 LYS B CA 1
ATOM 3542 C C . LYS C 3 70 ? -0.195 30.084 -31.094 1.00 67.33 84 LYS B C 1
ATOM 3543 O O . LYS C 3 70 ? -0.775 30.865 -30.341 1.00 68.03 84 LYS B O 1
ATOM 3549 N N . GLY C 3 71 ? -0.728 28.932 -31.513 1.00 66.85 85 GLY B N 1
ATOM 3550 C CA . GLY C 3 71 ? -2.094 28.523 -31.154 1.00 65.93 85 GLY B CA 1
ATOM 3551 C C . GLY C 3 71 ? -2.413 28.628 -29.671 1.00 65.31 85 GLY B C 1
ATOM 3552 O O . GLY C 3 71 ? -1.687 28.083 -28.830 1.00 65.56 85 GLY B O 1
ATOM 3553 N N . ASP C 3 72 ? -3.499 29.322 -29.329 1.00 64.30 86 ASP B N 1
ATOM 3554 C CA . ASP C 3 72 ? -3.846 29.464 -27.918 1.00 63.29 86 ASP B CA 1
ATOM 3555 C C . ASP C 3 72 ? -4.564 28.241 -27.364 1.00 62.04 86 ASP B C 1
ATOM 3556 O O . ASP C 3 72 ? -4.848 27.278 -28.099 1.00 61.86 86 ASP B O 1
ATOM 3561 N N . LYS C 3 73 ? -4.829 28.283 -26.063 1.00 60.28 87 LYS B N 1
ATOM 3562 C CA . LYS C 3 73 ? -5.384 27.161 -25.328 1.00 58.44 87 LYS B CA 1
ATOM 3563 C C . LYS C 3 73 ? -6.716 26.701 -25.912 1.00 57.07 87 LYS B C 1
ATOM 3564 O O . LYS C 3 73 ? -6.933 25.499 -26.117 1.00 56.55 87 LYS B O 1
ATOM 3570 N N . GLU C 3 74 ? -7.591 27.664 -26.188 1.00 55.14 88 GLU B N 1
ATOM 3571 C CA . GLU C 3 74 ? -8.933 27.367 -26.652 1.00 53.34 88 GLU B CA 1
ATOM 3572 C C . GLU C 3 74 ? -8.912 26.589 -27.968 1.00 51.72 88 GLU B C 1
ATOM 3573 O O . GLU C 3 74 ? -9.704 25.669 -28.152 1.00 50.57 88 GLU B O 1
ATOM 3579 N N . GLN C 3 75 ? -7.999 26.968 -28.860 1.00 50.19 89 GLN B N 1
ATOM 3580 C CA . GLN C 3 75 ? -7.845 26.326 -30.161 1.00 49.55 89 GLN B CA 1
ATOM 3581 C C . GLN C 3 75 ? -7.420 24.851 -30.060 1.00 48.03 89 GLN B C 1
ATOM 3582 O O . GLN C 3 75 ? -7.831 24.013 -30.879 1.00 48.36 89 GLN B O 1
ATOM 3588 N N . LYS C 3 76 ? -6.563 24.549 -29.093 1.00 46.24 90 LYS B N 1
ATOM 3589 C CA . LYS C 3 76 ? -6.115 23.176 -28.882 1.00 44.82 90 LYS B CA 1
ATOM 3590 C C . LYS C 3 76 ? -7.198 22.350 -28.254 1.00 42.33 90 LYS B C 1
ATOM 3591 O O . LYS C 3 76 ? -7.359 21.176 -28.597 1.00 41.33 90 LYS B O 1
ATOM 3597 N N . LEU C 3 77 ? -7.915 22.953 -27.310 1.00 39.45 91 LEU B N 1
ATOM 3598 C CA . LEU C 3 77 ? -9.076 22.293 -26.745 1.00 38.85 91 LEU B CA 1
ATOM 3599 C C . LEU C 3 77 ? -10.132 21.967 -27.812 1.00 37.15 91 LEU B C 1
ATOM 3600 O O . LEU C 3 77 ? -10.811 20.939 -27.716 1.00 36.18 91 LEU B O 1
ATOM 3605 N N . ARG C 3 78 ? -10.236 22.826 -28.839 1.00 36.36 92 ARG B N 1
ATOM 3606 C CA . ARG C 3 78 ? -11.180 22.601 -29.938 1.00 36.02 92 ARG B CA 1
ATOM 3607 C C . ARG C 3 78 ? -10.794 21.363 -30.715 1.00 35.10 92 ARG B C 1
ATOM 3608 O O . ARG C 3 78 ? -11.649 20.555 -31.028 1.00 34.31 92 ARG B O 1
ATOM 3616 N N . PHE C 3 79 ? -9.497 21.225 -30.994 1.00 33.80 93 PHE B N 1
ATOM 3617 C CA . PHE C 3 79 ? -9.022 20.079 -31.727 1.00 33.62 93 PHE B CA 1
ATOM 3618 C C . PHE C 3 79 ? -9.288 18.844 -30.900 1.00 32.89 93 PHE B C 1
ATOM 3619 O O . PHE C 3 79 ? -9.812 17.866 -31.404 1.00 32.29 93 PHE B O 1
ATOM 3627 N N . ALA C 3 80 ? -8.970 18.895 -29.616 1.00 31.75 94 ALA B N 1
ATOM 3628 C CA . ALA C 3 80 ? -9.258 17.727 -28.767 1.00 30.54 94 ALA B CA 1
ATOM 3629 C C . ALA C 3 80 ? -10.766 17.384 -28.774 1.00 29.88 94 ALA B C 1
ATOM 3630 O O . ALA C 3 80 ? -11.142 16.218 -28.806 1.00 29.95 94 ALA B O 1
ATOM 3632 N N . PHE C 3 81 ? -11.636 18.381 -28.745 1.00 28.94 95 PHE B N 1
ATOM 3633 C CA . PHE C 3 81 ? -13.092 18.109 -28.806 1.00 28.40 95 PHE B CA 1
ATOM 3634 C C . PHE C 3 81 ? -13.492 17.348 -30.100 1.00 27.87 95 PHE B C 1
ATOM 3635 O O . PHE C 3 81 ? -14.317 16.403 -30.073 1.00 27.71 95 PHE B O 1
ATOM 3643 N N . ARG C 3 82 ? -12.903 17.769 -31.224 1.00 29.26 96 ARG B N 1
ATOM 3644 C CA . ARG C 3 82 ? -13.124 17.170 -32.546 1.00 30.39 96 ARG B CA 1
ATOM 3645 C C . ARG C 3 82 ? -12.757 15.703 -32.607 1.00 30.02 96 ARG B C 1
ATOM 3646 O O . ARG C 3 82 ? -13.355 14.906 -33.351 1.00 29.64 96 ARG B O 1
ATOM 3654 N N . ILE C 3 83 ? -11.765 15.335 -31.823 1.00 29.95 97 ILE B N 1
ATOM 3655 C CA . ILE C 3 83 ? -11.448 13.939 -31.683 1.00 29.46 97 ILE B CA 1
ATOM 3656 C C . ILE C 3 83 ? -12.674 13.144 -31.254 1.00 28.20 97 ILE B C 1
ATOM 3657 O O . ILE C 3 83 ? -12.926 12.095 -31.798 1.00 28.06 97 ILE B O 1
ATOM 3662 N N . TYR C 3 84 ? -13.434 13.641 -30.290 1.00 27.54 98 TYR B N 1
ATOM 3663 C CA . TYR C 3 84 ? -14.572 12.882 -29.758 1.00 28.40 98 TYR B CA 1
ATOM 3664 C C . TYR C 3 84 ? -15.854 13.076 -30.557 1.00 29.69 98 TYR B C 1
ATOM 3665 O O . TYR C 3 84 ? -16.725 12.213 -30.564 1.00 29.38 98 TYR B O 1
ATOM 3674 N N . ASP C 3 85 ? -15.986 14.226 -31.210 1.00 29.23 99 ASP B N 1
ATOM 3675 C CA . ASP C 3 85 ? -17.238 14.560 -31.893 1.00 30.14 99 ASP B CA 1
ATOM 3676 C C . ASP C 3 85 ? -17.246 13.962 -33.294 1.00 30.45 99 ASP B C 1
ATOM 3677 O O . ASP C 3 85 ? -17.046 14.694 -34.275 1.00 30.59 99 ASP B O 1
ATOM 3682 N N . MET C 3 86 ? -17.459 12.652 -33.400 1.00 30.92 100 MET B N 1
ATOM 3683 C CA . MET C 3 86 ? -17.278 11.980 -34.695 1.00 32.17 100 MET B CA 1
ATOM 3684 C C . MET C 3 86 ? -18.107 12.611 -35.808 1.00 32.76 100 MET B C 1
ATOM 3685 O O . MET C 3 86 ? -17.612 12.750 -36.896 1.00 33.06 100 MET B O 1
ATOM 3690 N N . ASP C 3 87 ? -19.347 13.009 -35.531 1.00 33.96 101 ASP B N 1
ATOM 3691 C CA . ASP C 3 87 ? -20.215 13.508 -36.633 1.00 34.93 101 ASP B CA 1
ATOM 3692 C C . ASP C 3 87 ? -20.088 15.001 -36.885 1.00 34.42 101 ASP B C 1
ATOM 3693 O O . ASP C 3 87 ? -20.762 15.543 -37.783 1.00 34.77 101 ASP B O 1
ATOM 3698 N N . LYS C 3 88 ? -19.251 15.674 -36.098 1.00 33.31 102 LYS B N 1
ATOM 3699 C CA . LYS C 3 88 ? -18.928 17.084 -36.334 1.00 33.09 102 LYS B CA 1
ATOM 3700 C C . LYS C 3 88 ? -20.105 18.061 -36.111 1.00 34.05 102 LYS B C 1
ATOM 3701 O O . LYS C 3 88 ? -20.094 19.176 -36.655 1.00 33.96 102 LYS B O 1
ATOM 3707 N N . ASP C 3 89 ? -21.095 17.678 -35.314 1.00 33.25 103 ASP B N 1
ATOM 3708 C CA . ASP C 3 89 ? -22.261 18.564 -35.086 1.00 33.59 103 ASP B CA 1
ATOM 3709 C C . ASP C 3 89 ? -22.139 19.515 -33.909 1.00 32.93 103 ASP B C 1
ATOM 3710 O O . ASP C 3 89 ? -23.075 20.246 -33.608 1.00 33.88 103 ASP B O 1
ATOM 3715 N N . GLY C 3 90 ? -21.000 19.480 -33.222 1.00 32.12 104 GLY B N 1
ATOM 3716 C CA . GLY C 3 90 ? -20.775 20.331 -32.074 1.00 30.76 104 GLY B CA 1
ATOM 3717 C C . GLY C 3 90 ? -21.088 19.710 -30.709 1.00 29.72 104 GLY B C 1
ATOM 3718 O O . GLY C 3 90 ? -20.935 20.386 -29.701 1.00 29.05 104 GLY B O 1
ATOM 3719 N N . TYR C 3 91 ? -21.599 18.470 -30.671 1.00 28.72 105 TYR B N 1
ATOM 3720 C CA . TYR C 3 91 ? -22.021 17.857 -29.398 1.00 29.12 105 TYR B CA 1
ATOM 3721 C C . TYR C 3 91 ? -21.492 16.446 -29.338 1.00 29.98 105 TYR B C 1
ATOM 3722 O O . TYR C 3 91 ? -21.608 15.734 -30.300 1.00 28.68 105 TYR B O 1
ATOM 3731 N N . ILE C 3 92 ? -20.885 16.066 -28.221 1.00 29.05 106 ILE B N 1
ATOM 3732 C CA . ILE C 3 92 ? -20.361 14.719 -28.088 1.00 27.43 106 ILE B CA 1
ATOM 3733 C C . ILE C 3 92 ? -21.493 13.907 -27.497 1.00 27.98 106 ILE B C 1
ATOM 3734 O O . ILE C 3 92 ? -21.998 14.228 -26.403 1.00 27.01 106 ILE B O 1
ATOM 3739 N N . SER C 3 93 ? -21.963 12.918 -28.251 1.00 28.50 107 SER B N 1
ATOM 3740 C CA . SER C 3 93 ? -23.050 12.095 -27.794 1.00 28.77 107 SER B CA 1
ATOM 3741 C C . SER C 3 93 ? -22.491 10.860 -27.067 1.00 29.10 107 SER B C 1
ATOM 3742 O O . SER C 3 93 ? -21.296 10.528 -27.164 1.00 28.40 107 SER B O 1
ATOM 3745 N N . ASN C 3 94 ? -23.352 10.188 -26.322 1.00 30.15 108 ASN B N 1
ATOM 3746 C CA . ASN C 3 94 ? -22.995 8.938 -25.657 1.00 29.89 108 ASN B CA 1
ATOM 3747 C C . ASN C 3 94 ? -22.355 7.892 -26.612 1.00 30.46 108 ASN B C 1
ATOM 3748 O O . ASN C 3 94 ? -21.269 7.357 -26.331 1.00 31.02 108 ASN B O 1
ATOM 3753 N N . GLY C 3 95 ? -23.004 7.612 -27.750 1.00 29.35 109 GLY B N 1
ATOM 3754 C CA . GLY C 3 95 ? -22.434 6.724 -28.772 1.00 29.35 109 GLY B CA 1
ATOM 3755 C C . GLY C 3 95 ? -21.065 7.144 -29.286 1.00 30.42 109 GLY B C 1
ATOM 3756 O O . GLY C 3 95 ? -20.182 6.301 -29.447 1.00 31.09 109 GLY B O 1
ATOM 3757 N N . GLU C 3 96 ? -20.858 8.438 -29.538 1.00 29.22 110 GLU B N 1
ATOM 3758 C CA . GLU C 3 96 ? -19.564 8.899 -30.043 1.00 29.78 110 GLU B CA 1
ATOM 3759 C C . GLU C 3 96 ? -18.462 8.667 -29.027 1.00 29.63 110 GLU B C 1
ATOM 3760 O O . GLU C 3 96 ? -17.358 8.187 -29.362 1.00 29.30 110 GLU B O 1
ATOM 3766 N N . LEU C 3 97 ? -18.754 9.062 -27.797 1.00 29.82 111 LEU B N 1
ATOM 3767 C CA . LEU C 3 97 ? -17.784 8.998 -26.722 1.00 30.08 111 LEU B CA 1
ATOM 3768 C C . LEU C 3 97 ? -17.401 7.511 -26.470 1.00 30.35 111 LEU B C 1
ATOM 3769 O O . LEU C 3 97 ? -16.225 7.173 -26.346 1.00 30.84 111 LEU B O 1
ATOM 3774 N N . PHE C 3 98 ? -18.388 6.636 -26.436 1.00 31.32 112 PHE B N 1
ATOM 3775 C CA . PHE C 3 98 ? -18.132 5.191 -26.409 1.00 32.00 112 PHE B CA 1
ATOM 3776 C C . PHE C 3 98 ? -17.214 4.712 -27.547 1.00 32.58 112 PHE B C 1
ATOM 3777 O O . PHE C 3 98 ? -16.196 4.065 -27.290 1.00 30.64 112 PHE B O 1
ATOM 3785 N N . GLN C 3 99 ? -17.554 5.042 -28.800 1.00 33.16 113 GLN B N 1
ATOM 3786 C CA . GLN C 3 99 ? -16.779 4.548 -29.946 1.00 34.26 113 GLN B CA 1
ATOM 3787 C C . GLN C 3 99 ? -15.348 5.040 -29.993 1.00 33.77 113 GLN B C 1
ATOM 3788 O O . GLN C 3 99 ? -14.417 4.263 -30.321 1.00 34.00 113 GLN B O 1
ATOM 3794 N N . VAL C 3 100 ? -15.145 6.300 -29.645 1.00 32.07 114 VAL B N 1
ATOM 3795 C CA . VAL C 3 100 ? -13.814 6.833 -29.654 1.00 31.61 114 VAL B CA 1
ATOM 3796 C C . VAL C 3 100 ? -12.984 6.204 -28.507 1.00 32.36 114 VAL B C 1
ATOM 3797 O O . VAL C 3 100 ? -11.814 5.839 -28.692 1.00 31.76 114 VAL B O 1
ATOM 3801 N N . LEU C 3 101 ? -13.562 6.113 -27.316 1.00 32.35 115 LEU B N 1
ATOM 3802 C CA . LEU C 3 101 ? -12.846 5.433 -26.237 1.00 33.88 115 LEU B CA 1
ATOM 3803 C C . LEU C 3 101 ? -12.498 3.980 -26.627 1.00 34.40 115 LEU B C 1
ATOM 3804 O O . LEU C 3 101 ? -11.350 3.552 -26.426 1.00 35.09 115 LEU B O 1
ATOM 3809 N N . LYS C 3 102 ? -13.457 3.269 -27.235 1.00 35.05 116 LYS B N 1
ATOM 3810 C CA . LYS C 3 102 ? -13.261 1.887 -27.697 1.00 36.15 116 LYS B CA 1
ATOM 3811 C C . LYS C 3 102 ? -12.027 1.746 -28.584 1.00 37.31 116 LYS B C 1
ATOM 3812 O O . LYS C 3 102 ? -11.270 0.778 -28.444 1.00 37.34 116 LYS B O 1
ATOM 3818 N N . MET C 3 103 ? -11.771 2.734 -29.448 1.00 37.33 117 MET B N 1
ATOM 3819 C CA . MET C 3 103 ? -10.568 2.723 -30.300 1.00 38.38 117 MET B CA 1
ATOM 3820 C C . MET C 3 103 ? -9.273 2.683 -29.516 1.00 38.37 117 MET B C 1
ATOM 3821 O O . MET C 3 103 ? -8.301 2.111 -29.985 1.00 39.44 117 MET B O 1
ATOM 3826 N N . MET C 3 104 ? -9.254 3.346 -28.366 1.00 37.58 118 MET B N 1
ATOM 3827 C CA . MET C 3 104 ? -8.063 3.500 -27.541 1.00 38.76 118 MET B CA 1
ATOM 3828 C C . MET C 3 104 ? -7.861 2.389 -26.527 1.00 39.22 118 MET B C 1
ATOM 3829 O O . MET C 3 104 ? -6.722 2.023 -26.228 1.00 39.26 118 MET B O 1
ATOM 3834 N N . VAL C 3 105 ? -8.957 1.881 -25.978 1.00 39.02 119 VAL B N 1
ATOM 3835 C CA . VAL C 3 105 ? -8.928 0.928 -24.869 1.00 39.88 119 VAL B CA 1
ATOM 3836 C C . VAL C 3 105 ? -8.736 -0.529 -25.364 1.00 41.35 119 VAL B C 1
ATOM 3837 O O . VAL C 3 105 ? -8.200 -1.400 -24.656 1.00 39.69 119 VAL B O 1
ATOM 3841 N N . GLY C 3 106 ? -9.259 -0.778 -26.564 1.00 42.50 120 GLY B N 1
ATOM 3842 C CA . GLY C 3 106 ? -9.248 -2.098 -27.201 1.00 42.85 120 GLY B CA 1
ATOM 3843 C C . GLY C 3 106 ? -10.043 -3.076 -26.369 1.00 42.65 120 GLY B C 1
ATOM 3844 O O . GLY C 3 106 ? -11.206 -2.838 -26.007 1.00 42.85 120 GLY B O 1
ATOM 3845 N N . ASN C 3 107 ? -9.380 -4.165 -26.030 1.00 42.54 121 ASN B N 1
ATOM 3846 C CA . ASN C 3 107 ? -10.006 -5.242 -25.261 1.00 43.10 121 ASN B CA 1
ATOM 3847 C C . ASN C 3 107 ? -9.859 -5.051 -23.757 1.00 40.11 121 ASN B C 1
ATOM 3848 O O . ASN C 3 107 ? -10.368 -5.866 -23.006 1.00 40.78 121 ASN B O 1
ATOM 3853 N N . ASN C 3 108 ? -9.216 -3.973 -23.306 1.00 37.11 122 ASN B N 1
ATOM 3854 C CA . ASN C 3 108 ? -8.981 -3.786 -21.864 1.00 36.13 122 ASN B CA 1
ATOM 3855 C C . ASN C 3 108 ? -10.214 -3.540 -20.992 1.00 35.62 122 ASN B C 1
ATOM 3856 O O . ASN C 3 108 ? -10.184 -3.713 -19.755 1.00 36.07 122 ASN B O 1
ATOM 3861 N N . LEU C 3 109 ? -11.311 -3.175 -21.626 1.00 33.77 123 LEU B N 1
ATOM 3862 C CA . LEU C 3 109 ? -12.584 -3.047 -20.922 1.00 33.75 123 LEU B CA 1
ATOM 3863 C C . LEU C 3 109 ? -13.623 -3.841 -21.652 1.00 33.79 123 LEU B C 1
ATOM 3864 O O . LEU C 3 109 ? -13.647 -3.819 -22.873 1.00 33.37 123 LEU B O 1
ATOM 3869 N N . LYS C 3 110 ? -14.528 -4.448 -20.914 1.00 33.43 124 LYS B N 1
ATOM 3870 C CA . LYS C 3 110 ? -15.696 -5.054 -21.538 1.00 34.67 124 LYS B CA 1
ATOM 3871 C C . LYS C 3 110 ? -16.613 -3.922 -22.013 1.00 34.60 124 LYS B C 1
ATOM 3872 O O . LYS C 3 110 ? -16.635 -2.836 -21.423 1.00 31.06 124 LYS B O 1
ATOM 3878 N N . ASP C 3 111 ? -17.393 -4.182 -23.062 1.00 35.24 125 ASP B N 1
ATOM 3879 C CA . ASP C 3 111 ? -18.430 -3.217 -23.485 1.00 36.01 125 ASP B CA 1
ATOM 3880 C C . ASP C 3 111 ? -19.309 -2.686 -22.350 1.00 34.24 125 ASP B C 1
ATOM 3881 O O . ASP C 3 111 ? -19.535 -1.490 -22.243 1.00 35.08 125 ASP B O 1
ATOM 3886 N N . THR C 3 112 ? -19.828 -3.549 -21.503 1.00 32.92 126 THR B N 1
ATOM 3887 C CA . THR C 3 112 ? -20.696 -3.098 -20.406 1.00 32.68 126 THR B CA 1
ATOM 3888 C C . THR C 3 112 ? -19.998 -2.106 -19.447 1.00 31.61 126 THR B C 1
ATOM 3889 O O . THR C 3 112 ? -20.616 -1.137 -19.003 1.00 30.18 126 THR B O 1
ATOM 3893 N N . GLN C 3 113 ? -18.721 -2.385 -19.118 1.00 28.65 127 GLN B N 1
ATOM 3894 C CA . GLN C 3 113 ? -17.886 -1.492 -18.252 1.00 28.49 127 GLN B CA 1
ATOM 3895 C C . GLN C 3 113 ? -17.662 -0.154 -18.944 1.00 27.39 127 GLN B C 1
ATOM 3896 O O . GLN C 3 113 ? -17.810 0.904 -18.331 1.00 26.96 127 GLN B O 1
ATOM 3902 N N . LEU C 3 114 ? -17.273 -0.213 -20.212 1.00 27.15 128 LEU B N 1
ATOM 3903 C CA . LEU C 3 114 ? -17.038 1.061 -20.941 1.00 28.93 128 LEU B CA 1
ATOM 3904 C C . LEU C 3 114 ? -18.295 1.920 -21.032 1.00 28.97 128 LEU B C 1
ATOM 3905 O O . LEU C 3 114 ? -18.284 3.144 -20.819 1.00 30.89 128 LEU B O 1
ATOM 3910 N N . GLN C 3 115 ? -19.413 1.278 -21.319 1.00 30.03 129 GLN B N 1
ATOM 3911 C CA . GLN C 3 115 ? -20.687 2.008 -21.403 1.00 29.03 129 GLN B CA 1
ATOM 3912 C C . GLN C 3 115 ? -21.075 2.661 -20.068 1.00 28.51 129 GLN B C 1
ATOM 3913 O O . GLN C 3 115 ? -21.582 3.780 -20.016 1.00 26.79 129 GLN B O 1
ATOM 3919 N N . GLN C 3 116 ? -20.848 1.960 -18.966 1.00 28.32 130 GLN B N 1
ATOM 3920 C CA . GLN C 3 116 ? -21.160 2.505 -17.636 1.00 28.61 130 GLN B CA 1
ATOM 3921 C C . GLN C 3 116 ? -20.340 3.731 -17.292 1.00 27.96 130 GLN B C 1
ATOM 3922 O O . GLN C 3 116 ? -20.865 4.663 -16.714 1.00 28.20 130 GLN B O 1
ATOM 3928 N N . ILE C 3 117 ? -19.048 3.738 -17.622 1.00 28.65 131 ILE B N 1
ATOM 3929 C CA . ILE C 3 117 ? -18.225 4.912 -17.309 1.00 28.29 131 ILE B CA 1
ATOM 3930 C C . ILE C 3 117 ? -18.456 6.086 -18.301 1.00 28.97 131 ILE B C 1
ATOM 3931 O O . ILE C 3 117 ? -18.289 7.236 -17.912 1.00 26.90 131 ILE B O 1
ATOM 3936 N N . VAL C 3 118 ? -18.873 5.763 -19.534 1.00 28.74 132 VAL B N 1
ATOM 3937 C CA . VAL C 3 118 ? -19.343 6.782 -20.501 1.00 29.38 132 VAL B CA 1
ATOM 3938 C C . VAL C 3 118 ? -20.573 7.455 -19.938 1.00 29.04 132 VAL B C 1
ATOM 3939 O O . VAL C 3 118 ? -20.609 8.696 -19.866 1.00 29.01 132 VAL B O 1
ATOM 3943 N N . ASP C 3 119 ? -21.566 6.668 -19.505 1.00 29.38 133 ASP B N 1
ATOM 3944 C CA . ASP C 3 119 ? -22.801 7.231 -18.960 1.00 31.07 133 ASP B CA 1
ATOM 3945 C C . ASP C 3 119 ? -22.517 8.167 -17.793 1.00 31.31 133 ASP B C 1
ATOM 3946 O O . ASP C 3 119 ? -23.070 9.273 -17.739 1.00 32.44 133 ASP B O 1
ATOM 3951 N N . LYS C 3 120 ? -21.707 7.710 -16.839 1.00 29.19 134 LYS B N 1
ATOM 3952 C CA . LYS C 3 120 ? -21.386 8.519 -15.676 1.00 29.69 134 LYS B CA 1
ATOM 3953 C C . LYS C 3 120 ? -20.621 9.778 -16.006 1.00 29.07 134 LYS B C 1
ATOM 3954 O O . LYS C 3 120 ? -20.766 10.786 -15.328 1.00 29.65 134 LYS B O 1
ATOM 3960 N N . THR C 3 121 ? -19.788 9.752 -17.028 1.00 29.21 135 THR B N 1
ATOM 3961 C CA . THR C 3 121 ? -19.029 10.976 -17.354 1.00 29.83 135 THR B CA 1
ATOM 3962 C C . THR C 3 121 ? -20.012 12.010 -17.923 1.00 30.64 135 THR B C 1
ATOM 3963 O O . THR C 3 121 ? -19.992 13.180 -17.542 1.00 28.62 135 THR B O 1
ATOM 3967 N N . ILE C 3 122 ? -20.861 11.557 -18.833 1.00 29.21 136 ILE B N 1
ATOM 3968 C CA . ILE C 3 122 ? -21.903 12.421 -19.378 1.00 31.41 136 ILE B CA 1
ATOM 3969 C C . ILE C 3 122 ? -22.836 12.996 -18.298 1.00 31.89 136 ILE B C 1
ATOM 3970 O O . ILE C 3 122 ? -23.024 14.196 -18.234 1.00 32.21 136 ILE B O 1
ATOM 3975 N N . ILE C 3 123 ? -23.390 12.159 -17.423 1.00 33.06 137 ILE B N 1
ATOM 3976 C CA . ILE C 3 123 ? -24.263 12.670 -16.352 1.00 35.12 137 ILE B CA 1
ATOM 3977 C C . ILE C 3 123 ? -23.547 13.735 -15.517 1.00 35.44 137 ILE B C 1
ATOM 3978 O O . ILE C 3 123 ? -24.110 14.805 -15.238 1.00 35.09 137 ILE B O 1
ATOM 3983 N N . ASN C 3 124 ? -22.287 13.489 -15.169 1.00 36.02 138 ASN B N 1
ATOM 3984 C CA . ASN C 3 124 ? -21.586 14.449 -14.342 1.00 37.75 138 ASN B CA 1
ATOM 3985 C C . ASN C 3 124 ? -21.267 15.752 -15.105 1.00 37.85 138 ASN B C 1
ATOM 3986 O O . ASN C 3 124 ? -21.292 16.828 -14.536 1.00 38.61 138 ASN B O 1
ATOM 3991 N N . ALA C 3 125 ? -20.998 15.655 -16.397 1.00 37.48 139 ALA B N 1
ATOM 3992 C CA . ALA C 3 125 ? -20.592 16.824 -17.179 1.00 37.95 139 ALA B CA 1
ATOM 3993 C C . ALA C 3 125 ? -21.724 17.579 -17.891 1.00 37.87 139 ALA B C 1
ATOM 3994 O O . ALA C 3 125 ? -21.487 18.681 -18.417 1.00 37.50 139 ALA B O 1
ATOM 3996 N N . ASP C 3 126 ? -22.925 16.997 -17.897 1.00 37.96 140 ASP B N 1
ATOM 3997 C CA . ASP C 3 126 ? -24.063 17.493 -18.697 1.00 40.21 140 ASP B CA 1
ATOM 3998 C C . ASP C 3 126 ? -24.860 18.547 -17.922 1.00 41.49 140 ASP B C 1
ATOM 3999 O O . ASP C 3 126 ? -25.868 18.247 -17.303 1.00 42.23 140 ASP B O 1
ATOM 4004 N N . LYS C 3 127 ? -24.415 19.791 -17.984 1.00 43.41 141 LYS B N 1
ATOM 4005 C CA . LYS C 3 127 ? -25.037 20.846 -17.190 1.00 45.88 141 LYS B CA 1
ATOM 4006 C C . LYS C 3 127 ? -26.418 21.230 -17.702 1.00 46.39 141 LYS B C 1
ATOM 4007 O O . LYS C 3 127 ? -27.268 21.622 -16.920 1.00 47.16 141 LYS B O 1
ATOM 4013 N N . ASP C 3 128 ? -26.661 21.101 -19.005 1.00 47.27 142 ASP B N 1
ATOM 4014 C CA . ASP C 3 128 ? -27.940 21.540 -19.557 1.00 48.01 142 ASP B CA 1
ATOM 4015 C C . ASP C 3 128 ? -28.939 20.415 -19.762 1.00 47.54 142 ASP B C 1
ATOM 4016 O O . ASP C 3 128 ? -29.973 20.629 -20.367 1.00 48.25 142 ASP B O 1
ATOM 4021 N N . GLY C 3 129 ? -28.608 19.213 -19.307 1.00 47.03 143 GLY B N 1
ATOM 4022 C CA . GLY C 3 129 ? -29.553 18.100 -19.315 1.00 45.70 143 GLY B CA 1
ATOM 4023 C C . GLY C 3 129 ? -29.962 17.473 -20.635 1.00 44.59 143 GLY B C 1
ATOM 4024 O O . GLY C 3 129 ? -30.974 16.803 -20.690 1.00 45.13 143 GLY B O 1
ATOM 4025 N N . ASP C 3 130 ? -29.205 17.682 -21.711 1.00 43.18 144 ASP B N 1
ATOM 4026 C CA . ASP C 3 130 ? -29.614 17.101 -22.997 1.00 41.28 144 ASP B CA 1
ATOM 4027 C C . ASP C 3 130 ? -28.974 15.724 -23.266 1.00 39.94 144 ASP B C 1
ATOM 4028 O O . ASP C 3 130 ? -29.162 15.123 -24.333 1.00 38.81 144 ASP B O 1
ATOM 4033 N N . GLY C 3 131 ? -28.179 15.235 -22.325 1.00 38.46 145 GLY B N 1
ATOM 4034 C CA . GLY C 3 131 ? -27.555 13.934 -22.526 1.00 37.23 145 GLY B CA 1
ATOM 4035 C C . GLY C 3 131 ? -26.399 13.952 -23.510 1.00 36.66 145 GLY B C 1
ATOM 4036 O O . GLY C 3 131 ? -25.937 12.883 -23.898 1.00 37.75 145 GLY B O 1
ATOM 4037 N N . ARG C 3 132 ? -25.919 15.145 -23.903 1.00 34.69 146 ARG B N 1
ATOM 4038 C CA . ARG C 3 132 ? -24.771 15.296 -24.818 1.00 33.81 146 ARG B CA 1
ATOM 4039 C C . ARG C 3 132 ? -23.807 16.307 -24.241 1.00 32.21 146 ARG B C 1
ATOM 4040 O O . ARG C 3 132 ? -24.183 17.067 -23.375 1.00 31.82 146 ARG B O 1
ATOM 4048 N N . ILE C 3 133 ? -22.576 16.354 -24.740 1.00 30.08 147 ILE B N 1
ATOM 4049 C CA . ILE C 3 133 ? -21.577 17.301 -24.199 1.00 28.71 147 ILE B CA 1
ATOM 4050 C C . ILE C 3 133 ? -21.212 18.366 -25.232 1.00 28.12 147 ILE B C 1
ATOM 4051 O O . ILE C 3 133 ? -20.655 18.041 -26.272 1.00 26.46 147 ILE B O 1
ATOM 4056 N N . SER C 3 134 ? -21.546 19.625 -24.919 1.00 26.97 148 SER B N 1
ATOM 4057 C CA . SER C 3 134 ? -21.258 20.793 -25.761 1.00 27.13 148 SER B CA 1
ATOM 4058 C C . SER C 3 134 ? -19.799 21.212 -25.541 1.00 28.07 148 SER B C 1
ATOM 4059 O O . SER C 3 134 ? -19.139 20.712 -24.615 1.00 28.42 148 SER B O 1
ATOM 4062 N N . PHE C 3 135 ? -19.257 22.105 -26.367 1.00 27.12 149 PHE B N 1
ATOM 4063 C CA . PHE C 3 135 ? -17.882 22.504 -26.199 1.00 27.48 149 PHE B CA 1
ATOM 4064 C C . PHE C 3 135 ? -17.702 23.215 -24.847 1.00 28.57 149 PHE B C 1
ATOM 4065 O O . PHE C 3 135 ? -16.698 23.005 -24.160 1.00 27.93 149 PHE B O 1
ATOM 4073 N N . GLU C 3 136 ? -18.684 24.019 -24.441 1.00 28.87 150 GLU B N 1
ATOM 4074 C CA . GLU C 3 136 ? -18.612 24.685 -23.135 1.00 30.59 150 GLU B CA 1
ATOM 4075 C C . GLU C 3 136 ? -18.504 23.652 -21.977 1.00 30.56 150 GLU B C 1
ATOM 4076 O O . GLU C 3 136 ? -17.663 23.796 -21.081 1.00 30.55 150 GLU B O 1
ATOM 4082 N N . GLU C 3 137 ? -19.341 22.625 -22.022 1.00 29.44 151 GLU B N 1
ATOM 4083 C CA . GLU C 3 137 ? -19.362 21.578 -20.990 1.00 30.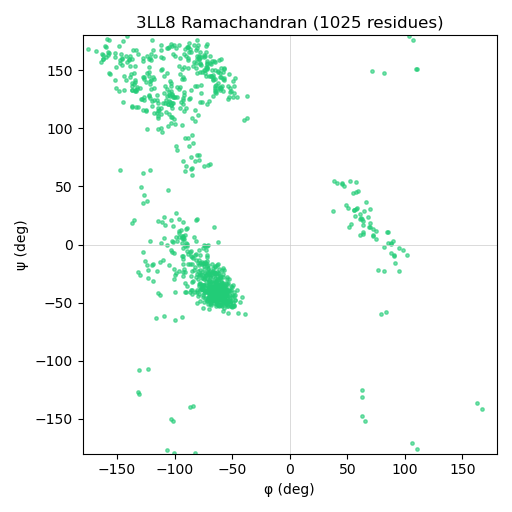58 151 GLU B CA 1
ATOM 4084 C C . GLU C 3 137 ? -18.043 20.801 -20.998 1.00 31.42 151 GLU B C 1
ATOM 4085 O O . GLU C 3 137 ? -17.524 20.454 -19.940 1.00 32.72 151 GLU B O 1
ATOM 4091 N N . PHE C 3 138 ? -17.487 20.589 -22.202 1.00 31.50 152 PHE B N 1
ATOM 4092 C CA . PHE C 3 138 ? -16.204 19.931 -22.379 1.00 31.70 152 PHE B CA 1
ATOM 4093 C C . PHE C 3 138 ? -15.098 20.743 -21.710 1.00 31.94 152 PHE B C 1
ATOM 4094 O O . PHE C 3 138 ? -14.340 20.198 -20.952 1.00 32.44 152 PHE B O 1
ATOM 4102 N N . CYS C 3 139 ? -14.989 22.025 -22.012 1.00 34.63 153 CYS B N 1
ATOM 4103 C CA . CYS C 3 139 ? -13.953 22.871 -21.407 1.00 37.29 153 CYS B CA 1
ATOM 4104 C C . CYS C 3 139 ? -14.012 22.970 -19.874 1.00 37.79 153 CYS B C 1
ATOM 4105 O O . CYS C 3 139 ? -12.973 23.033 -19.208 1.00 38.27 153 CYS B O 1
ATOM 4108 N N . ALA C 3 140 ? -15.218 22.992 -19.327 1.00 38.94 154 ALA B N 1
ATOM 4109 C CA . ALA C 3 140 ? -15.413 22.971 -17.870 1.00 40.09 154 ALA B CA 1
ATOM 4110 C C . ALA C 3 140 ? -14.842 21.688 -17.256 1.00 41.10 154 ALA B C 1
ATOM 4111 O O . ALA C 3 140 ? -14.256 21.727 -16.179 1.00 42.31 154 ALA B O 1
ATOM 4113 N N . VAL C 3 141 ? -15.021 20.547 -17.922 1.00 42.11 155 VAL B N 1
ATOM 4114 C CA . VAL C 3 141 ? -14.467 19.276 -17.417 1.00 43.39 155 VAL B CA 1
ATOM 4115 C C . VAL C 3 141 ? -12.957 19.157 -17.540 1.00 44.34 155 VAL B C 1
ATOM 4116 O O . VAL C 3 141 ? -12.291 18.714 -16.605 1.00 43.77 155 VAL B O 1
ATOM 4120 N N . VAL C 3 142 ? -12.405 19.516 -18.690 1.00 44.68 156 VAL B N 1
ATOM 4121 C CA . VAL C 3 142 ? -10.991 19.246 -18.940 1.00 46.20 156 VAL B CA 1
ATOM 4122 C C . VAL C 3 142 ? -10.116 20.470 -18.743 1.00 48.21 156 VAL B C 1
ATOM 4123 O O . VAL C 3 142 ? -8.896 20.404 -18.957 1.00 47.84 156 VAL B O 1
ATOM 4127 N N . GLY C 3 143 ? -10.742 21.574 -18.332 1.00 50.52 157 GLY B N 1
ATOM 4128 C CA . GLY C 3 143 ? -10.089 22.881 -18.221 1.00 54.01 157 GLY B CA 1
ATOM 4129 C C . GLY C 3 143 ? -8.755 22.915 -17.499 1.00 55.98 157 GLY B C 1
ATOM 4130 O O . GLY C 3 143 ? -7.817 23.540 -17.988 1.00 57.19 157 GLY B O 1
ATOM 4131 N N . GLY C 3 144 ? -8.653 22.230 -16.360 1.00 57.71 158 GLY B N 1
ATOM 4132 C CA . GLY C 3 144 ? -7.412 22.238 -15.596 1.00 59.45 158 GLY B CA 1
ATOM 4133 C C . GLY C 3 144 ? -6.310 21.287 -16.042 1.00 61.06 158 GLY B C 1
ATOM 4134 O O . GLY C 3 144 ? -5.256 21.227 -15.400 1.00 62.26 158 GLY B O 1
ATOM 4135 N N . LEU C 3 145 ? -6.503 20.546 -17.126 1.00 61.44 159 LEU B N 1
ATOM 4136 C CA . LEU C 3 145 ? -5.493 19.546 -17.529 1.00 62.94 159 LEU B CA 1
ATOM 4137 C C . LEU C 3 145 ? -4.224 20.023 -18.274 1.00 64.24 159 LEU B C 1
ATOM 4138 O O . LEU C 3 145 ? -3.247 19.255 -18.381 1.00 64.62 159 LEU B O 1
ATOM 4143 N N . ASP C 3 146 ? -4.226 21.242 -18.812 1.00 65.57 160 ASP B N 1
ATOM 4144 C CA . ASP C 3 146 ? -3.036 21.754 -19.526 1.00 67.55 160 ASP B CA 1
ATOM 4145 C C . ASP C 3 146 ? -2.552 20.896 -20.740 1.00 67.95 160 ASP B C 1
ATOM 4146 O O . ASP C 3 146 ? -1.356 20.851 -21.054 1.00 67.62 160 ASP B O 1
ATOM 4151 N N . ILE C 3 147 ? -3.477 20.232 -21.425 1.00 68.86 161 ILE B N 1
ATOM 4152 C CA . ILE C 3 147 ? -3.089 19.361 -22.543 1.00 69.94 161 ILE B CA 1
ATOM 4153 C C . ILE C 3 147 ? -2.759 20.141 -23.832 1.00 70.10 161 ILE B C 1
ATOM 4154 O O . ILE C 3 147 ? -2.010 19.655 -24.679 1.00 70.16 161 ILE B O 1
ATOM 4159 N N . HIS C 3 148 ? -3.278 21.361 -23.943 1.00 70.39 162 HIS B N 1
ATOM 4160 C CA . HIS C 3 148 ? -2.881 22.274 -25.010 1.00 70.86 162 HIS B CA 1
ATOM 4161 C C . HIS C 3 148 ? -1.358 22.391 -25.124 1.00 71.30 162 HIS B C 1
ATOM 4162 O O . HIS C 3 148 ? -0.821 22.514 -26.227 1.00 71.19 162 HIS B O 1
ATOM 4169 N N . LYS C 3 149 ? -0.677 22.351 -23.977 1.00 71.89 163 LYS B N 1
ATOM 4170 C CA . LYS C 3 149 ? 0.776 22.487 -23.910 1.00 72.53 163 LYS B CA 1
ATOM 4171 C C . LYS C 3 149 ? 1.474 21.332 -24.625 1.00 72.98 163 LYS B C 1
ATOM 4172 O O . LYS C 3 149 ? 2.553 21.504 -25.185 1.00 72.94 163 LYS B O 1
ATOM 4178 N N . LYS C 3 150 ? 0.847 20.158 -24.602 1.00 73.77 164 LYS B N 1
ATOM 4179 C CA . LYS C 3 150 ? 1.401 18.961 -25.230 1.00 74.52 164 LYS B CA 1
ATOM 4180 C C . LYS C 3 150 ? 0.673 18.607 -26.543 1.00 75.11 164 LYS B C 1
ATOM 4181 O O . LYS C 3 150 ? 0.330 17.438 -26.786 1.00 75.77 164 LYS B O 1
ATOM 4187 N N . MET C 3 151 ? 0.461 19.623 -27.394 1.00 75.09 165 MET B N 1
ATOM 4188 C CA . MET C 3 151 ? -0.161 19.489 -28.729 1.00 75.24 165 MET B CA 1
ATOM 4189 C C . MET C 3 151 ? 0.454 20.539 -29.658 1.00 75.76 165 MET B C 1
ATOM 4190 O O . MET C 3 151 ? -0.217 21.459 -30.145 1.00 75.32 165 MET B O 1
ATOM 4195 N N . VAL C 3 152 ? 1.751 20.383 -29.882 1.00 76.42 166 VAL B N 1
ATOM 4196 C CA . VAL C 3 152 ? 2.542 21.334 -30.626 1.00 77.24 166 VAL B CA 1
ATOM 4197 C C . VAL C 3 152 ? 3.456 20.548 -31.556 1.00 78.17 166 VAL B C 1
ATOM 4198 O O . VAL C 3 152 ? 4.019 19.528 -31.162 1.00 78.04 166 VAL B O 1
ATOM 4202 N N . VAL C 3 153 ? 3.569 21.007 -32.802 1.00 79.57 167 VAL B N 1
ATOM 4203 C CA . VAL C 3 153 ? 4.534 20.460 -33.764 1.00 80.72 167 VAL B CA 1
ATOM 4204 C C . VAL C 3 153 ? 5.233 21.618 -34.484 1.00 81.71 167 VAL B C 1
ATOM 4205 O O . VAL C 3 153 ? 4.594 22.619 -34.831 1.00 81.79 167 VAL B O 1
ATOM 4209 N N . ASP C 3 154 ? 6.544 21.497 -34.681 1.00 83.00 168 ASP B N 1
ATOM 4210 C CA . ASP C 3 154 ? 7.301 22.510 -35.432 1.00 84.41 168 ASP B CA 1
ATOM 4211 C C . ASP C 3 154 ? 7.138 22.241 -36.938 1.00 85.08 168 ASP B C 1
ATOM 4212 O O . ASP C 3 154 ? 7.722 21.291 -37.482 1.00 85.12 168 ASP B O 1
ATOM 4217 N N . VAL C 3 155 ? 6.334 23.091 -37.589 1.00 85.90 169 VAL B N 1
ATOM 4218 C CA . VAL C 3 155 ? 5.748 22.815 -38.915 1.00 86.51 169 VAL B CA 1
ATOM 4219 C C . VAL C 3 155 ? 6.693 23.027 -40.123 1.00 86.83 169 VAL B C 1
ATOM 4220 O O . VAL C 3 155 ? 7.914 23.163 -39.972 1.00 86.99 169 VAL B O 1
ATOM 4225 N N . THR D 2 1 ? 26.246 3.084 36.480 1.00 57.07 14 THR C N 1
ATOM 4226 C CA . THR D 2 1 ? 25.106 3.871 37.022 1.00 56.17 14 THR C CA 1
ATOM 4227 C C . THR D 2 1 ? 24.094 2.849 37.475 1.00 54.82 14 THR C C 1
ATOM 4228 O O . THR D 2 1 ? 24.468 1.700 37.728 1.00 54.87 14 THR C O 1
ATOM 4232 N N . ASP D 2 2 ? 22.825 3.256 37.560 1.00 52.29 15 ASP C N 1
ATOM 4233 C CA . ASP D 2 2 ? 21.745 2.354 37.908 1.00 50.24 15 ASP C CA 1
ATOM 4234 C C . ASP D 2 2 ? 21.050 1.724 36.674 1.00 48.87 15 ASP C C 1
ATOM 4235 O O . ASP D 2 2 ? 19.914 1.267 36.789 1.00 48.54 15 ASP C O 1
ATOM 4240 N N . ARG D 2 3 ? 21.713 1.727 35.510 1.00 46.58 16 ARG C N 1
ATOM 4241 C CA . ARG D 2 3 ? 21.154 1.109 34.291 1.00 44.66 16 ARG C CA 1
ATOM 4242 C C . ARG D 2 3 ? 20.764 -0.349 34.574 1.00 43.85 16 ARG C C 1
ATOM 4243 O O . ARG D 2 3 ? 21.576 -1.092 35.076 1.00 43.72 16 ARG C O 1
ATOM 4251 N N . VAL D 2 4 ? 19.509 -0.731 34.312 1.00 42.98 17 VAL C N 1
ATOM 4252 C CA . VAL D 2 4 ? 18.993 -2.030 34.746 1.00 41.91 17 VAL C CA 1
ATOM 4253 C C . VAL D 2 4 ? 19.498 -3.206 33.899 1.00 42.23 17 VAL C C 1
ATOM 4254 O O . VAL D 2 4 ? 20.045 -4.157 34.454 1.00 42.11 17 VAL C O 1
ATOM 4258 N N . VAL D 2 5 ? 19.317 -3.151 32.577 1.00 41.52 18 VAL C N 1
ATOM 4259 C CA . VAL D 2 5 ? 19.794 -4.243 31.683 1.00 41.57 18 VAL C CA 1
ATOM 4260 C C . VAL D 2 5 ? 21.139 -3.866 31.050 1.00 41.68 18 VAL C C 1
ATOM 4261 O O . VAL D 2 5 ? 21.201 -3.363 29.933 1.00 41.66 18 VAL C O 1
ATOM 4265 N N . LYS D 2 6 ? 22.222 -4.122 31.767 1.00 41.07 19 LYS C N 1
ATOM 4266 C CA . LYS D 2 6 ? 23.505 -3.558 31.407 1.00 42.27 19 LYS C CA 1
ATOM 4267 C C . LYS D 2 6 ? 24.148 -4.207 30.195 1.00 42.30 19 LYS C C 1
ATOM 4268 O O . LYS D 2 6 ? 25.031 -3.609 29.576 1.00 42.10 19 LYS C O 1
ATOM 4274 N N . ALA D 2 7 ? 23.695 -5.412 29.841 1.00 42.43 20 ALA C N 1
ATOM 4275 C CA . ALA D 2 7 ? 24.243 -6.109 28.675 1.00 42.96 20 ALA C CA 1
ATOM 4276 C C . ALA D 2 7 ? 23.796 -5.485 27.329 1.00 43.15 20 ALA C C 1
ATOM 4277 O O . ALA D 2 7 ? 24.407 -5.734 26.307 1.00 44.56 20 ALA C O 1
ATOM 4279 N N . VAL D 2 8 ? 22.755 -4.655 27.343 1.00 42.60 21 VAL C N 1
ATOM 4280 C CA . VAL D 2 8 ? 22.224 -4.028 26.135 1.00 41.54 21 VAL C CA 1
ATOM 4281 C C . VAL D 2 8 ? 23.207 -2.947 25.641 1.00 41.52 21 VAL C C 1
ATOM 4282 O O . VAL D 2 8 ? 2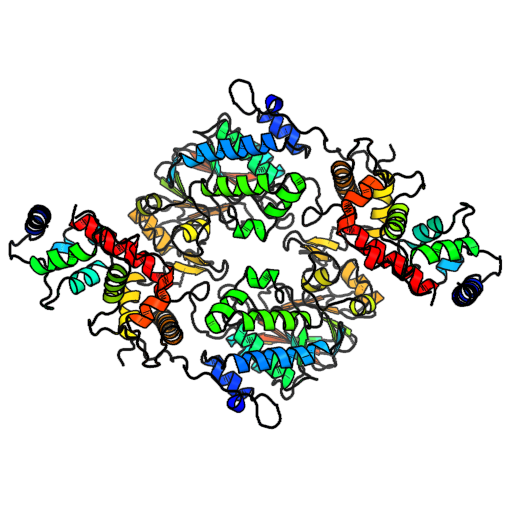3.543 -2.015 26.384 1.00 40.69 21 VAL C O 1
ATOM 4286 N N . PRO D 2 9 ? 23.708 -3.081 24.401 1.00 41.38 22 PRO C N 1
ATOM 4287 C CA . PRO D 2 9 ? 24.528 -1.965 23.894 1.00 41.28 22 PRO C CA 1
ATOM 4288 C C . PRO D 2 9 ? 23.745 -0.635 23.848 1.00 41.55 22 PRO C C 1
ATOM 4289 O O . PRO D 2 9 ? 22.530 -0.615 23.562 1.00 41.23 22 PRO C O 1
ATOM 4293 N N . PHE D 2 10 ? 24.446 0.452 24.140 1.00 40.32 23 PHE C N 1
ATOM 4294 C CA . PHE D 2 10 ? 23.864 1.777 24.277 1.00 41.86 23 PHE C CA 1
ATOM 4295 C C . PHE D 2 10 ? 24.302 2.545 23.019 1.00 41.21 23 PHE C C 1
ATOM 4296 O O . PHE D 2 10 ? 25.464 2.473 22.638 1.00 42.19 23 PHE C O 1
ATOM 4304 N N . PRO D 2 11 ? 23.391 3.263 22.345 1.00 40.41 24 PRO C N 1
ATOM 4305 C CA . PRO D 2 11 ? 23.835 4.006 21.154 1.00 39.05 24 PRO C CA 1
ATOM 4306 C C . PRO D 2 11 ? 24.803 5.178 21.429 1.00 38.75 24 PRO C C 1
ATOM 4307 O O . PRO D 2 11 ? 24.635 5.885 22.401 1.00 38.68 24 PRO C O 1
ATOM 4311 N N . PRO D 2 12 ? 25.772 5.410 20.541 1.00 38.68 25 PRO C N 1
ATOM 4312 C CA . PRO D 2 12 ? 26.642 6.581 20.706 1.00 38.64 25 PRO C CA 1
ATOM 4313 C C . PRO D 2 12 ? 25.903 7.870 20.450 1.00 38.79 25 PRO C C 1
ATOM 4314 O O . PRO D 2 12 ? 25.037 7.940 19.541 1.00 38.40 25 PRO C O 1
ATOM 4318 N N . SER D 2 13 ? 26.279 8.890 21.210 1.00 37.06 26 SER C N 1
ATOM 4319 C CA . SER D 2 13 ? 25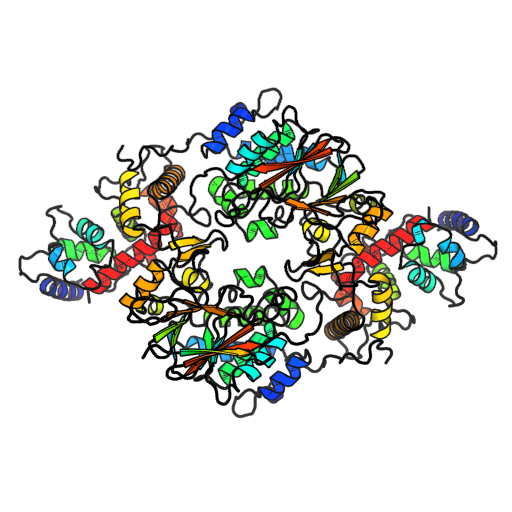.677 10.195 21.103 1.00 37.58 26 SER C CA 1
ATOM 4320 C C . SER D 2 13 ? 26.394 11.126 20.135 1.00 37.00 26 SER C C 1
ATOM 4321 O O . SER D 2 13 ? 25.811 12.114 19.664 1.00 36.72 26 SER C O 1
ATOM 4324 N N . HIS D 2 14 ? 27.656 10.825 19.852 1.00 34.79 27 HIS C N 1
ATOM 4325 C CA . HIS D 2 14 ? 28.413 11.629 18.891 1.00 33.83 27 HIS C CA 1
ATOM 4326 C C . HIS D 2 14 ? 27.789 11.513 17.483 1.00 33.04 27 HIS C C 1
ATOM 4327 O O . HIS D 2 14 ? 27.486 10.413 16.992 1.00 33.53 27 HIS C O 1
ATOM 4334 N N . ARG D 2 15 ? 27.603 12.651 16.841 1.00 31.57 28 ARG C N 1
ATOM 4335 C CA . ARG D 2 15 ? 27.096 12.710 15.462 1.00 31.47 28 ARG C CA 1
ATOM 4336 C C . ARG D 2 15 ? 28.238 12.957 14.491 1.00 32.12 28 ARG C C 1
ATOM 4337 O O . ARG D 2 15 ? 28.936 13.959 14.640 1.00 31.50 28 ARG C O 1
ATOM 4345 N N . LEU D 2 16 ? 28.445 12.047 13.520 1.00 32.09 29 LEU C N 1
ATOM 4346 C CA . LEU D 2 16 ? 29.615 12.086 12.581 1.00 32.29 29 LEU C CA 1
ATOM 4347 C C . LEU D 2 16 ? 29.654 13.354 11.752 1.00 32.23 29 LEU C C 1
ATOM 4348 O O . LEU D 2 16 ? 28.620 13.787 11.224 1.00 30.66 29 LEU C O 1
ATOM 4353 N N . THR D 2 17 ? 30.858 13.922 11.647 1.00 31.89 30 THR C N 1
ATOM 4354 C CA . THR D 2 17 ? 31.104 15.200 10.981 1.00 32.97 30 THR C CA 1
ATOM 4355 C C . THR D 2 17 ? 31.390 14.948 9.520 1.00 33.37 30 THR C C 1
ATOM 4356 O O . THR D 2 17 ? 31.603 13.808 9.128 1.00 32.89 30 THR C O 1
ATOM 4360 N N . ALA D 2 18 ? 31.428 16.013 8.727 1.00 33.81 31 ALA C N 1
ATOM 4361 C CA . ALA D 2 18 ? 31.736 15.887 7.310 1.00 35.62 31 ALA C CA 1
ATOM 4362 C C . ALA D 2 18 ? 33.107 15.264 7.091 1.00 37.16 31 ALA C C 1
ATOM 4363 O O . ALA D 2 18 ? 33.271 14.397 6.251 1.00 37.74 31 ALA C O 1
ATOM 4365 N N . LYS D 2 19 ? 34.085 15.723 7.866 1.00 38.18 32 LYS C N 1
ATOM 4366 C CA . LYS D 2 19 ? 35.433 15.170 7.826 1.00 40.21 32 LYS C CA 1
ATOM 4367 C C . LYS D 2 19 ? 35.513 13.695 8.218 1.00 40.07 32 LYS C C 1
ATOM 4368 O O . LYS D 2 19 ? 36.408 12.988 7.746 1.00 39.57 32 LYS C O 1
ATOM 4374 N N . GLU D 2 20 ? 34.627 13.230 9.102 1.00 39.83 33 GLU C N 1
ATOM 4375 C CA . GLU D 2 20 ? 34.660 11.814 9.467 1.00 39.51 33 GLU C CA 1
ATOM 4376 C C . GLU D 2 20 ? 34.047 10.929 8.368 1.00 38.52 33 GLU C C 1
ATOM 4377 O O . GLU D 2 20 ? 34.485 9.782 8.149 1.00 38.85 33 GLU C O 1
ATOM 4383 N N . VAL D 2 21 ? 33.010 11.429 7.666 1.00 37.50 34 VAL C N 1
ATOM 4384 C CA . VAL D 2 21 ? 32.268 10.634 6.638 1.00 35.98 34 VAL C CA 1
ATOM 4385 C C . VAL D 2 21 ? 32.898 10.675 5.216 1.00 35.79 34 VAL C C 1
ATOM 4386 O O . VAL D 2 21 ? 32.939 9.657 4.516 1.00 35.40 34 VAL C O 1
ATOM 4390 N N . PHE D 2 22 ? 33.371 11.847 4.781 1.00 35.37 35 PHE C N 1
ATOM 4391 C CA . PHE D 2 22 ? 33.957 12.078 3.479 1.00 36.01 35 PHE C CA 1
ATOM 4392 C C . PHE D 2 22 ? 35.468 12.306 3.591 1.00 37.47 35 PHE C C 1
ATOM 4393 O O . PHE D 2 22 ? 35.934 13.133 4.397 1.00 38.81 35 PHE C O 1
ATOM 4401 N N . ASP D 2 23 ? 36.231 11.594 2.789 1.00 38.61 36 ASP C N 1
ATOM 4402 C CA . ASP D 2 23 ? 37.686 11.773 2.805 1.00 40.47 36 ASP C CA 1
ATOM 4403 C C . ASP D 2 23 ? 38.025 12.974 1.903 1.00 41.08 36 ASP C C 1
ATOM 4404 O O . ASP D 2 23 ? 37.105 13.520 1.242 1.00 39.82 36 ASP C O 1
ATOM 4409 N N . ASN D 2 24 ? 39.282 13.439 1.896 1.00 40.45 37 ASN C N 1
ATOM 4410 C CA . ASN D 2 24 ? 39.587 14.661 1.159 1.00 41.18 37 ASN C CA 1
ATOM 4411 C C . ASN D 2 24 ? 39.555 14.511 -0.370 1.00 42.40 37 ASN C C 1
ATOM 4412 O O . ASN D 2 24 ? 39.801 15.455 -1.127 1.00 42.08 37 ASN C O 1
ATOM 4417 N N . ASP D 2 25 ? 39.278 13.292 -0.802 1.00 43.61 38 ASP C N 1
ATOM 4418 C CA . ASP D 2 25 ? 38.976 12.972 -2.181 1.00 44.43 38 ASP C CA 1
ATOM 4419 C C . ASP D 2 25 ? 37.447 13.036 -2.513 1.00 43.32 38 ASP C C 1
ATOM 4420 O O . ASP D 2 25 ? 37.046 12.820 -3.646 1.00 42.64 38 ASP C O 1
ATOM 4425 N N . GLY D 2 26 ? 36.605 13.335 -1.525 1.00 41.99 39 GLY C N 1
ATOM 4426 C CA . GLY D 2 26 ? 35.150 13.376 -1.723 1.00 40.30 39 GLY C CA 1
ATOM 4427 C C . GLY D 2 26 ? 34.459 12.020 -1.589 1.00 38.96 39 GLY C C 1
ATOM 4428 O O . GLY D 2 26 ? 33.244 11.919 -1.762 1.00 36.88 39 GLY C O 1
ATOM 4429 N N . LYS D 2 27 ? 35.230 10.980 -1.289 1.00 37.59 40 LYS C N 1
ATOM 4430 C CA . LYS D 2 27 ? 34.708 9.627 -1.184 1.00 37.05 40 LYS C CA 1
ATOM 4431 C C . LYS D 2 27 ? 34.180 9.324 0.209 1.00 35.79 40 LYS C C 1
ATOM 4432 O O . LYS D 2 27 ? 34.883 9.518 1.217 1.00 35.41 40 LYS C O 1
ATOM 4438 N N . PRO D 2 28 ? 32.914 8.875 0.291 1.00 35.84 41 PRO C N 1
ATOM 4439 C CA . PRO D 2 28 ? 32.374 8.527 1.623 1.00 34.47 41 PRO C CA 1
ATOM 4440 C C . PRO D 2 28 ? 33.106 7.311 2.183 1.00 34.23 41 PRO C C 1
ATOM 4441 O O . PRO D 2 28 ? 33.419 6.409 1.435 1.00 33.04 41 PRO C O 1
ATOM 4445 N N . ARG D 2 29 ? 33.361 7.308 3.484 1.00 34.20 42 ARG C N 1
ATOM 4446 C CA . ARG D 2 29 ? 33.854 6.125 4.217 1.00 35.04 42 ARG C CA 1
ATOM 4447 C C . ARG D 2 29 ? 32.687 5.201 4.625 1.00 34.49 42 ARG C C 1
ATOM 4448 O O . ARG D 2 29 ? 32.125 5.299 5.732 1.00 33.67 42 ARG C O 1
ATOM 4456 N N . VAL D 2 30 ? 32.322 4.293 3.720 1.00 34.61 43 VAL C N 1
ATOM 4457 C CA . VAL D 2 30 ? 31.110 3.498 3.920 1.00 35.40 43 VAL C CA 1
ATOM 4458 C C . VAL D 2 30 ? 31.299 2.471 5.038 1.00 36.13 43 VAL C C 1
ATOM 4459 O O . VAL D 2 30 ? 30.319 2.022 5.667 1.00 37.43 43 VAL C O 1
ATOM 4463 N N . ASP D 2 31 ? 32.556 2.116 5.293 1.00 36.47 44 ASP C N 1
ATOM 4464 C CA . ASP D 2 31 ? 32.889 1.232 6.396 1.00 37.89 44 ASP C CA 1
ATOM 4465 C C . ASP D 2 31 ? 32.589 1.956 7.736 1.00 35.90 44 ASP C C 1
ATOM 4466 O O . ASP D 2 31 ? 31.960 1.408 8.646 1.00 35.06 44 ASP C O 1
ATOM 4471 N N . ILE D 2 32 ? 32.998 3.203 7.846 1.00 34.70 45 ILE C N 1
ATOM 4472 C CA . ILE D 2 32 ? 32.759 3.919 9.073 1.00 34.89 45 ILE C CA 1
ATOM 4473 C C . ILE D 2 32 ? 31.242 4.122 9.212 1.00 33.90 45 ILE C C 1
ATOM 4474 O O . ILE D 2 32 ? 30.650 3.953 10.277 1.00 34.23 45 ILE C O 1
ATOM 4479 N N . LEU D 2 33 ? 30.628 4.478 8.098 1.00 33.78 46 LEU C N 1
ATOM 4480 C CA . LEU D 2 33 ? 29.219 4.837 8.064 1.00 33.44 46 LEU C CA 1
ATOM 4481 C C . LEU D 2 33 ? 28.440 3.651 8.537 1.00 31.68 46 LEU C C 1
ATOM 4482 O O . LEU D 2 33 ? 27.615 3.777 9.401 1.00 31.67 46 LEU C O 1
ATOM 4487 N N . LYS D 2 34 ? 28.769 2.483 8.008 1.00 31.51 47 LYS C N 1
ATOM 4488 C CA . LYS D 2 34 ? 28.095 1.229 8.357 1.00 31.81 47 LYS C CA 1
ATOM 4489 C C . LYS D 2 34 ? 28.150 0.909 9.844 1.00 30.73 47 LYS C C 1
ATOM 4490 O O . LYS D 2 34 ? 27.127 0.566 10.457 1.00 30.88 47 LYS C O 1
ATOM 4496 N N . ALA D 2 35 ? 29.347 0.986 10.411 1.00 31.48 48 ALA C N 1
ATOM 4497 C CA . ALA D 2 35 ? 29.570 0.648 11.826 1.00 31.62 48 ALA C CA 1
ATOM 4498 C C . ALA D 2 35 ? 28.776 1.598 12.737 1.00 31.70 48 ALA C C 1
ATOM 4499 O O . ALA D 2 35 ? 28.145 1.155 13.703 1.00 31.31 48 ALA C O 1
ATOM 4501 N N . HIS D 2 36 ? 28.780 2.895 12.413 1.00 30.75 49 HIS C N 1
ATOM 4502 C CA . HIS D 2 36 ? 28.084 3.900 13.251 1.00 29.76 49 HIS C CA 1
ATOM 4503 C C . HIS D 2 36 ? 26.564 3.714 13.138 1.00 29.18 49 HIS C C 1
ATOM 4504 O O . HIS D 2 36 ? 25.897 3.744 14.114 1.00 30.53 49 HIS C O 1
ATOM 4511 N N . LEU D 2 37 ? 26.046 3.522 11.942 1.00 29.49 50 LEU C N 1
ATOM 4512 C CA . LEU D 2 37 ? 24.595 3.361 11.749 1.00 30.36 50 LEU C CA 1
ATOM 4513 C C . LEU D 2 37 ? 24.084 2.072 12.371 1.00 31.61 50 LEU C C 1
ATOM 4514 O O . LEU D 2 37 ? 22.934 2.016 12.822 1.00 32.79 50 LEU C O 1
ATOM 4519 N N . MET D 2 38 ? 24.903 1.018 12.383 1.00 31.30 51 MET C N 1
ATOM 4520 C CA . MET D 2 38 ? 24.490 -0.239 13.044 1.00 31.83 51 MET C CA 1
ATOM 4521 C C . MET D 2 38 ? 24.346 -0.155 14.575 1.00 32.16 51 MET C C 1
ATOM 4522 O O . MET D 2 38 ? 23.634 -0.993 15.212 1.00 31.82 51 MET C O 1
ATOM 4527 N N . LYS D 2 39 ? 24.992 0.852 15.160 1.00 31.41 52 LYS C N 1
ATOM 4528 C CA . LYS D 2 39 ? 24.885 1.136 16.595 1.00 32.43 52 LYS C CA 1
ATOM 4529 C C . LYS D 2 39 ? 23.797 2.172 16.871 1.00 32.18 52 LYS C C 1
ATOM 4530 O O . LYS D 2 39 ? 23.655 2.625 17.999 1.00 32.74 52 LYS C O 1
ATOM 4536 N N . GLU D 2 40 ? 23.039 2.538 15.841 1.00 31.61 53 GLU C N 1
ATOM 4537 C CA . GLU D 2 40 ? 21.998 3.531 15.903 1.00 31.80 53 GLU C CA 1
ATOM 4538 C C . GLU D 2 40 ? 22.585 4.919 16.177 1.00 31.76 53 GLU C C 1
ATOM 4539 O O . GLU D 2 40 ? 21.985 5.705 16.879 1.00 32.18 53 GLU C O 1
ATOM 4545 N N . GLY D 2 41 ? 23.745 5.212 15.617 1.00 31.02 54 GLY C N 1
ATOM 4546 C CA . GLY D 2 41 ? 24.301 6.577 15.726 1.00 30.80 54 GLY C CA 1
ATOM 4547 C C . GLY D 2 41 ? 23.738 7.438 14.637 1.00 31.74 54 GLY C C 1
ATOM 4548 O O . GLY D 2 41 ? 23.151 6.927 13.663 1.00 31.92 54 GLY C O 1
ATOM 4549 N N . ARG D 2 42 ? 23.899 8.757 14.766 1.00 31.41 55 ARG C N 1
ATOM 4550 C CA . ARG D 2 42 ? 23.423 9.651 13.737 1.00 30.63 55 ARG C CA 1
ATOM 4551 C C . ARG D 2 42 ? 24.592 10.390 13.126 1.00 30.83 55 ARG C C 1
ATOM 4552 O O . ARG D 2 42 ? 25.687 10.428 13.695 1.00 30.01 55 ARG C O 1
ATOM 4560 N N . LEU D 2 43 ? 24.348 10.948 11.941 1.00 29.18 56 LEU C N 1
ATOM 4561 C CA . LEU D 2 43 ? 25.241 11.910 11.327 1.00 28.89 56 LEU C CA 1
ATOM 4562 C C . LEU D 2 43 ? 24.862 13.319 11.758 1.00 29.54 56 LEU C C 1
ATOM 4563 O O . LEU D 2 43 ? 23.743 13.560 12.233 1.00 28.55 56 LEU C O 1
ATOM 4568 N N . GLU D 2 44 ? 25.773 14.275 11.589 1.00 30.12 57 GLU C N 1
ATOM 4569 C CA . GLU D 2 44 ? 25.356 15.659 11.707 1.00 31.86 57 GLU C CA 1
ATOM 4570 C C . GLU D 2 44 ? 24.338 15.886 10.593 1.00 32.28 57 GLU C C 1
ATOM 4571 O O . GLU D 2 44 ? 24.410 15.266 9.503 1.00 32.08 57 GLU C O 1
ATOM 4577 N N . GLU D 2 45 ? 23.374 16.762 10.852 1.00 32.31 58 GLU C N 1
ATOM 4578 C CA . GLU D 2 45 ? 22.334 16.959 9.866 1.00 33.47 58 GLU C CA 1
ATOM 4579 C C . GLU D 2 45 ? 22.864 17.518 8.530 1.00 32.87 58 GLU C C 1
ATOM 4580 O O . GLU D 2 45 ? 22.404 17.083 7.460 1.00 32.48 58 GLU C O 1
ATOM 4586 N N . SER D 2 46 ? 23.831 18.441 8.579 1.00 30.73 59 SER C N 1
ATOM 4587 C CA . SER D 2 46 ? 24.462 18.938 7.352 1.00 31.40 59 SER C CA 1
ATOM 4588 C C . SER D 2 46 ? 25.173 17.829 6.542 1.00 30.11 59 SER C C 1
ATOM 4589 O O . SER D 2 46 ? 25.282 17.896 5.319 1.00 30.60 59 SER C O 1
ATOM 4592 N N . VAL D 2 47 ? 25.629 16.796 7.225 1.00 29.62 60 VAL C N 1
ATOM 4593 C CA . VAL D 2 47 ? 26.324 15.672 6.558 1.00 29.75 60 VAL C CA 1
ATOM 4594 C C . VAL D 2 47 ? 25.309 14.711 5.891 1.00 27.78 60 VAL C C 1
ATOM 4595 O O . VAL D 2 47 ? 25.536 14.252 4.766 1.00 27.42 60 VAL C O 1
ATOM 4599 N N . ALA D 2 48 ? 24.202 14.422 6.599 1.00 26.54 61 ALA C N 1
ATOM 4600 C CA . ALA D 2 48 ? 23.036 13.748 6.006 1.00 26.22 61 ALA C CA 1
ATOM 4601 C C . ALA D 2 48 ? 22.608 14.448 4.733 1.00 26.61 61 ALA C C 1
ATOM 4602 O O . ALA D 2 48 ? 22.445 13.837 3.667 1.00 28.12 61 ALA C O 1
ATOM 4604 N N . LEU D 2 49 ? 22.477 15.752 4.798 1.00 26.83 62 LEU C N 1
ATOM 4605 C CA . LEU D 2 49 ? 22.064 16.526 3.596 1.00 27.72 62 LEU C CA 1
ATOM 4606 C C . LEU D 2 49 ? 23.063 16.418 2.458 1.00 27.90 62 LEU C C 1
ATOM 4607 O O . LEU D 2 49 ? 22.697 16.343 1.263 1.00 28.74 62 LEU C O 1
ATOM 4612 N N . ARG D 2 50 ? 24.351 16.397 2.813 1.00 28.03 63 ARG C N 1
ATOM 4613 C CA . ARG D 2 50 ? 25.370 16.291 1.794 1.00 27.63 63 ARG C CA 1
ATOM 4614 C C . ARG D 2 50 ? 25.260 14.945 1.100 1.00 28.10 63 ARG C C 1
ATOM 4615 O O . ARG D 2 50 ? 25.360 14.865 -0.105 1.00 29.71 63 ARG C O 1
ATOM 4623 N N . ILE D 2 51 ? 25.042 13.872 1.839 1.00 27.30 64 ILE C N 1
ATOM 4624 C CA . ILE D 2 51 ? 24.923 12.577 1.175 1.00 26.93 64 ILE C CA 1
ATOM 4625 C C . ILE D 2 51 ? 23.700 12.547 0.253 1.00 26.80 64 ILE C C 1
ATOM 4626 O O . ILE D 2 51 ? 23.757 12.009 -0.871 1.00 28.01 64 ILE C O 1
ATOM 4631 N N . ILE D 2 52 ? 22.569 13.079 0.746 1.00 25.48 65 ILE C N 1
ATOM 4632 C CA . ILE D 2 52 ? 21.302 13.008 0.001 1.00 26.50 65 ILE C CA 1
ATOM 4633 C C . ILE D 2 52 ? 21.403 13.849 -1.300 1.00 26.72 65 ILE C C 1
ATOM 4634 O O . ILE D 2 52 ? 21.052 13.395 -2.370 1.00 25.91 65 ILE C O 1
ATOM 4639 N N . THR D 2 53 ? 21.917 15.063 -1.194 1.00 26.99 66 THR C N 1
ATOM 4640 C CA . THR D 2 53 ? 22.024 15.952 -2.362 1.00 28.53 66 THR C CA 1
ATOM 4641 C C . THR D 2 53 ? 23.094 15.493 -3.364 1.00 27.81 66 THR C C 1
ATOM 4642 O O . THR D 2 53 ? 22.898 15.617 -4.556 1.00 26.39 66 THR C O 1
ATOM 4646 N N . GLU D 2 54 ? 24.235 14.988 -2.889 1.00 28.80 67 GLU C N 1
ATOM 4647 C CA . GLU D 2 54 ? 25.250 14.476 -3.838 1.00 29.58 67 GLU C CA 1
ATOM 4648 C C . GLU D 2 54 ? 24.750 13.225 -4.533 1.00 28.95 67 GLU C C 1
ATOM 4649 O O . GLU D 2 54 ? 24.999 13.037 -5.702 1.00 29.53 67 GLU C O 1
ATOM 4655 N N . GLY D 2 55 ? 24.015 12.366 -3.834 1.00 29.11 68 GLY C N 1
ATOM 4656 C CA . GLY D 2 55 ? 23.477 11.155 -4.500 1.00 28.30 68 GLY C CA 1
ATOM 4657 C C . GLY D 2 55 ? 22.450 11.589 -5.555 1.00 28.64 68 GLY C C 1
ATOM 4658 O O . GLY D 2 55 ? 22.433 11.068 -6.661 1.00 28.88 68 GLY C O 1
ATOM 4659 N N . ALA D 2 56 ? 21.611 12.559 -5.220 1.00 28.30 69 ALA C N 1
ATOM 4660 C CA . ALA D 2 56 ? 20.553 13.032 -6.121 1.00 29.08 69 ALA C CA 1
ATOM 4661 C C . ALA D 2 56 ? 21.148 13.629 -7.390 1.00 29.90 69 ALA C C 1
ATOM 4662 O O . ALA D 2 56 ? 20.613 13.431 -8.459 1.00 30.18 69 ALA C O 1
ATOM 4664 N N . SER D 2 57 ? 22.228 14.404 -7.258 1.00 30.72 70 SER C N 1
ATOM 4665 C CA . SER D 2 57 ? 22.947 14.975 -8.423 1.00 30.97 70 SER C CA 1
ATOM 4666 C C . SER D 2 57 ? 23.429 13.900 -9.430 1.00 31.01 70 SER C C 1
ATOM 4667 O O . SER D 2 57 ? 23.410 14.115 -10.641 1.00 31.06 70 SER C O 1
ATOM 4670 N N . ILE D 2 58 ? 23.830 12.749 -8.900 1.00 29.20 71 ILE C N 1
ATOM 4671 C CA . ILE D 2 58 ? 24.233 11.574 -9.685 1.00 29.52 71 ILE C CA 1
ATOM 4672 C C . ILE D 2 58 ? 23.026 10.939 -10.362 1.00 29.27 71 ILE C C 1
ATOM 4673 O O . ILE D 2 58 ? 23.076 10.669 -11.550 1.00 29.43 71 ILE C O 1
ATOM 4678 N N . LEU D 2 59 ? 21.939 10.734 -9.609 1.00 28.14 72 LEU C N 1
ATOM 4679 C CA . LEU D 2 59 ? 20.714 10.135 -10.132 1.00 29.21 72 LEU C CA 1
ATOM 4680 C C . LEU D 2 59 ? 20.141 11.022 -11.214 1.00 29.51 72 LEU C C 1
ATOM 4681 O O . LEU D 2 59 ? 19.640 10.549 -12.237 1.00 29.16 72 LEU C O 1
ATOM 4686 N N . ARG D 2 60 ? 20.202 12.313 -10.969 1.00 30.48 73 ARG C N 1
ATOM 4687 C CA . ARG D 2 60 ? 19.606 13.302 -11.877 1.00 32.69 73 ARG C CA 1
ATOM 4688 C C . ARG D 2 60 ? 20.176 13.206 -13.263 1.00 33.75 73 ARG C C 1
ATOM 4689 O O . ARG D 2 60 ? 19.444 13.424 -14.227 1.00 35.49 73 ARG C O 1
ATOM 4697 N N . GLN D 2 61 ? 21.461 12.868 -13.372 1.00 34.20 74 GLN C N 1
ATOM 4698 C CA . GLN D 2 61 ? 22.130 12.662 -14.671 1.00 35.74 74 GLN C CA 1
ATOM 4699 C C . GLN D 2 61 ? 21.775 11.350 -15.388 1.00 35.14 74 GLN C C 1
ATOM 4700 O O . GLN D 2 61 ? 22.056 11.182 -16.588 1.00 35.63 74 GLN C O 1
ATOM 4706 N N . GLU D 2 62 ? 21.208 10.390 -14.666 1.00 34.70 75 GLU C N 1
ATOM 4707 C CA . GLU D 2 62 ? 20.895 9.098 -15.275 1.00 33.41 75 GLU C CA 1
ATOM 4708 C C . GLU D 2 62 ? 19.614 9.144 -16.154 1.00 32.87 75 GLU C C 1
ATOM 4709 O O . GLU D 2 62 ? 18.721 9.983 -15.969 1.00 31.73 75 GLU C O 1
ATOM 4715 N N . LYS D 2 63 ? 19.520 8.217 -17.104 1.00 31.61 76 LYS C N 1
ATOM 4716 C CA . LYS D 2 63 ? 18.335 8.069 -17.965 1.00 31.79 76 LYS C CA 1
ATOM 4717 C C . LYS D 2 63 ? 17.120 7.446 -17.195 1.00 31.00 76 LYS C C 1
ATOM 4718 O O . LYS D 2 63 ? 17.310 6.864 -16.124 1.00 29.00 76 LYS C O 1
ATOM 4724 N N . ASN D 2 64 ? 15.908 7.598 -17.732 1.00 29.90 77 ASN C N 1
ATOM 4725 C CA . ASN D 2 64 ? 14.716 6.995 -17.147 1.00 30.06 77 ASN C CA 1
ATOM 4726 C C . ASN D 2 64 ? 14.866 5.479 -17.143 1.00 30.04 77 ASN C C 1
ATOM 4727 O O . ASN D 2 64 ? 14.427 4.795 -16.219 1.00 29.76 77 ASN C O 1
ATOM 4732 N N . LEU D 2 65 ? 15.460 4.978 -18.222 1.00 29.23 78 LEU C N 1
ATOM 4733 C CA . LEU D 2 65 ? 15.661 3.575 -18.445 1.00 29.77 78 LEU C CA 1
ATOM 4734 C C . LEU D 2 65 ? 17.148 3.344 -18.439 1.00 31.03 78 LEU C C 1
ATOM 4735 O O . LEU D 2 65 ? 17.845 3.831 -19.334 1.00 30.39 78 LEU C O 1
ATOM 4740 N N . LEU D 2 66 ? 17.640 2.625 -17.432 1.00 31.22 79 LEU C N 1
ATOM 4741 C CA . LEU D 2 66 ? 19.072 2.390 -17.316 1.00 33.34 79 LEU C CA 1
ATOM 4742 C C . LEU D 2 66 ? 19.467 1.243 -18.227 1.00 34.64 79 LEU C C 1
ATOM 4743 O O . LEU D 2 66 ? 18.658 0.376 -18.512 1.00 34.70 79 LEU C O 1
ATOM 4748 N N . ASP D 2 67 ? 20.708 1.233 -18.702 1.00 36.32 80 ASP C N 1
ATOM 4749 C CA . ASP D 2 67 ? 21.180 0.091 -19.491 1.00 38.48 80 ASP C CA 1
ATOM 4750 C C . ASP D 2 67 ? 22.259 -0.575 -18.683 1.00 38.33 80 ASP C C 1
ATOM 4751 O O . ASP D 2 67 ? 23.350 -0.016 -18.536 1.00 39.43 80 ASP C O 1
ATOM 4756 N N . ILE D 2 68 ? 21.986 -1.754 -18.153 1.00 37.31 81 ILE C N 1
ATOM 4757 C CA . ILE D 2 68 ? 22.892 -2.367 -17.163 1.00 37.12 81 ILE C CA 1
ATOM 4758 C C . ILE D 2 68 ? 23.330 -3.702 -17.700 1.00 37.32 81 ILE C C 1
ATOM 4759 O O . ILE D 2 68 ? 22.489 -4.527 -18.049 1.00 35.13 81 ILE C O 1
ATOM 4764 N N . ASP D 2 69 ? 24.638 -3.934 -17.769 1.00 37.91 82 ASP C N 1
ATOM 4765 C CA . ASP D 2 69 ? 25.063 -5.236 -18.248 1.00 39.00 82 ASP C CA 1
ATOM 4766 C C . ASP D 2 69 ? 25.372 -6.220 -17.146 1.00 37.25 82 ASP C C 1
ATOM 4767 O O . ASP D 2 69 ? 25.661 -5.832 -16.025 1.00 37.11 82 ASP C O 1
ATOM 4772 N N . ALA D 2 70 ? 25.229 -7.498 -17.459 1.00 35.12 83 ALA C N 1
ATOM 4773 C CA . ALA D 2 70 ? 25.568 -8.573 -16.521 1.00 34.50 83 ALA C CA 1
ATOM 4774 C C . ALA D 2 70 ? 27.081 -8.570 -16.308 1.00 33.89 83 ALA C C 1
ATOM 4775 O O . ALA D 2 70 ? 27.793 -8.061 -17.140 1.00 34.64 83 ALA C O 1
ATOM 4777 N N . PRO D 2 71 ? 27.594 -9.128 -15.202 1.00 33.15 84 PRO C N 1
ATOM 4778 C CA . PRO D 2 71 ? 26.924 -9.730 -14.052 1.00 32.33 84 PRO C CA 1
ATOM 4779 C C . PRO D 2 71 ? 26.283 -8.638 -13.161 1.00 32.16 84 PRO C C 1
ATOM 4780 O O . PRO D 2 71 ? 26.796 -7.496 -13.082 1.00 30.77 84 PRO C O 1
ATOM 4784 N N . VAL D 2 72 ? 25.187 -8.987 -12.488 1.00 30.02 85 VAL C N 1
ATOM 4785 C CA . VAL D 2 72 ? 24.533 -8.020 -11.606 1.00 29.19 85 VAL C CA 1
ATOM 4786 C C . VAL D 2 72 ? 23.722 -8.805 -10.572 1.00 28.99 85 VAL C C 1
ATOM 4787 O O . VAL D 2 72 ? 23.230 -9.892 -10.893 1.00 29.13 85 VAL C O 1
ATOM 4791 N N . THR D 2 73 ? 23.619 -8.253 -9.363 1.00 26.73 86 THR C N 1
ATOM 4792 C CA . THR D 2 73 ? 22.750 -8.752 -8.292 1.00 27.82 86 THR C CA 1
ATOM 4793 C C . THR D 2 73 ? 21.503 -7.858 -8.193 1.00 27.71 86 THR C C 1
ATOM 4794 O O . THR D 2 73 ? 21.623 -6.651 -7.978 1.00 28.20 86 THR C O 1
ATOM 4798 N N . VAL D 2 74 ? 20.337 -8.459 -8.388 1.00 25.97 87 VAL C N 1
ATOM 4799 C CA . VAL D 2 74 ? 19.063 -7.723 -8.437 1.00 25.86 87 VAL C CA 1
ATOM 4800 C C . VAL D 2 74 ? 18.309 -7.957 -7.126 1.00 26.51 87 VAL C C 1
ATOM 4801 O O . VAL D 2 74 ? 18.146 -9.106 -6.678 1.00 25.33 87 VAL C O 1
ATOM 4805 N N . CYS D 2 75 ? 17.885 -6.845 -6.512 1.00 26.76 88 CYS C N 1
ATOM 4806 C CA . CYS D 2 75 ? 17.315 -6.862 -5.181 1.00 26.52 88 CYS C CA 1
ATOM 4807 C C . CYS D 2 75 ? 15.977 -6.168 -5.208 1.00 25.13 88 CYS C C 1
ATOM 4808 O O . CYS D 2 75 ? 15.818 -5.147 -5.908 1.00 24.44 88 CYS C O 1
ATOM 4811 N N . GLY D 2 76 ? 15.042 -6.706 -4.439 1.00 24.03 89 GLY C N 1
ATOM 4812 C CA . GLY D 2 76 ? 13.667 -6.159 -4.345 1.00 25.06 89 GLY C CA 1
ATOM 4813 C C . GLY D 2 76 ? 13.513 -5.339 -3.066 1.00 25.91 89 GLY C C 1
ATOM 4814 O O . GLY D 2 76 ? 14.503 -4.731 -2.573 1.00 25.76 89 GLY C O 1
ATOM 4815 N N . ASP D 2 77 ? 12.301 -5.262 -2.538 1.00 26.21 90 ASP C N 1
ATOM 4816 C CA . ASP D 2 77 ? 11.990 -4.335 -1.438 1.00 27.72 90 ASP C CA 1
ATOM 4817 C C . ASP D 2 77 ? 12.853 -4.510 -0.168 1.00 28.59 90 ASP C C 1
ATOM 4818 O O . ASP D 2 77 ? 13.170 -5.646 0.228 1.00 29.90 90 ASP C O 1
ATOM 4823 N N . ILE D 2 78 ? 13.188 -3.390 0.481 1.00 26.98 91 ILE C N 1
ATOM 4824 C CA . ILE D 2 78 ? 13.988 -3.327 1.721 1.00 28.63 91 ILE C CA 1
ATOM 4825 C C . ILE D 2 78 ? 13.140 -2.792 2.870 1.00 25.94 91 ILE C C 1
ATOM 4826 O O . ILE D 2 78 ? 13.194 -3.303 3.991 1.00 26.44 91 ILE C O 1
ATOM 4831 N N . HIS D 2 79 ? 12.341 -1.763 2.574 1.00 23.84 92 HIS C N 1
ATOM 4832 C CA . HIS D 2 79 ? 11.432 -1.176 3.604 1.00 24.66 92 HIS C CA 1
ATOM 4833 C C . HIS D 2 79 ? 12.052 -0.938 4.971 1.00 24.70 92 HIS C C 1
ATOM 4834 O O . HIS D 2 79 ? 11.489 -1.398 5.996 1.00 24.71 92 HIS C O 1
ATOM 4841 N N . GLY D 2 80 ? 13.175 -0.247 4.978 1.00 24.78 93 GLY C N 1
ATOM 4842 C CA . GLY D 2 80 ? 13.742 0.317 6.238 1.00 24.41 93 GLY C CA 1
ATOM 4843 C C . GLY D 2 80 ? 14.275 -0.742 7.177 1.00 25.38 93 GLY C C 1
ATOM 4844 O O . GLY D 2 80 ? 14.478 -0.459 8.365 1.00 25.47 93 GLY C O 1
ATOM 4845 N N . GLN D 2 81 ? 14.460 -1.962 6.670 1.00 24.21 94 GLN C N 1
ATOM 4846 C CA . GLN D 2 81 ? 14.979 -3.089 7.470 1.00 24.18 94 GLN C CA 1
ATOM 4847 C C . GLN D 2 81 ? 16.510 -3.103 7.267 1.00 25.86 94 GLN C C 1
ATOM 4848 O O . GLN D 2 81 ? 17.080 -3.961 6.552 1.00 24.91 94 GLN C O 1
ATOM 4854 N N . PHE D 2 82 ? 17.159 -2.120 7.873 1.00 25.64 95 PHE C N 1
ATOM 4855 C CA . PHE D 2 82 ? 18.582 -1.834 7.651 1.00 25.40 95 PHE C CA 1
ATOM 4856 C C . PHE D 2 82 ? 19.477 -3.025 8.046 1.00 26.12 95 PHE C C 1
ATOM 4857 O O . PHE D 2 82 ? 20.489 -3.280 7.406 1.00 27.14 95 PHE C O 1
ATOM 4865 N N . PHE D 2 83 ? 19.121 -3.711 9.142 1.00 27.03 96 PHE C N 1
ATOM 4866 C CA . PHE D 2 83 ? 19.907 -4.827 9.651 1.00 26.99 96 PHE C CA 1
ATOM 4867 C C . PHE D 2 83 ? 19.843 -6.052 8.720 1.00 27.77 96 PHE C C 1
ATOM 4868 O O . PHE D 2 83 ? 20.823 -6.786 8.589 1.00 28.19 96 PHE C O 1
ATOM 4876 N N . ASP D 2 84 ? 18.746 -6.186 7.989 1.00 26.57 97 ASP C N 1
ATOM 4877 C CA . ASP D 2 84 ? 18.688 -7.145 6.886 1.00 27.02 97 ASP C CA 1
ATOM 4878 C C . ASP D 2 84 ? 19.393 -6.656 5.609 1.00 27.16 97 ASP C C 1
ATOM 4879 O O . ASP D 2 84 ? 19.960 -7.458 4.911 1.00 27.63 97 ASP C O 1
ATOM 4884 N N . LEU D 2 85 ? 19.374 -5.358 5.311 1.00 27.35 98 LEU C N 1
ATOM 4885 C CA . LEU D 2 85 ? 20.206 -4.851 4.210 1.00 27.68 98 LEU C CA 1
ATOM 4886 C C . LEU D 2 85 ? 21.694 -5.200 4.429 1.00 28.56 98 LEU C C 1
ATOM 4887 O O . LEU D 2 85 ? 22.421 -5.522 3.479 1.00 28.65 98 LEU C O 1
ATOM 4892 N N . MET D 2 86 ? 22.165 -5.114 5.668 1.00 29.61 99 MET C N 1
ATOM 4893 C CA . MET D 2 86 ? 23.575 -5.483 5.956 1.00 28.84 99 MET C CA 1
ATOM 4894 C C . MET D 2 86 ? 23.810 -6.952 5.606 1.00 29.96 99 MET C C 1
ATOM 4895 O O . MET D 2 86 ? 24.864 -7.296 5.086 1.00 29.44 99 MET C O 1
ATOM 4900 N N . LYS D 2 87 ? 22.846 -7.821 5.903 1.00 29.52 100 LYS C N 1
ATOM 4901 C CA . LYS D 2 87 ? 22.967 -9.230 5.511 1.00 29.78 100 LYS C CA 1
ATOM 4902 C C . LYS D 2 87 ? 22.851 -9.417 4.002 1.00 30.26 100 LYS C C 1
ATOM 4903 O O . LYS D 2 87 ? 23.558 -10.245 3.392 1.00 31.13 100 LYS C O 1
ATOM 4909 N N . LEU D 2 88 ? 21.978 -8.647 3.371 1.00 29.14 101 LEU C N 1
ATOM 4910 C CA . LEU D 2 88 ? 21.852 -8.722 1.928 1.00 28.98 101 LEU C CA 1
ATOM 4911 C C . LEU D 2 88 ? 23.222 -8.575 1.256 1.00 29.85 101 LEU C C 1
ATOM 4912 O O . LEU D 2 88 ? 23.555 -9.353 0.359 1.00 26.98 101 LEU C O 1
ATOM 4917 N N . PHE D 2 89 ? 23.981 -7.553 1.663 1.00 29.36 102 PHE C N 1
ATOM 4918 C CA . PHE D 2 89 ? 25.318 -7.333 1.104 1.00 30.25 102 PHE C CA 1
ATOM 4919 C C . PHE D 2 89 ? 26.302 -8.476 1.384 1.00 32.18 102 PHE C C 1
ATOM 4920 O O . PHE D 2 89 ? 27.131 -8.808 0.564 1.00 32.56 102 PHE C O 1
ATOM 4928 N N . GLU D 2 90 ? 26.219 -9.079 2.548 1.00 34.17 103 GLU C N 1
ATOM 4929 C CA . GLU D 2 90 ? 26.962 -10.308 2.774 1.00 35.65 103 GLU C CA 1
ATOM 4930 C C . GLU D 2 90 ? 26.611 -11.394 1.765 1.00 35.33 103 GLU C C 1
ATOM 4931 O O . GLU D 2 90 ? 27.507 -11.978 1.160 1.00 35.25 103 GLU C O 1
ATOM 4937 N N . VAL D 2 91 ? 25.322 -11.633 1.551 1.00 33.67 104 VAL C N 1
ATOM 4938 C CA . VAL D 2 91 ? 24.853 -12.618 0.602 1.00 33.08 104 VAL C CA 1
ATOM 4939 C C . VAL D 2 91 ? 25.118 -12.289 -0.873 1.00 34.15 104 VAL C C 1
ATOM 4940 O O . VAL D 2 91 ? 25.497 -13.174 -1.666 1.00 33.33 104 VAL C O 1
ATOM 4944 N N . GLY D 2 92 ? 24.893 -11.038 -1.273 1.00 33.93 105 GLY C N 1
ATOM 4945 C CA . GLY D 2 92 ? 25.034 -10.685 -2.676 1.00 35.27 105 GLY C CA 1
ATOM 4946 C C . GLY D 2 92 ? 26.492 -10.460 -3.036 1.00 36.29 105 GLY C C 1
ATOM 4947 O O . GLY D 2 92 ? 26.868 -10.608 -4.196 1.00 38.67 105 GLY C O 1
ATOM 4948 N N . GLY D 2 93 ? 27.325 -10.093 -2.073 1.00 35.82 106 GLY C N 1
ATOM 4949 C CA . GLY D 2 93 ? 28.672 -9.662 -2.424 1.00 36.18 106 GLY C CA 1
ATOM 4950 C C . GLY D 2 93 ? 28.949 -8.189 -2.215 1.00 35.73 106 GLY C C 1
ATOM 4951 O O . GLY D 2 93 ? 28.047 -7.346 -2.285 1.00 35.06 106 GLY C O 1
ATOM 4952 N N . SER D 2 94 ? 30.210 -7.876 -1.939 1.00 36.43 107 SER C N 1
ATOM 4953 C CA . SER D 2 94 ? 30.578 -6.528 -1.572 1.00 37.24 107 SER C CA 1
ATOM 4954 C C . SER D 2 94 ? 30.339 -5.621 -2.739 1.00 35.96 107 SER C C 1
ATOM 4955 O O . SER D 2 94 ? 30.728 -5.954 -3.842 1.00 36.01 107 SER C O 1
ATOM 4958 N N . PRO D 2 95 ? 29.765 -4.443 -2.495 1.00 35.95 108 PRO C N 1
ATOM 4959 C CA . PRO D 2 95 ? 29.574 -3.483 -3.590 1.00 34.99 108 PRO C CA 1
ATOM 4960 C C . PRO D 2 95 ? 30.901 -3.026 -4.206 1.00 35.48 108 PRO C C 1
ATOM 4961 O O . PRO D 2 95 ? 30.903 -2.511 -5.324 1.00 34.99 108 PRO C O 1
ATOM 4965 N N . ALA D 2 96 ? 32.029 -3.243 -3.518 1.00 35.01 109 ALA C N 1
ATOM 4966 C CA . ALA D 2 96 ? 33.341 -2.901 -4.116 1.00 35.85 109 ALA C CA 1
ATOM 4967 C C . ALA D 2 96 ? 33.685 -3.756 -5.341 1.00 36.46 109 ALA C C 1
ATOM 4968 O O . ALA D 2 96 ? 34.448 -3.327 -6.203 1.00 35.87 109 ALA C O 1
ATOM 4970 N N . ASN D 2 97 ? 33.105 -4.953 -5.441 1.00 37.29 110 ASN C N 1
ATOM 4971 C CA . ASN D 2 97 ? 33.367 -5.830 -6.579 1.00 37.97 110 ASN C CA 1
ATOM 4972 C C . ASN D 2 97 ? 32.126 -6.538 -7.187 1.00 38.27 110 ASN C C 1
ATOM 4973 O O . ASN D 2 97 ? 32.251 -7.520 -7.929 1.00 37.58 110 ASN C O 1
ATOM 4978 N N . THR D 2 98 ? 30.936 -6.016 -6.888 1.00 36.33 111 THR C N 1
ATOM 4979 C CA . THR D 2 98 ? 29.695 -6.601 -7.341 1.00 35.34 111 THR C CA 1
ATOM 4980 C C . THR D 2 98 ? 28.791 -5.466 -7.803 1.00 34.86 111 THR C C 1
ATOM 4981 O O . THR D 2 98 ? 28.640 -4.454 -7.087 1.00 33.65 111 THR C O 1
ATOM 4985 N N . ARG D 2 99 ? 28.201 -5.642 -8.979 1.00 33.31 112 ARG C N 1
ATOM 4986 C CA . ARG D 2 99 ? 27.233 -4.714 -9.538 1.00 32.78 112 ARG C CA 1
ATOM 4987 C C . ARG D 2 99 ? 25.853 -5.015 -8.930 1.00 31.09 112 ARG C C 1
ATOM 4988 O O . ARG D 2 99 ? 25.509 -6.180 -8.747 1.00 30.18 112 ARG C O 1
ATOM 4996 N N . TYR D 2 100 ? 25.116 -3.970 -8.547 1.00 29.42 113 TYR C N 1
ATOM 4997 C CA . TYR D 2 100 ? 23.799 -4.109 -7.861 1.00 27.50 113 TYR C CA 1
ATOM 4998 C C . TYR D 2 100 ? 22.736 -3.327 -8.570 1.00 27.32 113 TYR C C 1
ATOM 4999 O O . TYR D 2 100 ? 23.005 -2.190 -9.026 1.00 27.30 113 TYR C O 1
ATOM 5008 N N . LEU D 2 101 ? 21.519 -3.867 -8.586 1.00 25.22 114 LEU C N 1
ATOM 5009 C CA . LEU D 2 101 ? 20.350 -3.098 -9.072 1.00 25.25 114 LEU C CA 1
ATOM 5010 C C . LEU D 2 101 ? 19.273 -3.279 -8.032 1.00 24.22 114 LEU C C 1
ATOM 5011 O O . LEU D 2 101 ? 18.883 -4.403 -7.755 1.00 25.12 114 LEU C O 1
ATOM 5016 N N . PHE D 2 102 ? 18.839 -2.196 -7.414 1.00 22.41 115 PHE C N 1
ATOM 5017 C CA . PHE D 2 102 ? 17.730 -2.306 -6.449 1.00 23.03 115 PHE C CA 1
ATOM 5018 C C . PHE D 2 102 ? 16.487 -1.800 -7.114 1.00 22.52 115 PHE C C 1
ATOM 5019 O O . PHE D 2 102 ? 16.556 -0.808 -7.845 1.00 23.99 115 PHE C O 1
ATOM 5027 N N . LEU D 2 103 ? 15.367 -2.486 -6.889 1.00 23.12 116 LEU C N 1
ATOM 5028 C CA . LEU D 2 103 ? 14.118 -2.227 -7.539 1.00 24.51 116 LEU C CA 1
ATOM 5029 C C . LEU D 2 103 ? 13.180 -1.267 -6.775 1.00 25.00 116 LEU C C 1
ATOM 5030 O O . LEU D 2 103 ? 12.066 -1.092 -7.224 1.00 27.58 116 LEU C O 1
ATOM 5035 N N . GLY D 2 104 ? 13.613 -0.638 -5.682 1.00 24.78 117 GLY C N 1
ATOM 5036 C CA . GLY D 2 104 ? 12.758 0.380 -4.993 1.00 24.55 117 GLY C CA 1
ATOM 5037 C C . GLY D 2 104 ? 12.135 -0.034 -3.685 1.00 25.30 117 GLY C C 1
ATOM 5038 O O . GLY D 2 104 ? 12.456 -1.098 -3.158 1.00 27.10 117 GLY C O 1
ATOM 5039 N N . ASP D 2 105 ? 11.227 0.783 -3.144 1.00 24.77 118 ASP C N 1
ATOM 5040 C CA . ASP D 2 105 ? 10.681 0.542 -1.809 1.00 24.54 118 ASP C CA 1
ATOM 5041 C C . ASP D 2 105 ? 11.735 0.354 -0.733 1.00 24.87 118 ASP C C 1
ATOM 5042 O O . ASP D 2 105 ? 11.740 -0.660 0.023 1.00 23.55 118 ASP C O 1
ATOM 5047 N N . TYR D 2 106 ? 12.608 1.362 -0.664 1.00 25.18 119 TYR C N 1
ATOM 5048 C CA . TYR D 2 106 ? 13.648 1.467 0.351 1.00 26.08 119 TYR C CA 1
ATOM 5049 C C . TYR D 2 106 ? 13.105 1.866 1.751 1.00 27.10 119 TYR C C 1
ATOM 5050 O O . TYR D 2 106 ? 13.723 1.538 2.759 1.00 26.28 119 TYR C O 1
ATOM 5059 N N . VAL D 2 107 ? 11.996 2.621 1.789 1.00 26.24 120 VAL C N 1
ATOM 5060 C CA . VAL D 2 107 ? 11.533 3.266 3.018 1.00 25.91 120 VAL C CA 1
ATOM 5061 C C . VAL D 2 107 ? 10.129 2.806 3.440 1.00 25.90 120 VAL C C 1
ATOM 5062 O O . VAL D 2 107 ? 9.450 2.098 2.649 1.00 25.76 120 VAL C O 1
ATOM 5066 N N . ASP D 2 108 ? 9.667 3.284 4.611 1.00 25.18 121 ASP C N 1
ATOM 5067 C CA . ASP D 2 108 ? 8.344 2.942 5.219 1.00 26.32 121 ASP C CA 1
ATOM 5068 C C . ASP D 2 108 ? 8.267 1.525 5.762 1.00 26.98 121 ASP C C 1
ATOM 5069 O O . ASP D 2 108 ? 8.929 0.642 5.242 1.00 26.28 121 ASP C O 1
ATOM 5074 N N . ARG D 2 109 ? 7.460 1.352 6.817 1.00 27.63 122 ARG C N 1
ATOM 5075 C CA . ARG D 2 109 ? 7.145 0.068 7.509 1.00 29.44 122 ARG C CA 1
ATOM 5076 C C . ARG D 2 109 ? 8.245 -0.382 8.474 1.00 30.19 122 ARG C C 1
ATOM 5077 O O . ARG D 2 109 ? 7.975 -0.479 9.685 1.00 29.51 122 ARG C O 1
ATOM 5085 N N . GLY D 2 110 ? 9.474 -0.598 7.978 1.00 29.47 123 GLY C N 1
ATOM 5086 C CA . GLY D 2 110 ? 10.636 -0.781 8.882 1.00 29.17 123 GLY C CA 1
ATOM 5087 C C . GLY D 2 110 ? 10.991 0.519 9.599 1.00 29.67 123 GLY C C 1
ATOM 5088 O O . GLY D 2 110 ? 10.750 1.627 9.084 1.00 30.43 123 GLY C O 1
ATOM 5089 N N . TYR D 2 111 ? 11.652 0.419 10.741 1.00 28.37 124 TYR C N 1
ATOM 5090 C CA . TYR D 2 111 ? 11.982 1.631 11.501 1.00 29.27 124 TYR C CA 1
ATOM 5091 C C . TYR D 2 111 ? 13.383 2.173 11.264 1.00 28.38 124 TYR C C 1
ATOM 5092 O O . TYR D 2 111 ? 13.833 3.059 12.011 1.00 26.76 124 TYR C O 1
ATOM 5101 N N . PHE D 2 112 ? 14.063 1.644 10.234 1.00 27.36 125 PHE C N 1
ATOM 5102 C CA . PHE D 2 112 ? 15.397 2.164 9.887 1.00 27.58 125 PHE C CA 1
ATOM 5103 C C . PHE D 2 112 ? 15.545 2.636 8.447 1.00 26.34 125 PHE C C 1
ATOM 5104 O O . PHE D 2 112 ? 16.586 2.451 7.845 1.00 25.99 125 PHE C O 1
ATOM 5112 N N . SER D 2 113 ? 14.494 3.256 7.921 1.00 25.65 126 SER C N 1
ATOM 5113 C CA . SER D 2 113 ? 14.486 3.776 6.549 1.00 25.81 126 SER C CA 1
ATOM 5114 C C . SER D 2 113 ? 15.547 4.825 6.264 1.00 25.27 126 SER C C 1
ATOM 5115 O O . SER D 2 113 ? 16.121 4.832 5.188 1.00 24.61 126 SER C O 1
ATOM 5118 N N . ILE D 2 114 ? 15.757 5.762 7.192 1.00 25.09 127 ILE C N 1
ATOM 5119 C CA . ILE D 2 114 ? 16.722 6.804 6.930 1.00 26.54 127 ILE C CA 1
ATOM 5120 C C . ILE D 2 114 ? 18.144 6.237 6.877 1.00 26.90 127 ILE C C 1
ATOM 5121 O O . ILE D 2 114 ? 18.951 6.699 6.071 1.00 27.06 127 ILE C O 1
ATOM 5126 N N . GLU D 2 115 ? 18.459 5.264 7.711 1.00 26.49 128 GLU C N 1
ATOM 5127 C CA . GLU D 2 115 ? 19.747 4.561 7.633 1.00 26.92 128 GLU C CA 1
ATOM 5128 C C . GLU D 2 115 ? 19.918 3.835 6.285 1.00 26.14 128 GLU C C 1
ATOM 5129 O O . GLU D 2 115 ? 21.025 3.857 5.704 1.00 26.49 128 GLU C O 1
ATOM 5135 N N . CYS D 2 116 ? 18.849 3.232 5.776 1.00 24.56 129 CYS C N 1
ATOM 5136 C CA . CYS D 2 116 ? 18.922 2.508 4.495 1.00 25.30 129 CYS C CA 1
ATOM 5137 C C . CYS D 2 116 ? 19.218 3.512 3.389 1.00 25.61 129 CYS C C 1
ATOM 5138 O O . CYS D 2 116 ? 20.063 3.272 2.550 1.00 25.90 129 CYS C O 1
ATOM 5141 N N . VAL D 2 117 ? 18.491 4.629 3.395 1.00 25.21 130 VAL C N 1
ATOM 5142 C CA . VAL D 2 117 ? 18.679 5.697 2.394 1.00 26.50 130 VAL C CA 1
ATOM 5143 C C . VAL D 2 117 ? 20.055 6.289 2.493 1.00 25.73 130 VAL C C 1
ATOM 5144 O O . VAL D 2 117 ? 20.723 6.445 1.494 1.00 28.79 130 VAL C O 1
ATOM 5148 N N . LEU D 2 118 ? 20.506 6.633 3.694 1.00 25.43 131 LEU C N 1
ATOM 5149 C CA . LEU D 2 118 ? 21.810 7.267 3.826 1.00 25.16 131 LEU C CA 1
ATOM 5150 C C . LEU D 2 118 ? 22.908 6.297 3.324 1.00 26.49 131 LEU C C 1
ATOM 5151 O O . LEU D 2 118 ? 23.813 6.674 2.574 1.00 25.55 131 LEU C O 1
ATOM 5156 N N . TYR D 2 119 ? 22.773 5.028 3.692 1.00 25.31 132 TYR C N 1
ATOM 5157 C CA . TYR D 2 119 ? 23.755 4.024 3.298 1.00 25.13 132 TYR C CA 1
ATOM 5158 C C . TYR D 2 119 ? 23.794 3.782 1.796 1.00 24.95 132 TYR C C 1
ATOM 5159 O O . TYR D 2 119 ? 24.892 3.784 1.199 1.00 26.21 132 TYR C O 1
ATOM 5168 N N . LEU D 2 120 ? 22.631 3.547 1.169 1.00 23.62 133 LEU C N 1
ATOM 5169 C CA . LEU D 2 120 ? 22.580 3.290 -0.286 1.00 23.79 133 LEU C CA 1
ATOM 5170 C C . LEU D 2 120 ? 22.975 4.543 -1.072 1.00 25.32 133 LEU C C 1
ATOM 5171 O O . LEU D 2 120 ? 23.604 4.426 -2.110 1.00 24.56 133 LEU C O 1
ATOM 5176 N N . TRP D 2 121 ? 22.609 5.740 -0.585 1.00 24.73 134 TRP C N 1
ATOM 5177 C CA . TRP D 2 121 ? 23.028 6.964 -1.273 1.00 25.56 134 TRP C CA 1
ATOM 5178 C C . TRP D 2 121 ? 24.559 7.135 -1.171 1.00 26.81 134 TRP C C 1
ATOM 5179 O O . TRP D 2 121 ? 25.208 7.485 -2.141 1.00 28.51 134 TRP C O 1
ATOM 5190 N N . ALA D 2 122 ? 25.139 6.847 -0.018 1.00 27.61 135 ALA C N 1
ATOM 5191 C CA . ALA D 2 122 ? 26.610 6.858 0.118 1.00 28.31 135 ALA C CA 1
ATOM 5192 C C . ALA D 2 122 ? 27.284 5.867 -0.846 1.00 28.46 135 ALA C C 1
ATOM 5193 O O . ALA D 2 122 ? 28.313 6.207 -1.455 1.00 28.79 135 ALA C O 1
ATOM 5195 N N . LEU D 2 123 ? 26.719 4.669 -0.986 1.00 27.15 136 LEU C N 1
ATOM 5196 C CA . LEU D 2 123 ? 27.198 3.681 -1.951 1.00 27.77 136 LEU C CA 1
ATOM 5197 C C . LEU D 2 123 ? 27.086 4.157 -3.409 1.00 28.38 136 LEU C C 1
ATOM 5198 O O . LEU D 2 123 ? 27.993 3.888 -4.221 1.00 29.17 136 LEU C O 1
ATOM 5203 N N . LYS D 2 124 ? 25.990 4.842 -3.741 1.00 28.57 137 LYS C N 1
ATOM 5204 C CA . LYS D 2 124 ? 25.819 5.442 -5.077 1.00 28.56 137 LYS C CA 1
ATOM 5205 C C . LYS D 2 124 ? 26.908 6.441 -5.365 1.00 28.19 137 LYS C C 1
ATOM 5206 O O . LYS D 2 124 ? 27.461 6.493 -6.473 1.00 28.96 137 LYS C O 1
ATOM 5212 N N . ILE D 2 125 ? 27.195 7.280 -4.383 1.00 27.50 138 ILE C N 1
ATOM 5213 C CA . ILE D 2 125 ? 28.259 8.251 -4.553 1.00 28.11 138 ILE C CA 1
ATOM 5214 C C . ILE D 2 125 ? 29.635 7.580 -4.756 1.00 28.33 138 ILE C C 1
ATOM 5215 O O . ILE D 2 125 ? 30.430 8.015 -5.588 1.00 26.99 138 ILE C O 1
ATOM 5220 N N . LEU D 2 126 ? 29.895 6.532 -3.986 1.00 27.86 139 LEU C N 1
ATOM 5221 C CA . LEU D 2 126 ? 31.139 5.791 -4.078 1.00 29.84 139 LEU C CA 1
ATOM 5222 C C . LEU D 2 126 ? 31.255 4.935 -5.356 1.00 30.98 139 LEU C C 1
ATOM 5223 O O . LEU D 2 126 ? 32.349 4.828 -5.970 1.00 31.04 139 LEU C O 1
ATOM 5228 N N . TYR D 2 127 ? 30.134 4.341 -5.785 1.00 30.84 140 TYR C N 1
ATOM 5229 C CA . TYR D 2 127 ? 30.125 3.441 -6.938 1.00 29.67 140 TYR C CA 1
ATOM 5230 C C . TYR D 2 127 ? 29.088 3.843 -7.947 1.00 29.90 140 TYR C C 1
ATOM 5231 O O . TYR D 2 127 ? 28.178 3.027 -8.256 1.00 29.48 140 TYR C O 1
ATOM 5240 N N . PRO D 2 128 ? 29.223 5.068 -8.519 1.00 30.57 141 PRO C N 1
ATOM 5241 C CA . PRO D 2 128 ? 28.186 5.618 -9.410 1.00 30.30 141 PRO C CA 1
ATOM 5242 C C . PRO D 2 128 ? 27.870 4.761 -10.636 1.00 32.13 141 PRO C C 1
ATOM 5243 O O . PRO D 2 128 ? 26.749 4.810 -11.175 1.00 31.53 141 PRO C O 1
ATOM 5247 N N . LYS D 2 129 ? 28.826 3.950 -11.077 1.00 32.72 142 LYS C N 1
ATOM 5248 C CA . LYS D 2 129 ? 28.630 3.206 -12.317 1.00 34.37 142 LYS C CA 1
ATOM 5249 C C . LYS D 2 129 ? 28.382 1.733 -12.050 1.00 33.77 142 LYS C C 1
ATOM 5250 O O . LYS D 2 129 ? 28.215 0.970 -12.979 1.00 34.00 142 LYS C O 1
ATOM 5256 N N . THR D 2 130 ? 28.378 1.315 -10.791 1.00 33.66 143 THR C N 1
ATOM 5257 C CA . THR D 2 130 ? 28.187 -0.130 -10.507 1.00 33.66 143 THR C CA 1
ATOM 5258 C C . THR D 2 130 ? 27.037 -0.454 -9.520 1.00 32.58 143 THR C C 1
ATOM 5259 O O . THR D 2 130 ? 26.638 -1.604 -9.410 1.00 32.78 143 THR C O 1
ATOM 5263 N N . LEU D 2 131 ? 26.535 0.539 -8.808 1.00 30.94 144 LEU C N 1
ATOM 5264 C CA . LEU D 2 131 ? 25.346 0.357 -7.972 1.00 30.68 144 LEU C CA 1
ATOM 5265 C C . LEU D 2 131 ? 24.213 1.226 -8.519 1.00 30.50 144 LEU C C 1
ATOM 5266 O O . LEU D 2 131 ? 24.350 2.447 -8.646 1.00 30.89 144 LEU C O 1
ATOM 5271 N N . PHE D 2 132 ? 23.083 0.584 -8.810 1.00 30.04 145 PHE C N 1
ATOM 5272 C CA . PHE D 2 132 ? 21.915 1.216 -9.428 1.00 28.96 145 PHE C CA 1
ATOM 5273 C C . PHE D 2 132 ? 20.671 1.104 -8.549 1.00 28.09 145 PHE C C 1
ATOM 5274 O O . PHE D 2 132 ? 20.432 0.076 -7.906 1.00 25.47 145 PHE C O 1
ATOM 5282 N N . LEU D 2 133 ? 19.900 2.184 -8.544 1.00 26.49 146 LEU C N 1
ATOM 5283 C CA . LEU D 2 133 ? 18.713 2.321 -7.687 1.00 26.20 146 LEU C CA 1
ATOM 5284 C C . LEU D 2 133 ? 17.582 2.752 -8.582 1.00 25.77 146 LEU C C 1
ATOM 5285 O O . LEU D 2 133 ? 17.714 3.757 -9.305 1.00 26.40 146 LEU C O 1
ATOM 5290 N N . LEU D 2 134 ? 16.483 2.000 -8.565 1.00 24.57 147 LEU C N 1
ATOM 5291 C CA . LEU D 2 134 ? 15.226 2.457 -9.160 1.00 24.17 147 LEU C CA 1
ATOM 5292 C C . LEU D 2 134 ? 14.237 3.038 -8.150 1.00 24.94 147 LEU C C 1
ATOM 5293 O O . LEU D 2 134 ? 14.361 2.852 -6.951 1.00 25.65 147 LEU C O 1
ATOM 5298 N N . ARG D 2 135 ? 13.191 3.672 -8.685 1.00 24.36 148 ARG C N 1
ATOM 5299 C CA . ARG D 2 135 ? 12.107 4.212 -7.870 1.00 24.91 148 ARG C CA 1
ATOM 5300 C C . ARG D 2 135 ? 11.064 3.141 -7.579 1.00 24.47 148 ARG C C 1
ATOM 5301 O O . ARG D 2 135 ? 10.662 2.443 -8.484 1.00 26.04 148 ARG C O 1
ATOM 5309 N N . GLY D 2 136 ? 10.652 3.032 -6.324 1.00 24.92 149 GLY C N 1
ATOM 5310 C CA . GLY D 2 136 ? 9.519 2.187 -5.921 1.00 23.51 149 GLY C CA 1
ATOM 5311 C C . GLY D 2 136 ? 8.312 3.083 -5.629 1.00 24.19 149 GLY C C 1
ATOM 5312 O O . GLY D 2 136 ? 8.466 4.308 -5.576 1.00 22.38 149 GLY C O 1
ATOM 5313 N N . ASN D 2 137 ? 7.126 2.497 -5.438 1.00 23.87 150 ASN C N 1
ATOM 5314 C CA . ASN D 2 137 ? 5.915 3.324 -5.171 1.00 23.68 150 ASN C CA 1
ATOM 5315 C C . ASN D 2 137 ? 5.972 4.095 -3.869 1.00 23.73 150 ASN C C 1
ATOM 5316 O O . ASN D 2 137 ? 5.329 5.158 -3.733 1.00 26.14 150 ASN C O 1
ATOM 5321 N N . HIS D 2 138 ? 6.771 3.601 -2.911 1.00 23.97 151 HIS C N 1
ATOM 5322 C CA . HIS D 2 138 ? 6.985 4.296 -1.637 1.00 24.22 151 HIS C CA 1
ATOM 5323 C C . HIS D 2 138 ? 7.892 5.504 -1.672 1.00 24.86 151 HIS C C 1
ATOM 5324 O O . HIS D 2 138 ? 7.870 6.309 -0.715 1.00 25.34 151 HIS C O 1
ATOM 5331 N N . GLU D 2 139 ? 8.679 5.659 -2.736 1.00 25.40 152 GLU C N 1
ATOM 5332 C CA . GLU D 2 139 ? 9.667 6.756 -2.784 1.00 26.36 152 GLU C CA 1
ATOM 5333 C C . GLU D 2 139 ? 8.926 8.003 -3.293 1.00 27.02 152 GLU C C 1
ATOM 5334 O O . GLU D 2 139 ? 9.253 8.560 -4.343 1.00 25.39 152 GLU C O 1
ATOM 5340 N N . CYS D 2 140 ? 7.909 8.401 -2.562 1.00 26.39 153 CYS C N 1
ATOM 5341 C CA . CYS D 2 140 ? 7.203 9.608 -2.925 1.00 28.39 153 CYS C CA 1
ATOM 5342 C C . CYS D 2 140 ? 6.652 10.302 -1.660 1.00 28.65 153 CYS C C 1
ATOM 5343 O O . CYS D 2 140 ? 6.629 9.714 -0.566 1.00 28.32 153 CYS C O 1
ATOM 5346 N N . ARG D 2 141 ? 6.145 11.516 -1.832 1.00 28.40 154 ARG C N 1
ATOM 5347 C CA . ARG D 2 141 ? 5.563 12.327 -0.734 1.00 27.63 154 ARG C CA 1
ATOM 5348 C C . ARG D 2 141 ? 4.275 11.741 -0.184 1.00 28.80 154 ARG C C 1
ATOM 5349 O O . ARG D 2 141 ? 4.111 11.617 1.016 1.00 28.68 154 ARG C O 1
ATOM 5357 N N . HIS D 2 142 ? 3.341 11.370 -1.058 1.00 28.69 155 HIS C N 1
ATOM 5358 C CA . HIS D 2 142 ? 2.048 10.947 -0.596 1.00 28.66 155 HIS C CA 1
ATOM 5359 C C . HIS D 2 142 ? 2.124 9.701 0.339 1.00 29.03 155 HIS C C 1
ATOM 5360 O O . HIS D 2 142 ? 1.460 9.614 1.422 1.00 28.18 155 HIS C O 1
ATOM 5367 N N . LEU D 2 143 ? 2.930 8.715 -0.058 1.00 26.83 156 LEU C N 1
ATOM 5368 C CA . LEU D 2 143 ? 3.039 7.532 0.793 1.00 26.20 156 LEU C CA 1
ATOM 5369 C C . LEU D 2 143 ? 3.882 7.739 2.067 1.00 25.95 156 LEU C C 1
ATOM 5370 O O . LEU D 2 143 ? 3.533 7.223 3.137 1.00 27.17 156 LEU C O 1
ATOM 5375 N N . THR D 2 144 ? 4.999 8.436 1.968 1.00 24.00 157 THR C N 1
ATOM 5376 C CA . THR D 2 144 ? 5.867 8.594 3.135 1.00 24.76 157 THR C CA 1
ATOM 5377 C C . THR D 2 144 ? 5.190 9.491 4.187 1.00 26.21 157 THR C C 1
ATOM 5378 O O . THR D 2 144 ? 5.522 9.421 5.367 1.00 26.48 157 THR C O 1
ATOM 5382 N N . GLU D 2 145 ? 4.248 10.334 3.767 1.00 26.49 158 GLU C N 1
ATOM 5383 C CA . GLU D 2 145 ? 3.498 11.122 4.774 1.00 29.61 158 GLU C CA 1
ATOM 5384 C C . GLU D 2 145 ? 2.448 10.255 5.527 1.00 29.43 158 GLU C C 1
ATOM 5385 O O . GLU D 2 145 ? 2.216 10.448 6.729 1.00 31.02 158 GLU C O 1
ATOM 5391 N N . TYR D 2 146 ? 1.817 9.310 4.826 1.00 29.08 159 TYR C N 1
ATOM 5392 C CA . TYR D 2 146 ? 0.835 8.381 5.448 1.00 29.15 159 TYR C CA 1
ATOM 5393 C C . TYR D 2 146 ? 1.505 7.283 6.284 1.00 29.44 159 TYR C C 1
ATOM 5394 O O . TYR D 2 146 ? 1.037 6.924 7.358 1.00 30.65 159 TYR C O 1
ATOM 5403 N N . PHE D 2 147 ? 2.587 6.690 5.776 1.00 29.64 160 PHE C N 1
ATOM 5404 C CA . PHE D 2 147 ? 3.277 5.667 6.527 1.00 30.15 160 PHE C CA 1
ATOM 5405 C C . PHE D 2 147 ? 4.302 6.322 7.468 1.00 31.65 160 PHE C C 1
ATOM 5406 O O . PHE D 2 147 ? 4.031 7.371 8.057 1.00 33.94 160 PHE C O 1
ATOM 5414 N N . THR D 2 148 ? 5.487 5.768 7.622 1.00 31.04 161 THR C N 1
ATOM 5415 C CA . THR D 2 148 ? 6.324 6.243 8.718 1.00 31.40 161 THR C CA 1
ATOM 5416 C C . THR D 2 148 ? 7.493 7.146 8.362 1.00 30.30 161 THR C C 1
ATOM 5417 O O . THR D 2 148 ? 8.065 7.792 9.247 1.00 29.59 161 THR C O 1
ATOM 5421 N N . PHE D 2 149 ? 7.896 7.170 7.106 1.00 29.37 162 PHE C N 1
ATOM 5422 C CA . PHE D 2 149 ? 9.182 7.818 6.791 1.00 27.57 162 PHE C CA 1
ATOM 5423 C C . PHE D 2 149 ? 9.211 9.312 7.158 1.00 28.60 162 PHE C C 1
ATOM 5424 O O . PHE D 2 149 ? 10.233 9.826 7.644 1.00 28.23 162 PHE C O 1
ATOM 5432 N N . LYS D 2 150 ? 8.123 10.036 6.914 1.00 28.92 163 LYS C N 1
ATOM 5433 C CA . LYS D 2 150 ? 8.168 11.482 7.253 1.00 28.68 163 LYS C CA 1
ATOM 5434 C C . LYS D 2 150 ? 8.451 11.693 8.729 1.00 28.82 163 LYS C C 1
ATOM 5435 O O . LYS D 2 150 ? 9.301 12.490 9.111 1.00 28.67 163 LYS C O 1
ATOM 5441 N N . GLN D 2 151 ? 7.742 10.947 9.581 1.00 30.38 164 GLN C N 1
ATOM 5442 C CA . GLN D 2 151 ? 7.897 11.088 11.032 1.00 30.09 164 GLN C CA 1
ATOM 5443 C C . GLN D 2 151 ? 9.296 10.618 11.465 1.00 29.40 164 GLN C C 1
ATOM 5444 O O . GLN D 2 151 ? 9.943 11.181 12.381 1.00 28.76 164 GLN C O 1
ATOM 5450 N N . GLU D 2 152 ? 9.764 9.569 10.818 1.00 28.16 165 GLU C N 1
ATOM 5451 C CA . GLU D 2 152 ? 11.100 9.085 11.114 1.00 28.39 165 GLU C CA 1
ATOM 5452 C C . GLU D 2 152 ? 12.163 10.181 10.930 1.00 29.09 165 GLU C C 1
ATOM 5453 O O . GLU D 2 152 ? 13.003 10.360 11.813 1.00 27.93 165 GLU C O 1
ATOM 5459 N N . CYS D 2 153 ? 12.106 10.912 9.799 1.00 29.52 166 CYS C N 1
ATOM 5460 C CA . CYS D 2 153 ? 13.001 12.047 9.544 1.00 31.17 166 CYS C CA 1
ATOM 5461 C C . CYS D 2 153 ? 12.804 13.169 10.525 1.00 32.41 166 CYS C C 1
ATOM 5462 O O . CYS D 2 153 ? 13.771 13.717 11.039 1.00 33.27 166 CYS C O 1
ATOM 5465 N N . LYS D 2 154 ? 11.558 13.523 10.795 1.00 33.82 167 LYS C N 1
ATOM 5466 C CA . LYS D 2 154 ? 11.301 14.589 11.784 1.00 35.15 167 LYS C CA 1
ATOM 5467 C C . LYS D 2 154 ? 11.858 14.279 13.141 1.00 34.62 167 LYS C C 1
ATOM 5468 O O . LYS D 2 154 ? 12.440 15.141 13.773 1.00 35.17 167 LYS C O 1
ATOM 5474 N N . ILE D 2 155 ? 11.729 13.033 13.587 1.00 34.32 168 ILE C N 1
ATOM 5475 C CA . ILE D 2 155 ? 12.227 12.658 14.906 1.00 33.50 168 ILE C CA 1
ATOM 5476 C C . ILE D 2 155 ? 13.756 12.447 14.936 1.00 32.74 168 ILE C C 1
ATOM 5477 O O . ILE D 2 155 ? 14.417 12.953 15.841 1.00 33.22 168 ILE C O 1
ATOM 5482 N N . LYS D 2 156 ? 14.331 11.682 13.990 1.00 30.10 169 LYS C N 1
ATOM 5483 C CA . LYS D 2 156 ? 15.770 11.447 14.041 1.00 29.67 169 LYS C CA 1
ATOM 5484 C C . LYS D 2 156 ? 16.603 12.625 13.540 1.00 30.08 169 LYS C C 1
ATOM 5485 O O . LYS D 2 156 ? 17.726 12.799 13.983 1.00 29.48 169 LYS C O 1
ATOM 5491 N N . TYR D 2 157 ? 16.086 13.370 12.557 1.00 29.61 170 TYR C N 1
ATOM 5492 C CA . TYR D 2 157 ? 16.845 14.417 11.897 1.00 30.76 170 TYR C CA 1
ATOM 5493 C C . TYR D 2 157 ? 15.973 15.645 11.890 1.00 32.38 170 TYR C C 1
ATOM 5494 O O . TYR D 2 157 ? 15.746 16.195 12.929 1.00 33.01 170 TYR C O 1
ATOM 5503 N N . SER D 2 158 ? 15.444 16.038 10.743 1.00 33.91 171 SER C N 1
ATOM 5504 C CA . SER D 2 158 ? 14.551 17.159 10.686 1.00 34.98 171 SER C CA 1
ATOM 5505 C C . SER D 2 158 ? 13.764 17.069 9.390 1.00 35.33 171 SER C C 1
ATOM 5506 O O . SER D 2 158 ? 14.070 16.219 8.518 1.00 34.85 171 SER C O 1
ATOM 5509 N N . GLU D 2 159 ? 12.750 17.930 9.259 1.00 35.42 172 GLU C N 1
ATOM 5510 C CA . GLU D 2 159 ? 11.969 18.026 8.031 1.00 36.26 172 GLU C CA 1
ATOM 5511 C C . GLU D 2 159 ? 12.764 18.413 6.800 1.00 35.20 172 GLU C C 1
ATOM 5512 O O . GLU D 2 159 ? 12.352 18.080 5.681 1.00 35.17 172 GLU C O 1
ATOM 5518 N N . ARG D 2 160 ? 13.865 19.143 6.995 1.00 32.60 173 ARG C N 1
ATOM 5519 C CA . ARG D 2 160 ? 14.797 19.468 5.923 1.00 32.34 173 ARG C CA 1
ATOM 5520 C C . ARG D 2 160 ? 15.371 18.217 5.290 1.00 30.72 173 ARG C C 1
ATOM 5521 O O . ARG D 2 160 ? 15.531 18.164 4.097 1.00 31.49 173 ARG C O 1
ATOM 5529 N N . VAL D 2 161 ? 15.730 17.248 6.126 1.00 28.46 174 VAL C N 1
ATOM 5530 C CA . VAL D 2 161 ? 16.209 15.954 5.671 1.00 27.65 174 VAL C CA 1
ATOM 5531 C C . VAL D 2 161 ? 15.122 15.257 4.892 1.00 26.91 174 VAL C C 1
ATOM 5532 O O . VAL D 2 161 ? 15.377 14.764 3.811 1.00 29.10 174 VAL C O 1
ATOM 5536 N N . TYR D 2 162 ? 13.892 15.241 5.407 1.00 26.26 175 TYR C N 1
ATOM 5537 C CA . TYR D 2 162 ? 12.779 14.688 4.647 1.00 25.96 175 TYR C CA 1
ATOM 5538 C C . TYR D 2 162 ? 12.647 15.339 3.274 1.00 26.98 175 TYR C C 1
ATOM 5539 O O . TYR D 2 162 ? 12.508 14.650 2.244 1.00 25.37 175 TYR C O 1
ATOM 5548 N N . ASP D 2 163 ? 12.620 16.670 3.252 1.00 27.78 176 ASP C N 1
ATOM 5549 C CA . ASP D 2 163 ? 12.403 17.395 2.000 1.00 29.68 176 ASP C CA 1
ATOM 5550 C C . ASP D 2 163 ? 13.516 17.113 0.950 1.00 29.76 176 ASP C C 1
ATOM 5551 O O . ASP D 2 163 ? 13.211 16.950 -0.244 1.00 29.54 176 ASP C O 1
ATOM 5556 N N . ALA D 2 164 ? 14.773 17.006 1.423 1.00 28.95 177 ALA C N 1
ATOM 5557 C CA . ALA D 2 164 ? 15.884 16.640 0.567 1.00 28.54 177 ALA C CA 1
ATOM 5558 C C . ALA D 2 164 ? 15.707 15.225 0.056 1.00 28.62 177 ALA C C 1
ATOM 5559 O O . ALA D 2 164 ? 15.993 14.958 -1.105 1.00 28.76 177 ALA C O 1
ATOM 5561 N N . CYS D 2 165 ? 15.208 14.303 0.877 1.00 28.42 178 CYS C N 1
ATOM 5562 C CA . CYS D 2 165 ? 14.917 12.951 0.341 1.00 28.56 178 CYS C CA 1
ATOM 5563 C C . CYS D 2 165 ? 13.829 12.993 -0.750 1.00 28.24 178 CYS C C 1
ATOM 5564 O O . CYS D 2 165 ? 13.933 12.291 -1.766 1.00 28.02 178 CYS C O 1
ATOM 5567 N N . MET D 2 166 ? 12.771 13.788 -0.532 1.00 27.49 179 MET C N 1
ATOM 5568 C CA . MET D 2 166 ? 11.695 13.889 -1.524 1.00 28.68 179 MET C CA 1
ATOM 5569 C C . MET D 2 166 ? 12.281 14.366 -2.887 1.00 28.88 179 MET C C 1
ATOM 5570 O O . MET D 2 166 ? 11.992 13.795 -3.963 1.00 28.62 179 MET C O 1
ATOM 5575 N N . ASP D 2 167 ? 13.198 15.329 -2.824 1.00 30.25 180 ASP C N 1
ATOM 5576 C CA . ASP D 2 167 ? 13.862 15.815 -4.040 1.00 30.70 180 ASP C CA 1
ATOM 5577 C C . ASP D 2 167 ? 14.679 14.707 -4.641 1.00 29.90 180 ASP C C 1
ATOM 5578 O O . ASP D 2 167 ? 14.665 14.515 -5.858 1.00 29.86 180 ASP C O 1
ATOM 5583 N N . ALA D 2 168 ? 15.407 13.968 -3.803 1.00 28.54 181 ALA C N 1
ATOM 5584 C CA . ALA D 2 168 ? 16.280 12.908 -4.307 1.00 28.87 181 ALA C CA 1
ATOM 5585 C C . ALA D 2 168 ? 15.448 11.798 -4.934 1.00 28.43 181 ALA C C 1
ATOM 5586 O O . ALA D 2 168 ? 15.842 11.233 -5.936 1.00 29.69 181 ALA C O 1
ATOM 5588 N N . PHE D 2 169 ? 14.297 11.480 -4.337 1.00 27.23 182 PHE C N 1
ATOM 5589 C CA . PHE D 2 169 ? 13.463 10.404 -4.853 1.00 26.73 182 PHE C CA 1
ATOM 5590 C C . PHE D 2 169 ? 12.896 10.719 -6.245 1.00 27.56 182 PHE C C 1
ATOM 5591 O O . PHE D 2 169 ? 12.735 9.814 -7.094 1.00 26.32 182 PHE C O 1
ATOM 5599 N N . ASP D 2 170 ? 12.562 11.989 -6.467 1.00 27.82 183 ASP C N 1
ATOM 5600 C CA . ASP D 2 170 ? 12.160 12.442 -7.818 1.00 29.59 183 ASP C CA 1
ATOM 5601 C C . ASP D 2 170 ? 13.185 12.125 -8.907 1.00 29.25 183 ASP C C 1
ATOM 5602 O O . ASP D 2 170 ? 12.804 11.944 -10.076 1.00 31.05 183 ASP C O 1
ATOM 5607 N N . CYS D 2 171 ? 14.463 12.034 -8.538 1.00 30.03 184 CYS C N 1
ATOM 5608 C CA . CYS D 2 171 ? 15.569 11.788 -9.506 1.00 29.65 184 CYS C CA 1
ATOM 5609 C C . CYS D 2 171 ? 15.784 10.337 -9.902 1.00 29.25 184 CYS C C 1
ATOM 5610 O O . CYS D 2 171 ? 16.414 10.055 -10.943 1.00 29.40 184 CYS C O 1
ATOM 5613 N N . LEU D 2 172 ? 15.263 9.419 -9.077 1.00 27.69 185 LEU C N 1
ATOM 5614 C CA . LEU D 2 172 ? 15.518 8.022 -9.216 1.00 25.81 185 LEU C CA 1
ATOM 5615 C C . LEU D 2 172 ? 14.999 7.580 -10.561 1.00 25.87 185 LEU C C 1
ATOM 5616 O O . LEU D 2 172 ? 13.862 7.897 -10.914 1.00 24.68 185 LEU C O 1
ATOM 5621 N N . PRO D 2 173 ? 15.808 6.783 -11.289 1.00 25.29 186 PRO C N 1
ATOM 5622 C CA . PRO D 2 173 ? 15.272 6.174 -12.528 1.00 25.26 186 PRO C CA 1
ATOM 5623 C C . PRO D 2 173 ? 14.062 5.278 -12.333 1.00 26.52 186 PRO C C 1
ATOM 5624 O O . PRO D 2 173 ? 13.818 4.739 -11.226 1.00 25.66 186 PRO C O 1
ATOM 5628 N N . LEU D 2 174 ? 13.330 5.071 -13.430 1.00 26.94 187 LEU C N 1
ATOM 5629 C CA . LEU D 2 174 ? 12.141 4.238 -13.400 1.00 26.31 187 LEU C CA 1
ATOM 5630 C C . LEU D 2 174 ? 12.300 2.748 -13.737 1.00 25.33 187 LEU C C 1
ATOM 5631 O O . LEU D 2 174 ? 11.513 1.933 -13.270 1.00 23.69 187 LEU C O 1
ATOM 5636 N N . ALA D 2 175 ? 13.303 2.398 -14.538 1.00 24.89 188 ALA C N 1
ATOM 5637 C CA . ALA D 2 175 ? 13.387 1.072 -15.094 1.00 25.08 188 ALA C CA 1
ATOM 5638 C C . ALA D 2 175 ? 14.827 0.813 -15.478 1.00 25.62 188 ALA C C 1
ATOM 5639 O O . ALA D 2 175 ? 15.615 1.764 -15.627 1.00 25.20 188 ALA C O 1
ATOM 5641 N N . ALA D 2 176 ? 15.169 -0.456 -15.672 1.00 25.55 189 ALA C N 1
ATOM 5642 C CA . ALA D 2 176 ? 16.482 -0.798 -16.219 1.00 26.34 189 ALA C CA 1
ATOM 5643 C C . ALA D 2 176 ? 16.291 -1.856 -17.273 1.00 27.73 189 ALA C C 1
ATOM 5644 O O . ALA D 2 176 ? 15.375 -2.675 -17.175 1.00 28.13 189 ALA C O 1
ATOM 5646 N N . LEU D 2 177 ? 17.142 -1.820 -18.283 1.00 27.74 190 LEU C N 1
ATOM 5647 C CA . LEU D 2 177 ? 17.195 -2.867 -19.294 1.00 29.88 190 LEU C CA 1
ATOM 5648 C C . LEU D 2 177 ? 18.451 -3.627 -18.927 1.00 30.30 190 LEU C C 1
ATOM 5649 O O . LEU D 2 177 ? 19.563 -3.068 -18.968 1.00 31.84 190 LEU C O 1
ATOM 5654 N N . MET D 2 178 ? 18.296 -4.861 -18.472 1.00 31.12 191 MET C N 1
ATOM 5655 C CA . MET D 2 178 ? 19.475 -5.598 -17.970 1.00 31.40 191 MET C CA 1
ATOM 5656 C C . MET D 2 178 ? 19.956 -6.639 -18.972 1.00 31.81 191 MET C C 1
ATOM 5657 O O . MET D 2 178 ? 19.160 -7.456 -19.468 1.00 29.42 191 MET C O 1
ATOM 5662 N N . ASN D 2 179 ? 21.263 -6.571 -19.271 1.00 32.23 192 ASN C N 1
ATOM 5663 C CA . ASN D 2 179 ? 21.906 -7.409 -20.269 1.00 32.46 192 ASN C CA 1
ATOM 5664 C C . ASN D 2 179 ? 21.168 -7.460 -21.593 1.00 34.19 192 ASN C C 1
ATOM 5665 O O . ASN D 2 179 ? 21.151 -8.516 -22.263 1.00 33.20 192 ASN C O 1
ATOM 5670 N N . GLN D 2 180 ? 20.539 -6.340 -21.967 1.00 34.05 193 GLN C N 1
ATOM 5671 C CA . GLN D 2 180 ? 19.684 -6.322 -23.148 1.00 36.21 193 GLN C CA 1
ATOM 5672 C C . GLN D 2 180 ? 18.617 -7.431 -23.197 1.00 36.48 193 GLN C C 1
ATOM 5673 O O . GLN D 2 180 ? 18.034 -7.672 -24.252 1.00 36.67 193 GLN C O 1
ATOM 5679 N N . GLN D 2 181 ? 18.351 -8.097 -22.073 1.00 35.25 194 GLN C N 1
ATOM 5680 C CA . GLN D 2 181 ? 17.363 -9.194 -22.012 1.00 35.27 194 GLN C CA 1
ATOM 5681 C C . GLN D 2 181 ? 16.154 -9.011 -21.086 1.00 34.07 194 GLN C C 1
ATOM 5682 O O . GLN D 2 181 ? 15.086 -9.584 -21.329 1.00 34.20 194 GLN C O 1
ATOM 5688 N N . PHE D 2 182 ? 16.325 -8.286 -19.983 1.00 33.21 195 PHE C N 1
ATOM 5689 C CA . PHE D 2 182 ? 15.250 -8.222 -18.987 1.00 32.02 195 PHE C CA 1
ATOM 5690 C C . PHE D 2 182 ? 14.849 -6.794 -18.802 1.00 30.91 195 PHE C C 1
ATOM 5691 O O . PHE D 2 182 ? 15.726 -5.918 -18.744 1.00 30.29 195 PHE C O 1
ATOM 5699 N N . LEU D 2 183 ? 13.535 -6.547 -18.707 1.00 29.16 196 LEU C N 1
ATOM 5700 C CA . LEU D 2 183 ? 13.056 -5.242 -18.224 1.00 28.23 196 LEU C CA 1
ATOM 5701 C C . LEU D 2 183 ? 12.865 -5.338 -16.710 1.00 28.03 196 LEU C C 1
ATOM 5702 O O . LEU D 2 183 ? 12.170 -6.267 -16.223 1.00 26.43 196 LEU C O 1
ATOM 5707 N N . CYS D 2 184 ? 13.452 -4.391 -15.981 1.00 27.75 197 CYS C N 1
ATOM 5708 C CA . CYS D 2 184 ? 13.456 -4.432 -14.513 1.00 27.54 197 CYS C CA 1
ATOM 5709 C C . CYS D 2 184 ? 12.750 -3.158 -14.029 1.00 27.67 197 CYS C C 1
ATOM 5710 O O . CYS D 2 184 ? 13.160 -2.032 -14.418 1.00 27.34 197 CYS C O 1
ATOM 5713 N N . VAL D 2 185 ? 11.649 -3.351 -13.292 1.00 26.14 198 VAL C N 1
ATOM 5714 C CA . VAL D 2 185 ? 10.821 -2.263 -12.746 1.00 25.17 198 VAL C CA 1
ATOM 5715 C C . VAL D 2 185 ? 10.299 -2.607 -11.330 1.00 25.30 198 VAL C C 1
ATOM 5716 O O . VAL D 2 185 ? 10.297 -3.778 -10.934 1.00 24.39 198 VAL C O 1
ATOM 5720 N N . HIS D 2 186 ? 9.843 -1.605 -10.555 1.00 22.52 199 HIS C N 1
ATOM 5721 C CA . HIS D 2 186 ? 9.293 -1.937 -9.275 1.00 23.13 199 HIS C CA 1
ATOM 5722 C C . HIS D 2 186 ? 8.039 -2.770 -9.441 1.00 23.48 199 HIS C C 1
ATOM 5723 O O . HIS D 2 186 ? 7.919 -3.844 -8.887 1.00 24.70 199 HIS C O 1
ATOM 5730 N N . GLY D 2 187 ? 7.089 -2.282 -10.233 1.00 24.21 200 GLY C N 1
ATOM 5731 C CA . GLY D 2 187 ? 5.784 -2.904 -10.241 1.00 25.33 200 GLY C CA 1
ATOM 5732 C C . GLY D 2 187 ? 5.498 -3.663 -11.515 1.00 25.82 200 GLY C C 1
ATOM 5733 O O . GLY D 2 187 ? 5.217 -4.846 -11.460 1.00 25.55 200 GLY C O 1
ATOM 5734 N N . GLY D 2 188 ? 5.479 -2.981 -12.660 1.00 25.88 201 GLY C N 1
ATOM 5735 C CA . GLY D 2 188 ? 5.216 -3.701 -13.870 1.00 27.19 201 GLY C CA 1
ATOM 5736 C C . GLY D 2 188 ? 4.904 -2.866 -15.103 1.00 28.68 201 GLY C C 1
ATOM 5737 O O . GLY D 2 188 ? 5.559 -1.866 -15.396 1.00 28.29 201 GLY C O 1
ATOM 5738 N N . LEU D 2 189 ? 3.967 -3.374 -15.877 1.00 29.25 202 LEU C N 1
ATOM 5739 C CA . LEU D 2 189 ? 3.742 -2.851 -17.217 1.00 30.62 202 LEU C CA 1
ATOM 5740 C C . LEU D 2 189 ? 2.522 -1.948 -17.216 1.00 30.32 202 LEU C C 1
ATOM 5741 O O . LEU D 2 189 ? 1.747 -1.894 -16.252 1.00 29.46 202 LEU C O 1
ATOM 5746 N N . SER D 2 190 ? 2.337 -1.273 -18.341 1.00 30.89 203 SER C N 1
ATOM 5747 C CA . SER D 2 190 ? 1.291 -0.299 -18.479 1.00 31.23 203 SER C CA 1
ATOM 5748 C C . SER D 2 190 ? 0.687 -0.486 -19.843 1.00 31.08 203 SER C C 1
ATOM 5749 O O . SER D 2 190 ? 1.432 -0.744 -20.796 1.00 30.13 203 SER C O 1
ATOM 5752 N N . PRO D 2 191 ? -0.642 -0.303 -19.976 1.00 31.63 204 PRO C N 1
ATOM 5753 C CA . PRO D 2 191 ? -1.223 -0.433 -21.313 1.00 33.17 204 PRO C CA 1
ATOM 5754 C C . PRO D 2 191 ? -0.676 0.675 -22.240 1.00 35.60 204 PRO C C 1
ATOM 5755 O O . PRO D 2 191 ? -0.718 0.524 -23.450 1.00 36.77 204 PRO C O 1
ATOM 5759 N N . GLU D 2 192 ? -0.116 1.739 -21.660 1.00 37.71 205 GLU C N 1
ATOM 5760 C CA . GLU D 2 192 ? 0.484 2.853 -22.426 1.00 39.86 205 GLU C CA 1
ATOM 5761 C C . GLU D 2 192 ? 1.997 2.735 -22.659 1.00 40.84 205 GLU C C 1
ATOM 5762 O O . GLU D 2 192 ? 2.633 3.723 -23.048 1.00 41.54 205 GLU C O 1
ATOM 5768 N N . ILE D 2 193 ? 2.582 1.567 -22.396 1.00 40.45 206 ILE C N 1
ATOM 5769 C CA . ILE D 2 193 ? 4.002 1.346 -22.660 1.00 39.77 206 ILE C CA 1
ATOM 5770 C C . ILE D 2 193 ? 4.122 0.139 -23.574 1.00 40.13 206 ILE C C 1
ATOM 5771 O O . ILE D 2 193 ? 4.018 -0.993 -23.132 1.00 38.64 206 ILE C O 1
ATOM 5776 N N . ASN D 2 194 ? 4.303 0.397 -24.871 1.00 40.31 207 ASN C N 1
ATOM 5777 C CA . ASN D 2 194 ? 4.335 -0.693 -25.853 1.00 40.96 207 ASN C CA 1
ATOM 5778 C C . ASN D 2 194 ? 5.770 -1.077 -26.209 1.00 39.52 207 ASN C C 1
ATOM 5779 O O . ASN D 2 194 ? 6.050 -2.210 -26.608 1.00 37.90 207 ASN C O 1
ATOM 5784 N N . THR D 2 195 ? 6.668 -0.115 -26.027 1.00 38.26 208 THR C N 1
ATOM 5785 C CA . THR D 2 195 ? 8.078 -0.277 -26.347 1.00 37.96 208 THR C CA 1
ATOM 5786 C C . THR D 2 195 ? 8.897 0.362 -25.260 1.00 36.74 208 THR C C 1
ATOM 5787 O O . THR D 2 195 ? 8.384 1.150 -24.468 1.00 35.87 208 THR C O 1
ATOM 5791 N N . LEU D 2 196 ? 10.172 -0.010 -25.208 1.00 37.39 209 LEU C N 1
ATOM 5792 C CA . LEU D 2 196 ? 11.145 0.584 -24.298 1.00 37.35 209 LEU C CA 1
ATOM 5793 C C . LEU D 2 196 ? 11.228 2.093 -24.491 1.00 38.15 209 LEU C C 1
ATOM 5794 O O . LEU D 2 196 ? 11.290 2.892 -23.532 1.00 37.10 209 LEU C O 1
ATOM 5799 N N . ASP D 2 197 ? 11.117 2.500 -25.741 1.00 39.52 210 ASP C N 1
ATOM 5800 C CA . ASP D 2 197 ? 11.072 3.905 -26.073 1.00 40.93 210 ASP C CA 1
ATOM 5801 C C . ASP D 2 197 ? 9.985 4.696 -25.340 1.00 40.81 210 ASP C C 1
ATOM 5802 O O . ASP D 2 197 ? 10.161 5.886 -25.053 1.00 41.62 210 ASP C O 1
ATOM 5807 N N . ASP D 2 198 ? 8.878 4.054 -25.002 1.00 40.40 211 ASP C N 1
ATOM 5808 C CA . ASP D 2 198 ? 7.797 4.780 -24.300 1.00 41.16 211 ASP C CA 1
ATOM 5809 C C . ASP D 2 198 ? 8.171 5.121 -22.848 1.00 40.48 211 ASP C C 1
ATOM 5810 O O . ASP D 2 198 ? 7.524 5.955 -22.226 1.00 41.49 211 ASP C O 1
ATOM 5815 N N . ILE D 2 199 ? 9.186 4.448 -22.309 1.00 38.34 212 ILE C N 1
ATOM 5816 C CA . ILE D 2 199 ? 9.717 4.770 -20.996 1.00 36.71 212 ILE C CA 1
ATOM 5817 C C . ILE D 2 199 ? 10.640 5.956 -21.103 1.00 36.21 212 ILE C C 1
ATOM 5818 O O . ILE D 2 199 ? 10.588 6.865 -20.306 1.00 35.69 212 ILE C O 1
ATOM 5823 N N . ARG D 2 200 ? 11.479 5.932 -22.119 1.00 36.74 213 ARG C N 1
ATOM 5824 C CA . ARG D 2 200 ? 12.415 7.000 -22.401 1.00 38.04 213 ARG C CA 1
ATOM 5825 C C . ARG D 2 200 ? 11.772 8.384 -22.501 1.00 37.66 213 ARG C C 1
ATOM 5826 O O . ARG D 2 200 ? 12.389 9.366 -22.128 1.00 37.96 213 ARG C O 1
ATOM 5834 N N . LYS D 2 201 ? 10.512 8.450 -22.929 1.00 37.81 214 LYS C N 1
ATOM 5835 C CA . LYS D 2 201 ? 9.875 9.731 -23.263 1.00 37.48 214 LYS C CA 1
ATOM 5836 C C . LYS D 2 201 ? 9.229 10.369 -22.071 1.00 36.87 214 LYS C C 1
ATOM 5837 O O . LYS D 2 201 ? 8.793 11.506 -22.177 1.00 35.83 214 LYS C O 1
ATOM 5843 N N . LEU D 2 202 ? 9.154 9.653 -20.942 1.00 35.20 215 LEU C N 1
ATOM 5844 C CA . LEU D 2 202 ? 8.486 10.147 -19.736 1.00 34.55 215 LEU C CA 1
ATOM 5845 C C . LEU D 2 202 ? 9.286 11.239 -19.084 1.00 34.02 215 LEU C C 1
ATOM 5846 O O . LEU D 2 202 ? 10.513 11.268 -19.216 1.00 33.99 215 LEU C O 1
ATOM 5851 N N . ASP D 2 203 ? 8.611 12.122 -18.363 1.00 33.89 216 ASP C N 1
ATOM 5852 C CA . ASP D 2 203 ? 9.308 13.080 -17.486 1.00 34.60 216 ASP C CA 1
ATOM 5853 C C . ASP D 2 203 ? 9.172 12.559 -16.060 1.00 33.85 216 ASP C C 1
ATOM 5854 O O . ASP D 2 203 ? 8.071 12.601 -15.491 1.00 33.30 216 ASP C O 1
ATOM 5859 N N . ARG D 2 204 ? 10.274 12.078 -15.473 1.00 32.73 217 ARG C N 1
ATOM 5860 C CA . ARG D 2 204 ? 10.180 11.323 -14.185 1.00 31.86 217 ARG C CA 1
ATOM 5861 C C . ARG D 2 204 ? 10.372 12.247 -12.993 1.00 31.99 217 ARG C C 1
ATOM 5862 O O . ARG D 2 204 ? 10.131 11.872 -11.838 1.00 31.58 217 ARG C O 1
ATOM 5870 N N . PHE D 2 205 ? 10.785 13.478 -13.273 1.00 31.91 218 PHE C N 1
ATOM 5871 C CA . PHE D 2 205 ? 11.222 14.383 -12.216 1.00 32.02 218 PHE C CA 1
ATOM 5872 C C . PHE D 2 205 ? 10.055 15.056 -11.541 1.00 33.49 218 PHE C C 1
ATOM 5873 O O . PHE D 2 205 ? 9.829 16.243 -11.701 1.00 34.47 218 PHE C O 1
ATOM 5881 N N . LYS D 2 206 ? 9.310 14.291 -10.760 1.00 32.68 219 LYS C N 1
ATOM 5882 C CA . LYS D 2 206 ? 8.122 14.803 -10.115 1.00 32.37 219 LYS C CA 1
ATOM 5883 C C . LYS D 2 206 ? 7.559 13.702 -9.198 1.00 31.97 219 LYS C C 1
ATOM 5884 O O . LYS D 2 206 ? 7.951 12.531 -9.285 1.00 30.62 219 LYS C O 1
ATOM 5890 N N . GLU D 2 207 ? 6.622 14.108 -8.362 1.00 31.25 220 GLU C N 1
ATOM 5891 C CA . GLU D 2 207 ? 5.754 13.223 -7.589 1.00 31.14 220 GLU C CA 1
ATOM 5892 C C . GLU D 2 207 ? 5.007 12.334 -8.551 1.00 31.38 220 GLU C C 1
ATOM 5893 O O . GLU D 2 207 ? 4.465 12.820 -9.513 1.00 32.02 220 GLU C O 1
ATOM 5899 N N . PRO D 2 208 ? 4.966 11.029 -8.307 1.00 32.26 221 PRO C N 1
ATOM 5900 C CA . PRO D 2 208 ? 4.249 10.167 -9.255 1.00 33.45 221 PRO C CA 1
ATOM 5901 C C . PRO D 2 208 ? 2.741 10.524 -9.336 1.00 34.85 221 PRO C C 1
ATOM 5902 O O . PRO D 2 208 ? 2.130 10.803 -8.322 1.00 36.10 221 PRO C O 1
ATOM 5906 N N . PRO D 2 209 ? 2.160 10.520 -10.534 1.00 35.42 222 PRO C N 1
ATOM 5907 C CA . PRO D 2 209 ? 0.784 10.966 -10.727 1.00 35.58 222 PRO C CA 1
ATOM 5908 C C . PRO D 2 209 ? -0.137 9.836 -10.311 1.00 35.74 222 PRO C C 1
ATOM 5909 O O . PRO D 2 209 ? 0.350 8.732 -10.100 1.00 35.49 222 PRO C O 1
ATOM 5913 N N . ALA D 2 210 ? -1.454 10.071 -10.246 1.00 36.20 223 ALA C N 1
ATOM 5914 C CA . ALA D 2 210 ? -2.376 9.035 -9.744 1.00 35.59 223 ALA C CA 1
ATOM 5915 C C . ALA D 2 210 ? -2.799 8.068 -10.858 1.00 35.04 223 ALA C C 1
ATOM 5916 O O . ALA D 2 210 ? -3.463 7.051 -10.611 1.00 34.96 223 ALA C O 1
ATOM 5918 N N . TYR D 2 211 ? -2.381 8.368 -12.090 1.00 33.08 224 TYR C N 1
ATOM 5919 C CA . TYR D 2 211 ? -2.658 7.499 -13.228 1.00 31.57 224 TYR C CA 1
ATOM 5920 C C . TYR D 2 211 ? -1.648 7.740 -14.328 1.00 30.52 224 TYR C C 1
ATOM 5921 O O . TYR D 2 211 ? -0.979 8.731 -14.304 1.00 29.93 224 TYR C O 1
ATOM 5930 N N . GLY D 2 212 ? -1.562 6.838 -15.299 1.00 29.24 225 GLY C N 1
ATOM 5931 C CA . GLY D 2 212 ? -0.623 7.032 -16.382 1.00 30.23 225 GLY C CA 1
ATOM 5932 C C . GLY D 2 212 ? 0.562 6.099 -16.280 1.00 30.50 225 GLY C C 1
ATOM 5933 O O . GLY D 2 212 ? 0.650 5.299 -15.322 1.00 29.32 225 GLY C O 1
ATOM 5934 N N . PRO D 2 213 ? 1.444 6.155 -17.285 1.00 31.11 226 PRO C N 1
ATOM 5935 C CA . PRO D 2 213 ? 2.509 5.180 -17.471 1.00 30.86 226 PRO C CA 1
ATOM 5936 C C . PRO D 2 213 ? 3.476 5.154 -16.301 1.00 30.97 226 PRO C C 1
ATOM 5937 O O . PRO D 2 213 ? 3.918 4.071 -15.897 1.00 29.88 226 PRO C O 1
ATOM 5941 N N . MET D 2 214 ? 3.818 6.325 -15.768 1.00 30.82 227 MET C N 1
ATOM 5942 C CA . MET D 2 214 ? 4.728 6.375 -14.617 1.00 31.76 227 MET C CA 1
ATOM 5943 C C . MET D 2 214 ? 4.135 5.763 -13.371 1.00 31.71 227 MET C C 1
ATOM 5944 O O . MET D 2 214 ? 4.812 5.024 -12.675 1.00 31.62 227 MET C O 1
ATOM 5949 N N . CYS D 2 215 ? 2.882 6.105 -13.076 1.00 30.35 228 CYS C N 1
ATOM 5950 C CA . CYS D 2 215 ? 2.109 5.414 -12.039 1.00 30.99 228 CYS C CA 1
ATOM 5951 C C . CYS D 2 215 ? 2.140 3.889 -12.237 1.00 28.89 228 CYS C C 1
ATOM 5952 O O . CYS D 2 215 ? 2.503 3.143 -11.302 1.00 27.88 228 CYS C O 1
ATOM 5955 N N . ASP D 2 216 ? 1.787 3.412 -13.428 1.00 27.07 229 ASP C N 1
ATOM 5956 C CA . ASP D 2 216 ? 1.721 1.971 -13.657 1.00 27.43 229 ASP C CA 1
ATOM 5957 C C . ASP D 2 216 ? 3.060 1.249 -13.502 1.00 26.86 229 ASP C C 1
ATOM 5958 O O . ASP D 2 216 ? 3.116 0.122 -13.002 1.00 27.19 229 ASP C O 1
ATOM 5963 N N . ILE D 2 217 ? 4.132 1.872 -13.955 1.00 25.69 230 ILE C N 1
ATOM 5964 C CA . ILE D 2 217 ? 5.478 1.293 -13.739 1.00 26.24 230 ILE C CA 1
ATOM 5965 C C . ILE D 2 217 ? 5.753 1.019 -12.242 1.00 25.76 230 ILE C C 1
ATOM 5966 O O . ILE D 2 217 ? 6.305 -0.012 -11.885 1.00 24.99 230 ILE C O 1
ATOM 5971 N N . LEU D 2 218 ? 5.357 1.958 -11.376 1.00 24.99 231 LEU C N 1
ATOM 5972 C CA . LEU D 2 218 ? 5.594 1.819 -9.959 1.00 24.53 231 LEU C CA 1
ATOM 5973 C C . LEU D 2 218 ? 4.550 0.966 -9.239 1.00 24.02 231 LEU C C 1
ATOM 5974 O O . LEU D 2 218 ? 4.821 0.542 -8.145 1.00 23.12 231 LEU C O 1
ATOM 5979 N N . TRP D 2 219 ? 3.342 0.806 -9.789 1.00 21.83 232 TRP C N 1
ATOM 5980 C CA . TRP D 2 219 ? 2.239 0.278 -8.988 1.00 22.03 232 TRP C CA 1
ATOM 5981 C C . TRP D 2 219 ? 1.594 -1.048 -9.428 1.00 20.97 232 TRP C C 1
ATOM 5982 O O . TRP D 2 219 ? 0.832 -1.627 -8.663 1.00 20.87 232 TRP C O 1
ATOM 5993 N N . SER D 2 220 ? 1.814 -1.472 -10.658 1.00 20.02 233 SER C N 1
ATOM 5994 C CA . SER D 2 220 ? 0.965 -2.539 -11.233 1.00 21.77 233 SER C CA 1
ATOM 5995 C C . SER D 2 220 ? 1.421 -3.868 -10.753 1.00 22.06 233 SER C C 1
ATOM 5996 O O . SER D 2 220 ? 2.536 -3.981 -10.242 1.00 21.30 233 SER C O 1
ATOM 5999 N N . ASP D 2 221 ? 0.558 -4.871 -10.878 1.00 23.10 234 ASP C N 1
ATOM 6000 C CA . ASP D 2 221 ? 0.808 -6.218 -10.327 1.00 23.22 234 ASP C CA 1
ATOM 6001 C C . ASP D 2 221 ? 0.324 -7.235 -11.383 1.00 24.81 234 ASP C C 1
ATOM 6002 O O . ASP D 2 221 ? -0.557 -6.901 -12.191 1.00 25.71 234 ASP C O 1
ATOM 6007 N N . PRO D 2 222 ? 0.882 -8.452 -11.401 1.00 25.14 235 PRO C N 1
ATOM 6008 C CA . PRO D 2 222 ? 0.290 -9.565 -12.154 1.00 25.39 235 PRO C CA 1
ATOM 6009 C C . PRO D 2 222 ? -1.072 -9.905 -11.542 1.00 26.13 235 PRO C C 1
ATOM 6010 O O . PRO D 2 222 ? -1.294 -9.672 -10.354 1.00 27.07 235 PRO C O 1
ATOM 6014 N N . LEU D 2 223 ? -1.995 -10.399 -12.359 1.00 26.81 236 LEU C N 1
ATOM 6015 C CA . LEU D 2 223 ? -3.250 -10.892 -11.881 1.00 27.73 236 LEU C CA 1
ATOM 6016 C C . LEU D 2 223 ? -2.972 -11.991 -10.847 1.00 29.11 236 LEU C C 1
ATOM 6017 O O . LEU D 2 223 ? -1.973 -12.698 -10.910 1.00 27.29 236 LEU C O 1
ATOM 6022 N N . GLU D 2 224 ? -3.897 -12.114 -9.928 1.00 31.42 237 GLU C N 1
ATOM 6023 C CA . GLU D 2 224 ? -3.893 -13.132 -8.913 1.00 34.97 237 GLU C CA 1
ATOM 6024 C C . GLU D 2 224 ? -3.731 -14.520 -9.515 1.00 35.79 237 GLU C C 1
ATOM 6025 O O . GLU D 2 224 ? -2.956 -15.319 -8.987 1.00 35.50 237 GLU C O 1
ATOM 6031 N N . ASP D 2 225 ? -4.450 -14.802 -10.608 1.00 35.46 238 ASP C N 1
ATOM 6032 C CA . ASP D 2 225 ? -4.315 -16.083 -11.349 1.00 37.72 238 ASP C CA 1
ATOM 6033 C C . ASP D 2 225 ? -3.384 -16.071 -12.562 1.00 36.04 238 ASP C C 1
ATOM 6034 O O . ASP D 2 225 ? -3.511 -16.900 -13.457 1.00 37.04 238 ASP C O 1
ATOM 6039 N N . PHE D 2 226 ? -2.455 -15.124 -12.595 1.00 35.04 239 PHE C N 1
ATOM 6040 C CA . PHE D 2 226 ? -1.525 -14.965 -13.700 1.00 33.30 239 PHE C CA 1
ATOM 6041 C C . PHE D 2 226 ? -1.087 -16.314 -14.272 1.00 33.70 239 PHE C C 1
ATOM 6042 O O . PHE D 2 226 ? -0.587 -17.170 -13.542 1.00 31.26 239 PHE C O 1
ATOM 6050 N N . GLY D 2 227 ? -1.234 -16.453 -15.585 1.00 34.47 240 GLY C N 1
ATOM 6051 C CA . GLY D 2 227 ? -0.874 -17.670 -16.304 1.00 36.84 240 GLY C CA 1
ATOM 6052 C C . GLY D 2 227 ? -1.987 -18.669 -16.542 1.00 39.13 240 GLY C C 1
ATOM 6053 O O . GLY D 2 227 ? -1.883 -19.472 -17.437 1.00 37.96 240 GLY C O 1
ATOM 6054 N N . ASN D 2 228 ? -3.039 -18.617 -15.736 1.00 42.44 241 ASN C N 1
ATOM 6055 C CA . ASN D 2 228 ? -4.095 -19.618 -15.701 1.00 47.34 241 ASN C CA 1
ATOM 6056 C C . ASN D 2 228 ? -5.324 -18.793 -15.810 1.00 49.34 241 ASN C C 1
ATOM 6057 O O . ASN D 2 228 ? -6.243 -18.881 -14.963 1.00 50.33 241 ASN C O 1
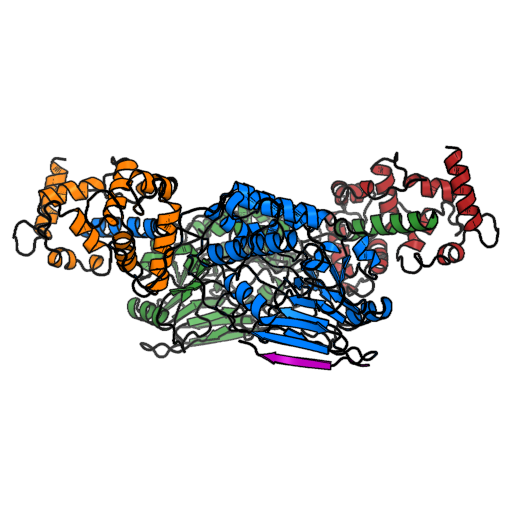ATOM 6062 N N . GLU D 2 229 ? -5.323 -17.903 -16.803 1.00 51.02 242 GLU C N 1
ATOM 6063 C CA . GLU D 2 229 ? -6.399 -16.962 -16.824 1.00 51.84 242 GLU C CA 1
ATOM 6064 C C . GLU D 2 229 ? -7.501 -17.185 -17.807 1.00 52.38 242 GLU C C 1
ATOM 6065 O O . GLU D 2 229 ? -7.292 -17.495 -18.992 1.00 52.70 242 GLU C O 1
ATOM 6071 N N . LYS D 2 230 ? -8.647 -16.988 -17.228 1.00 53.76 243 LYS C N 1
ATOM 6072 C CA . LYS D 2 230 ? -9.882 -16.957 -17.946 1.00 55.03 243 LYS C CA 1
ATOM 6073 C C . LYS D 2 230 ? -10.087 -15.475 -18.273 1.00 54.20 243 LYS C C 1
ATOM 6074 O O . LYS D 2 230 ? -10.953 -15.121 -19.093 1.00 54.75 243 LYS C O 1
ATOM 6080 N N . THR D 2 231 ? -9.318 -14.550 -17.655 1.00 52.93 244 THR C N 1
ATOM 6081 C CA . THR D 2 231 ? -9.510 -13.105 -17.975 1.00 51.61 244 THR C CA 1
ATOM 6082 C C . THR D 2 231 ? -8.843 -12.678 -19.261 1.00 50.38 244 THR C C 1
ATOM 6083 O O . THR D 2 231 ? -7.617 -12.612 -19.384 1.00 49.37 244 THR C O 1
ATOM 6087 N N . GLN D 2 232 ? -9.721 -12.377 -20.215 1.00 48.71 245 GLN C N 1
ATOM 6088 C CA . GLN D 2 232 ? -9.377 -11.950 -21.564 1.00 47.83 245 GLN C CA 1
ATOM 6089 C C . GLN D 2 232 ? -8.766 -10.536 -21.660 1.00 45.99 245 GLN C C 1
ATOM 6090 O O . GLN D 2 232 ? -8.027 -10.252 -22.587 1.00 46.85 245 GLN C O 1
ATOM 6096 N N . GLU D 2 233 ? -9.032 -9.665 -20.689 1.00 43.50 246 GLU C N 1
ATOM 6097 C CA . GLU D 2 233 ? -8.491 -8.305 -20.729 1.00 40.67 246 GLU C CA 1
ATOM 6098 C C . GLU D 2 233 ? -7.004 -8.282 -20.331 1.00 37.82 246 GLU C C 1
ATOM 6099 O O . GLU D 2 233 ? -6.621 -8.866 -19.333 1.00 37.46 246 GLU C O 1
ATOM 6105 N N . HIS D 2 234 ? -6.165 -7.632 -21.125 1.00 34.56 247 HIS C N 1
ATOM 6106 C CA . HIS D 2 234 ? -4.732 -7.567 -20.825 1.00 31.86 247 HIS C CA 1
ATOM 6107 C C . HIS D 2 234 ? -4.430 -6.795 -19.521 1.00 30.19 247 HIS C C 1
ATOM 6108 O O . HIS D 2 234 ? -3.614 -7.244 -18.720 1.00 28.83 247 HIS C O 1
ATOM 6115 N N . PHE D 2 235 ? -5.087 -5.650 -19.326 1.00 28.89 248 PHE C N 1
ATOM 6116 C CA . PHE D 2 235 ? -4.886 -4.789 -18.157 1.00 28.34 248 PHE C CA 1
ATOM 6117 C C . PHE D 2 235 ? -6.239 -4.530 -17.538 1.00 29.86 248 PHE C C 1
ATOM 6118 O O . PHE D 2 235 ? -7.105 -3.973 -18.241 1.00 29.90 248 PHE C O 1
ATOM 6126 N N . THR D 2 236 ? -6.462 -4.996 -16.301 1.00 28.80 249 THR C N 1
ATOM 6127 C CA . THR D 2 236 ? -7.705 -4.701 -15.578 1.00 29.78 249 THR C CA 1
ATOM 6128 C C . THR D 2 236 ? -7.461 -3.767 -14.385 1.00 28.48 249 THR C C 1
ATOM 6129 O O . THR D 2 236 ? -6.380 -3.746 -13.799 1.00 27.40 249 THR C O 1
ATOM 6133 N N . HIS D 2 237 ? -8.429 -2.960 -14.004 1.00 26.81 250 HIS C N 1
ATOM 6134 C CA . HIS D 2 237 ? -8.121 -2.103 -12.879 1.00 28.61 250 HIS C CA 1
ATOM 6135 C C . HIS D 2 237 ? -7.749 -2.779 -11.548 1.00 27.03 250 HIS C C 1
ATOM 6136 O O . HIS D 2 237 ? -8.366 -3.758 -11.125 1.00 26.17 250 HIS C O 1
ATOM 6143 N N . ASN D 2 238 ? -6.693 -2.262 -10.926 1.00 26.44 251 ASN C N 1
ATOM 6144 C CA . ASN D 2 238 ? -6.093 -2.877 -9.728 1.00 27.51 251 ASN C CA 1
ATOM 6145 C C . ASN D 2 238 ? -6.814 -2.325 -8.516 1.00 27.95 251 ASN C C 1
ATOM 6146 O O . ASN D 2 238 ? -6.454 -1.285 -7.985 1.00 28.16 251 ASN C O 1
ATOM 6151 N N . THR D 2 239 ? -7.866 -3.027 -8.099 1.00 29.77 252 THR C N 1
ATOM 6152 C CA . THR D 2 239 ? -8.716 -2.608 -6.992 1.00 31.08 252 THR C CA 1
ATOM 6153 C C . THR D 2 239 ? -8.029 -2.873 -5.652 1.00 31.97 252 THR C C 1
ATOM 6154 O O . THR D 2 239 ? -8.409 -2.316 -4.627 1.00 33.47 252 THR C O 1
ATOM 6158 N N . VAL D 2 240 ? -6.992 -3.708 -5.635 1.00 31.41 253 VAL C N 1
ATOM 6159 C CA . VAL D 2 240 ? -6.183 -3.848 -4.428 1.00 30.61 253 VAL C CA 1
ATOM 6160 C C . VAL D 2 240 ? -5.362 -2.602 -4.089 1.00 30.24 253 VAL C C 1
ATOM 6161 O O . VAL D 2 240 ? -5.411 -2.116 -2.960 1.00 30.54 253 VAL C O 1
ATOM 6165 N N . ARG D 2 241 ? -4.598 -2.093 -5.063 1.00 28.88 254 ARG C N 1
ATOM 6166 C CA . ARG D 2 241 ? -3.837 -0.862 -4.897 1.00 28.86 254 ARG C CA 1
ATOM 6167 C C . ARG D 2 241 ? -4.656 0.420 -4.950 1.00 29.48 254 ARG C C 1
ATOM 6168 O O . ARG D 2 241 ? -4.237 1.412 -4.386 1.00 30.63 254 ARG C O 1
ATOM 6176 N N . GLY D 2 242 ? -5.767 0.401 -5.673 1.00 28.66 255 GLY C N 1
ATOM 6177 C CA . GLY D 2 242 ? -6.637 1.568 -5.825 1.00 28.28 255 GLY C CA 1
ATOM 6178 C C . GLY D 2 242 ? -6.182 2.511 -6.941 1.00 28.73 255 GLY C C 1
ATOM 6179 O O . GLY D 2 242 ? -6.608 3.639 -6.992 1.00 28.20 255 GLY C O 1
ATOM 6180 N N . CYS D 2 243 ? -5.231 2.068 -7.766 1.00 27.27 256 CYS C N 1
ATOM 6181 C CA . CYS D 2 243 ? -4.722 2.838 -8.905 1.00 27.11 256 CYS C CA 1
ATOM 6182 C C . CYS D 2 243 ? -4.043 1.797 -9.772 1.00 26.28 256 CYS C C 1
ATOM 6183 O O . CYS D 2 243 ? -3.719 0.670 -9.311 1.00 26.78 256 CYS C O 1
ATOM 6186 N N . SER D 2 244 ? -3.868 2.144 -11.024 1.00 24.59 257 SER C N 1
ATOM 6187 C CA . SER D 2 244 ? -3.130 1.315 -11.955 1.00 25.70 257 SER C CA 1
ATOM 6188 C C . SER D 2 244 ? -3.839 -0.039 -12.228 1.00 25.92 257 SER C C 1
ATOM 6189 O O . SER D 2 244 ? -5.061 -0.117 -12.146 1.00 25.08 257 SER C O 1
ATOM 6192 N N . TYR D 2 245 ? -3.079 -1.083 -12.557 1.00 25.47 258 TYR C N 1
ATOM 6193 C CA . TYR D 2 245 ? -3.629 -2.277 -13.236 1.00 25.78 258 TYR C CA 1
ATOM 6194 C C . TYR D 2 245 ? -3.103 -3.562 -12.664 1.00 25.78 258 TYR C C 1
ATOM 6195 O O . TYR D 2 245 ? -2.047 -3.534 -12.065 1.00 24.85 258 TYR C O 1
ATOM 6204 N N . PHE D 2 246 ? -3.834 -4.655 -12.912 1.00 25.35 259 PHE C N 1
ATOM 6205 C CA . PHE D 2 246 ? -3.308 -6.018 -12.957 1.00 26.49 259 PHE C CA 1
ATOM 6206 C C . PHE D 2 246 ? -3.085 -6.357 -14.395 1.00 25.93 259 PHE C C 1
ATOM 6207 O O . PHE D 2 246 ? -3.966 -6.069 -15.212 1.00 28.09 259 PHE C O 1
ATOM 6215 N N . TYR D 2 247 ? -1.951 -6.959 -14.715 1.00 23.77 260 TYR C N 1
ATOM 6216 C CA . TYR D 2 247 ? -1.623 -7.402 -16.060 1.00 24.95 260 TYR C CA 1
ATOM 6217 C C . TYR D 2 247 ? -1.637 -8.924 -16.185 1.00 25.40 260 TYR C C 1
ATOM 6218 O O . TYR D 2 247 ? -1.290 -9.645 -15.222 1.00 24.06 260 TYR C O 1
ATOM 6227 N N . SER D 2 248 ? -2.061 -9.414 -17.359 1.00 26.45 261 SER C N 1
ATOM 6228 C CA . SER D 2 248 ? -2.233 -10.830 -17.542 1.00 26.66 261 SER C CA 1
ATOM 6229 C C . SER D 2 248 ? -1.006 -11.410 -18.190 1.00 26.36 261 SER C C 1
ATOM 6230 O O . SER D 2 248 ? -0.122 -10.689 -18.656 1.00 25.57 261 SER C O 1
ATOM 6233 N N . TYR D 2 249 ? -0.981 -12.740 -18.250 1.00 26.39 262 TYR C N 1
ATOM 6234 C CA . TYR D 2 249 ? 0.130 -13.449 -18.918 1.00 26.54 262 TYR C CA 1
ATOM 6235 C C . TYR D 2 249 ? 0.180 -13.155 -20.418 1.00 26.66 262 TYR C C 1
ATOM 6236 O O . TYR D 2 249 ? 1.279 -12.948 -20.955 1.00 27.35 262 TYR C O 1
ATOM 6245 N N . PRO D 2 250 ? -0.983 -13.134 -21.128 1.00 27.31 263 PRO C N 1
ATOM 6246 C CA . PRO D 2 250 ? -0.849 -12.671 -22.526 1.00 28.77 263 PRO C CA 1
ATOM 6247 C C . PRO D 2 250 ? -0.289 -11.254 -22.680 1.00 29.24 263 PRO C C 1
ATOM 6248 O O . PRO D 2 250 ? 0.482 -11.040 -23.593 1.00 29.55 263 PRO C O 1
ATOM 6252 N N . ALA D 2 251 ? -0.639 -10.304 -21.810 1.00 30.75 264 ALA C N 1
ATOM 6253 C CA . ALA D 2 251 ? -0.117 -8.946 -21.867 1.00 30.60 264 ALA C CA 1
ATOM 6254 C C . ALA D 2 251 ? 1.384 -8.948 -21.759 1.00 30.42 264 ALA C C 1
ATOM 6255 O O . ALA D 2 251 ? 2.060 -8.243 -22.506 1.00 29.82 264 ALA C O 1
ATOM 6257 N N . VAL D 2 252 ? 1.913 -9.730 -20.833 1.00 31.31 265 VAL C N 1
ATOM 6258 C CA . VAL D 2 252 ? 3.360 -9.802 -20.623 1.00 30.24 265 VAL C CA 1
ATOM 6259 C C . VAL D 2 252 ? 4.018 -10.424 -21.864 1.00 30.23 265 VAL C C 1
ATOM 6260 O O . VAL D 2 252 ? 4.952 -9.853 -22.446 1.00 30.66 265 VAL C O 1
ATOM 6264 N N . CYS D 2 253 ? 3.461 -11.534 -22.321 1.00 30.99 266 CYS C N 1
ATOM 6265 C CA . CYS D 2 253 ? 4.053 -12.250 -23.480 1.00 32.94 266 CYS C CA 1
ATOM 6266 C C . CYS D 2 253 ? 4.098 -11.363 -24.711 1.00 32.30 266 CYS C C 1
ATOM 6267 O O . CYS D 2 253 ? 5.092 -11.313 -25.411 1.00 32.70 266 CYS C O 1
ATOM 6270 N N . GLU D 2 254 ? 3.038 -10.609 -24.934 1.00 33.24 267 GLU C N 1
ATOM 6271 C CA . GLU D 2 254 ? 2.981 -9.720 -26.111 1.00 34.65 267 GLU C CA 1
ATOM 6272 C C . GLU D 2 254 ? 4.074 -8.632 -26.043 1.00 34.06 267 GLU C C 1
ATOM 6273 O O . GLU D 2 254 ? 4.760 -8.331 -27.031 1.00 33.11 267 GLU C O 1
ATOM 6279 N N . PHE D 2 255 ? 4.223 -8.025 -24.866 1.00 33.27 268 PHE C N 1
ATOM 6280 C CA . PHE D 2 255 ? 5.253 -7.015 -24.679 1.00 32.70 268 PHE C CA 1
ATOM 6281 C C . PHE D 2 255 ? 6.670 -7.585 -24.854 1.00 32.50 268 PHE C C 1
ATOM 6282 O O . PHE D 2 255 ? 7.522 -6.972 -25.495 1.00 33.35 268 PHE C O 1
ATOM 6290 N N . LEU D 2 256 ? 6.923 -8.763 -24.305 1.00 32.77 269 LEU C N 1
ATOM 6291 C CA . LEU D 2 256 ? 8.237 -9.353 -24.382 1.00 33.51 269 LEU C CA 1
ATOM 6292 C C . LEU D 2 256 ? 8.560 -9.742 -25.825 1.00 34.69 269 LEU C C 1
ATOM 6293 O O . LEU D 2 256 ? 9.675 -9.510 -26.324 1.00 33.31 269 LEU C O 1
ATOM 6298 N N . GLN D 2 257 ? 7.591 -10.365 -26.483 1.00 36.44 270 GLN C N 1
ATOM 6299 C CA . GLN D 2 257 ? 7.836 -10.843 -27.835 1.00 40.05 270 GLN C CA 1
ATOM 6300 C C . GLN D 2 257 ? 8.067 -9.622 -28.769 1.00 40.17 270 GLN C C 1
ATOM 6301 O O . GLN D 2 257 ? 8.990 -9.651 -29.564 1.00 40.82 270 GLN C O 1
ATOM 6307 N N . HIS D 2 258 ? 7.298 -8.540 -28.590 1.00 40.54 271 HIS C N 1
ATOM 6308 C CA . HIS D 2 258 ? 7.403 -7.297 -29.398 1.00 40.76 271 HIS C CA 1
ATOM 6309 C C . HIS D 2 258 ? 8.711 -6.514 -29.202 1.00 41.11 271 HIS C C 1
ATOM 6310 O O . HIS D 2 258 ? 9.162 -5.750 -30.086 1.00 40.77 271 HIS C O 1
ATOM 6317 N N . ASN D 2 259 ? 9.301 -6.656 -28.026 1.00 40.57 272 ASN C N 1
ATOM 6318 C CA . ASN D 2 259 ? 10.519 -5.899 -27.689 1.00 39.90 272 ASN C CA 1
ATOM 6319 C C . ASN D 2 259 ? 11.728 -6.810 -27.650 1.00 39.28 272 ASN C C 1
ATOM 6320 O O . ASN D 2 259 ? 12.817 -6.382 -27.269 1.00 39.40 272 ASN C O 1
ATOM 6325 N N . ASN D 2 260 ? 11.540 -8.071 -28.022 1.00 38.80 273 ASN C N 1
ATOM 6326 C CA . ASN D 2 260 ? 12.637 -9.050 -28.017 1.00 38.97 273 ASN C CA 1
ATOM 6327 C C . ASN D 2 260 ? 13.281 -9.254 -26.665 1.00 37.96 273 ASN C C 1
ATOM 6328 O O . ASN D 2 260 ? 14.526 -9.279 -26.567 1.00 37.14 273 ASN C O 1
ATOM 6333 N N . LEU D 2 261 ? 12.455 -9.402 -25.622 1.00 35.62 274 LEU C N 1
ATOM 6334 C CA . LEU D 2 261 ? 12.976 -9.527 -24.271 1.00 33.88 274 LEU C CA 1
ATOM 6335 C C . LEU D 2 261 ? 12.719 -10.915 -23.738 1.00 33.62 274 LEU C C 1
ATOM 6336 O O . LEU D 2 261 ? 11.837 -11.595 -24.217 1.00 31.41 274 LEU C O 1
ATOM 6341 N N . LEU D 2 262 ? 13.445 -11.309 -22.703 1.00 33.51 275 LEU C N 1
ATOM 6342 C CA . LEU D 2 262 ? 13.272 -12.629 -22.118 1.00 34.71 275 LEU C CA 1
ATOM 6343 C C . LEU D 2 262 ? 12.248 -12.643 -20.981 1.00 33.61 275 LEU C C 1
ATOM 6344 O O . LEU D 2 262 ? 11.462 -13.569 -20.885 1.00 32.64 275 LEU C O 1
ATOM 6349 N N . SER D 2 263 ? 12.245 -11.620 -20.120 1.00 32.24 276 SER C N 1
ATOM 6350 C CA . SER D 2 263 ? 11.473 -11.682 -18.856 1.00 31.71 276 SER C CA 1
ATOM 6351 C C . SER D 2 263 ? 11.315 -10.260 -18.269 1.00 30.58 276 SER C C 1
ATOM 6352 O O . SER D 2 263 ? 12.080 -9.369 -18.602 1.00 30.24 276 SER C O 1
ATOM 6355 N N . ILE D 2 264 ? 10.302 -10.053 -17.431 1.00 28.81 277 ILE C N 1
ATOM 6356 C CA . ILE D 2 264 ? 10.183 -8.850 -16.622 1.00 27.40 277 ILE C CA 1
ATOM 6357 C C . ILE D 2 264 ? 10.627 -9.205 -15.199 1.00 27.08 277 ILE C C 1
ATOM 6358 O O . ILE D 2 264 ? 10.026 -10.115 -14.579 1.00 26.21 277 ILE C O 1
ATOM 6363 N N . LEU D 2 265 ? 11.639 -8.514 -14.664 1.00 25.77 278 LEU C N 1
ATOM 6364 C CA . LEU D 2 265 ? 12.002 -8.683 -13.233 1.00 27.31 278 LEU C CA 1
ATOM 6365 C C . LEU D 2 265 ? 11.397 -7.512 -12.462 1.00 25.77 278 LEU C C 1
ATOM 6366 O O . LEU D 2 265 ? 11.609 -6.354 -12.815 1.00 26.05 278 LEU C O 1
ATOM 6371 N N . ARG D 2 266 ? 10.639 -7.824 -11.424 1.00 23.47 279 ARG C N 1
ATOM 6372 C CA . ARG D 2 266 ? 9.931 -6.789 -10.656 1.00 22.51 279 ARG C CA 1
ATOM 6373 C C . ARG D 2 266 ? 9.891 -7.168 -9.173 1.00 22.56 279 ARG C C 1
ATOM 6374 O O . ARG D 2 266 ? 10.361 -8.274 -8.803 1.00 23.78 279 ARG C O 1
ATOM 6382 N N . ALA D 2 267 ? 9.370 -6.303 -8.304 1.00 22.91 280 ALA C N 1
ATOM 6383 C CA . ALA D 2 267 ? 9.344 -6.629 -6.876 1.00 21.69 280 ALA C CA 1
ATOM 6384 C C . ALA D 2 267 ? 7.937 -6.332 -6.364 1.00 22.75 280 ALA C C 1
ATOM 6385 O O . ALA D 2 267 ? 7.021 -6.850 -6.920 1.00 22.97 280 ALA C O 1
ATOM 6387 N N . HIS D 2 268 ? 7.750 -5.551 -5.302 1.00 21.39 281 HIS C N 1
ATOM 6388 C CA . HIS D 2 268 ? 6.411 -4.932 -5.043 1.00 21.95 281 HIS C CA 1
ATOM 6389 C C . HIS D 2 268 ? 5.356 -5.812 -4.338 1.00 24.10 281 HIS C C 1
ATOM 6390 O O . HIS D 2 268 ? 4.430 -5.270 -3.653 1.00 24.98 281 HIS C O 1
ATOM 6397 N N . GLU D 2 269 ? 5.499 -7.152 -4.416 1.00 23.13 282 GLU C N 1
ATOM 6398 C CA . GLU D 2 269 ? 4.595 -8.049 -3.694 1.00 24.36 282 GLU C CA 1
ATOM 6399 C C . GLU D 2 269 ? 5.436 -9.014 -2.832 1.00 25.49 282 GLU C C 1
ATOM 6400 O O . GLU D 2 269 ? 6.339 -9.687 -3.383 1.00 24.93 282 GLU C O 1
ATOM 6406 N N . ALA D 2 270 ? 5.175 -9.058 -1.516 1.00 25.29 283 ALA C N 1
ATOM 6407 C CA . ALA D 2 270 ? 5.946 -9.976 -0.623 1.00 26.49 283 ALA C CA 1
ATOM 6408 C C . ALA D 2 270 ? 5.778 -11.438 -1.013 1.00 27.72 283 ALA C C 1
ATOM 6409 O O . ALA D 2 270 ? 4.687 -11.834 -1.427 1.00 27.25 283 ALA C O 1
ATOM 6411 N N . GLN D 2 271 ? 6.816 -12.263 -0.815 1.00 27.70 284 GLN C N 1
ATOM 6412 C CA . GLN D 2 271 ? 6.788 -13.661 -1.233 1.00 27.83 284 GLN C CA 1
ATOM 6413 C C . GLN D 2 271 ? 7.399 -14.467 -0.098 1.00 28.65 284 GLN C C 1
ATOM 6414 O O . GLN D 2 271 ? 8.442 -14.094 0.427 1.00 26.84 284 GLN C O 1
ATOM 6420 N N . ASP D 2 272 ? 6.748 -15.558 0.286 1.00 28.83 285 ASP C N 1
ATOM 6421 C CA . ASP D 2 272 ? 7.226 -16.351 1.403 1.00 30.69 285 ASP C CA 1
ATOM 6422 C C . ASP D 2 272 ? 8.633 -16.911 1.199 1.00 29.57 285 ASP C C 1
ATOM 6423 O O . ASP D 2 272 ? 9.418 -17.006 2.167 1.00 30.09 285 ASP C O 1
ATOM 6428 N N . ALA D 2 273 ? 8.960 -17.257 -0.055 1.00 28.50 286 ALA C N 1
ATOM 6429 C CA . ALA D 2 273 ? 10.273 -17.763 -0.437 1.00 28.18 286 ALA C CA 1
ATOM 6430 C C . ALA D 2 273 ? 11.262 -16.656 -0.839 1.00 27.54 286 ALA C C 1
ATOM 6431 O O . ALA D 2 273 ? 12.415 -16.947 -1.148 1.00 27.73 286 ALA C O 1
ATOM 6433 N N . GLY D 2 274 ? 10.806 -15.407 -0.906 1.00 27.45 287 GLY C N 1
ATOM 6434 C CA . GLY D 2 274 ? 11.669 -14.293 -1.320 1.00 24.88 287 GLY C CA 1
ATOM 6435 C C . GLY D 2 274 ? 11.669 -14.011 -2.798 1.00 25.96 287 GLY C C 1
ATOM 6436 O O . GLY D 2 274 ? 12.214 -12.996 -3.262 1.00 24.59 287 GLY C O 1
ATOM 6437 N N . TYR D 2 275 ? 11.050 -14.889 -3.571 1.00 25.03 288 TYR C N 1
ATOM 6438 C CA . TYR D 2 275 ? 11.000 -14.712 -5.026 1.00 25.39 288 TYR C CA 1
ATOM 6439 C C . TYR D 2 275 ? 9.816 -15.582 -5.521 1.00 26.00 288 TYR C C 1
ATOM 6440 O O . TYR D 2 275 ? 9.314 -16.429 -4.779 1.00 25.46 288 TYR C O 1
ATOM 6449 N N . ARG D 2 276 ? 9.334 -15.309 -6.719 1.00 25.33 289 ARG C N 1
ATOM 6450 C CA . ARG D 2 276 ? 8.341 -16.178 -7.345 1.00 26.87 289 ARG C CA 1
ATOM 6451 C C . ARG D 2 276 ? 8.666 -16.166 -8.815 1.00 27.84 289 ARG C C 1
ATOM 6452 O O . ARG D 2 276 ? 8.904 -15.070 -9.394 1.00 27.03 289 ARG C O 1
ATOM 6460 N N . MET D 2 277 ? 8.698 -17.347 -9.431 1.00 27.42 290 MET C N 1
ATOM 6461 C CA . MET D 2 277 ? 8.795 -17.411 -10.902 1.00 27.93 290 MET C CA 1
ATOM 6462 C C . MET D 2 277 ? 7.474 -17.790 -11.506 1.00 27.72 290 MET C C 1
ATOM 6463 O O . MET D 2 277 ? 6.845 -18.736 -11.031 1.00 26.88 290 MET C O 1
ATOM 6468 N N . TYR D 2 278 ? 7.018 -17.044 -12.525 1.00 26.40 291 TYR C N 1
ATOM 6469 C CA . TYR D 2 278 ? 5.670 -17.226 -13.052 1.00 27.68 291 TYR C CA 1
ATOM 6470 C C . TYR D 2 278 ? 5.730 -18.051 -14.321 1.00 28.07 291 TYR C C 1
ATOM 6471 O O . TYR D 2 278 ? 6.820 -18.426 -14.763 1.00 29.74 291 TYR C O 1
ATOM 6480 N N . ARG D 2 279 ? 4.588 -18.300 -14.937 1.00 30.52 292 ARG C N 1
ATOM 6481 C CA . ARG D 2 279 ? 4.497 -19.200 -16.098 1.00 30.88 292 ARG C CA 1
ATOM 6482 C C . ARG D 2 279 ? 5.531 -18.916 -17.173 1.00 32.94 292 ARG C C 1
ATOM 6483 O O . ARG D 2 279 ? 5.761 -17.747 -17.547 1.00 32.72 292 ARG C O 1
ATOM 6491 N N . LYS D 2 280 ? 6.149 -19.973 -17.712 1.00 34.40 293 LYS C N 1
ATOM 6492 C CA . LYS D 2 280 ? 7.105 -19.824 -18.832 1.00 36.84 293 LYS C CA 1
ATOM 6493 C C . LYS D 2 280 ? 6.467 -19.156 -20.031 1.00 37.62 293 LYS C C 1
ATOM 6494 O O . LYS D 2 280 ? 5.315 -19.413 -20.360 1.00 37.96 293 LYS C O 1
ATOM 6500 N N . SER D 2 281 ? 7.227 -18.313 -20.699 1.00 40.34 294 SER C N 1
ATOM 6501 C CA . SER D 2 281 ? 6.802 -17.675 -21.929 1.00 44.27 294 SER C CA 1
ATOM 6502 C C . SER D 2 281 ? 6.746 -18.642 -23.101 1.00 46.35 294 SER C C 1
ATOM 6503 O O . SER D 2 281 ? 7.427 -19.669 -23.101 1.00 45.50 294 SER C O 1
ATOM 6506 N N . GLN D 2 282 ? 5.921 -18.281 -24.088 1.00 49.74 295 GLN C N 1
ATOM 6507 C CA . GLN D 2 282 ? 5.747 -19.033 -25.335 1.00 52.93 295 GLN C CA 1
ATOM 6508 C C . GLN D 2 282 ? 6.916 -18.869 -26.297 1.00 53.91 295 GLN C C 1
ATOM 6509 O O . GLN D 2 282 ? 7.436 -19.854 -26.788 1.00 54.79 295 GLN C O 1
ATOM 6515 N N . THR D 2 283 ? 7.328 -17.632 -26.558 1.00 55.46 296 THR C N 1
ATOM 6516 C CA . THR D 2 283 ? 8.439 -17.385 -27.460 1.00 56.94 296 THR C CA 1
ATOM 6517 C C . THR D 2 283 ? 9.736 -18.055 -26.998 1.00 56.89 296 THR C C 1
ATOM 6518 O O . THR D 2 283 ? 10.501 -18.548 -27.839 1.00 57.91 296 THR C O 1
ATOM 6522 N N . THR D 2 284 ? 9.989 -18.097 -25.685 1.00 56.36 297 THR C N 1
ATOM 6523 C CA . THR D 2 284 ? 11.314 -18.542 -25.179 1.00 55.14 297 THR C CA 1
ATOM 6524 C C . THR D 2 284 ? 11.349 -19.721 -24.183 1.00 53.76 297 THR C C 1
ATOM 6525 O O . THR D 2 284 ? 12.408 -20.305 -23.961 1.00 53.57 297 THR C O 1
ATOM 6529 N N . GLY D 2 285 ? 10.222 -20.048 -23.547 1.00 52.57 298 GLY C N 1
ATOM 6530 C CA . GLY D 2 285 ? 10.202 -21.123 -22.538 1.00 50.10 298 GLY C CA 1
ATOM 6531 C C . GLY D 2 285 ? 10.824 -20.737 -21.195 1.00 48.74 298 GLY C C 1
ATOM 6532 O O . GLY D 2 285 ? 10.964 -21.575 -20.298 1.00 49.54 298 GLY C O 1
ATOM 6533 N N . PHE D 2 286 ? 11.209 -19.469 -21.065 1.00 45.97 299 PHE C N 1
ATOM 6534 C CA . PHE D 2 286 ? 11.770 -18.908 -19.825 1.00 43.20 299 PHE C CA 1
ATOM 6535 C C . PHE D 2 286 ? 10.633 -18.224 -19.016 1.00 40.38 299 PHE C C 1
ATOM 6536 O O . PHE D 2 286 ? 9.694 -17.716 -19.613 1.00 40.29 299 PHE C O 1
ATOM 6544 N N . PRO D 2 287 ? 10.685 -18.240 -17.660 1.00 38.51 300 PRO C N 1
ATOM 6545 C CA . PRO D 2 287 ? 9.578 -17.571 -16.923 1.00 35.59 300 PRO C CA 1
ATOM 6546 C C . PRO D 2 287 ? 9.277 -16.162 -17.465 1.00 33.08 300 PRO C C 1
ATOM 6547 O O . PRO D 2 287 ? 10.179 -15.355 -17.615 1.00 32.52 300 PRO C O 1
ATOM 6551 N N . SER D 2 288 ? 8.023 -15.869 -17.736 1.00 30.70 301 SER C N 1
ATOM 6552 C CA . SER D 2 288 ? 7.655 -14.560 -18.301 1.00 29.19 301 SER C CA 1
ATOM 6553 C C . SER D 2 288 ? 7.830 -13.371 -17.336 1.00 28.09 301 SER C C 1
ATOM 6554 O O . SER D 2 288 ? 7.959 -12.200 -17.755 1.00 25.92 301 SER C O 1
ATOM 6557 N N . LEU D 2 289 ? 7.729 -13.686 -16.047 1.00 27.35 302 LEU C N 1
ATOM 6558 C CA . LEU D 2 289 ? 7.807 -12.690 -14.975 1.00 26.82 302 LEU C CA 1
ATOM 6559 C C . LEU D 2 289 ? 8.523 -13.330 -13.798 1.00 26.85 302 LEU C C 1
ATOM 6560 O O . LEU D 2 289 ? 8.344 -14.557 -13.538 1.00 26.94 302 LEU C O 1
ATOM 6565 N N . ILE D 2 290 ? 9.312 -12.526 -13.082 1.00 25.17 303 ILE C N 1
ATOM 6566 C CA . ILE D 2 290 ? 9.884 -12.965 -11.828 1.00 26.07 303 ILE C CA 1
ATOM 6567 C C . ILE D 2 290 ? 9.671 -11.854 -10.808 1.00 25.29 303 ILE C C 1
ATOM 6568 O O . ILE D 2 290 ? 9.899 -10.662 -11.111 1.00 26.79 303 ILE C O 1
ATOM 6573 N N . THR D 2 291 ? 9.190 -12.229 -9.633 1.00 24.19 304 THR C N 1
ATOM 6574 C CA . THR D 2 291 ? 9.091 -11.278 -8.505 1.00 23.49 304 THR C CA 1
ATOM 6575 C C . THR D 2 291 ? 10.256 -11.566 -7.542 1.00 23.83 304 THR C C 1
ATOM 6576 O O . THR D 2 291 ? 10.466 -12.714 -7.170 1.00 23.52 304 THR C O 1
ATOM 6580 N N . ILE D 2 292 ? 11.005 -10.536 -7.154 1.00 23.13 305 ILE C N 1
ATOM 6581 C CA . ILE D 2 292 ? 12.071 -10.675 -6.172 1.00 24.54 305 ILE C CA 1
ATOM 6582 C C . ILE D 2 292 ? 11.756 -9.812 -4.945 1.00 25.15 305 ILE C C 1
ATOM 6583 O O . ILE D 2 292 ? 11.319 -8.675 -5.098 1.00 24.94 305 ILE C O 1
ATOM 6588 N N . PHE D 2 293 ? 11.922 -10.348 -3.738 1.00 23.01 306 PHE C N 1
ATOM 6589 C CA . PHE D 2 293 ? 11.516 -9.613 -2.535 1.00 24.34 306 PHE C CA 1
ATOM 6590 C C . PHE D 2 293 ? 12.594 -9.766 -1.465 1.00 25.34 306 PHE C C 1
ATOM 6591 O O . PHE D 2 293 ? 12.847 -10.911 -1.025 1.00 25.39 306 PHE C O 1
ATOM 6599 N N . SER D 2 294 ? 13.197 -8.651 -1.022 1.00 24.42 307 SER C N 1
ATOM 6600 C CA . SER D 2 294 ? 14.442 -8.721 -0.264 1.00 25.23 307 SER C CA 1
ATOM 6601 C C . SER D 2 294 ? 14.357 -8.331 1.210 1.00 25.90 307 SER C C 1
ATOM 6602 O O . SER D 2 294 ? 15.384 -8.011 1.814 1.00 26.15 307 SER C O 1
ATOM 6605 N N . ALA D 2 295 ? 13.142 -8.354 1.788 1.00 25.05 308 ALA C N 1
ATOM 6606 C CA . ALA D 2 295 ? 12.933 -7.985 3.161 1.00 25.22 308 ALA C CA 1
ATOM 6607 C C . ALA D 2 295 ? 12.483 -9.241 3.918 1.00 25.10 308 ALA C C 1
ATOM 6608 O O . ALA D 2 295 ? 11.282 -9.606 3.852 1.00 23.95 308 ALA C O 1
ATOM 6610 N N . PRO D 2 296 ? 13.420 -9.900 4.638 1.00 25.36 309 PRO C N 1
ATOM 6611 C CA . PRO D 2 296 ? 13.065 -11.166 5.312 1.00 25.43 309 PRO C CA 1
ATOM 6612 C C . PRO D 2 296 ? 12.274 -10.899 6.561 1.00 26.35 309 PRO C C 1
ATOM 6613 O O . PRO D 2 296 ? 12.435 -9.823 7.170 1.00 27.14 309 PRO C O 1
ATOM 6617 N N . ASN D 2 297 ? 11.450 -11.868 6.977 1.00 27.93 310 ASN C N 1
ATOM 6618 C CA . ASN D 2 297 ? 10.499 -11.678 8.119 1.00 27.93 310 ASN C CA 1
ATOM 6619 C C . ASN D 2 297 ? 9.838 -10.289 8.088 1.00 28.46 310 ASN C C 1
ATOM 6620 O O . ASN D 2 297 ? 9.861 -9.513 9.039 1.00 28.73 310 ASN C O 1
ATOM 6625 N N . TYR D 2 298 ? 9.256 -9.986 6.952 1.00 27.62 311 TYR C N 1
ATOM 6626 C CA . TYR D 2 298 ? 8.667 -8.689 6.683 1.00 27.64 311 TYR C CA 1
ATOM 6627 C C . TYR D 2 298 ? 7.687 -8.263 7.794 1.00 27.68 311 TYR C C 1
ATOM 6628 O O . TYR D 2 298 ? 6.895 -9.088 8.285 1.00 26.94 311 TYR C O 1
ATOM 6637 N N . LEU D 2 299 ? 7.790 -7.004 8.229 1.00 28.09 312 LEU C N 1
ATOM 6638 C CA . LEU D 2 299 ? 6.932 -6.441 9.272 1.00 30.14 312 LEU C CA 1
ATOM 6639 C C . LEU D 2 299 ? 7.071 -7.183 10.618 1.00 31.12 312 LEU C C 1
ATOM 6640 O O . LEU D 2 299 ? 6.192 -7.142 11.489 1.00 32.07 312 LEU C O 1
ATOM 6645 N N . ASP D 2 300 ? 8.193 -7.852 10.786 1.00 30.88 313 ASP C N 1
ATOM 6646 C CA . ASP D 2 300 ? 8.489 -8.645 11.975 1.00 32.28 313 ASP C CA 1
ATOM 6647 C C . ASP D 2 300 ? 7.505 -9.793 12.207 1.00 32.24 313 ASP C C 1
ATOM 6648 O O . ASP D 2 300 ? 7.549 -10.401 13.276 1.00 33.63 313 ASP C O 1
ATOM 6653 N N . VAL D 2 301 ? 6.588 -10.092 11.262 1.00 31.34 314 VAL C N 1
ATOM 6654 C CA . VAL D 2 301 ? 5.642 -11.215 11.517 1.00 32.09 314 VAL C CA 1
ATOM 6655 C C . VAL D 2 301 ? 5.497 -12.227 10.362 1.00 32.64 314 VAL C C 1
ATOM 6656 O O . VAL D 2 301 ? 5.102 -13.357 10.613 1.00 30.92 314 VAL C O 1
ATOM 6660 N N . TYR D 2 302 ? 5.789 -11.855 9.117 1.00 31.81 315 TYR C N 1
ATOM 6661 C CA . TYR D 2 302 ? 5.474 -12.786 8.014 1.00 33.04 315 TYR C CA 1
ATOM 6662 C C . TYR D 2 302 ? 6.353 -14.011 7.944 1.00 32.22 315 TYR C C 1
ATOM 6663 O O . TYR D 2 302 ? 5.966 -15.022 7.347 1.00 31.88 315 TYR C O 1
ATOM 6672 N N . ASN D 2 303 ? 7.519 -13.930 8.562 1.00 30.55 316 ASN C N 1
ATOM 6673 C CA . ASN D 2 303 ? 8.389 -15.072 8.602 1.00 32.22 316 ASN C CA 1
ATOM 6674 C C . ASN D 2 303 ? 8.882 -15.598 7.278 1.00 31.47 316 ASN C C 1
ATOM 6675 O O . ASN D 2 303 ? 9.232 -16.790 7.170 1.00 30.27 316 ASN C O 1
ATOM 6680 N N . ASN D 2 304 ? 8.877 -14.736 6.268 1.00 28.91 317 ASN C N 1
ATOM 6681 C CA . ASN D 2 304 ? 9.300 -15.123 4.934 1.00 28.36 317 ASN C CA 1
ATOM 6682 C C . ASN D 2 304 ? 10.821 -15.051 4.830 1.00 27.45 317 ASN C C 1
ATOM 6683 O O . ASN D 2 304 ? 11.488 -14.290 5.557 1.00 27.84 317 ASN C O 1
ATOM 6688 N N . LYS D 2 305 ? 11.375 -15.805 3.879 1.00 27.93 318 LYS C N 1
ATOM 6689 C CA . LYS D 2 305 ? 12.744 -15.599 3.458 1.00 26.57 318 LYS C CA 1
ATOM 6690 C C . LYS D 2 305 ? 12.786 -14.403 2.527 1.00 26.25 318 LYS C C 1
ATOM 6691 O O . LYS D 2 305 ? 11.753 -13.982 2.006 1.00 25.04 318 LYS C O 1
ATOM 6697 N N . ALA D 2 306 ? 13.971 -13.844 2.354 1.00 24.28 319 ALA C N 1
ATOM 6698 C CA . ALA D 2 306 ? 14.194 -12.798 1.383 1.00 24.82 319 ALA C CA 1
ATOM 6699 C C . ALA D 2 306 ? 15.071 -13.464 0.348 1.00 25.37 319 ALA C C 1
ATOM 6700 O O . ALA D 2 306 ? 15.618 -14.557 0.613 1.00 24.02 319 ALA C O 1
ATOM 6702 N N . ALA D 2 307 ? 15.229 -12.833 -0.783 1.00 23.36 320 ALA C N 1
ATOM 6703 C CA . ALA D 2 307 ? 16.089 -13.315 -1.806 1.00 23.45 320 ALA C CA 1
ATOM 6704 C C . ALA D 2 307 ? 16.670 -12.165 -2.667 1.00 24.95 320 ALA C C 1
ATOM 6705 O O . ALA D 2 307 ? 16.061 -11.110 -2.825 1.00 24.49 320 ALA C O 1
ATOM 6707 N N . VAL D 2 308 ? 17.846 -12.412 -3.223 1.00 23.97 321 VAL C N 1
ATOM 6708 C CA . VAL D 2 308 ? 18.377 -11.602 -4.327 1.00 24.74 321 VAL C CA 1
ATOM 6709 C C . VAL D 2 308 ? 18.608 -12.531 -5.568 1.00 25.98 321 VAL C C 1
ATOM 6710 O O . VAL D 2 308 ? 18.636 -13.783 -5.461 1.00 24.15 321 VAL C O 1
ATOM 6714 N N . LEU D 2 309 ? 18.756 -11.911 -6.725 1.00 25.99 322 LEU C N 1
ATOM 6715 C CA . LEU D 2 309 ? 18.843 -12.668 -7.965 1.00 29.13 322 LEU C CA 1
ATOM 6716 C C . LEU D 2 309 ? 20.231 -12.326 -8.495 1.00 29.79 322 LEU C C 1
ATOM 6717 O O . LEU D 2 309 ? 20.499 -11.175 -8.790 1.00 30.58 322 LEU C O 1
ATOM 6722 N N . LYS D 2 310 ? 21.137 -13.303 -8.533 1.00 30.14 323 LYS C N 1
ATOM 6723 C CA . LYS D 2 310 ? 22.447 -13.098 -9.197 1.00 32.22 323 LYS C CA 1
ATOM 6724 C C . LYS D 2 310 ? 22.382 -13.599 -10.640 1.00 32.71 323 LYS C C 1
ATOM 6725 O O . LYS D 2 310 ? 22.029 -14.765 -10.892 1.00 32.19 323 LYS C O 1
ATOM 6731 N N . TYR D 2 311 ? 22.678 -12.711 -11.586 1.00 31.79 324 TYR C N 1
ATOM 6732 C CA . TYR D 2 311 ? 22.585 -13.069 -12.976 1.00 33.74 324 TYR C CA 1
ATOM 6733 C C . TYR D 2 311 ? 23.942 -12.871 -13.662 1.00 35.44 324 TYR C C 1
ATOM 6734 O O . TYR D 2 311 ? 24.577 -11.816 -13.522 1.00 32.32 324 TYR C O 1
ATOM 6743 N N . GLU D 2 312 ? 24.373 -13.907 -14.342 1.00 38.45 325 GLU C N 1
ATOM 6744 C CA . GLU D 2 312 ? 25.554 -13.872 -15.151 1.00 43.69 325 GLU C CA 1
ATOM 6745 C C . GLU D 2 312 ? 25.025 -14.271 -16.520 1.00 45.73 325 GLU C C 1
ATOM 6746 O O . GLU D 2 312 ? 24.008 -14.959 -16.607 1.00 47.14 325 GLU C O 1
ATOM 6752 N N . ASN D 2 313 ? 25.646 -13.858 -17.603 1.00 46.99 326 ASN C N 1
ATOM 6753 C CA . ASN D 2 313 ? 25.046 -14.183 -18.911 1.00 47.92 326 ASN C CA 1
ATOM 6754 C C . ASN D 2 313 ? 24.447 -15.596 -19.025 1.00 46.80 326 ASN C C 1
ATOM 6755 O O . ASN D 2 313 ? 25.160 -16.587 -19.086 1.00 46.33 326 ASN C O 1
ATOM 6760 N N . ASN D 2 314 ? 23.127 -15.612 -19.034 1.00 45.63 327 ASN C N 1
ATOM 6761 C CA . ASN D 2 314 ? 22.371 -16.824 -19.169 1.00 44.78 327 ASN C CA 1
ATOM 6762 C C . ASN D 2 314 ? 22.344 -17.797 -17.945 1.00 41.47 327 ASN C C 1
ATOM 6763 O O . ASN D 2 314 ? 21.847 -18.892 -18.073 1.00 40.97 327 ASN C O 1
ATOM 6768 N N . VAL D 2 315 ? 22.881 -17.413 -16.799 1.00 37.94 328 VAL C N 1
ATOM 6769 C CA . VAL D 2 315 ? 22.733 -18.211 -15.574 1.00 35.84 328 VAL C CA 1
ATOM 6770 C C . VAL D 2 315 ? 22.135 -17.332 -14.459 1.00 34.44 328 VAL C C 1
ATOM 6771 O O . VAL D 2 315 ? 22.781 -16.387 -14.011 1.00 32.26 328 VAL C O 1
ATOM 6775 N N . MET D 2 316 ? 20.927 -17.662 -14.011 1.00 32.64 329 MET C N 1
ATOM 6776 C CA . MET D 2 316 ? 20.297 -16.965 -12.887 1.00 33.21 329 MET C CA 1
ATOM 6777 C C . MET D 2 316 ? 20.431 -17.809 -11.595 1.00 32.13 329 MET C C 1
ATOM 6778 O O . MET D 2 316 ? 20.088 -18.977 -11.610 1.00 32.72 329 MET C O 1
ATOM 6783 N N . ASN D 2 317 ? 20.947 -17.239 -10.510 1.00 31.19 330 ASN C N 1
ATOM 6784 C CA . ASN D 2 317 ? 21.092 -17.959 -9.233 1.00 31.48 330 ASN C CA 1
ATOM 6785 C C . ASN D 2 317 ? 20.377 -17.146 -8.182 1.00 31.92 330 ASN C C 1
ATOM 6786 O O . ASN D 2 317 ? 20.774 -16.013 -7.893 1.00 29.58 330 ASN C O 1
ATOM 6791 N N . ILE D 2 318 ? 19.322 -17.725 -7.631 1.00 31.60 331 ILE C N 1
ATOM 6792 C CA . ILE D 2 318 ? 18.508 -17.045 -6.620 1.00 33.26 331 ILE C CA 1
ATOM 6793 C C . ILE D 2 318 ? 19.065 -17.437 -5.259 1.00 33.07 331 ILE C C 1
ATOM 6794 O O . ILE D 2 318 ? 19.128 -18.634 -4.942 1.00 33.55 331 ILE C O 1
ATOM 6799 N N . ARG D 2 319 ? 19.502 -16.448 -4.472 1.00 31.48 332 ARG C N 1
ATOM 6800 C CA . ARG D 2 319 ? 20.070 -16.708 -3.160 1.00 31.53 332 ARG C CA 1
ATOM 6801 C C . ARG D 2 319 ? 19.137 -16.186 -2.049 1.00 30.65 332 ARG C C 1
ATOM 6802 O O . ARG D 2 319 ? 18.892 -14.993 -1.957 1.00 27.42 332 ARG C O 1
ATOM 6810 N N . GLN D 2 320 ? 18.635 -17.099 -1.215 1.00 29.69 333 GLN C N 1
ATOM 6811 C CA . GLN D 2 320 ? 17.755 -16.747 -0.088 1.00 29.68 333 GLN C CA 1
ATOM 6812 C C . GLN D 2 320 ? 18.500 -16.431 1.185 1.00 29.83 333 GLN C C 1
ATOM 6813 O O . GLN D 2 320 ? 19.627 -16.895 1.397 1.00 30.57 333 GLN C O 1
ATOM 6819 N N . PHE D 2 321 ? 17.907 -15.583 2.019 1.00 28.80 334 PHE C N 1
ATOM 6820 C CA . PHE D 2 321 ? 18.477 -15.329 3.343 1.00 28.50 334 PHE C CA 1
ATOM 6821 C C . PHE D 2 321 ? 17.363 -15.076 4.380 1.00 28.30 334 PHE C C 1
ATOM 6822 O O . PHE D 2 321 ? 16.211 -14.823 4.027 1.00 28.39 334 PHE C O 1
ATOM 6830 N N . ASN D 2 322 ? 17.707 -15.227 5.644 1.00 28.58 335 ASN C N 1
ATOM 6831 C CA . ASN D 2 322 ? 16.772 -15.114 6.765 1.00 30.24 335 ASN C CA 1
ATOM 6832 C C . ASN D 2 322 ? 17.005 -13.799 7.489 1.00 29.34 335 ASN C C 1
ATOM 6833 O O . ASN D 2 322 ? 18.028 -13.140 7.263 1.00 28.35 335 ASN C O 1
ATOM 6838 N N . CYS D 2 323 ? 16.089 -13.430 8.392 1.00 30.05 336 CYS C N 1
ATOM 6839 C CA . CYS D 2 323 ? 16.198 -12.122 9.072 1.00 32.10 336 CYS C CA 1
ATOM 6840 C C . CYS D 2 323 ? 17.334 -12.064 10.134 1.00 32.18 336 CYS C C 1
ATOM 6841 O O . CYS D 2 323 ? 17.884 -13.095 10.531 1.00 30.53 336 CYS C O 1
ATOM 6844 N N . SER D 2 324 ? 17.681 -10.846 10.569 1.00 31.46 337 SER C N 1
ATOM 6845 C CA . SER D 2 324 ? 18.714 -10.637 11.565 1.00 32.52 337 SER C CA 1
ATOM 6846 C C . SER D 2 324 ? 18.069 -9.765 12.667 1.00 33.30 337 SER C C 1
ATOM 6847 O O . SER D 2 324 ? 17.046 -9.102 12.403 1.00 33.31 337 SER C O 1
ATOM 6850 N N . PRO D 2 325 ? 18.656 -9.754 13.887 1.00 33.77 338 PRO C N 1
ATOM 6851 C CA . PRO D 2 325 ? 18.076 -8.937 14.971 1.00 32.98 338 PRO C CA 1
ATOM 6852 C C . PRO D 2 325 ? 18.188 -7.446 14.734 1.00 32.61 338 PRO C C 1
ATOM 6853 O O . PRO D 2 325 ? 19.113 -6.973 14.056 1.00 31.17 338 PRO C O 1
ATOM 6857 N N . HIS D 2 326 ? 17.232 -6.696 15.269 1.00 30.95 339 HIS C N 1
ATOM 6858 C CA . HIS D 2 326 ? 17.301 -5.261 15.156 1.00 30.35 339 HIS C CA 1
ATOM 6859 C C . HIS D 2 326 ? 16.813 -4.674 16.456 1.00 29.80 339 HIS C C 1
ATOM 6860 O O . HIS D 2 326 ? 16.068 -5.325 17.202 1.00 27.95 339 HIS C O 1
ATOM 6867 N N . PRO D 2 327 ? 17.228 -3.445 16.743 1.00 28.67 340 PRO C N 1
ATOM 6868 C CA . PRO D 2 327 ? 16.789 -2.802 17.962 1.00 28.85 340 PRO C CA 1
ATOM 6869 C C . PRO D 2 327 ? 15.288 -2.451 17.927 1.00 29.99 340 PRO C C 1
ATOM 6870 O O . PRO D 2 327 ? 14.688 -2.369 16.834 1.00 29.42 340 PRO C O 1
ATOM 6874 N N . TYR D 2 328 ? 14.701 -2.206 19.108 1.00 30.60 341 TYR C N 1
ATOM 6875 C CA . TYR D 2 328 ? 13.269 -1.930 19.273 1.00 30.14 341 TYR C CA 1
ATOM 6876 C C . TYR D 2 328 ? 12.963 -0.424 19.212 1.00 31.19 341 TYR C C 1
ATOM 6877 O O . TYR D 2 328 ? 13.758 0.405 19.707 1.00 31.00 341 TYR C O 1
ATOM 6886 N N . TRP D 2 329 ? 11.828 -0.071 18.592 1.00 31.00 342 TRP C N 1
ATOM 6887 C CA . TRP D 2 329 ? 11.305 1.305 18.537 1.00 31.16 342 TRP C CA 1
ATOM 6888 C C . TRP D 2 329 ? 9.819 1.252 18.858 1.00 31.56 342 TRP C C 1
ATOM 6889 O O . TRP D 2 329 ? 9.129 0.341 18.390 1.00 30.04 342 TRP C O 1
ATOM 6900 N N . LEU D 2 330 ? 9.312 2.234 19.601 1.00 29.76 343 LEU C N 1
ATOM 6901 C CA . LEU D 2 330 ? 7.874 2.338 19.823 1.00 30.78 343 LEU C CA 1
ATOM 6902 C C . LEU D 2 330 ? 7.221 2.792 18.517 1.00 31.11 343 LEU C C 1
ATOM 6903 O O . LEU D 2 330 ? 7.887 3.398 17.682 1.00 31.00 343 LEU C O 1
ATOM 6908 N N . PRO D 2 331 ? 5.926 2.528 18.338 1.00 31.82 344 PRO C N 1
ATOM 6909 C CA . PRO D 2 331 ? 5.316 3.016 17.098 1.00 32.73 344 PRO C CA 1
ATOM 6910 C C . PRO D 2 331 ? 5.455 4.530 16.912 1.00 32.53 344 PRO C C 1
ATOM 6911 O O . PRO D 2 331 ? 5.537 5.292 17.879 1.00 32.13 344 PRO C O 1
ATOM 6915 N N . ASN D 2 332 ? 5.478 4.946 15.657 1.00 33.09 345 ASN C N 1
ATOM 6916 C CA . ASN D 2 332 ? 5.623 6.359 15.283 1.00 33.86 345 ASN C CA 1
ATOM 6917 C C . ASN D 2 332 ? 6.800 7.050 15.963 1.00 33.51 345 ASN C C 1
ATOM 6918 O O . ASN D 2 332 ? 6.757 8.250 16.202 1.00 33.71 345 ASN C O 1
ATOM 6923 N N . PHE D 2 333 ? 7.872 6.301 16.243 1.00 31.64 346 PHE C N 1
ATOM 6924 C CA . PHE D 2 333 ? 9.099 6.899 16.817 1.00 31.87 346 PHE C CA 1
ATOM 6925 C C . PHE D 2 333 ? 8.852 7.677 18.127 1.00 33.49 346 PHE C C 1
ATOM 6926 O O . PHE D 2 333 ? 9.563 8.636 18.457 1.00 32.33 346 PHE C O 1
ATOM 6934 N N . MET D 2 334 ? 7.837 7.250 18.879 1.00 33.63 347 MET C N 1
ATOM 6935 C CA . MET D 2 334 ? 7.474 7.921 20.135 1.00 35.84 347 MET C CA 1
ATOM 6936 C C . MET D 2 334 ? 8.573 7.686 21.166 1.00 35.90 347 MET C C 1
ATOM 6937 O O . MET D 2 334 ? 9.152 6.616 21.201 1.00 36.62 347 MET C O 1
ATOM 6942 N N . ASP D 2 335 ? 8.849 8.659 22.018 1.00 35.86 348 ASP C N 1
ATOM 6943 C CA . ASP D 2 335 ? 9.760 8.430 23.117 1.00 36.73 348 ASP C CA 1
ATOM 6944 C C . ASP D 2 335 ? 8.959 7.964 24.333 1.00 35.79 348 ASP C C 1
ATOM 6945 O O . ASP D 2 335 ? 7.739 8.069 24.316 1.00 34.93 348 ASP C O 1
ATOM 6950 N N . VAL D 2 336 ? 9.609 7.466 25.386 1.00 35.07 349 VAL C N 1
ATOM 6951 C CA . VAL D 2 336 ? 8.827 6.838 26.463 1.00 35.02 349 VAL C CA 1
ATOM 6952 C C . VAL D 2 336 ? 7.999 7.801 27.317 1.00 35.09 349 VAL C C 1
ATOM 6953 O O . VAL D 2 336 ? 6.990 7.395 27.899 1.00 34.28 349 VAL C O 1
ATOM 6957 N N . PHE D 2 337 ? 8.411 9.070 27.365 1.00 35.87 350 PHE C N 1
ATOM 6958 C CA . PHE D 2 337 ? 7.609 10.123 28.028 1.00 36.48 350 PHE C CA 1
ATOM 6959 C C . PHE D 2 337 ? 6.314 10.435 27.252 1.00 37.26 350 PHE C C 1
ATOM 6960 O O . PHE D 2 337 ? 5.213 10.466 27.830 1.00 37.91 350 PHE C O 1
ATOM 6968 N N . THR D 2 338 ? 6.438 10.688 25.950 1.00 37.92 351 THR C N 1
ATOM 6969 C CA . THR D 2 338 ? 5.254 10.878 25.090 1.00 37.34 351 THR C CA 1
ATOM 6970 C C . THR D 2 338 ? 4.313 9.691 25.241 1.00 37.66 351 THR C C 1
ATOM 6971 O O . THR D 2 338 ? 3.086 9.842 25.315 1.00 38.12 351 THR C O 1
ATOM 6975 N N . TRP D 2 339 ? 4.885 8.499 25.310 1.00 36.93 352 TRP C N 1
ATOM 6976 C CA . TRP D 2 339 ? 4.100 7.295 25.322 1.00 36.04 352 TRP C CA 1
ATOM 6977 C C . TRP D 2 339 ? 3.332 7.096 26.633 1.00 36.81 352 TRP C C 1
ATOM 6978 O O . TRP D 2 339 ? 2.149 6.685 26.614 1.00 35.86 352 TRP C O 1
ATOM 6989 N N . SER D 2 340 ? 4.000 7.399 27.762 1.00 36.59 353 SER C N 1
ATOM 6990 C CA . SER D 2 340 ? 3.518 6.997 29.107 1.00 36.74 353 SER C CA 1
ATOM 6991 C C . SER D 2 340 ? 2.825 8.112 29.883 1.00 38.10 353 SER C C 1
ATOM 6992 O O . SER D 2 340 ? 1.927 7.848 30.678 1.00 38.73 353 SER C O 1
ATOM 6995 N N . LEU D 2 341 ? 3.230 9.345 29.633 1.00 40.04 354 LEU C N 1
ATOM 6996 C CA . LEU D 2 341 ? 2.729 10.469 30.415 1.00 42.27 354 LEU C CA 1
ATOM 6997 C C . LEU D 2 341 ? 1.204 10.655 30.375 1.00 43.74 354 LEU C C 1
ATOM 6998 O O . LEU D 2 341 ? 0.613 10.961 31.416 1.00 44.45 354 LEU C O 1
ATOM 7003 N N . PRO D 2 342 ? 0.558 10.469 29.201 1.00 44.68 355 PRO C N 1
ATOM 7004 C CA . PRO D 2 342 ? -0.928 10.502 29.218 1.00 45.11 355 PRO C CA 1
ATOM 7005 C C . PRO D 2 342 ? -1.516 9.498 30.192 1.00 45.22 355 PRO C C 1
ATOM 7006 O O . PRO D 2 342 ? -2.433 9.850 30.937 1.00 45.71 355 PRO C O 1
ATOM 7010 N N . PHE D 2 343 ? -0.974 8.279 30.211 1.00 45.07 356 PHE C N 1
ATOM 7011 C CA . PHE D 2 343 ? -1.443 7.205 31.093 1.00 45.15 356 PHE C CA 1
ATOM 7012 C C . PHE D 2 343 ? -1.129 7.564 32.536 1.00 45.20 356 PHE C C 1
ATOM 7013 O O . PHE D 2 343 ? -1.940 7.303 33.419 1.00 45.41 356 PHE C O 1
ATOM 7021 N N . VAL D 2 344 ? 0.062 8.126 32.765 1.00 44.88 357 VAL C N 1
ATOM 7022 C CA . VAL D 2 344 ? 0.483 8.562 34.099 1.00 44.03 357 VAL C CA 1
ATOM 7023 C C . VAL D 2 344 ? -0.529 9.574 34.602 1.00 44.81 357 VAL C C 1
ATOM 7024 O O . VAL D 2 344 ? -1.156 9.364 35.645 1.00 44.69 357 VAL C O 1
ATOM 7028 N N . GLY D 2 345 ? -0.711 10.639 33.824 1.00 45.29 358 GLY C N 1
ATOM 7029 C CA . GLY D 2 345 ? -1.570 11.739 34.173 1.00 46.99 358 GLY C CA 1
ATOM 7030 C C . GLY D 2 345 ? -2.959 11.276 34.552 1.00 48.32 358 GLY C C 1
ATOM 7031 O O . GLY D 2 345 ? -3.549 11.793 35.493 1.00 48.46 358 GLY C O 1
ATOM 7032 N N . GLU D 2 346 ? -3.498 10.297 33.839 1.00 49.03 359 GLU C N 1
ATOM 7033 C CA . GLU D 2 346 ? -4.856 9.915 34.119 1.00 50.23 359 GLU C CA 1
ATOM 7034 C C . GLU D 2 346 ? -4.939 8.922 35.264 1.00 49.46 359 GLU C C 1
ATOM 7035 O O . GLU D 2 346 ? -5.913 8.938 36.019 1.00 49.17 359 GLU C O 1
ATOM 7041 N N . LYS D 2 347 ? -3.924 8.076 35.411 1.00 48.53 360 LYS C N 1
ATOM 7042 C CA . LYS D 2 347 ? -3.897 7.124 36.524 1.00 48.04 360 LYS C CA 1
ATOM 7043 C C . LYS D 2 347 ? -3.709 7.804 37.882 1.00 47.30 360 LYS C C 1
ATOM 7044 O O . LYS D 2 347 ? -4.284 7.368 38.877 1.00 46.74 360 LYS C O 1
ATOM 7050 N N . VAL D 2 348 ? -2.889 8.852 37.939 1.00 46.64 361 VAL C N 1
ATOM 7051 C CA . VAL D 2 348 ? -2.725 9.583 39.202 1.00 46.20 361 VAL C CA 1
ATOM 7052 C C . VAL D 2 348 ? -4.028 10.292 39.504 1.00 46.44 361 VAL C C 1
ATOM 7053 O O . VAL D 2 348 ? -4.575 10.104 40.574 1.00 45.88 361 VAL C O 1
ATOM 7057 N N . THR D 2 349 ? -4.550 11.034 38.520 1.00 46.55 362 THR C N 1
ATOM 7058 C CA . THR D 2 349 ? -5.838 11.718 38.619 1.00 47.24 362 THR C CA 1
ATOM 7059 C C . THR D 2 349 ? -6.980 10.798 39.080 1.00 47.39 362 THR C C 1
ATOM 7060 O O . THR D 2 349 ? -7.818 11.203 39.891 1.00 46.71 362 THR C O 1
ATOM 7064 N N . GLU D 2 350 ? -6.983 9.558 38.602 1.00 47.55 363 GLU C N 1
ATOM 7065 C CA . GLU D 2 350 ? -8.020 8.599 38.983 1.00 48.05 363 GLU C CA 1
ATOM 7066 C C . GLU D 2 350 ? -7.853 8.050 40.403 1.00 48.12 363 GLU C C 1
ATOM 7067 O O . GLU D 2 350 ? -8.853 7.827 41.105 1.00 47.61 363 GLU C O 1
ATOM 7073 N N . MET D 2 351 ? -6.617 7.792 40.820 1.00 46.87 364 MET C N 1
ATOM 7074 C CA . MET D 2 351 ? -6.378 7.510 42.226 1.00 47.71 364 MET C CA 1
ATOM 7075 C C . MET D 2 351 ? -7.055 8.592 43.110 1.00 47.57 364 MET C C 1
ATOM 7076 O O . MET D 2 351 ? -7.851 8.264 43.987 1.00 46.69 364 MET C O 1
ATOM 7081 N N . LEU D 2 352 ? -6.756 9.861 42.814 1.00 47.38 365 LEU C N 1
ATOM 7082 C CA . LEU D 2 352 ? -7.207 10.999 43.600 1.00 47.62 365 LEU C CA 1
ATOM 7083 C C . LEU D 2 352 ? -8.712 11.174 43.598 1.00 49.21 365 LEU C C 1
ATOM 7084 O O . LEU D 2 352 ? -9.292 11.514 44.626 1.00 49.71 365 LEU C O 1
ATOM 7089 N N . VAL D 2 353 ? -9.344 10.950 42.454 1.00 50.47 366 VAL C N 1
ATOM 7090 C CA . VAL D 2 353 ? -10.798 10.997 42.375 1.00 51.88 366 VAL C CA 1
ATOM 7091 C C . VAL D 2 353 ? -11.386 9.931 43.319 1.00 52.66 366 VAL C C 1
ATOM 7092 O O . VAL D 2 353 ? -12.278 10.214 44.122 1.00 52.76 366 VAL C O 1
ATOM 7096 N N . ASN D 2 354 ? -10.839 8.726 43.270 1.00 53.72 367 ASN C N 1
ATOM 7097 C CA . ASN D 2 354 ? -11.264 7.684 44.181 1.00 55.42 367 ASN C CA 1
ATOM 7098 C C . ASN D 2 354 ? -11.011 7.973 45.648 1.00 56.36 367 ASN C C 1
ATOM 7099 O O . ASN D 2 354 ? -11.868 7.722 46.485 1.00 56.47 367 ASN C O 1
ATOM 7104 N N . VAL D 2 355 ? -9.830 8.488 45.958 1.00 57.09 368 VAL C N 1
ATOM 7105 C CA . VAL D 2 355 ? -9.483 8.846 47.331 1.00 57.89 368 VAL C CA 1
ATOM 7106 C C . VAL D 2 355 ? -10.435 9.901 47.885 1.00 58.32 368 VAL C C 1
ATOM 7107 O O . VAL D 2 355 ? -10.823 9.834 49.036 1.00 58.47 368 VAL C O 1
ATOM 7111 N N . LEU D 2 356 ? -10.821 10.850 47.049 1.00 59.12 369 LEU C N 1
ATOM 7112 C CA . LEU D 2 356 ? -11.686 11.927 47.472 1.00 60.69 369 LEU C CA 1
ATOM 7113 C C . LEU D 2 356 ? -13.195 11.617 47.417 1.00 61.77 369 LEU C C 1
ATOM 7114 O O . LEU D 2 356 ? -14.003 12.416 47.902 1.00 61.94 369 LEU C O 1
ATOM 7119 N N . ASN D 2 357 ? -13.581 10.489 46.817 1.00 63.01 370 ASN C N 1
ATOM 7120 C CA . ASN D 2 357 ? -15.002 10.069 46.812 1.00 63.99 370 ASN C CA 1
ATOM 7121 C C . ASN D 2 357 ? -15.239 8.818 47.682 1.00 64.06 370 ASN C C 1
ATOM 7122 O O . ASN D 2 357 ? -14.438 8.480 48.567 1.00 64.09 370 ASN C O 1
ATOM 7128 N N . ASP E 3 1 ? -8.354 27.409 51.724 1.00 72.17 15 ASP D N 1
ATOM 7129 C CA . ASP E 3 1 ? -9.840 27.523 51.734 1.00 73.14 15 ASP D CA 1
ATOM 7130 C C . ASP E 3 1 ? -10.425 26.662 52.851 1.00 72.82 15 ASP D C 1
ATOM 7131 O O . ASP E 3 1 ? -9.815 25.663 53.243 1.00 73.75 15 ASP D O 1
ATOM 7136 N N . ALA E 3 2 ? -11.591 27.038 53.373 1.00 71.78 16 ALA D N 1
ATOM 7137 C CA . ALA E 3 2 ? -12.068 26.445 54.627 1.00 70.87 16 ALA D CA 1
ATOM 7138 C C . ALA E 3 2 ? -13.107 25.335 54.468 1.00 70.48 16 ALA D C 1
ATOM 7139 O O . ALA E 3 2 ? -13.039 24.337 55.180 1.00 70.22 16 ALA D O 1
ATOM 7141 N N . ASP E 3 3 ? -14.059 25.490 53.546 1.00 69.92 17 ASP D N 1
ATOM 7142 C CA . ASP E 3 3 ? -15.002 24.396 53.240 1.00 69.68 17 ASP D CA 1
ATOM 7143 C C . ASP E 3 3 ? -14.266 23.163 52.735 1.00 68.46 17 ASP D C 1
ATOM 7144 O O . ASP E 3 3 ? -14.630 22.022 53.042 1.00 68.29 17 ASP D O 1
ATOM 7149 N N . GLU E 3 4 ? -13.218 23.423 51.965 1.00 67.06 18 GLU D N 1
ATOM 7150 C CA . GLU E 3 4 ? -12.427 22.388 51.323 1.00 66.34 18 GLU D CA 1
ATOM 7151 C C . GLU E 3 4 ? -11.671 21.543 52.352 1.00 64.60 18 GLU D C 1
ATOM 7152 O O . GLU E 3 4 ? -11.573 20.331 52.197 1.00 64.18 18 GLU D O 1
ATOM 7158 N N . ILE E 3 5 ? -11.177 22.196 53.407 1.00 62.97 19 ILE D N 1
ATOM 7159 C CA . ILE E 3 5 ? -10.409 21.543 54.483 1.00 61.33 19 ILE D CA 1
ATOM 7160 C C . ILE E 3 5 ? -11.295 20.641 55.346 1.00 60.70 19 ILE D C 1
ATOM 7161 O O . ILE E 3 5 ? -10.867 19.574 55.808 1.00 60.48 19 ILE D O 1
ATOM 7166 N N . LYS E 3 6 ? -12.530 21.094 55.550 1.00 59.64 20 LYS D N 1
ATOM 7167 C CA . LYS E 3 6 ? -13.560 20.325 56.218 1.00 58.95 20 LYS D CA 1
ATOM 7168 C C . LYS E 3 6 ? -13.894 19.098 55.383 1.00 57.91 20 LYS D C 1
ATOM 7169 O O . LYS E 3 6 ? -13.970 17.979 55.903 1.00 57.38 20 LYS D O 1
ATOM 7175 N N . ARG E 3 7 ? -14.085 19.325 54.082 1.00 56.77 21 ARG D N 1
ATOM 7176 C CA . ARG E 3 7 ? -14.333 18.250 53.127 1.00 56.07 21 ARG D CA 1
ATOM 7177 C C . ARG E 3 7 ? -13.156 17.271 53.106 1.00 54.95 21 ARG D C 1
ATOM 7178 O O . ARG E 3 7 ? -13.357 16.063 53.150 1.00 54.37 21 ARG D O 1
ATOM 7186 N N . LEU E 3 8 ? -11.926 17.803 53.077 1.00 53.71 22 LEU D N 1
ATOM 7187 C CA . LEU E 3 8 ? -10.722 16.959 53.054 1.00 52.59 22 LEU D CA 1
ATOM 7188 C C . LEU E 3 8 ? -10.479 16.255 54.384 1.00 52.12 22 LEU D C 1
ATOM 7189 O O . LEU E 3 8 ? -10.050 15.110 54.410 1.00 50.88 22 LEU D O 1
ATOM 7194 N N . GLY E 3 9 ? -10.775 16.948 55.482 1.00 52.50 23 GLY D N 1
ATOM 7195 C CA . GLY E 3 9 ? -10.618 16.378 56.804 1.00 52.87 23 GLY D CA 1
ATOM 7196 C C . GLY E 3 9 ? -11.540 15.188 56.964 1.00 53.36 23 GLY D C 1
ATOM 7197 O O . GLY E 3 9 ? -11.155 14.167 57.536 1.00 53.29 23 GLY D O 1
ATOM 7198 N N . LYS E 3 10 ? -12.756 15.306 56.444 1.00 53.92 24 LYS D N 1
ATOM 7199 C CA . LYS E 3 10 ? -13.724 14.210 56.549 1.00 55.03 24 LYS D CA 1
ATOM 7200 C C . LYS E 3 10 ? -13.293 12.988 55.730 1.00 54.60 24 LYS D C 1
ATOM 7201 O O . LYS E 3 10 ? -13.350 11.850 56.227 1.00 54.32 24 LYS D O 1
ATOM 7207 N N . ARG E 3 11 ? -12.851 13.232 54.492 1.00 54.08 25 ARG D N 1
ATOM 7208 C CA . ARG E 3 11 ? -12.235 12.183 53.672 1.00 53.94 25 ARG D CA 1
ATOM 7209 C C . ARG E 3 11 ? -11.066 11.520 54.423 1.00 53.38 25 ARG D C 1
ATOM 7210 O O . ARG E 3 11 ? -11.077 10.309 54.608 1.00 53.42 25 ARG D O 1
ATOM 7218 N N . PHE E 3 12 ? -10.111 12.325 54.912 1.00 53.07 26 PHE D N 1
ATOM 7219 C CA . PHE E 3 12 ? -8.971 11.847 55.721 1.00 52.54 26 PHE D CA 1
ATOM 7220 C C . PHE E 3 12 ? -9.352 10.986 56.914 1.00 53.10 26 PHE D C 1
ATOM 7221 O O . PHE E 3 12 ? -8.732 9.948 57.155 1.00 52.26 26 PHE D O 1
ATOM 7229 N N . LYS E 3 13 ? -10.341 11.434 57.685 1.00 54.17 27 LYS D N 1
ATOM 7230 C CA . LYS E 3 13 ? -10.784 10.674 58.842 1.00 55.75 27 LYS D CA 1
ATOM 7231 C C . LYS E 3 13 ? -11.282 9.299 58.409 1.00 56.12 27 LYS D C 1
ATOM 7232 O O . LYS E 3 13 ? -10.887 8.283 58.986 1.00 56.68 27 LYS D O 1
ATOM 7238 N N . LYS E 3 14 ? -12.099 9.261 57.362 1.00 56.82 28 LYS D N 1
ATOM 7239 C CA . LYS E 3 14 ? -12.599 8.000 56.836 1.00 57.51 28 LYS D CA 1
ATOM 7240 C C . LYS E 3 14 ? -11.492 7.050 56.368 1.00 58.28 28 LYS D C 1
ATOM 7241 O O . LYS E 3 14 ? -11.519 5.848 56.684 1.00 58.55 28 LYS D O 1
ATOM 7247 N N . LEU E 3 15 ? -10.530 7.582 55.612 1.00 58.23 29 LEU D N 1
ATOM 7248 C CA . LEU E 3 15 ? -9.378 6.801 55.161 1.00 58.31 29 LEU D CA 1
ATOM 7249 C C . LEU E 3 15 ? -8.567 6.242 56.309 1.00 58.44 29 LEU D C 1
ATOM 7250 O O . LEU E 3 15 ? -8.082 5.122 56.220 1.00 58.43 29 LEU D O 1
ATOM 7255 N N . ASP E 3 16 ? -8.417 7.038 57.370 1.00 58.84 30 ASP D N 1
ATOM 7256 C CA . ASP E 3 16 ? -7.637 6.673 58.546 1.00 59.51 30 ASP D CA 1
ATOM 7257 C C . ASP E 3 16 ? -8.364 5.640 59.431 1.00 60.77 30 ASP D C 1
ATOM 7258 O O . ASP E 3 16 ? -8.772 5.940 60.566 1.00 60.92 30 ASP D O 1
ATOM 7263 N N . LEU E 3 17 ? -8.513 4.428 58.899 1.00 62.04 31 LEU D N 1
ATOM 7264 C CA . LEU E 3 17 ? -9.258 3.344 59.550 1.00 63.31 31 LEU D CA 1
ATOM 7265 C C . LEU E 3 17 ? -8.870 3.151 61.016 1.00 63.75 31 LEU D C 1
ATOM 7266 O O . LEU E 3 17 ? -9.726 3.172 61.904 1.00 63.62 31 LEU D O 1
ATOM 7271 N N . ASP E 3 18 ? -7.573 2.994 61.257 1.00 64.36 32 ASP D N 1
ATOM 7272 C CA . ASP E 3 18 ? -7.055 2.685 62.576 1.00 65.13 32 ASP D CA 1
ATOM 7273 C C . ASP E 3 18 ? -6.991 3.906 63.487 1.00 65.24 32 ASP D C 1
ATOM 7274 O O . ASP E 3 18 ? -6.629 3.789 64.656 1.00 65.62 32 ASP D O 1
ATOM 7279 N N . ASN E 3 19 ? -7.314 5.078 62.944 1.00 65.42 33 ASN D N 1
ATOM 7280 C CA . ASN E 3 19 ? -7.224 6.334 63.689 1.00 65.11 33 ASN D CA 1
ATOM 7281 C C . ASN E 3 19 ? -5.840 6.643 64.255 1.00 64.70 33 ASN D C 1
ATOM 7282 O O . ASN E 3 19 ? -5.717 7.060 65.405 1.00 65.25 33 ASN D O 1
ATOM 7287 N N . SER E 3 20 ? -4.796 6.466 63.451 1.00 63.49 34 SER D N 1
ATOM 7288 C CA . SER E 3 20 ? -3.442 6.786 63.910 1.00 62.25 34 SER D CA 1
ATOM 7289 C C . SER E 3 20 ? -3.138 8.286 63.852 1.00 61.86 34 SER D C 1
ATOM 7290 O O . SER E 3 20 ? -2.251 8.761 64.558 1.00 61.48 34 SER D O 1
ATOM 7293 N N . GLY E 3 21 ? -3.872 9.015 63.008 1.00 61.28 35 GLY D N 1
ATOM 7294 C CA . GLY E 3 21 ? -3.567 10.420 62.708 1.00 60.35 35 GLY D CA 1
ATOM 7295 C C . GLY E 3 21 ? -2.782 10.605 61.414 1.00 59.78 35 GLY D C 1
ATOM 7296 O O . GLY E 3 21 ? -2.513 11.736 60.995 1.00 59.80 35 GLY D O 1
ATOM 7297 N N . SER E 3 22 ? -2.400 9.495 60.788 1.00 58.81 36 SER D N 1
ATOM 7298 C CA . SER E 3 22 ? -1.754 9.543 59.492 1.00 58.47 36 SER D CA 1
ATOM 7299 C C . SER E 3 22 ? -2.165 8.317 58.711 1.00 57.70 36 SER D C 1
ATOM 7300 O O . SER E 3 22 ? -2.674 7.372 59.307 1.00 58.02 36 SER D O 1
ATOM 7303 N N . LEU E 3 23 ? -1.948 8.334 57.393 1.00 56.51 37 LEU D N 1
ATOM 7304 C CA . LEU E 3 23 ? -2.428 7.294 56.463 1.00 56.08 37 LEU D CA 1
ATOM 7305 C C . LEU E 3 23 ? -1.326 6.348 55.943 1.00 56.49 37 LEU D C 1
ATOM 7306 O O . LEU E 3 23 ? -0.370 6.793 55.301 1.00 55.91 37 LEU D O 1
ATOM 7311 N N . SER E 3 24 ? -1.486 5.048 56.201 1.00 57.11 38 SER D N 1
ATOM 7312 C CA . SER E 3 24 ? -0.548 4.001 55.757 1.00 57.73 38 SER D CA 1
ATOM 7313 C C . SER E 3 24 ? -0.834 3.441 54.353 1.00 58.70 38 SER D C 1
ATOM 7314 O O . SER E 3 24 ? -1.921 3.636 53.807 1.00 58.14 38 SER D O 1
ATOM 7317 N N . VAL E 3 25 ? 0.135 2.718 53.783 1.00 60.00 39 VAL D N 1
ATOM 7318 C CA . VAL E 3 25 ? -0.026 2.099 52.443 1.00 61.38 39 VAL D CA 1
ATOM 7319 C C . VAL E 3 25 ? -1.227 1.146 52.410 1.00 62.04 39 VAL D C 1
ATOM 7320 O O . VAL E 3 25 ? -2.031 1.177 51.465 1.00 61.96 39 VAL D O 1
ATOM 7324 N N . GLU E 3 26 ? -1.335 0.320 53.453 1.00 62.49 40 GLU D N 1
ATOM 7325 C CA . GLU E 3 26 ? -2.470 -0.588 53.666 1.00 63.29 40 GLU D CA 1
ATOM 7326 C C . GLU E 3 26 ? -3.811 0.148 53.615 1.00 62.56 40 GLU D C 1
ATOM 7327 O O . GLU E 3 26 ? -4.741 -0.297 52.938 1.00 62.72 40 GLU D O 1
ATOM 7333 N N . GLU E 3 27 ? -3.896 1.274 54.326 1.00 61.92 41 GLU D N 1
ATOM 7334 C CA . GLU E 3 27 ? -5.115 2.093 54.382 1.00 61.73 41 GLU D CA 1
ATOM 7335 C C . GLU E 3 27 ? -5.540 2.698 53.033 1.00 61.93 41 GLU D C 1
ATOM 7336 O O . GLU E 3 27 ? -6.741 2.825 52.760 1.00 62.16 41 GLU D O 1
ATOM 7342 N N . PHE E 3 28 ? -4.568 3.063 52.191 1.00 61.80 42 PHE D N 1
ATOM 7343 C CA . PHE E 3 28 ? -4.852 3.346 50.780 1.00 61.59 42 PHE D CA 1
ATOM 7344 C C . PHE E 3 28 ? -5.205 2.075 50.019 1.00 63.11 42 PHE D C 1
ATOM 7345 O O . PHE E 3 28 ? -6.069 2.084 49.154 1.00 63.30 42 PHE D O 1
ATOM 7353 N N . MET E 3 29 ? -4.516 0.985 50.318 1.00 65.20 43 MET D N 1
ATOM 7354 C CA . MET E 3 29 ? -4.748 -0.276 49.614 1.00 67.76 43 MET D CA 1
ATOM 7355 C C . MET E 3 29 ? -5.957 -1.055 50.166 1.00 69.03 43 MET D C 1
ATOM 7356 O O . MET E 3 29 ? -6.056 -2.265 49.973 1.00 69.43 43 MET D O 1
ATOM 7361 N N . SER E 3 30 ? -6.870 -0.360 50.851 1.00 70.34 44 SER D N 1
ATOM 7362 C CA . SER E 3 30 ? -8.158 -0.949 51.224 1.00 71.30 44 SER D CA 1
ATOM 7363 C C . SER E 3 30 ? -9.142 -0.793 50.068 1.00 71.97 44 SER D C 1
ATOM 7364 O O . SER E 3 30 ? -9.927 -1.705 49.779 1.00 72.56 44 SER D O 1
ATOM 7367 N N . LEU E 3 31 ? -9.080 0.367 49.410 1.00 72.47 45 LEU D N 1
ATOM 7368 C CA . LEU E 3 31 ? -9.968 0.724 48.301 1.00 72.69 45 LEU D CA 1
ATOM 7369 C C . LEU E 3 31 ? -9.729 -0.174 47.070 1.00 73.13 45 LEU D C 1
ATOM 7370 O O . LEU E 3 31 ? -8.589 -0.329 46.626 1.00 72.92 45 LEU D O 1
ATOM 7375 N N . PRO E 3 32 ? -10.805 -0.783 46.533 1.00 73.68 46 PRO D N 1
ATOM 7376 C CA . PRO E 3 32 ? -10.751 -1.668 45.351 1.00 74.04 46 PRO D CA 1
ATOM 7377 C C . PRO E 3 32 ? -10.108 -1.050 44.103 1.00 73.90 46 PRO D C 1
ATOM 7378 O O . PRO E 3 32 ? -9.209 -1.649 43.519 1.00 74.14 46 PRO D O 1
ATOM 7382 N N . GLU E 3 33 ? -10.567 0.136 43.712 1.00 74.10 47 GLU D N 1
ATOM 7383 C CA . GLU E 3 33 ? -10.071 0.853 42.515 1.00 74.10 47 GLU D CA 1
ATOM 7384 C C . GLU E 3 33 ? -8.594 1.238 42.574 1.00 73.42 47 GLU D C 1
ATOM 7385 O O . GLU E 3 33 ? -8.096 1.873 41.650 1.00 73.86 47 GLU D O 1
ATOM 7391 N N . LEU E 3 34 ? -7.903 0.865 43.652 1.00 72.74 48 LEU D N 1
ATOM 7392 C CA . LEU E 3 34 ? -6.514 1.274 43.860 1.00 71.57 48 LEU D CA 1
ATOM 7393 C C . LEU E 3 34 ? -5.494 0.137 43.867 1.00 71.31 48 LEU D C 1
ATOM 7394 O O . LEU E 3 34 ? -4.308 0.384 43.594 1.00 71.28 48 LEU D O 1
ATOM 7399 N N . GLN E 3 35 ? -5.917 -1.100 44.154 1.00 70.19 49 GLN D N 1
ATOM 7400 C CA . GLN E 3 35 ? -4.947 -2.211 44.055 1.00 68.99 49 GLN D CA 1
ATOM 7401 C C . GLN E 3 35 ? -4.684 -2.659 42.613 1.00 67.07 49 GLN D C 1
ATOM 7402 O O . GLN E 3 35 ? -3.691 -3.345 42.369 1.00 67.35 49 GLN D O 1
ATOM 7408 N N . GLN E 3 36 ? -5.548 -2.258 41.671 1.00 64.60 50 GLN D N 1
ATOM 7409 C CA . GLN E 3 36 ? -5.249 -2.395 40.229 1.00 62.35 50 GLN D CA 1
ATOM 7410 C C . GLN E 3 36 ? -4.417 -1.216 39.651 1.00 60.11 50 GLN D C 1
ATOM 7411 O O . GLN E 3 36 ? -3.827 -1.326 38.571 1.00 59.90 50 GLN D O 1
ATOM 7417 N N . ASN E 3 37 ? -4.361 -0.095 40.364 1.00 56.76 51 ASN D N 1
ATOM 7418 C CA . ASN E 3 37 ? -3.696 1.086 39.846 1.00 53.63 51 ASN D CA 1
ATOM 7419 C C . ASN E 3 37 ? -2.178 0.984 40.079 1.00 52.18 51 ASN D C 1
ATOM 7420 O O . ASN E 3 37 ? -1.726 0.935 41.224 1.00 52.24 51 ASN D O 1
ATOM 7425 N N . PRO E 3 38 ? -1.374 0.915 38.991 1.00 50.57 52 PRO D N 1
ATOM 7426 C CA . PRO E 3 38 ? 0.069 0.586 39.191 1.00 49.11 52 PRO D CA 1
ATOM 7427 C C . PRO E 3 38 ? 0.934 1.712 39.840 1.00 48.13 52 PRO D C 1
ATOM 7428 O O . PRO E 3 38 ? 2.065 1.448 40.311 1.00 47.08 52 PRO D O 1
ATOM 7432 N N . LEU E 3 39 ? 0.396 2.933 39.878 1.00 47.22 53 LEU D N 1
ATOM 7433 C CA . LEU E 3 39 ? 1.145 4.098 40.370 1.00 46.54 53 LEU D CA 1
ATOM 7434 C C . LEU E 3 39 ? 0.799 4.549 41.793 1.00 46.14 53 LEU D C 1
ATOM 7435 O O . LEU E 3 39 ? 1.337 5.554 42.262 1.00 45.33 53 LEU D O 1
ATOM 7440 N N . VAL E 3 40 ? -0.091 3.810 42.470 1.00 45.17 54 VAL D N 1
ATOM 7441 C CA . VAL E 3 40 ? -0.516 4.133 43.842 1.00 44.40 54 VAL D CA 1
ATOM 7442 C C . VAL E 3 40 ? 0.644 4.409 44.793 1.00 43.25 54 VAL D C 1
ATOM 7443 O O . VAL E 3 40 ? 0.659 5.438 45.455 1.00 42.05 54 VAL D O 1
ATOM 7447 N N . GLN E 3 41 ? 1.604 3.496 44.838 1.00 41.95 55 GLN D N 1
ATOM 7448 C CA . GLN E 3 41 ? 2.772 3.661 45.695 1.00 41.99 55 GLN D CA 1
ATOM 7449 C C . GLN E 3 41 ? 3.658 4.851 45.320 1.00 40.62 55 GLN D C 1
ATOM 7450 O O . GLN E 3 41 ? 4.230 5.497 46.211 1.00 39.58 55 GLN D O 1
ATOM 7456 N N . ARG E 3 42 ? 3.809 5.127 44.025 1.00 38.74 56 ARG D N 1
ATOM 7457 C CA . ARG E 3 42 ? 4.538 6.343 43.627 1.00 38.36 56 ARG D CA 1
ATOM 7458 C C . ARG E 3 42 ? 3.815 7.573 44.176 1.00 38.04 56 ARG D C 1
ATOM 7459 O O . ARG E 3 42 ? 4.441 8.491 44.695 1.00 37.34 56 ARG D O 1
ATOM 7467 N N . VAL E 3 43 ? 2.487 7.580 44.073 1.00 37.92 57 VAL D N 1
ATOM 7468 C CA . VAL E 3 43 ? 1.722 8.743 44.502 1.00 38.10 57 VAL D CA 1
ATOM 7469 C C . VAL E 3 43 ? 1.884 8.963 46.007 1.00 37.90 57 VAL D C 1
ATOM 7470 O O . VAL E 3 43 ? 2.145 10.081 46.464 1.00 36.91 57 VAL D O 1
ATOM 7474 N N . ILE E 3 44 ? 1.734 7.897 46.782 1.00 38.32 58 ILE D N 1
ATOM 7475 C CA . ILE E 3 44 ? 1.863 8.005 48.245 1.00 39.42 58 ILE D CA 1
ATOM 7476 C C . ILE E 3 44 ? 3.282 8.445 48.635 1.00 40.21 58 ILE D C 1
ATOM 7477 O O . ILE E 3 44 ? 3.469 9.280 49.533 1.00 39.92 58 ILE D O 1
ATOM 7482 N N . ASP E 3 45 ? 4.289 7.880 47.964 1.00 40.71 59 ASP D N 1
ATOM 7483 C CA . ASP E 3 45 ? 5.661 8.329 48.186 1.00 41.57 59 ASP D CA 1
ATOM 7484 C C . ASP E 3 45 ? 5.825 9.828 47.966 1.00 41.60 59 ASP D C 1
ATOM 7485 O O . ASP E 3 45 ? 6.501 10.538 48.761 1.00 40.88 59 ASP D O 1
ATOM 7490 N N . ILE E 3 46 ? 5.220 10.331 46.890 1.00 39.94 60 ILE D N 1
ATOM 7491 C CA . ILE E 3 46 ? 5.298 11.772 46.638 1.00 39.28 60 ILE D CA 1
ATOM 7492 C C . ILE E 3 46 ? 4.590 12.621 47.712 1.00 39.40 60 ILE D C 1
ATOM 7493 O O . ILE E 3 46 ? 5.186 13.584 48.224 1.00 37.93 60 ILE D O 1
ATOM 7498 N N . PHE E 3 47 ? 3.340 12.273 48.064 1.00 39.02 61 PHE D N 1
ATOM 7499 C CA . PHE E 3 47 ? 2.642 12.965 49.195 1.00 39.67 61 PHE D CA 1
ATOM 7500 C C . PHE E 3 47 ? 3.466 12.952 50.494 1.00 40.22 61 PHE D C 1
ATOM 7501 O O . PHE E 3 47 ? 3.480 13.927 51.238 1.00 40.40 61 PHE D O 1
ATOM 7509 N N . ASP E 3 48 ? 4.123 11.834 50.756 1.00 41.38 62 ASP D N 1
ATOM 7510 C CA . ASP E 3 48 ? 4.901 11.615 51.968 1.00 43.79 62 ASP D CA 1
ATOM 7511 C C . ASP E 3 48 ? 6.209 12.442 52.006 1.00 45.16 62 ASP D C 1
ATOM 7512 O O . ASP E 3 48 ? 7.308 11.893 51.919 1.00 43.99 62 ASP D O 1
ATOM 7517 N N . THR E 3 49 ? 6.036 13.760 52.124 1.00 47.63 63 THR D N 1
ATOM 7518 C CA . THR E 3 49 ? 7.079 14.788 52.275 1.00 50.56 63 THR D CA 1
ATOM 7519 C C . THR E 3 49 ? 8.216 14.421 53.224 1.00 51.53 63 THR D C 1
ATOM 7520 O O . THR E 3 49 ? 9.388 14.655 52.906 1.00 51.41 63 THR D O 1
ATOM 7524 N N . ASP E 3 50 ? 7.883 13.875 54.394 1.00 52.42 64 ASP D N 1
ATOM 7525 C CA . ASP E 3 50 ? 8.917 13.617 55.411 1.00 53.29 64 ASP D CA 1
ATOM 7526 C C . ASP E 3 50 ? 9.551 12.211 55.372 1.00 53.30 64 ASP D C 1
ATOM 7527 O O . ASP E 3 50 ? 10.329 11.858 56.253 1.00 53.44 64 ASP D O 1
ATOM 7532 N N . GLY E 3 51 ? 9.216 11.407 54.360 1.00 53.87 65 GLY D N 1
ATOM 7533 C CA . GLY E 3 51 ? 9.833 10.087 54.188 1.00 53.53 65 GLY D CA 1
ATOM 7534 C C . GLY E 3 51 ? 9.539 9.106 55.310 1.00 53.98 65 GLY D C 1
ATOM 7535 O O . GLY E 3 51 ? 10.100 8.006 55.358 1.00 53.40 65 GLY D O 1
ATOM 7536 N N . ASN E 3 52 ? 8.623 9.481 56.200 1.00 54.73 66 ASN D N 1
ATOM 7537 C CA . ASN E 3 52 ? 8.271 8.608 57.316 1.00 55.54 66 ASN D CA 1
ATOM 7538 C C . ASN E 3 52 ? 7.390 7.454 56.864 1.00 55.50 66 ASN D C 1
ATOM 7539 O O . ASN E 3 52 ? 7.028 6.602 57.658 1.00 57.02 66 ASN D O 1
ATOM 7544 N N . GLY E 3 53 ? 7.017 7.430 55.591 1.00 55.21 67 GLY D N 1
ATOM 7545 C CA . GLY E 3 53 ? 6.291 6.283 55.048 1.00 54.45 67 GLY D CA 1
ATOM 7546 C C . GLY E 3 53 ? 4.778 6.387 55.138 1.00 53.65 67 GLY D C 1
ATOM 7547 O O . GLY E 3 53 ? 4.069 5.587 54.537 1.00 52.86 67 GLY D O 1
ATOM 7548 N N . GLU E 3 54 ? 4.294 7.389 55.873 1.00 53.12 68 GLU D N 1
ATOM 7549 C CA . GLU E 3 54 ? 2.861 7.590 56.089 1.00 52.86 68 GLU D CA 1
ATOM 7550 C C . GLU E 3 54 ? 2.477 8.968 55.564 1.00 51.47 68 GLU D C 1
ATOM 7551 O O . GLU E 3 54 ? 3.337 9.831 55.444 1.00 51.31 68 GLU D O 1
ATOM 7557 N N . VAL E 3 55 ? 1.196 9.183 55.274 1.00 49.05 69 VAL D N 1
ATOM 7558 C CA . VAL E 3 55 ? 0.729 10.502 54.887 1.00 47.32 69 VAL D CA 1
ATOM 7559 C C . VAL E 3 55 ? -0.078 11.088 56.041 1.00 47.00 69 VAL D C 1
ATOM 7560 O O . VAL E 3 55 ? -1.131 10.548 56.398 1.00 45.28 69 VAL D O 1
ATOM 7564 N N . ASP E 3 56 ? 0.423 12.162 56.646 1.00 46.85 70 ASP D N 1
ATOM 7565 C CA . ASP E 3 56 ? -0.349 12.877 57.666 1.00 47.15 70 ASP D CA 1
ATOM 7566 C C . ASP E 3 56 ? -1.217 13.928 56.986 1.00 46.54 70 ASP D C 1
ATOM 7567 O O . ASP E 3 56 ? -1.055 14.200 55.791 1.00 47.48 70 ASP D O 1
ATOM 7572 N N . PHE E 3 57 ? -2.127 14.525 57.752 1.00 45.36 71 PHE D N 1
ATOM 7573 C CA . PHE E 3 57 ? -3.119 15.439 57.201 1.00 43.54 71 PHE D CA 1
ATOM 7574 C C . PHE E 3 57 ? -2.551 16.611 56.393 1.00 42.83 71 PHE D C 1
ATOM 7575 O O . PHE E 3 57 ? -3.115 16.984 55.343 1.00 42.55 71 PHE D O 1
ATOM 7583 N N . LYS E 3 58 ? -1.455 17.212 56.872 1.00 41.53 72 LYS D N 1
ATOM 7584 C CA . LYS E 3 58 ? -0.861 18.341 56.141 1.00 40.57 72 LYS D CA 1
ATOM 7585 C C . LYS E 3 58 ? -0.201 17.874 54.825 1.00 39.31 72 LYS D C 1
ATOM 7586 O O . LYS E 3 58 ? -0.254 18.563 53.807 1.00 40.64 72 LYS D O 1
ATOM 7592 N N . GLU E 3 59 ? 0.432 16.715 54.849 1.00 38.30 73 GLU D N 1
ATOM 7593 C CA . GLU E 3 59 ? 0.924 16.106 53.618 1.00 38.66 73 GLU D CA 1
ATOM 7594 C C . GLU E 3 59 ? -0.252 15.838 52.615 1.00 38.10 73 GLU D C 1
ATOM 7595 O O . GLU E 3 59 ? -0.156 16.118 51.416 1.00 37.45 73 GLU D O 1
ATOM 7601 N N . PHE E 3 60 ? -1.361 15.346 53.156 1.00 38.99 74 PHE D N 1
ATOM 7602 C CA . PHE E 3 60 ? -2.593 15.033 52.404 1.00 38.59 74 PHE D CA 1
ATOM 7603 C C . PHE E 3 60 ? -3.150 16.279 51.727 1.00 39.65 74 PHE D C 1
ATOM 7604 O O . PHE E 3 60 ? -3.339 16.281 50.514 1.00 39.83 74 PHE D O 1
ATOM 7612 N N . ILE E 3 61 ? -3.339 17.369 52.467 1.00 39.80 75 ILE D N 1
ATOM 7613 C CA . ILE E 3 61 ? -3.777 18.646 51.876 1.00 40.44 75 ILE D CA 1
ATOM 7614 C C . ILE E 3 61 ? -2.791 19.229 50.859 1.00 39.92 75 ILE D C 1
ATOM 7615 O O . ILE E 3 61 ? -3.207 19.702 49.811 1.00 39.38 75 ILE D O 1
ATOM 7620 N N . GLU E 3 62 ? -1.494 19.239 51.180 1.00 39.59 76 GLU D N 1
ATOM 7621 C CA . GLU E 3 62 ? -0.488 19.752 50.260 1.00 39.80 76 GLU D CA 1
ATOM 7622 C C . GLU E 3 62 ? -0.441 18.919 48.965 1.00 38.96 76 GLU D C 1
ATOM 7623 O O . GLU E 3 62 ? -0.336 19.467 47.870 1.00 38.09 76 GLU D O 1
ATOM 7629 N N . GLY E 3 63 ? -0.546 17.607 49.106 1.00 38.12 77 GLY D N 1
ATOM 7630 C CA . GLY E 3 63 ? -0.539 16.704 47.937 1.00 38.43 77 GLY D CA 1
ATOM 7631 C C . GLY E 3 63 ? -1.755 16.981 47.065 1.00 38.77 77 GLY D C 1
ATOM 7632 O O . GLY E 3 63 ? -1.620 17.167 45.880 1.00 38.83 77 GLY D O 1
ATOM 7633 N N . VAL E 3 64 ? -2.933 17.051 47.668 1.00 39.45 78 VAL D N 1
ATOM 7634 C CA . VAL E 3 64 ? -4.190 17.236 46.928 1.00 41.52 78 VAL D CA 1
ATOM 7635 C C . VAL E 3 64 ? -4.267 18.590 46.220 1.00 42.90 78 VAL D C 1
ATOM 7636 O O . VAL E 3 64 ? -4.810 18.693 45.098 1.00 43.25 78 VAL D O 1
ATOM 7640 N N . SER E 3 65 ? -3.713 19.623 46.858 1.00 44.31 79 SER D N 1
ATOM 7641 C CA . SER E 3 65 ? -3.561 20.951 46.266 1.00 45.90 79 SER D CA 1
ATOM 7642 C C . SER E 3 65 ? -2.896 21.031 44.887 1.00 46.94 79 SER D C 1
ATOM 7643 O O . SER E 3 65 ? -3.237 21.911 44.092 1.00 47.27 79 SER D O 1
ATOM 7646 N N . GLN E 3 66 ? -1.903 20.178 44.625 1.00 48.11 80 GLN D N 1
ATOM 7647 C CA . GLN E 3 66 ? -1.186 20.186 43.328 1.00 49.09 80 GLN D CA 1
ATOM 7648 C C . GLN E 3 66 ? -2.149 19.978 42.144 1.00 49.46 80 GLN D C 1
ATOM 7649 O O . GLN E 3 66 ? -1.816 20.321 41.007 1.00 49.15 80 GLN D O 1
ATOM 7655 N N . PHE E 3 67 ? -3.331 19.427 42.428 1.00 49.86 81 PHE D N 1
ATOM 7656 C CA . PHE E 3 67 ? -4.334 19.066 41.417 1.00 51.47 81 PHE D CA 1
ATOM 7657 C C . PHE E 3 67 ? -5.506 20.040 41.315 1.00 53.09 81 PHE D C 1
ATOM 7658 O O . PHE E 3 67 ? -6.562 19.699 40.808 1.00 53.31 81 PHE D O 1
ATOM 7666 N N . SER E 3 68 ? -5.297 21.254 41.787 1.00 55.53 82 SER D N 1
ATOM 7667 C CA . SER E 3 68 ? -6.340 22.261 41.831 1.00 58.38 82 SER D CA 1
ATOM 7668 C C . SER E 3 68 ? -6.588 22.848 40.453 1.00 60.19 82 SER D C 1
ATOM 7669 O O . SER E 3 68 ? -5.675 22.948 39.609 1.00 59.91 82 SER D O 1
ATOM 7672 N N . VAL E 3 69 ? -7.842 23.229 40.229 1.00 62.63 83 VAL D N 1
ATOM 7673 C CA . VAL E 3 69 ? -8.227 23.984 39.033 1.00 64.95 83 VAL D CA 1
ATOM 7674 C C . VAL E 3 69 ? -7.305 25.190 38.799 1.00 65.96 83 VAL D C 1
ATOM 7675 O O . VAL E 3 69 ? -6.997 25.536 37.653 1.00 66.96 83 VAL D O 1
ATOM 7679 N N . LYS E 3 70 ? -6.853 25.804 39.889 1.00 67.38 84 LYS D N 1
ATOM 7680 C CA . LYS E 3 70 ? -6.072 27.035 39.831 1.00 68.78 84 LYS D CA 1
ATOM 7681 C C . LYS E 3 70 ? -4.635 26.765 39.414 1.00 69.02 84 LYS D C 1
ATOM 7682 O O . LYS E 3 70 ? -4.058 27.552 38.667 1.00 69.69 84 LYS D O 1
ATOM 7688 N N . GLY E 3 71 ? -4.061 25.662 39.897 1.00 68.92 85 GLY D N 1
ATOM 7689 C CA . GLY E 3 71 ? -2.631 25.368 39.697 1.00 68.62 85 GLY D CA 1
ATOM 7690 C C . GLY E 3 71 ? -2.133 25.507 38.266 1.00 68.30 85 GLY D C 1
ATOM 7691 O O . GLY E 3 71 ? -2.830 25.130 37.317 1.00 68.26 85 GLY D O 1
ATOM 7692 N N . ASP E 3 72 ? -0.927 26.047 38.109 1.00 68.01 86 ASP D N 1
ATOM 7693 C CA . ASP E 3 72 ? -0.358 26.241 36.773 1.00 67.81 86 ASP D CA 1
ATOM 7694 C C . ASP E 3 72 ? 0.289 24.982 36.175 1.00 66.89 86 ASP D C 1
ATOM 7695 O O . ASP E 3 72 ? 0.491 23.971 36.869 1.00 66.67 86 ASP D O 1
ATOM 7700 N N . LYS E 3 73 ? 0.572 25.085 34.872 1.00 65.74 87 LYS D N 1
ATOM 7701 C CA . LYS E 3 73 ? 1.315 24.124 34.070 1.00 64.64 87 LYS D CA 1
ATOM 7702 C C . LYS E 3 73 ? 2.483 23.551 34.864 1.00 63.25 87 LYS D C 1
ATOM 7703 O O . LYS E 3 73 ? 2.562 22.345 35.104 1.00 62.77 87 LYS D O 1
ATOM 7709 N N . GLU E 3 74 ? 3.370 24.444 35.286 1.00 61.41 88 GLU D N 1
ATOM 7710 C CA . GLU E 3 74 ? 4.588 24.077 35.989 1.00 59.84 88 GLU D CA 1
ATOM 7711 C C . GLU E 3 74 ? 4.317 23.119 37.178 1.00 57.76 88 GLU D C 1
ATOM 7712 O O . GLU E 3 74 ? 5.008 22.108 37.367 1.00 57.09 88 GLU D O 1
ATOM 7718 N N . GLN E 3 75 ? 3.304 23.435 37.969 1.00 55.33 89 GLN D N 1
ATOM 7719 C CA . GLN E 3 75 ? 2.999 22.647 39.161 1.00 53.30 89 GLN D CA 1
ATOM 7720 C C . GLN E 3 75 ? 2.580 21.228 38.769 1.00 50.85 89 GLN D C 1
ATOM 7721 O O . GLN E 3 75 ? 3.011 20.248 39.366 1.00 49.63 89 GLN D O 1
ATOM 7727 N N . LYS E 3 76 ? 1.734 21.116 37.758 1.00 48.86 90 LYS D N 1
ATOM 7728 C CA . LYS E 3 76 ? 1.244 19.806 37.402 1.00 47.61 90 LYS D CA 1
ATOM 7729 C C . LYS E 3 76 ? 2.405 18.984 36.820 1.00 46.30 90 LYS D C 1
ATOM 7730 O O . LYS E 3 76 ? 2.594 17.814 37.168 1.00 46.19 90 LYS D O 1
ATOM 7736 N N . LEU E 3 77 ? 3.202 19.620 35.963 1.00 45.18 91 LEU D N 1
ATOM 7737 C CA . LEU E 3 77 ? 4.361 18.969 35.362 1.00 44.82 91 LEU D CA 1
ATOM 7738 C C . LEU E 3 77 ? 5.435 18.565 36.388 1.00 43.04 91 LEU D C 1
ATOM 7739 O O . LEU E 3 77 ? 6.063 17.530 36.213 1.00 42.98 91 LEU D O 1
ATOM 7744 N N . ARG E 3 78 ? 5.638 19.348 37.455 1.00 41.91 92 ARG D N 1
ATOM 7745 C CA . ARG E 3 78 ? 6.562 18.925 38.519 1.00 41.75 92 ARG D CA 1
ATOM 7746 C C . ARG E 3 78 ? 6.034 17.646 39.150 1.00 39.98 92 ARG D C 1
ATOM 7747 O O . ARG E 3 78 ? 6.795 16.787 39.546 1.00 39.82 92 ARG D O 1
ATOM 7755 N N . PHE E 3 79 ? 4.716 17.539 39.278 1.00 39.04 93 PHE D N 1
ATOM 7756 C CA . PHE E 3 79 ? 4.184 16.371 39.963 1.00 37.72 93 PHE D CA 1
ATOM 7757 C C . PHE E 3 79 ? 4.416 15.147 39.069 1.00 36.63 93 PHE D C 1
ATOM 7758 O O . PHE E 3 79 ? 4.886 14.122 39.524 1.00 36.16 93 PHE D O 1
ATOM 7766 N N . ALA E 3 80 ? 4.148 15.287 37.781 1.00 36.41 94 ALA D N 1
ATOM 7767 C CA . ALA E 3 80 ? 4.381 14.174 36.857 1.00 35.90 94 ALA D CA 1
ATOM 7768 C C . ALA E 3 80 ? 5.868 13.815 36.829 1.00 35.78 94 ALA D C 1
ATOM 7769 O O . ALA E 3 80 ? 6.216 12.643 36.882 1.00 35.13 94 ALA D O 1
ATOM 7771 N N . PHE E 3 81 ? 6.748 14.820 36.761 1.00 35.69 95 PHE D N 1
ATOM 7772 C CA . PHE E 3 81 ? 8.219 14.572 36.917 1.00 34.95 95 PHE D CA 1
ATOM 7773 C C . PHE E 3 81 ? 8.556 13.689 38.125 1.00 34.85 95 PHE D C 1
ATOM 7774 O O . PHE E 3 81 ? 9.329 12.742 38.025 1.00 33.69 95 PHE D O 1
ATOM 7782 N N . ARG E 3 82 ? 7.974 14.016 39.276 1.00 34.56 96 ARG D N 1
ATOM 7783 C CA . ARG E 3 82 ? 8.230 13.248 40.490 1.00 34.55 96 ARG D CA 1
ATOM 7784 C C . ARG E 3 82 ? 7.772 11.788 40.475 1.00 33.98 96 ARG D C 1
ATOM 7785 O O . ARG E 3 82 ? 8.307 10.941 41.228 1.00 32.66 96 ARG D O 1
ATOM 7793 N N . ILE E 3 83 ? 6.776 11.494 39.643 1.00 33.28 97 ILE D N 1
ATOM 7794 C CA . ILE E 3 83 ? 6.358 10.098 39.417 1.00 33.15 97 ILE D CA 1
ATOM 7795 C C . ILE E 3 83 ? 7.568 9.294 38.976 1.00 32.44 97 ILE D C 1
ATOM 7796 O O . ILE E 3 83 ? 7.869 8.269 39.559 1.00 32.40 97 ILE D O 1
ATOM 7801 N N . TYR E 3 84 ? 8.318 9.809 37.999 1.00 33.25 98 TYR D N 1
ATOM 7802 C CA . TYR E 3 84 ? 9.494 9.095 37.486 1.00 33.00 98 TYR D CA 1
ATOM 7803 C C . TYR E 3 84 ? 10.732 9.209 38.381 1.00 34.01 98 TYR D C 1
ATOM 7804 O O . TYR E 3 84 ? 11.517 8.297 38.452 1.00 34.04 98 TYR D O 1
ATOM 7813 N N . ASP E 3 85 ? 10.923 10.352 39.049 1.00 35.27 99 ASP D N 1
ATOM 7814 C CA . ASP E 3 85 ? 12.127 10.582 39.872 1.00 36.02 99 ASP D CA 1
ATOM 7815 C C . ASP E 3 85 ? 11.986 9.901 41.238 1.00 37.27 99 ASP D C 1
ATOM 7816 O O . ASP E 3 85 ? 11.708 10.563 42.270 1.00 35.99 99 ASP D O 1
ATOM 7821 N N . MET E 3 86 ? 12.182 8.588 41.234 1.00 37.63 100 MET D N 1
ATOM 7822 C CA . MET E 3 86 ? 11.910 7.763 42.398 1.00 40.44 100 MET D CA 1
ATOM 7823 C C . MET E 3 86 ? 12.677 8.193 43.653 1.00 40.51 100 MET D C 1
ATOM 7824 O O . MET E 3 86 ? 12.092 8.186 44.728 1.00 41.99 100 MET D O 1
ATOM 7829 N N . ASP E 3 87 ? 13.951 8.585 43.536 1.00 40.23 101 ASP D N 1
ATOM 7830 C CA . ASP E 3 87 ? 14.718 8.916 44.752 1.00 39.73 101 ASP D CA 1
ATOM 7831 C C . ASP E 3 87 ? 14.649 10.399 45.100 1.00 39.71 101 ASP D C 1
ATOM 7832 O O . ASP E 3 87 ? 15.315 10.838 46.016 1.00 41.03 101 ASP D O 1
ATOM 7837 N N . LYS E 3 88 ? 13.855 11.169 44.365 1.00 39.63 102 LYS D N 1
ATOM 7838 C CA . LYS E 3 88 ? 13.631 12.580 44.681 1.00 40.00 102 LYS D CA 1
ATOM 7839 C C . LYS E 3 88 ? 14.887 13.493 44.588 1.00 39.94 102 LYS D C 1
ATOM 7840 O O . LYS E 3 88 ? 14.895 14.575 45.179 1.00 38.94 102 LYS D O 1
ATOM 7846 N N . ASP E 3 89 ? 15.933 13.070 43.870 1.00 39.23 103 ASP D N 1
ATOM 7847 C CA . ASP E 3 89 ? 17.167 13.913 43.750 1.00 40.21 103 ASP D CA 1
ATOM 7848 C C . ASP E 3 89 ? 17.119 15.000 42.666 1.00 39.53 103 ASP D C 1
ATOM 7849 O O . ASP E 3 89 ? 18.129 15.646 42.384 1.00 41.48 103 ASP D O 1
ATOM 7854 N N . GLY E 3 90 ? 15.968 15.195 42.030 1.00 38.07 104 GLY D N 1
ATOM 7855 C CA . GLY E 3 90 ? 15.874 16.198 40.966 1.00 36.55 104 GLY D CA 1
ATOM 7856 C C . GLY E 3 90 ? 16.222 15.749 39.555 1.00 35.43 104 GLY D C 1
ATOM 7857 O O . GLY E 3 90 ? 16.214 16.561 38.634 1.00 36.20 104 GLY D O 1
ATOM 7858 N N . TYR E 3 91 ? 16.563 14.472 39.364 1.00 34.75 105 TYR D N 1
ATOM 7859 C CA . TYR E 3 91 ? 16.854 13.938 38.035 1.00 33.37 105 TYR D CA 1
ATOM 7860 C C . TYR E 3 91 ? 16.241 12.600 37.879 1.00 33.33 105 TYR D C 1
ATOM 7861 O O . TYR E 3 91 ? 16.224 11.826 38.836 1.00 32.13 105 TYR D O 1
ATOM 7870 N N . ILE E 3 92 ? 15.808 12.292 36.657 1.00 32.60 106 ILE D N 1
ATOM 7871 C CA . ILE E 3 92 ? 15.334 10.943 36.345 1.00 32.79 106 ILE D CA 1
ATOM 7872 C C . ILE E 3 92 ? 16.512 10.229 35.747 1.00 32.31 106 ILE D C 1
ATOM 7873 O O . ILE E 3 92 ? 17.067 10.664 34.711 1.00 32.40 106 ILE D O 1
ATOM 7878 N N . SER E 3 93 ? 16.952 9.180 36.419 1.00 30.86 107 SER D N 1
ATOM 7879 C CA . SER E 3 93 ? 18.044 8.396 35.899 1.00 31.38 107 SER D CA 1
ATOM 7880 C C . SER E 3 93 ? 17.502 7.297 34.988 1.00 31.76 107 SER D C 1
ATOM 7881 O O . SER E 3 93 ? 16.274 7.060 34.933 1.00 31.37 107 SER D O 1
ATOM 7884 N N . ASN E 3 94 ? 18.425 6.651 34.287 1.00 31.28 108 ASN D N 1
ATOM 7885 C CA . ASN E 3 94 ? 18.141 5.535 33.378 1.00 32.70 108 ASN D CA 1
ATOM 7886 C C . ASN E 3 94 ? 17.417 4.375 34.075 1.00 31.98 108 ASN D C 1
ATOM 7887 O O . ASN E 3 94 ? 16.417 3.842 33.566 1.00 32.78 108 ASN D O 1
ATOM 7892 N N . GLY E 3 95 ? 17.914 4.009 35.246 1.00 32.70 109 GLY D N 1
ATOM 7893 C CA . GLY E 3 95 ? 17.290 2.971 36.080 1.00 33.04 109 GLY D CA 1
ATOM 7894 C C . GLY E 3 95 ? 15.936 3.337 36.624 1.00 33.93 109 GLY D C 1
ATOM 7895 O O . GLY E 3 95 ? 15.058 2.500 36.704 1.00 36.29 109 GLY D O 1
ATOM 7896 N N . GLU E 3 96 ? 15.741 4.573 37.043 1.00 33.38 110 GLU D N 1
ATOM 7897 C CA . GLU E 3 96 ? 14.413 4.982 37.498 1.00 33.05 110 GLU D CA 1
ATOM 7898 C C . GLU E 3 96 ? 13.396 4.928 36.372 1.00 33.41 110 GLU D C 1
ATOM 7899 O O . GLU E 3 96 ? 12.251 4.445 36.568 1.00 31.17 110 GLU D O 1
ATOM 7905 N N . LEU E 3 97 ? 13.803 5.422 35.195 1.00 31.78 111 LEU D N 1
ATOM 7906 C CA . LEU E 3 97 ? 12.896 5.475 34.057 1.00 32.37 111 LEU D CA 1
ATOM 7907 C C . LEU E 3 97 ? 12.463 4.063 33.637 1.00 32.57 111 LEU D C 1
ATOM 7908 O O . LEU E 3 97 ? 11.285 3.822 33.381 1.00 32.78 111 LEU D O 1
ATOM 7913 N N . PHE E 3 98 ? 13.415 3.151 33.566 1.00 31.77 112 PHE D N 1
ATOM 7914 C CA . PHE E 3 98 ? 13.114 1.768 33.307 1.00 32.68 112 PHE D CA 1
ATOM 7915 C C . PHE E 3 98 ? 12.090 1.195 34.343 1.00 33.09 112 PHE D C 1
ATOM 7916 O O . PHE E 3 98 ? 11.041 0.599 33.970 1.00 31.09 112 PHE D O 1
ATOM 7924 N N . GLN E 3 99 ? 12.383 1.388 35.634 1.00 34.29 113 GLN D N 1
ATOM 7925 C CA . GLN E 3 99 ? 11.555 0.780 36.722 1.00 36.34 113 GLN D CA 1
ATOM 7926 C C . GLN E 3 99 ? 10.133 1.277 36.744 1.00 36.10 113 GLN D C 1
ATOM 7927 O O . GLN E 3 99 ? 9.195 0.489 36.885 1.00 35.38 113 GLN D O 1
ATOM 7933 N N . VAL E 3 100 ? 9.970 2.578 36.556 1.00 35.74 114 VAL D N 1
ATOM 7934 C CA . VAL E 3 100 ? 8.643 3.168 36.515 1.00 36.17 114 VAL D CA 1
ATOM 7935 C C . VAL E 3 100 ? 7.854 2.694 35.275 1.00 37.13 114 VAL D C 1
ATOM 7936 O O . VAL E 3 100 ? 6.649 2.382 35.398 1.00 37.28 114 VAL D O 1
ATOM 7940 N N . LEU E 3 101 ? 8.515 2.601 34.108 1.00 36.91 115 LEU D N 1
ATOM 7941 C CA . LEU E 3 101 ? 7.848 2.081 32.892 1.00 38.51 115 LEU D CA 1
ATOM 7942 C C . LEU E 3 101 ? 7.461 0.611 33.080 1.00 38.19 115 LEU D C 1
ATOM 7943 O O . LEU E 3 101 ? 6.404 0.192 32.671 1.00 37.33 115 LEU D O 1
ATOM 7948 N N . LYS E 3 102 ? 8.340 -0.136 33.735 1.00 38.68 116 LYS D N 1
ATOM 7949 C CA . LYS E 3 102 ? 8.127 -1.531 34.044 1.00 40.31 116 LYS D CA 1
ATOM 7950 C C . LYS E 3 102 ? 6.839 -1.697 34.905 1.00 41.14 116 LYS D C 1
ATOM 7951 O O . LYS E 3 102 ? 6.006 -2.549 34.600 1.00 41.53 116 LYS D O 1
ATOM 7957 N N . MET E 3 103 ? 6.632 -0.842 35.909 1.00 41.09 117 MET D N 1
ATOM 7958 C CA . MET E 3 103 ? 5.361 -0.847 36.674 1.00 41.74 117 MET D CA 1
ATOM 7959 C C . MET E 3 103 ? 4.143 -0.702 35.770 1.00 41.78 117 MET D C 1
ATOM 7960 O O . MET E 3 103 ? 3.075 -1.198 36.088 1.00 41.07 117 MET D O 1
ATOM 7965 N N . MET E 3 104 ? 4.279 0.048 34.680 1.00 40.80 118 MET D N 1
ATOM 7966 C CA . MET E 3 104 ? 3.132 0.321 33.839 1.00 41.88 118 MET D CA 1
ATOM 7967 C C . MET E 3 104 ? 2.935 -0.698 32.698 1.00 42.32 118 MET D C 1
ATOM 7968 O O . MET E 3 104 ? 1.801 -0.973 32.307 1.00 42.59 118 MET D O 1
ATOM 7973 N N . VAL E 3 105 ? 4.025 -1.236 32.172 1.00 41.75 119 VAL D N 1
ATOM 7974 C CA . VAL E 3 105 ? 3.969 -2.055 30.983 1.00 43.00 119 VAL D CA 1
ATOM 7975 C C . VAL E 3 105 ? 3.833 -3.524 31.363 1.00 43.64 119 VAL D C 1
ATOM 7976 O O . VAL E 3 105 ? 3.358 -4.345 30.565 1.00 43.57 119 VAL D O 1
ATOM 7980 N N . GLY E 3 106 ? 4.271 -3.861 32.575 1.00 44.44 120 GLY D N 1
ATOM 7981 C CA . GLY E 3 106 ? 4.188 -5.240 33.067 1.00 45.34 120 GLY D CA 1
ATOM 7982 C C . GLY E 3 106 ? 5.037 -6.092 32.155 1.00 45.41 120 GLY D C 1
ATOM 7983 O O . GLY E 3 106 ? 6.155 -5.710 31.835 1.00 46.15 120 GLY D O 1
ATOM 7984 N N . ASN E 3 107 ? 4.495 -7.216 31.686 1.00 45.90 121 ASN D N 1
ATOM 7985 C CA . ASN E 3 107 ? 5.231 -8.136 30.799 1.00 45.15 121 ASN D CA 1
ATOM 7986 C C . ASN E 3 107 ? 5.088 -7.912 29.297 1.00 43.44 121 ASN D C 1
ATOM 7987 O O . ASN E 3 107 ? 5.564 -8.723 28.510 1.00 42.11 121 ASN D O 1
ATOM 7992 N N . ASN E 3 108 ? 4.454 -6.816 28.888 1.00 40.76 122 ASN D N 1
ATOM 7993 C CA . ASN E 3 108 ? 4.195 -6.612 27.475 1.00 39.11 122 ASN D CA 1
ATOM 7994 C C . ASN E 3 108 ? 5.414 -6.268 26.647 1.00 39.08 122 ASN D C 1
ATOM 7995 O O . ASN E 3 108 ? 5.383 -6.420 25.420 1.00 40.16 122 ASN D O 1
ATOM 8000 N N . LEU E 3 109 ? 6.482 -5.814 27.302 1.00 38.02 123 LEU D N 1
ATOM 8001 C CA . LEU E 3 109 ? 7.796 -5.635 26.632 1.00 38.23 123 LEU D CA 1
ATOM 8002 C C . LEU E 3 109 ? 8.831 -6.491 27.353 1.00 37.67 123 LEU D C 1
ATOM 8003 O O . LEU E 3 109 ? 8.822 -6.551 28.570 1.00 37.00 123 LEU D O 1
ATOM 8008 N N . LYS E 3 110 ? 9.727 -7.116 26.602 1.00 37.70 124 LYS D N 1
ATOM 8009 C CA . LYS E 3 110 ? 10.896 -7.786 27.160 1.00 38.61 124 LYS D CA 1
ATOM 8010 C C . LYS E 3 110 ? 11.821 -6.724 27.795 1.00 38.95 124 LYS D C 1
ATOM 8011 O O . LYS E 3 110 ? 11.763 -5.541 27.429 1.00 37.28 124 LYS D O 1
ATOM 8017 N N . ASP E 3 111 ? 12.680 -7.140 28.718 1.00 38.73 125 ASP D N 1
ATOM 8018 C CA . ASP E 3 111 ? 13.649 -6.243 29.332 1.00 39.49 125 ASP D CA 1
ATOM 8019 C C . ASP E 3 111 ? 14.542 -5.518 28.329 1.00 38.91 125 ASP D C 1
ATOM 8020 O O . ASP E 3 111 ? 14.875 -4.342 28.524 1.00 38.13 125 ASP D O 1
ATOM 8025 N N . THR E 3 112 ? 14.950 -6.228 27.279 1.00 36.85 126 THR D N 1
ATOM 8026 C CA . THR E 3 112 ? 15.839 -5.681 26.281 1.00 36.57 126 THR D CA 1
ATOM 8027 C C . THR E 3 112 ? 15.191 -4.561 25.486 1.00 34.70 126 THR D C 1
ATOM 8028 O O . THR E 3 112 ? 15.820 -3.536 25.236 1.00 34.78 126 THR D O 1
ATOM 8032 N N . GLN E 3 113 ? 13.940 -4.778 25.103 1.00 32.49 127 GLN D N 1
ATOM 8033 C CA . GLN E 3 113 ? 13.131 -3.797 24.381 1.00 32.54 127 GLN D CA 1
ATOM 8034 C C . GLN E 3 113 ? 12.922 -2.551 25.220 1.00 31.68 127 GLN D C 1
ATOM 8035 O O . GLN E 3 113 ? 13.094 -1.436 24.721 1.00 31.18 127 GLN D O 1
ATOM 8041 N N . LEU E 3 114 ? 12.531 -2.734 26.485 1.00 31.10 128 LEU D N 1
ATOM 8042 C CA . LEU E 3 114 ? 12.293 -1.569 27.370 1.00 31.84 128 LEU D CA 1
ATOM 8043 C C . LEU E 3 114 ? 13.575 -0.769 27.592 1.00 30.75 128 LEU D C 1
ATOM 8044 O O . LEU E 3 114 ? 13.549 0.480 27.551 1.00 29.97 128 LEU D O 1
ATOM 8049 N N . GLN E 3 115 ? 14.680 -1.486 27.780 1.00 29.70 129 GLN D N 1
ATOM 8050 C CA . GLN E 3 115 ? 15.972 -0.841 27.947 1.00 31.10 129 GLN D CA 1
ATOM 8051 C C . GLN E 3 115 ? 16.392 -0.053 26.683 1.00 30.73 129 GLN D C 1
ATOM 8052 O O . GLN E 3 115 ? 16.950 1.033 26.802 1.00 30.14 129 GLN D O 1
ATOM 8058 N N . GLN E 3 116 ? 16.140 -0.600 25.485 1.00 30.37 130 GLN D N 1
ATOM 8059 C CA . GLN E 3 116 ? 16.502 0.105 24.250 1.00 31.05 130 GLN D CA 1
ATOM 8060 C C . GLN E 3 116 ? 15.702 1.405 24.080 1.00 31.11 130 GLN D C 1
ATOM 8061 O O . GLN E 3 116 ? 16.267 2.461 23.732 1.00 32.28 130 GLN D O 1
ATOM 8067 N N . ILE E 3 117 ? 14.405 1.363 24.380 1.00 29.96 131 ILE D N 1
ATOM 8068 C CA . ILE E 3 117 ? 13.611 2.588 24.251 1.00 29.85 131 ILE D CA 1
ATOM 8069 C C . ILE E 3 117 ? 13.877 3.638 25.363 1.00 28.88 131 ILE D C 1
ATOM 8070 O O . ILE E 3 117 ? 13.770 4.852 25.105 1.00 28.65 131 ILE D O 1
ATOM 8075 N N . VAL E 3 118 ? 14.288 3.173 26.541 1.00 28.31 132 VAL D N 1
ATOM 8076 C CA . VAL E 3 118 ? 14.671 4.058 27.642 1.00 28.35 132 VAL D CA 1
ATOM 8077 C C . VAL E 3 118 ? 15.962 4.769 27.221 1.00 28.04 132 VAL D C 1
ATOM 8078 O O . VAL E 3 118 ? 16.054 5.998 27.299 1.00 28.45 132 VAL D O 1
ATOM 8082 N N . ASP E 3 119 ? 16.946 4.004 26.737 1.00 27.52 133 ASP D N 1
ATOM 8083 C CA . ASP E 3 119 ? 18.197 4.596 26.245 1.00 29.80 133 ASP D CA 1
ATOM 8084 C C . ASP E 3 119 ? 17.998 5.678 25.170 1.00 30.41 133 ASP D C 1
ATOM 8085 O O . ASP E 3 119 ? 18.579 6.757 25.249 1.00 32.23 133 ASP D O 1
ATOM 8090 N N . LYS E 3 120 ? 17.161 5.411 24.186 1.00 29.75 134 LYS D N 1
ATOM 8091 C CA . LYS E 3 120 ? 16.952 6.353 23.122 1.00 30.94 134 LYS D CA 1
ATOM 8092 C C . LYS E 3 120 ? 16.184 7.570 23.617 1.00 31.09 134 LYS D C 1
ATOM 8093 O O . LYS E 3 120 ? 16.376 8.680 23.126 1.00 31.61 134 LYS D O 1
ATOM 8099 N N . THR E 3 121 ? 15.298 7.380 24.580 1.00 31.36 135 THR D N 1
ATOM 8100 C CA . THR E 3 121 ? 14.598 8.530 25.164 1.00 31.77 135 THR D CA 1
ATOM 8101 C C . THR E 3 121 ? 15.587 9.470 25.889 1.00 32.94 135 THR D C 1
ATOM 8102 O O . THR E 3 121 ? 15.523 10.719 25.765 1.00 33.25 135 THR D O 1
ATOM 8106 N N . ILE E 3 122 ? 16.525 8.880 26.591 1.00 32.15 136 ILE D N 1
ATOM 8107 C CA . ILE E 3 122 ? 17.517 9.675 27.279 1.00 33.96 136 ILE D CA 1
ATOM 8108 C C . ILE E 3 122 ? 18.499 10.399 26.345 1.00 34.50 136 ILE D C 1
ATOM 8109 O O . ILE E 3 122 ? 18.802 11.586 26.581 1.00 34.48 136 ILE D O 1
ATOM 8114 N N . ILE E 3 123 ? 18.948 9.727 25.279 1.00 34.78 137 ILE D N 1
ATOM 8115 C CA . ILE E 3 123 ? 19.814 10.357 24.283 1.00 35.97 137 ILE D CA 1
ATOM 8116 C C . ILE E 3 123 ? 19.145 11.569 23.644 1.00 36.80 137 ILE D C 1
ATOM 8117 O O . ILE E 3 123 ? 19.780 12.609 23.458 1.00 37.10 137 ILE D O 1
ATOM 8122 N N . ASN E 3 124 ? 17.862 11.435 23.329 1.00 36.90 138 ASN D N 1
ATOM 8123 C CA . ASN E 3 124 ? 17.092 12.516 22.762 1.00 39.18 138 ASN D CA 1
ATOM 8124 C C . ASN E 3 124 ? 16.888 13.711 23.699 1.00 38.86 138 ASN D C 1
ATOM 8125 O O . ASN E 3 124 ? 16.930 14.870 23.276 1.00 39.83 138 ASN D O 1
ATOM 8130 N N . ALA E 3 125 ? 16.614 13.431 24.960 1.00 37.95 139 ALA D N 1
ATOM 8131 C CA . ALA E 3 125 ? 16.262 14.477 25.923 1.00 37.56 139 ALA D CA 1
ATOM 8132 C C . ALA E 3 125 ? 17.439 15.077 26.707 1.00 36.86 139 ALA D C 1
ATOM 8133 O O . ALA E 3 125 ? 17.345 16.217 27.216 1.00 38.37 139 ALA D O 1
ATOM 8135 N N . ASP E 3 126 ? 18.528 14.325 26.823 1.00 35.82 140 ASP D N 1
ATOM 8136 C CA . ASP E 3 126 ? 19.641 14.692 27.693 1.00 36.09 140 ASP D CA 1
ATOM 8137 C C . ASP E 3 126 ? 20.558 15.764 27.068 1.00 35.56 140 ASP D C 1
ATOM 8138 O O . ASP E 3 126 ? 21.654 15.456 26.620 1.00 35.46 140 ASP D O 1
ATOM 8143 N N . LYS E 3 127 ? 20.116 17.020 27.080 1.00 35.55 141 LYS D N 1
ATOM 8144 C CA . LYS E 3 127 ? 20.791 18.122 26.351 1.00 35.35 141 LYS D CA 1
ATOM 8145 C C . LYS E 3 127 ? 22.143 18.576 26.969 1.00 36.11 141 LYS D C 1
ATOM 8146 O O . LYS E 3 127 ? 22.889 19.350 26.354 1.00 36.71 141 LYS D O 1
ATOM 8152 N N . ASP E 3 128 ? 22.475 18.081 28.169 1.00 36.96 142 ASP D N 1
ATOM 8153 C CA . ASP E 3 128 ? 23.759 18.403 28.794 1.00 36.87 142 ASP D CA 1
ATOM 8154 C C . ASP E 3 128 ? 24.687 17.227 28.875 1.00 37.20 142 ASP D C 1
ATOM 8155 O O . ASP E 3 128 ? 25.766 17.323 29.390 1.00 36.70 142 ASP D O 1
ATOM 8160 N N . GLY E 3 129 ? 24.230 16.093 28.363 1.00 37.81 143 GLY D N 1
ATOM 8161 C CA . GLY E 3 129 ? 25.029 14.900 28.272 1.00 37.70 143 GLY D CA 1
ATOM 8162 C C . GLY E 3 129 ? 25.462 14.275 29.580 1.00 38.49 143 GLY D C 1
ATOM 8163 O O . GLY E 3 129 ? 26.525 13.640 29.622 1.00 38.92 143 GLY D O 1
ATOM 8164 N N . ASP E 3 130 ? 24.695 14.440 30.652 1.00 37.84 144 ASP D N 1
ATOM 8165 C CA . ASP E 3 130 ? 25.090 13.826 31.937 1.00 38.00 144 ASP D CA 1
ATOM 8166 C C . ASP E 3 130 ? 24.472 12.441 32.185 1.00 38.50 144 ASP D C 1
ATOM 8167 O O . ASP E 3 130 ? 24.648 11.876 33.249 1.00 38.22 144 ASP D O 1
ATOM 8172 N N . GLY E 3 131 ? 23.761 11.900 31.198 1.00 38.36 145 GLY D N 1
ATOM 8173 C CA . GLY E 3 131 ? 23.114 10.596 31.357 1.00 36.43 145 GLY D CA 1
ATOM 8174 C C . GLY E 3 131 ? 21.770 10.602 32.077 1.00 35.76 145 GLY D C 1
ATOM 8175 O O . GLY E 3 131 ? 21.180 9.551 32.213 1.00 36.62 145 GLY D O 1
ATOM 8176 N N . ARG E 3 132 ? 21.287 11.753 32.550 1.00 34.60 146 ARG D N 1
ATOM 8177 C CA . ARG E 3 132 ? 20.015 11.832 33.324 1.00 35.30 146 ARG D CA 1
ATOM 8178 C C . ARG E 3 132 ? 19.144 12.951 32.833 1.00 34.47 146 ARG D C 1
ATOM 8179 O O . ARG E 3 132 ? 19.627 13.813 32.105 1.00 33.78 146 ARG D O 1
ATOM 8187 N N . ILE E 3 133 ? 17.883 12.976 33.266 1.00 33.49 147 ILE D N 1
ATOM 8188 C CA . ILE E 3 133 ? 16.885 13.928 32.747 1.00 33.00 147 ILE D CA 1
ATOM 8189 C C . ILE E 3 133 ? 16.457 14.888 33.878 1.00 33.62 147 ILE D C 1
ATOM 8190 O O . ILE E 3 133 ? 15.883 14.470 34.881 1.00 33.08 147 ILE D O 1
ATOM 8195 N N . SER E 3 134 ? 16.772 16.158 33.717 1.00 33.53 148 SER D N 1
ATOM 8196 C CA . SER E 3 134 ? 16.455 17.160 34.692 1.00 34.51 148 SER D CA 1
ATOM 8197 C C . SER E 3 134 ? 15.033 17.668 34.411 1.00 36.26 148 SER D C 1
ATOM 8198 O O . SER E 3 134 ? 14.450 17.376 33.352 1.00 34.79 148 SER D O 1
ATOM 8201 N N . PHE E 3 135 ? 14.458 18.426 35.345 1.00 36.95 149 PHE D N 1
ATOM 8202 C CA . PHE E 3 135 ? 13.096 18.925 35.141 1.00 37.48 149 PHE D CA 1
ATOM 8203 C C . PHE E 3 135 ? 13.023 19.757 33.874 1.00 37.39 149 PHE D C 1
ATOM 8204 O O . PHE E 3 135 ? 12.051 19.664 33.126 1.00 37.77 149 PHE D O 1
ATOM 8212 N N . GLU E 3 136 ? 14.047 20.570 33.615 1.00 38.09 150 GLU D N 1
ATOM 8213 C CA . GLU E 3 136 ? 14.033 21.423 32.415 1.00 38.53 150 GLU D CA 1
ATOM 8214 C C . GLU E 3 136 ? 14.023 20.525 31.183 1.00 37.40 150 GLU D C 1
ATOM 8215 O O . GLU E 3 136 ? 13.266 20.769 30.228 1.00 36.53 150 GLU D O 1
ATOM 8221 N N . GLU E 3 137 ? 14.883 19.503 31.208 1.00 34.42 151 GLU D N 1
ATOM 8222 C CA . GLU E 3 137 ? 14.966 18.549 30.096 1.00 34.37 151 GLU D CA 1
ATOM 8223 C C . GLU E 3 137 ? 13.641 17.815 29.867 1.00 33.85 151 GLU D C 1
ATOM 8224 O O . GLU E 3 137 ? 13.215 17.622 28.729 1.00 33.37 151 GLU D O 1
ATOM 8230 N N . PHE E 3 138 ? 12.985 17.442 30.966 1.00 34.10 152 PHE D N 1
ATOM 8231 C CA . PHE E 3 138 ? 11.698 16.737 30.945 1.00 35.38 152 PHE D CA 1
ATOM 8232 C C . PHE E 3 138 ? 10.646 17.608 30.277 1.00 35.80 152 PHE D C 1
ATOM 8233 O O . PHE E 3 138 ? 9.983 17.178 29.326 1.00 36.25 152 PHE D O 1
ATOM 8241 N N . CYS E 3 139 ? 10.540 18.851 30.729 1.00 37.44 153 CYS D N 1
ATOM 8242 C CA . CYS E 3 139 ? 9.561 19.778 30.190 1.00 39.60 153 CYS D CA 1
ATOM 8243 C C . CYS E 3 139 ? 9.711 20.063 28.696 1.00 40.42 153 CYS D C 1
ATOM 8244 O O . CYS E 3 139 ? 8.723 20.243 27.986 1.00 39.86 153 CYS D O 1
ATOM 8247 N N . ALA E 3 140 ? 10.946 20.129 28.218 1.00 41.25 154 ALA D N 1
ATOM 8248 C CA . ALA E 3 140 ? 11.178 20.318 26.791 1.00 42.39 154 ALA D CA 1
ATOM 8249 C C . ALA E 3 140 ? 10.577 19.196 25.964 1.00 43.34 154 ALA D C 1
ATOM 8250 O O . ALA E 3 140 ? 10.081 19.433 24.865 1.00 43.61 154 ALA D O 1
ATOM 8252 N N . VAL E 3 141 ? 10.617 17.966 26.480 1.00 44.76 155 VAL D N 1
ATOM 8253 C CA . VAL E 3 141 ? 10.077 16.807 25.751 1.00 45.90 155 VAL D CA 1
ATOM 8254 C C . VAL E 3 141 ? 8.554 16.745 25.803 1.00 46.16 155 VAL D C 1
ATOM 8255 O O . VAL E 3 141 ? 7.920 16.343 24.832 1.00 46.37 155 VAL D O 1
ATOM 8259 N N . VAL E 3 142 ? 7.963 17.099 26.940 1.00 46.93 156 VAL D N 1
ATOM 8260 C CA . VAL E 3 142 ? 6.527 16.843 27.174 1.00 48.17 156 VAL D CA 1
ATOM 8261 C C . VAL E 3 142 ? 5.598 18.088 27.208 1.00 49.52 156 VAL D C 1
ATOM 8262 O O . VAL E 3 142 ? 4.368 17.950 27.193 1.00 48.76 156 VAL D O 1
ATOM 8266 N N . GLY E 3 143 ? 6.186 19.283 27.293 1.00 51.02 157 GLY D N 1
ATOM 8267 C CA . GLY E 3 143 ? 5.429 20.547 27.381 1.00 52.61 157 GLY D CA 1
ATOM 8268 C C . GLY E 3 143 ? 4.275 20.644 26.392 1.00 53.59 157 GLY D C 1
ATOM 8269 O O . GLY E 3 143 ? 3.196 21.121 26.738 1.00 54.09 157 GLY D O 1
ATOM 8270 N N . GLY E 3 144 ? 4.499 20.143 25.178 1.00 54.60 158 GLY D N 1
ATOM 8271 C CA . GLY E 3 144 ? 3.514 20.200 24.094 1.00 55.75 158 GLY D CA 1
ATOM 8272 C C . GLY E 3 144 ? 2.302 19.294 24.268 1.00 56.67 158 GLY D C 1
ATOM 8273 O O . GLY E 3 144 ? 1.253 19.533 23.652 1.00 56.08 158 GLY D O 1
ATOM 8274 N N . LEU E 3 145 ? 2.439 18.259 25.097 1.00 57.27 159 LEU D N 1
ATOM 8275 C CA . LEU E 3 145 ? 1.361 17.296 25.330 1.00 58.58 159 LEU D CA 1
ATOM 8276 C C . LEU E 3 145 ? 0.092 17.884 25.965 1.00 59.58 159 LEU D C 1
ATOM 8277 O O . LEU E 3 145 ? -0.994 17.376 25.718 1.00 59.74 159 LEU D O 1
ATOM 8282 N N . ASP E 3 146 ? 0.235 18.932 26.783 1.00 61.02 160 ASP D N 1
ATOM 8283 C CA . ASP E 3 146 ? -0.895 19.519 27.571 1.00 62.51 160 ASP D CA 1
ATOM 8284 C C . ASP E 3 146 ? -1.620 18.487 28.453 1.00 62.85 160 ASP D C 1
ATOM 8285 O O . ASP E 3 146 ? -2.858 18.465 28.499 1.00 62.73 160 ASP D O 1
ATOM 8290 N N . ILE E 3 147 ? -0.861 17.640 29.147 1.00 63.53 161 ILE D N 1
ATOM 8291 C CA . ILE E 3 147 ? -1.477 16.644 30.045 1.00 64.47 161 ILE D CA 1
ATOM 8292 C C . ILE E 3 147 ? -1.895 17.277 31.379 1.00 64.48 161 ILE D C 1
ATOM 8293 O O . ILE E 3 147 ? -2.706 16.717 32.117 1.00 64.57 161 ILE D O 1
ATOM 8298 N N . HIS E 3 148 ? -1.325 18.448 31.657 1.00 64.60 162 HIS D N 1
ATOM 8299 C CA . HIS E 3 148 ? -1.628 19.231 32.847 1.00 64.42 162 HIS D CA 1
ATOM 8300 C C . HIS E 3 148 ? -3.094 19.670 32.841 1.00 64.34 162 HIS D C 1
ATOM 8301 O O . HIS E 3 148 ? -3.676 19.950 33.894 1.00 63.66 162 HIS D O 1
ATOM 8308 N N . LYS E 3 149 ? -3.681 19.730 31.646 1.00 64.54 163 LYS D N 1
ATOM 8309 C CA . LYS E 3 149 ? -5.098 20.030 31.503 1.00 64.46 163 LYS D CA 1
ATOM 8310 C C . LYS E 3 149 ? -5.939 18.923 32.119 1.00 64.21 163 LYS D C 1
ATOM 8311 O O . LYS E 3 149 ? -7.016 19.181 32.656 1.00 64.21 163 LYS D O 1
ATOM 8317 N N . LYS E 3 150 ? -5.424 17.700 32.051 1.00 64.13 164 LYS D N 1
ATOM 8318 C CA . LYS E 3 150 ? -6.113 16.523 32.563 1.00 64.18 164 LYS D CA 1
ATOM 8319 C C . LYS E 3 150 ? -5.863 16.261 34.052 1.00 64.26 164 LYS D C 1
ATOM 8320 O O . LYS E 3 150 ? -6.599 15.495 34.674 1.00 64.49 164 LYS D O 1
ATOM 8326 N N . MET E 3 151 ? -4.832 16.883 34.623 1.00 64.13 165 MET D N 1
ATOM 8327 C CA . MET E 3 151 ? -4.473 16.642 36.023 1.00 64.14 165 MET D CA 1
ATOM 8328 C C . MET E 3 151 ? -5.178 17.614 36.970 1.00 64.33 165 MET D C 1
ATOM 8329 O O . MET E 3 151 ? -4.536 18.417 37.647 1.00 63.72 165 MET D O 1
ATOM 8334 N N . VAL E 3 152 ? -6.501 17.528 37.006 1.00 65.01 166 VAL D N 1
ATOM 8335 C CA . VAL E 3 152 ? -7.328 18.432 37.790 1.00 66.44 166 VAL D CA 1
ATOM 8336 C C . VAL E 3 152 ? -8.295 17.581 38.615 1.00 67.91 166 VAL D C 1
ATOM 8337 O O . VAL E 3 152 ? -8.857 16.614 38.100 1.00 68.13 166 VAL D O 1
ATOM 8341 N N . VAL E 3 153 ? -8.450 17.902 39.900 1.00 69.61 167 VAL D N 1
ATOM 8342 C CA . VAL E 3 153 ? -9.554 17.355 40.704 1.00 71.57 167 VAL D CA 1
ATOM 8343 C C . VAL E 3 153 ? -10.236 18.438 41.544 1.00 72.99 167 VAL D C 1
ATOM 8344 O O . VAL E 3 153 ? -9.566 19.313 42.112 1.00 73.18 167 VAL D O 1
ATOM 8348 N N . ASP E 3 154 ? -11.566 18.360 41.618 1.00 74.65 168 ASP D N 1
ATOM 8349 C CA . ASP E 3 154 ? -12.391 19.319 42.361 1.00 76.23 168 ASP D CA 1
ATOM 8350 C C . ASP E 3 154 ? -12.487 18.949 43.847 1.00 76.66 168 ASP D C 1
ATOM 8351 O O . ASP E 3 154 ? -13.144 17.970 44.220 1.00 76.73 168 ASP D O 1
ATOM 8356 N N . VAL E 3 155 ? -11.819 19.743 44.683 1.00 77.38 169 VAL D N 1
ATOM 8357 C CA . VAL E 3 155 ? -11.819 19.550 46.134 1.00 77.94 169 VAL D CA 1
ATOM 8358 C C . VAL E 3 155 ? -13.103 20.087 46.781 1.00 78.39 169 VAL D C 1
ATOM 8359 O O . VAL E 3 155 ? -13.592 21.163 46.420 1.00 78.44 169 VAL D O 1
#

Radius of gyration: 32.99 Å; Cα contacts (8 Å, |Δi|>4): 2002; chains: 5; bounding box: 84×56×121 Å

Solvent-accessible surface area: 41688 Å² total; per-residue (Å²): 181,95,20,55,47,85,70,61,57,62,134,157,70,20,66,22,131,100,7,110,91,14,40,88,101,72,14,43,41,180,67,0,9,56,148,91,32,112,5,66,25,98,69,0,71,49,14,2,78,117,30,2,52,0,67,33,75,2,0,44,85,0,0,70,57,0,5,54,40,0,117,153,24,151,15,9,11,102,3,95,26,83,4,1,0,0,0,3,2,2,0,25,0,24,6,2,8,28,0,19,130,10,0,20,53,19,69,129,28,65,0,0,0,0,0,4,0,0,0,65,12,27,8,0,0,11,0,0,0,15,0,1,0,1,1,25,31,51,49,146,48,2,13,0,0,0,0,4,5,0,5,82,91,5,0,105,44,56,15,0,46,54,0,0,104,59,14,21,22,78,151,0,10,77,16,0,6,79,0,0,17,2,0,0,0,0,0,18,0,48,134,52,0,1,0,0,0,0,1,4,1,41,57,5,51,42,22,77,36,2,132,126,40,88,4,88,81,54,19,51,68,66,15,26,7,1,2,2,0,35,0,3,6,25,137,83,20,13,98,42,181,63,164,22,55,19,32,27,3,31,54,71,35,19,5,25,22,0,2,15,61,5,0,23,96,10,8,116,105,25,131,16,28,0,0,0,0,0,12,50,37,15,111,34,0,35,121,63,32,105,119,7,148,119,51,38,3,4,0,0,0,0,0,3,2,0,0,27,16,17,71,37,108,120,6,72,0,0,0,0,52,5,102,122,73,39,0,24,0,66,18,0,54,61,30,127,80,16,36,30,0,8,53,2,23,35,0,0,26,42,7,1,32,28,0,0,81,25,0,23,42,3,2,64,31,5,11,154,94,69,78,58,65,134,86,3,9,122,55,10,152,163,16,7,107,103,126,70,38,20,0,18,39,127,11,3,68,56,26,97,86,0,87,157,7,45,2,4,98,8,0,3,42,20,7,4,108,92,58,105,38,61,0,48,69,142,14,1,30,94,8,1,50,37,1,19,97,182,20,92,88,93,52,4,12,99,2,2,13,97,0,0,7,48,96,100,76,32,78,0,18,8,0,10,0,8,76,0,0,75,70,31,18,36,81,33,8,108,69,67,41,1,0,28,4,0,0,22,4,1,33,75,6,24,130,91,64,64,30,90,0,18,39,134,4,0,34,66,44,2,19,77,55,73,8,32,137,123,2,56,8,126,38,157,67,31,64,30,140,98,11,113,89,11,45,76,103,69,13,44,42,179,68,0,8,44,164,98,30,96,6,82,23,100,64,0,68,57,19,1,73,134,32,2,67,0,67,44,75,2,0,27,78,0,0,70,61,0,4,54,37,0,121,156,26,143,14,2,11,90,3,84,21,71,4,0,0,0,0,2,1,3,0,25,0,21,8,1,11,78,0,18,123,11,1,21,54,16,70,123,19,66,0,0,0,0,0,3,0,0,0,72,12,32,8,0,0,9,0,0,0,15,0,0,0,2,0,24,32,49,48,152,51,1,14,0,0,0,0,4,4,0,6,82,91,6,0,108,46,54,20,0,52,50,0,0,92,75,15,20,28,83,161,0,8,78,15,0,5,84,0,0,19,4,0,0,0,0,0,22,0,28,145,33,0,2,0,0,0,0,2,4,2,37,46,6,77,45,20,69,27,1,110,132,39,85,3,90,73,55,20,50,64,64,14,24,5,1,2,1,0,34,0,1,6,21,129,79,13,11,106,36,164,48,126,18,50,19,33,25,1,25,65,70,19,15,4,22,16,0,0,12,60,4,0,14,92,12,4,102,108,23,132,9,46,0,0,0,0,0,12,51,51,28,111,40,0,61,107,95,16,120,132,7,129,98,60,30,51,22,0,0,0,0,0,3,1,0,1,30,21,20,73,40,104,120,8,86,0,0,0,0,48,4,87,106,116,98,45,74,40,97,80,11,90,63,29,125,76,17,39,35,0,11,60,4,18,29,0,0,29,37,6,0,49,34,0,1,61,34,0,16,47,3,2,70,38,4,8,159,105,66,94,34,54,118,92,7,12,127,48,13,150,165,15,8,113,100,124,69,46,20,1,16,46,124,14,5,82,63,27,97,88,0,114,113,13,46,0,5,101,9,2,4,39,19,10,4,98,88,61,91,39,48,0,50,65,131,9,1,21,82,8,0,49,40,2,15,102,162,23,94,98,83,56,4,6,96,3,0,9,94,0,0,4,50,93,97,77,36,72,0,22,9,0,12,0,8,81,0,0,67,73,34,20,36,103,32,11,109,67,64,40,1,0,30,6,0,0,24,3,4,37,67,3,19,164,98,65,61,40,82,0,25,26,143,17,0,33,88,36,1,16,75,60,62,12,33,133,147,0,51,8,122,49

Secondary structure (DSSP, 8-state):
---S-TTSPPPP-PPBPHHHHB-TTS-B-HHHHHHHHHTT--B-HHHHHHHHHHHHHHHHTS-SEEEEPSSEEEE---TT-HHHHHHHHHHH--TTT--EEE-S--SSSSTTHHHHHHHHHHHHHH-TTTEEE---TTSSHHHHHHSSHHHHHHHHS-HHHHHHHHHHHHTS-SEEEETTTEEE-SS---TT--SHHHHHT---SSPPPSSSHHHHHHH-EE-TTTTS-S---SEEE-TTTTSSEEE-HHHHHHHHHHTT-SEEEE--S--TTSEEE-PBPTTTSSBSEEEE---TTGGGTS---EEEEEEETTEEEEEEE---------GGG--HHHHHHHHHHHHHHHHHHHHH-/--HHHHHHHHHHHHH-TT-SSSB-HHHHTTSGGGTT-TTHHHHHHHH-TT-SSSB-HHHHHHHHGGG-SS--HHHHHHHHHHHH-TT-SS-B-HHHHHHHHHHHHGGGS-HHHHHHHHHHHHHHH-TTSSSSB-HHHHHHHHGGG-GGGG-----/---SSTTS-----PPBPHHHHB-TTS-B-HHHHHHHHHTT--B-HHHHHHHHHHHHHHHHTS-SEEEEPSSEEEE---TT-HHHHHHHHHHH--TTT--EEE-S--SSSSTTHHHHHHHHHHHHHH-TTTEEE---TTSSHHHHHHSSHHHHHHHHS-HHHHHHHHHHHHHS-SEEEETTTEEEESS---TT--STHHHHT---SSSPPSSSHHHHHHH-EE-TTTTS-----SEEE-TTTTSSEEE-HHHHHHHHHHHT-SEEEE--S--TTSEEE-PBPTTTSSBSEEEE---TTGGGTS---EEEEEEETTEEEEEEE---------GGG--HHHHHHHHHHHHHHHHHHHHH-/-HHHHHHHHHHHHHH-TT--SEE-HHHHTTSHHHHS-TTHHHHHHHH-TTSSSSEEHHHHHHHHHTT-SS--HHHHHHHHHHHH-TT-SSEE-HHHHHHHHHHHHTTSS-HHHHHHHHHHHHHHH-TT-SSSEEHHHHHHHHGGG-GGGT-----/-PPEEEEEE--

Nearest PDB structures (foldseek):
  6nuc-assembly1_A  TM=9.862E-01  e=6.313E-74  Homo sapiens
  6nuu-assembly1_A  TM=9.860E-01  e=2.775E-72  Homo sapiens
  1aui-assembly1_A  TM=9.962E-01  e=2.128E-71  Homo sapiens
  1tco-assembly1_A  TM=9.884E-01  e=2.060E-70  Bos taurus
  4orc-assembly1_A  TM=9.982E-01  e=5.833E-68  Homo sapiens

B-factor: mean 39.29, std 12.68, range [17.42, 87.04]